Protein AF-A0A150GIC2-F1 (afdb_monomer)

pLDDT: mean 71.87, std 19.4, range [23.7, 96.12]

Nearest PDB structures (foldseek):
  6o60-assembly1_C  TM=5.265E-01  e=6.643E-12  Homo sapiens
  5e37-assembly2_C  TM=8.488E-01  e=6.722E-06  Chlamydomonas reinhardtii
  3idv-assembly1_A  TM=5.052E-01  e=2.049E-06  Homo sapiens
  3iv4-assembly1_A  TM=7.547E-01  e=1.412E-02  Staphylococcus aureus subsp. aureus N315
  5yry-assembly1_A  TM=7.426E-01  e=7.104E-02  Arabidopsis thaliana

Secondary structure (DSSP, 8-state):
-------GGG--HHHHHHHHHHS-HHHHHHHHHH-HHHHHHHHHH--EEEEES--HHHHHHHHHH-TT--EEEEEESSS-SGGGTT----GGGGG--EEEEEE-STTPPPEEGGG-HHHHHHGGG--EEEEES-EEEE-TTGGG-TT--EEEEES-EE-HHHHHSHHHHHHT-TT--EEEEE--------------------PPPPPPP-TTHHHH-TT-SEEEEEEETT-HHHHHIIIIIGGG-TT--EEEEEEE------S----PPPPTT----S--HHHHHHHHHHHH-TT-SEEEEES-S---HHHHHHTTT-TT--EEEEEPPPPPHHHHHHHHHHHHS-TTSTTTTTS-------TTSEE-HHHHHHHHHH-TT--EEE-TT-EE-HHHHHHHTT-SS--EEE-TT-----TTTHHHHHHHHGGG-TT--EEE-TT-TT--HHHHHHHHHH-TT--EEE-TTTTGGG-S-HHHHHHTGGGGGT-SEEE-TT-TT--HHHHHHHTTS--TT--EEE-TT-TT--HHHHHHHHHH-TT--EEE-TT-TT--HHHHHHHTT-TT--EEE-TT-HHHHHHHH-------------------TT--HHHHHHHHHHHHHTTGGGEEE--SHHHHHHHHHHHTTSEEEEEEEETTB-----S--------HHHHHHHHHHHHHHHHHHHHHHHHHHHH-TTEEEEEEEE-S-TTHHHHHHHTT--SSSEEEEEETTEEEEEEESGGGHHHHHHHHHHHHSS-BTTTB-GGGTEEEE-SHHHHHHHHHT---TTSEEEEEEE-TT-HHHHHHHHHHHHHHHHTTTTEEEEEEETTSSHHHHHHHHHTT--SSSEEEEEETTEEEEEEE---HHHHHHHHHHHHHTTTPPPPPPP--------------

Mean predicted aligned error: 21.13 Å

Solvent-accessible surface area (backbone atoms only — not comparable to full-atom values): 47856 Å² total; per-residue (Å²): 134,80,77,80,74,76,64,75,90,72,63,52,83,80,54,50,60,58,53,62,73,74,53,57,69,69,60,55,55,56,48,44,75,73,36,77,69,50,34,55,54,51,33,46,64,40,36,74,47,81,42,68,61,74,50,56,70,57,52,39,52,46,18,72,54,24,69,46,32,30,33,43,35,41,36,20,62,83,76,31,66,48,73,46,43,85,34,81,55,48,63,20,43,48,55,20,33,28,44,33,45,32,37,68,36,86,89,39,53,67,33,43,50,47,50,27,30,58,45,73,42,14,14,69,41,18,30,32,40,35,41,28,38,35,38,34,48,32,47,61,54,50,57,52,22,44,49,22,29,34,42,35,39,35,53,33,45,26,30,59,62,21,14,64,40,41,25,64,38,41,48,47,30,84,48,35,28,34,42,38,40,40,40,77,70,62,84,81,77,74,82,79,73,90,76,91,80,87,86,82,90,76,78,74,64,34,56,72,48,64,75,56,35,10,80,21,40,40,62,24,30,32,45,32,43,45,49,50,77,87,38,69,63,52,58,49,37,35,54,53,29,35,51,38,18,79,56,30,30,34,42,38,43,40,37,49,64,84,75,79,71,91,64,96,70,98,69,83,80,78,79,90,87,72,86,75,64,89,74,66,60,51,72,57,48,42,48,33,38,30,74,26,40,39,66,24,30,29,46,34,44,32,43,48,93,76,60,24,26,68,52,37,46,41,47,54,60,30,52,53,26,29,32,42,32,56,30,40,61,81,77,54,69,69,59,52,49,51,54,49,49,62,74,68,63,54,94,78,54,76,86,66,68,86,79,64,86,85,80,96,69,77,83,63,48,40,29,32,36,65,18,45,47,42,35,45,70,35,22,56,62,28,29,33,44,31,42,23,49,46,48,57,36,59,56,17,49,35,41,60,26,74,41,67,42,36,27,34,42,34,45,30,43,37,69,79,55,70,85,84,53,39,66,48,49,25,49,55,25,43,64,51,35,77,47,32,29,33,43,33,38,28,37,18,42,61,45,33,25,65,40,36,34,44,44,22,76,51,49,85,52,37,28,32,43,31,47,24,39,16,16,52,90,60,41,27,30,30,66,15,51,21,35,33,17,71,37,26,57,53,21,29,34,42,34,49,21,39,21,74,41,35,30,32,66,13,45,44,43,24,39,72,33,55,16,67,46,22,29,36,44,31,42,24,46,15,52,59,27,29,29,67,24,43,36,42,48,37,71,27,29,66,42,27,27,35,41,35,37,26,41,15,67,46,31,32,55,66,18,47,53,32,50,72,69,31,84,46,56,74,46,75,44,43,56,79,14,68,49,31,51,54,61,70,69,60,74,89,76,73,77,79,74,81,73,73,84,75,73,90,72,92,65,68,94,88,68,51,77,64,55,55,50,50,45,53,50,49,56,55,55,67,51,67,75,65,52,46,77,44,71,48,63,68,55,48,51,49,54,42,61,76,44,40,83,32,32,35,40,38,39,38,36,36,88,97,52,54,36,58,60,65,102,64,87,76,81,90,76,78,55,75,75,59,49,52,53,50,49,50,58,40,40,49,52,50,54,50,34,55,53,48,52,56,52,49,50,70,60,26,82,75,40,50,37,35,37,33,76,42,88,81,47,78,64,42,50,47,43,40,54,74,72,66,60,88,45,39,31,27,40,39,35,30,42,69,80,38,82,53,49,76,45,57,10,55,74,57,41,65,59,44,55,59,34,46,40,44,64,76,30,69,47,28,86,88,78,44,40,49,69,81,59,31,44,80,38,70,37,70,67,49,45,50,47,60,40,64,73,45,72,51,77,75,36,38,39,36,38,39,36,28,44,78,76,40,68,53,28,38,67,28,44,65,50,50,54,54,44,28,65,66,30,61,90,44,33,49,35,31,40,31,45,31,70,76,48,72,52,20,41,54,44,36,61,76,68,68,62,89,67,72,22,27,37,40,33,27,42,55,66,38,82,77,49,74,47,78,61,49,50,63,67,58,54,52,52,52,56,51,51,64,36,47,77,73,73,47,79,77,73,76,77,81,76,78,79,72,83,76,79,80,84,74,90,71,93,128

Structure (mmCIF, N/CA/C/O backbone):
data_AF-A0A150GIC2-F1
#
_entry.id   AF-A0A150GIC2-F1
#
loop_
_atom_site.group_PDB
_atom_site.id
_atom_site.type_symbol
_atom_site.label_atom_id
_atom_site.label_alt_id
_atom_site.label_comp_id
_atom_site.label_asym_id
_atom_site.label_entity_id
_atom_site.label_seq_id
_atom_site.pdbx_PDB_ins_code
_atom_site.Cartn_x
_atom_site.Cartn_y
_atom_site.Cartn_z
_atom_site.occupancy
_atom_site.B_iso_or_equiv
_atom_site.auth_seq_id
_atom_site.auth_comp_id
_atom_site.auth_asym_id
_atom_site.auth_atom_id
_atom_site.pdbx_PDB_model_num
ATOM 1 N N . MET A 1 1 ? -24.696 9.849 -23.516 1.00 27.06 1 MET A N 1
ATOM 2 C CA . MET A 1 1 ? -26.157 10.010 -23.355 1.00 27.06 1 MET A CA 1
ATOM 3 C C . MET A 1 1 ? -26.409 10.828 -22.098 1.00 27.06 1 MET A C 1
ATOM 5 O O . MET A 1 1 ? -25.566 10.796 -21.212 1.00 27.06 1 MET A O 1
ATOM 9 N N . ALA A 1 2 ? -27.460 11.648 -22.103 1.00 24.83 2 ALA A N 1
ATOM 10 C CA . ALA A 1 2 ? -27.766 12.654 -21.088 1.00 24.83 2 ALA A CA 1
ATOM 11 C C . ALA A 1 2 ? -27.874 12.072 -19.665 1.00 24.83 2 ALA A C 1
ATOM 13 O O . ALA A 1 2 ? -28.266 10.920 -19.502 1.00 24.83 2 ALA A O 1
ATOM 14 N N . HIS A 1 3 ? -27.532 12.887 -18.658 1.00 25.20 3 HIS A N 1
ATOM 15 C CA . HIS A 1 3 ? -27.918 12.666 -17.262 1.00 25.20 3 HIS A CA 1
ATOM 16 C C . HIS A 1 3 ? -29.397 12.252 -17.200 1.00 25.20 3 HIS A C 1
ATOM 18 O O . HIS A 1 3 ? -30.211 12.943 -17.820 1.00 25.20 3 HIS A O 1
ATOM 24 N N . PRO A 1 4 ? -29.792 11.237 -16.412 1.00 32.97 4 PRO A N 1
ATOM 25 C CA . PRO A 1 4 ? -31.113 11.306 -15.831 1.00 32.97 4 PRO A CA 1
ATOM 26 C C . PRO A 1 4 ? -31.054 12.501 -14.880 1.00 32.97 4 PRO A C 1
ATOM 28 O O . PRO A 1 4 ? -30.345 12.487 -13.871 1.00 32.97 4 PRO A O 1
ATOM 31 N N . SER A 1 5 ? -31.715 13.588 -15.266 1.00 34.28 5 SER A N 1
ATOM 32 C CA . SER A 1 5 ? -32.175 14.586 -14.318 1.00 34.28 5 SER A CA 1
ATOM 33 C C . SER A 1 5 ? -32.928 13.821 -13.240 1.00 34.28 5 SER A C 1
ATOM 35 O O . SER A 1 5 ? -34.012 13.303 -13.505 1.00 34.28 5 SER A O 1
ATOM 37 N N . VAL A 1 6 ? -32.320 13.668 -12.064 1.00 37.66 6 VAL A N 1
ATOM 38 C CA . VAL A 1 6 ? -33.067 13.224 -10.892 1.00 37.66 6 VAL A CA 1
ATOM 39 C C . VAL A 1 6 ? -34.164 14.259 -10.729 1.00 37.66 6 VAL A C 1
ATOM 41 O O . VAL A 1 6 ? -33.883 15.439 -10.514 1.00 37.66 6 VAL A O 1
ATOM 44 N N . ASP A 1 7 ? -35.397 13.834 -10.957 1.00 36.97 7 ASP A N 1
ATOM 45 C CA . ASP A 1 7 ? -36.554 14.686 -10.790 1.00 36.97 7 ASP A CA 1
ATOM 46 C C . ASP A 1 7 ? -36.812 14.807 -9.288 1.00 36.97 7 ASP A C 1
ATOM 48 O O . ASP A 1 7 ? -37.514 14.009 -8.665 1.00 36.97 7 ASP A O 1
ATOM 52 N N . TRP A 1 8 ? -36.122 15.771 -8.675 1.00 43.81 8 TRP A N 1
ATOM 53 C CA . TRP A 1 8 ? -36.155 16.030 -7.237 1.00 43.81 8 TRP A CA 1
ATOM 54 C C . TRP A 1 8 ? -37.563 16.360 -6.727 1.00 43.81 8 TRP A C 1
ATOM 56 O O . TRP A 1 8 ? -37.789 16.320 -5.522 1.00 43.81 8 TRP A O 1
ATOM 66 N N . ALA A 1 9 ? -38.513 16.656 -7.619 1.00 39.31 9 ALA A N 1
ATOM 67 C CA . ALA A 1 9 ? -39.910 16.885 -7.272 1.00 39.31 9 ALA A CA 1
ATOM 68 C C . ALA A 1 9 ? -40.653 15.608 -6.825 1.00 39.31 9 ALA A C 1
ATOM 70 O O . ALA A 1 9 ? -41.718 15.718 -6.225 1.00 39.31 9 ALA A O 1
ATOM 71 N N . HIS A 1 10 ? -40.099 14.414 -7.076 1.00 39.06 10 HIS A N 1
ATOM 72 C CA . HIS A 1 10 ? -40.765 13.127 -6.832 1.00 39.06 10 HIS A CA 1
ATOM 73 C C . HIS A 1 10 ? -40.210 12.312 -5.649 1.00 39.06 10 HIS A C 1
ATOM 75 O O . HIS A 1 10 ? -40.658 11.188 -5.414 1.00 39.06 10 HIS A O 1
ATOM 81 N N . ILE A 1 11 ? -39.257 12.848 -4.878 1.00 45.19 11 ILE A N 1
ATOM 82 C CA . ILE A 1 11 ? -38.781 12.175 -3.662 1.00 45.19 11 ILE A CA 1
ATOM 83 C C . ILE A 1 11 ? -39.825 12.372 -2.554 1.00 45.19 11 ILE A C 1
ATOM 85 O O . ILE A 1 11 ? -40.061 13.488 -2.096 1.00 45.19 11 ILE A O 1
ATOM 89 N N . VAL A 1 12 ? -40.455 11.274 -2.134 1.00 46.19 12 VAL A N 1
ATOM 90 C CA . VAL A 1 12 ? -41.383 11.212 -0.989 1.00 46.19 12 VAL A CA 1
ATOM 91 C C . VAL A 1 12 ? -40.666 11.599 0.311 1.00 46.19 12 VAL A C 1
ATOM 93 O O . VAL A 1 12 ? -39.478 11.317 0.449 1.00 46.19 12 VAL A O 1
ATOM 96 N N . ASP A 1 13 ? -41.384 12.177 1.283 1.00 44.81 13 ASP A N 1
ATOM 97 C CA . ASP A 1 13 ? -40.845 12.696 2.560 1.00 44.81 13 ASP A CA 1
ATOM 98 C C . ASP A 1 13 ? -39.822 11.762 3.252 1.00 44.81 13 ASP A C 1
ATOM 100 O O . ASP A 1 13 ? -38.810 12.233 3.764 1.00 44.81 13 ASP A O 1
ATOM 104 N N . ALA A 1 14 ? -40.010 10.437 3.193 1.00 42.97 14 ALA A N 1
ATOM 105 C CA . ALA A 1 14 ? -39.094 9.450 3.784 1.00 42.97 14 ALA A CA 1
ATOM 106 C C . ALA A 1 14 ? -37.744 9.280 3.042 1.00 42.97 14 ALA A C 1
ATOM 108 O O . ALA A 1 14 ? -36.760 8.835 3.630 1.00 42.97 14 ALA A O 1
ATOM 109 N N . GLY A 1 15 ? -37.668 9.618 1.751 1.00 42.38 15 GLY A N 1
ATOM 110 C CA . GLY A 1 15 ? -36.439 9.530 0.953 1.00 42.38 15 GLY A CA 1
ATOM 111 C C . GLY A 1 15 ? -35.456 10.672 1.225 1.00 42.38 15 GLY A C 1
ATOM 112 O O . GLY A 1 15 ? -34.250 10.520 1.013 1.00 42.38 15 GLY A O 1
ATOM 113 N N . TRP A 1 16 ? -35.945 11.801 1.743 1.00 50.19 16 TRP A N 1
ATOM 114 C CA . TRP A 1 16 ? -35.128 12.985 2.014 1.00 50.19 16 TRP A CA 1
ATOM 115 C C . TRP A 1 16 ? -34.164 12.805 3.186 1.00 50.19 16 TRP A C 1
ATOM 117 O O . TRP A 1 16 ? -33.036 13.303 3.126 1.00 50.19 16 TRP A O 1
ATOM 127 N N . ASP A 1 17 ? -34.548 12.026 4.198 1.00 44.66 17 ASP A N 1
ATOM 128 C CA . ASP A 1 17 ? -33.678 11.704 5.335 1.00 44.66 17 ASP A CA 1
ATOM 129 C C . ASP A 1 17 ? -32.398 10.978 4.884 1.00 44.66 17 ASP A C 1
ATOM 131 O O . ASP A 1 17 ? -31.305 11.248 5.387 1.00 44.66 17 ASP A O 1
ATOM 135 N N . ILE A 1 18 ? -32.504 10.116 3.867 1.00 46.28 18 ILE A N 1
ATOM 136 C CA . ILE A 1 18 ? -31.380 9.357 3.294 1.00 46.28 18 ILE A CA 1
ATOM 137 C C . ILE A 1 18 ? -30.443 10.279 2.497 1.00 46.28 18 ILE A C 1
ATOM 139 O O . ILE A 1 18 ? -29.214 10.182 2.599 1.00 46.28 18 ILE A O 1
ATOM 143 N N . VAL A 1 19 ? -31.011 11.206 1.720 1.00 45.56 19 VAL A N 1
ATOM 144 C CA . VAL A 1 19 ? -30.250 12.162 0.899 1.00 45.56 19 VAL A CA 1
ATOM 145 C C . VAL A 1 19 ? -29.474 13.139 1.786 1.00 45.56 19 VAL A C 1
ATOM 147 O O . VAL A 1 19 ? -28.280 13.359 1.577 1.00 45.56 19 VAL A O 1
ATOM 150 N N . LEU A 1 20 ? -30.103 13.684 2.829 1.00 48.56 20 LEU A N 1
ATOM 151 C CA . LEU A 1 20 ? -29.452 14.637 3.733 1.00 48.56 20 LEU A CA 1
ATOM 152 C C . LEU A 1 20 ? -28.436 13.972 4.670 1.00 48.56 20 LEU A C 1
ATOM 154 O O . LEU A 1 20 ? -27.421 14.589 4.997 1.00 48.56 20 LEU A O 1
ATOM 158 N N . ALA A 1 21 ? -28.639 12.707 5.050 1.00 44.75 21 ALA A N 1
ATOM 159 C CA . ALA A 1 21 ? -27.653 11.948 5.820 1.00 44.75 21 ALA A CA 1
ATOM 160 C C . ALA A 1 21 ? -26.352 11.670 5.040 1.00 44.75 21 ALA A C 1
ATOM 162 O O . ALA A 1 21 ? -25.297 11.494 5.656 1.00 44.75 21 ALA A O 1
ATOM 163 N N . SER A 1 22 ? -26.416 11.642 3.703 1.00 41.12 22 SER A N 1
ATOM 164 C CA . SER A 1 22 ? -25.309 11.262 2.811 1.00 41.12 22 SER A CA 1
ATOM 165 C C . SER A 1 22 ? -24.624 12.435 2.088 1.00 41.12 22 SER A C 1
ATOM 167 O O . SER A 1 22 ? -23.583 12.229 1.456 1.00 41.12 22 SER A O 1
ATOM 169 N N . SER A 1 23 ? -25.155 13.656 2.216 1.00 44.44 23 SER A N 1
ATOM 170 C CA . SER A 1 23 ? -24.687 14.866 1.515 1.00 44.44 23 SER A CA 1
ATOM 171 C C . SER A 1 23 ? -23.715 15.720 2.347 1.00 44.44 23 SER A C 1
ATOM 173 O O . SER A 1 23 ? -23.802 15.769 3.576 1.00 44.44 23 SER A O 1
ATOM 175 N N . ALA A 1 24 ? -22.778 16.422 1.695 1.00 44.09 24 ALA A N 1
ATOM 176 C CA . ALA A 1 24 ? -21.820 17.302 2.372 1.00 44.09 24 ALA A CA 1
ATOM 177 C C . ALA A 1 24 ? -22.427 18.687 2.680 1.00 44.09 24 ALA A C 1
ATOM 179 O O . ALA A 1 24 ? -23.299 19.184 1.974 1.00 44.09 24 ALA A O 1
ATOM 180 N N . TRP A 1 25 ? -21.937 19.348 3.737 1.00 51.78 25 TRP A N 1
ATOM 181 C CA . TRP A 1 25 ? -22.450 20.655 4.186 1.00 51.78 25 TRP A CA 1
ATOM 182 C C . TRP A 1 25 ? -22.478 21.762 3.108 1.00 51.78 25 TRP A C 1
ATOM 184 O O . TRP A 1 25 ? -23.451 22.517 3.087 1.00 51.78 25 TRP A O 1
ATOM 194 N N . PRO A 1 26 ? -21.482 21.880 2.201 1.00 49.19 26 PRO A N 1
ATOM 195 C CA . PRO A 1 26 ? -21.529 22.862 1.116 1.00 49.19 26 PRO A CA 1
ATOM 196 C C . PRO A 1 26 ? -22.706 22.636 0.162 1.00 49.19 26 PRO A C 1
ATOM 198 O O . PRO A 1 26 ? -23.335 23.604 -0.259 1.00 49.19 26 PRO A O 1
ATOM 201 N N . ASP A 1 27 ? -23.051 21.376 -0.108 1.00 53.81 27 ASP A N 1
ATOM 202 C CA . ASP A 1 27 ? -24.159 21.008 -0.992 1.00 53.81 27 ASP A CA 1
ATOM 203 C C . ASP A 1 27 ? -25.504 21.346 -0.340 1.00 53.81 27 ASP A C 1
ATOM 205 O O . ASP A 1 27 ? -26.373 21.943 -0.971 1.00 53.81 27 ASP A O 1
ATOM 209 N N . ILE A 1 28 ? -25.634 21.074 0.965 1.00 56.09 28 ILE A N 1
ATOM 210 C CA . ILE A 1 28 ? -26.818 21.426 1.766 1.00 56.09 28 ILE A CA 1
ATOM 211 C C . ILE A 1 28 ? -26.996 22.952 1.824 1.00 56.09 28 ILE A C 1
ATOM 213 O O . ILE A 1 28 ? -28.106 23.457 1.659 1.00 56.09 28 ILE A O 1
ATOM 217 N N . ALA A 1 29 ? -25.911 23.707 2.025 1.00 54.38 29 ALA A N 1
ATOM 218 C CA . ALA A 1 29 ? -25.950 25.166 2.088 1.00 54.38 29 ALA A CA 1
ATOM 219 C C . ALA A 1 29 ? -26.303 25.805 0.732 1.00 54.38 29 ALA A C 1
ATOM 221 O O . ALA A 1 29 ? -27.111 26.733 0.691 1.00 54.38 29 ALA A O 1
ATOM 222 N N . ASN A 1 30 ? -25.733 25.294 -0.363 1.00 56.47 30 ASN A N 1
ATOM 223 C CA . ASN A 1 30 ? -25.971 25.786 -1.722 1.00 56.47 30 ASN A CA 1
ATOM 224 C C . ASN A 1 30 ? -27.387 25.464 -2.216 1.00 56.47 30 ASN A C 1
ATOM 226 O O . ASN A 1 30 ? -28.017 26.238 -2.934 1.00 56.47 30 ASN A O 1
ATOM 230 N N . ALA A 1 31 ? -27.932 24.324 -1.808 1.00 56.03 31 ALA A N 1
ATOM 231 C CA . ALA A 1 31 ? -29.263 23.958 -2.239 1.00 56.03 31 ALA A CA 1
ATOM 232 C C . ALA A 1 31 ? -30.374 24.553 -1.331 1.00 56.03 31 ALA A C 1
ATOM 234 O O . ALA A 1 31 ? -31.482 24.827 -1.794 1.00 56.03 31 ALA A O 1
ATOM 235 N N . ARG A 1 32 ? -30.048 24.969 -0.092 1.00 57.38 32 ARG A N 1
ATOM 236 C CA . ARG A 1 32 ? -30.919 25.819 0.755 1.00 57.38 32 ARG A CA 1
ATOM 237 C C . ARG A 1 32 ? -31.151 27.229 0.183 1.00 57.38 32 ARG A C 1
ATOM 239 O O . ARG A 1 32 ? -32.177 27.840 0.482 1.00 57.38 32 ARG A O 1
ATOM 246 N N . THR A 1 33 ? -30.221 27.770 -0.608 1.00 60.41 33 THR A N 1
ATOM 247 C CA . THR A 1 33 ? -30.329 29.119 -1.204 1.00 60.41 33 THR A CA 1
ATOM 248 C C . THR A 1 33 ? -31.039 29.142 -2.557 1.00 60.41 33 THR A C 1
ATOM 250 O O . THR A 1 33 ? -31.490 30.205 -2.979 1.00 60.41 33 THR A O 1
ATOM 253 N N . THR A 1 34 ? -31.179 27.999 -3.229 1.00 55.66 34 THR A N 1
ATOM 254 C CA . THR A 1 34 ? -31.692 27.922 -4.607 1.00 55.66 34 THR A CA 1
ATOM 255 C C . THR A 1 34 ? -33.195 27.660 -4.704 1.00 55.66 34 THR A C 1
ATOM 257 O O . THR A 1 34 ? -33.788 28.007 -5.724 1.00 55.66 34 THR A O 1
ATOM 260 N N . CYS A 1 35 ? -33.855 27.119 -3.670 1.00 52.50 35 CYS A N 1
ATOM 261 C CA . CYS A 1 35 ? -35.296 26.841 -3.728 1.00 52.50 35 CYS A CA 1
ATOM 262 C C . CYS A 1 35 ? -36.021 26.953 -2.366 1.00 52.50 35 CYS A C 1
ATOM 264 O O . CYS A 1 35 ? -35.559 26.460 -1.337 1.00 52.50 35 CYS A O 1
ATOM 266 N N . LYS A 1 36 ? -37.197 27.609 -2.358 1.00 56.03 36 LYS A N 1
ATOM 267 C CA . LYS A 1 36 ? -37.990 27.891 -1.141 1.00 56.03 36 LYS A CA 1
ATOM 268 C C . LYS A 1 36 ? -38.656 26.649 -0.529 1.00 56.03 36 LYS A C 1
ATOM 270 O O . LYS A 1 36 ? -38.767 26.602 0.694 1.00 56.03 36 LYS A O 1
ATOM 275 N N . SER A 1 37 ? -39.089 25.673 -1.335 1.00 54.22 37 SER A N 1
ATOM 276 C CA . SER A 1 37 ? -39.609 24.392 -0.819 1.00 54.22 37 SER A CA 1
ATOM 277 C C . SER A 1 37 ? -38.488 23.595 -0.150 1.00 54.22 37 SER A C 1
ATOM 279 O O . SER A 1 37 ? -38.613 23.194 1.001 1.00 54.22 37 SER A O 1
ATOM 281 N N . TRP A 1 38 ? -37.330 23.543 -0.806 1.00 62.44 38 TRP A N 1
ATOM 282 C CA . TRP A 1 38 ? -36.102 22.908 -0.325 1.00 62.44 38 TRP A CA 1
ATOM 283 C C . TRP A 1 38 ? -35.621 23.463 1.016 1.00 62.44 38 TRP A C 1
ATOM 285 O O . TRP A 1 38 ? -35.257 22.708 1.912 1.00 62.44 38 TRP A O 1
ATOM 295 N N . LYS A 1 39 ? -35.687 24.787 1.202 1.00 60.81 39 LYS A N 1
ATOM 296 C CA . LYS A 1 39 ? -35.397 25.417 2.495 1.00 60.81 39 LYS A CA 1
ATOM 297 C C . LYS A 1 39 ? -36.273 24.847 3.617 1.00 60.81 39 LYS A C 1
ATOM 299 O O . LYS A 1 39 ? -35.757 24.594 4.698 1.00 60.81 39 LYS A O 1
ATOM 304 N N . ARG A 1 40 ? -37.570 24.628 3.371 1.00 62.19 40 ARG A N 1
ATOM 305 C CA . ARG A 1 40 ? -38.513 24.127 4.384 1.00 62.19 40 ARG A CA 1
ATOM 306 C C . ARG A 1 40 ? -38.223 22.678 4.777 1.00 62.19 40 ARG A C 1
ATOM 308 O O . ARG A 1 40 ? -38.335 22.353 5.955 1.00 62.19 40 ARG A O 1
ATOM 315 N N . ASP A 1 41 ? -37.836 21.838 3.824 1.00 61.66 41 ASP A N 1
ATOM 316 C CA . ASP A 1 41 ? -37.598 20.412 4.072 1.00 61.66 41 ASP A CA 1
ATOM 317 C C . ASP A 1 41 ? -36.193 20.148 4.638 1.00 61.66 41 ASP A C 1
ATOM 319 O O . ASP A 1 41 ? -36.047 19.379 5.587 1.00 61.66 41 ASP A O 1
ATOM 323 N N . VAL A 1 42 ? -35.174 20.898 4.197 1.00 64.12 42 VAL A N 1
ATOM 324 C CA . VAL A 1 42 ? -33.849 20.920 4.847 1.00 64.12 42 VAL A CA 1
ATOM 325 C C . VAL A 1 42 ? -33.954 21.422 6.286 1.00 64.12 42 VAL A C 1
ATOM 327 O O . VAL A 1 42 ? -33.383 20.812 7.190 1.00 64.12 42 VAL A O 1
ATOM 330 N N . ASP A 1 43 ? -34.706 22.502 6.525 1.00 67.31 43 ASP A N 1
ATOM 331 C CA . ASP A 1 43 ? -34.920 23.027 7.876 1.00 67.31 43 ASP A CA 1
ATOM 332 C C . ASP A 1 43 ? -35.700 22.016 8.755 1.00 67.31 43 ASP A C 1
ATOM 334 O O . ASP A 1 43 ? -35.481 21.954 9.966 1.00 67.31 43 ASP A O 1
ATOM 338 N N . ARG A 1 44 ? -36.531 21.143 8.160 1.00 64.25 44 ARG A N 1
ATOM 339 C CA . ARG A 1 44 ? -37.250 20.071 8.871 1.00 64.25 44 ARG A CA 1
ATOM 340 C C . ARG A 1 44 ? -36.353 18.884 9.233 1.00 64.25 44 ARG A C 1
ATOM 342 O O . ARG A 1 44 ? -36.499 18.363 10.334 1.00 64.25 44 ARG A O 1
ATOM 349 N N . CYS A 1 45 ? -35.428 18.479 8.362 1.00 63.03 45 CYS A N 1
ATOM 350 C CA . CYS A 1 45 ? -34.651 17.236 8.503 1.00 63.03 45 CYS A CA 1
ATOM 351 C C . CYS A 1 45 ? -33.213 17.428 9.026 1.00 63.03 45 CYS A C 1
ATOM 353 O O . CYS A 1 45 ? -32.495 16.449 9.238 1.00 63.03 45 CYS A O 1
ATOM 355 N N . LEU A 1 46 ? -32.749 18.664 9.252 1.00 69.12 46 LEU A N 1
ATOM 356 C CA . LEU A 1 46 ? -31.369 18.900 9.683 1.00 69.12 46 LEU A CA 1
ATOM 357 C C . LEU A 1 46 ? -31.095 18.383 11.107 1.00 69.12 46 LEU A C 1
ATOM 359 O O . LEU A 1 46 ? -31.565 18.947 12.093 1.00 69.12 46 LEU A O 1
ATOM 363 N N . GLN A 1 47 ? -30.240 17.362 11.213 1.00 71.25 47 GLN A N 1
ATOM 364 C CA . GLN A 1 47 ? -29.890 16.734 12.493 1.00 71.25 47 GLN A CA 1
ATOM 365 C C . GLN A 1 47 ? -28.600 17.265 13.131 1.00 71.25 47 GLN A C 1
ATOM 367 O O . GLN A 1 47 ? -28.467 17.236 14.354 1.00 71.25 47 GLN A O 1
ATOM 372 N N . ARG A 1 48 ? -27.623 17.731 12.341 1.00 75.19 48 ARG A N 1
ATOM 373 C CA . ARG A 1 48 ? -26.296 18.143 12.837 1.00 75.19 48 ARG A CA 1
ATOM 374 C C . ARG A 1 48 ? -25.949 19.552 12.375 1.00 75.19 48 ARG A C 1
ATOM 376 O O . ARG A 1 48 ? -26.035 19.838 11.185 1.00 75.19 48 ARG A O 1
ATOM 383 N N . LEU A 1 49 ? -25.498 20.404 13.295 1.00 77.44 49 LEU A N 1
ATOM 384 C CA . LEU A 1 49 ? -25.161 21.799 13.007 1.00 77.44 49 LEU A CA 1
ATOM 385 C C . LEU A 1 49 ? -23.834 22.212 13.651 1.00 77.44 49 LEU A C 1
ATOM 387 O O . LEU A 1 49 ? -23.585 21.939 14.826 1.00 77.44 49 LEU A O 1
ATOM 391 N N . HIS A 1 50 ? -22.992 22.913 12.887 1.00 77.94 50 HIS A N 1
ATOM 392 C CA . HIS A 1 50 ? -21.769 23.531 13.394 1.00 77.94 50 HIS A CA 1
ATOM 393 C C . HIS A 1 50 ? -21.872 25.057 13.346 1.00 77.94 50 HIS A C 1
ATOM 395 O O . HIS A 1 50 ? -22.052 25.634 12.277 1.00 77.94 50 HIS A O 1
ATOM 401 N N . LEU A 1 51 ? -21.745 25.708 14.501 1.00 75.75 51 LEU A N 1
ATOM 402 C CA . LEU A 1 51 ? -21.864 27.153 14.665 1.00 75.75 51 LEU A CA 1
ATOM 403 C C . LEU A 1 51 ? -20.514 27.759 15.033 1.00 75.75 51 LEU A C 1
ATOM 405 O O . LEU A 1 51 ? -19.821 27.256 15.919 1.00 75.75 51 LEU A O 1
ATOM 409 N N . ARG A 1 52 ? -20.164 28.867 14.382 1.00 75.38 52 ARG A N 1
ATOM 410 C CA . ARG A 1 52 ? -18.967 29.655 14.677 1.00 75.38 52 ARG A CA 1
ATOM 411 C C . ARG A 1 52 ? -19.392 31.026 15.190 1.00 75.38 52 ARG A C 1
ATOM 413 O O . ARG A 1 52 ? -20.143 31.696 14.493 1.00 75.38 52 ARG A O 1
ATOM 420 N N . ASP A 1 53 ? -18.928 31.396 16.383 1.00 69.81 53 ASP A N 1
ATOM 421 C CA . ASP A 1 53 ? -19.262 32.659 17.070 1.00 69.81 53 ASP A CA 1
ATOM 422 C C . ASP A 1 53 ? -20.767 33.017 17.023 1.00 69.81 53 ASP A C 1
ATOM 424 O O . ASP A 1 53 ? -21.139 34.067 16.494 1.00 69.81 53 ASP A O 1
ATOM 428 N N . PRO A 1 54 ? -21.670 32.139 17.506 1.00 70.81 54 PRO A N 1
ATOM 429 C CA . PRO A 1 54 ? -23.095 32.428 17.457 1.00 70.81 54 PRO A CA 1
ATOM 430 C C . PRO A 1 54 ? -23.467 33.568 18.412 1.00 70.81 54 PRO A C 1
ATOM 432 O O . PRO A 1 54 ? -23.028 33.595 19.560 1.00 70.81 54 PRO A O 1
ATOM 435 N N . THR A 1 55 ? -24.337 34.470 17.955 1.00 68.75 55 THR A N 1
ATOM 436 C CA . THR A 1 55 ? -24.976 35.452 18.841 1.00 68.75 55 THR A CA 1
ATOM 437 C C . THR A 1 55 ? -26.148 34.807 19.602 1.00 68.75 55 THR A C 1
ATOM 439 O O . THR A 1 55 ? -26.739 33.839 19.099 1.00 68.75 55 THR A O 1
ATOM 442 N N . PRO A 1 56 ? -26.519 35.333 20.784 1.00 66.38 56 PRO A N 1
ATOM 443 C CA . PRO A 1 56 ? -27.724 34.931 21.515 1.00 66.38 56 PRO A CA 1
ATOM 444 C C . PRO A 1 56 ? -28.986 34.859 20.649 1.00 66.38 56 PRO A C 1
ATOM 446 O O . PRO A 1 56 ? -29.673 33.835 20.619 1.00 66.38 56 PRO A O 1
ATOM 449 N N . ASP A 1 57 ? -29.235 35.906 19.861 1.00 66.12 57 ASP A N 1
ATOM 450 C CA . ASP A 1 57 ? -30.413 36.007 18.998 1.00 66.12 57 ASP A CA 1
ATOM 451 C C . ASP A 1 57 ? -30.398 34.962 17.882 1.00 66.12 57 ASP A C 1
ATOM 453 O O . ASP A 1 57 ? -31.433 34.379 17.543 1.00 66.12 57 ASP A O 1
ATOM 457 N N . SER A 1 58 ? -29.217 34.687 17.317 1.00 66.88 58 SER A N 1
ATOM 458 C CA . SER A 1 58 ? -29.053 33.631 16.321 1.00 66.88 58 SER A CA 1
ATOM 459 C C . SER A 1 58 ? -29.415 32.268 16.908 1.00 66.88 58 SER A C 1
ATOM 461 O O . SER A 1 58 ? -30.116 31.506 16.250 1.00 66.88 58 SER A O 1
ATOM 463 N N . LEU A 1 59 ? -29.001 31.959 18.141 1.00 69.06 59 LEU A N 1
ATOM 464 C CA . LEU A 1 59 ? -29.321 30.680 18.785 1.00 69.06 59 LEU A CA 1
ATOM 465 C C . LEU A 1 59 ? -30.813 30.532 19.093 1.00 69.06 59 LEU A C 1
ATOM 467 O O . LEU A 1 59 ? -31.377 29.477 18.805 1.00 69.06 59 LEU A O 1
ATOM 471 N N . GLY A 1 60 ? -31.475 31.584 19.581 1.00 66.00 60 GLY A N 1
ATOM 472 C CA . GLY A 1 60 ? -32.923 31.559 19.819 1.00 66.00 60 GLY A CA 1
ATOM 473 C C . GLY A 1 60 ? -33.732 31.249 18.550 1.00 66.00 60 GLY A C 1
ATOM 474 O O . GLY A 1 60 ? -34.666 30.444 18.574 1.00 66.00 60 GLY A O 1
ATOM 475 N N . ARG A 1 61 ? -33.326 31.808 17.400 1.00 67.88 61 ARG A N 1
ATOM 476 C CA . ARG A 1 61 ? -33.966 31.535 16.098 1.00 67.88 61 ARG A CA 1
ATOM 477 C C . ARG A 1 61 ? -33.737 30.103 15.609 1.00 67.88 61 ARG A C 1
ATOM 479 O O . ARG A 1 61 ? -34.616 29.527 14.974 1.00 67.88 61 ARG A O 1
ATOM 486 N N . LEU A 1 62 ? -32.585 29.501 15.906 1.00 69.69 62 LEU A N 1
ATOM 487 C CA . LEU A 1 62 ? -32.273 28.134 15.469 1.00 69.69 62 LEU A CA 1
ATOM 488 C C . LEU A 1 62 ? -33.206 27.096 16.099 1.00 69.69 62 LEU A C 1
ATOM 490 O O . LEU A 1 62 ? -33.619 26.162 15.416 1.00 69.69 62 LEU A O 1
ATOM 494 N N . GLY A 1 63 ? -33.580 27.291 17.366 1.00 64.69 63 GLY A N 1
ATOM 495 C CA . GLY A 1 63 ? -34.420 26.351 18.111 1.00 64.69 63 GLY A CA 1
ATOM 496 C C . GLY A 1 63 ? -35.853 26.256 17.589 1.00 64.69 63 GLY A C 1
ATOM 497 O O . GLY A 1 63 ? -36.475 25.201 17.696 1.00 64.69 63 GLY A O 1
ATOM 498 N N . SER A 1 64 ? -36.361 27.334 16.987 1.00 68.31 64 SER A N 1
ATOM 499 C CA . SER A 1 64 ? -37.668 27.366 16.317 1.00 68.31 64 SER A CA 1
ATOM 500 C C . SER A 1 64 ? -37.600 26.962 14.842 1.00 68.31 64 SER A C 1
ATOM 502 O O . SER A 1 64 ? -38.599 26.507 14.293 1.00 68.31 64 SER A O 1
ATOM 504 N N . THR A 1 65 ? -36.433 27.098 14.206 1.00 67.50 65 THR A N 1
ATOM 505 C CA . THR A 1 65 ? -36.256 26.807 12.774 1.00 67.50 65 THR A CA 1
ATOM 506 C C . THR A 1 65 ? -36.026 25.319 12.503 1.00 67.50 65 THR A C 1
ATOM 508 O O . THR A 1 65 ? -36.579 24.790 11.545 1.00 67.50 65 THR A O 1
ATOM 511 N N . PHE A 1 66 ? -35.225 24.636 13.328 1.00 73.25 66 PHE A N 1
ATOM 512 C CA . PHE A 1 66 ? -34.766 23.271 13.048 1.00 73.25 66 PHE A CA 1
ATOM 513 C C . PHE A 1 66 ? -35.406 22.237 13.972 1.00 73.25 66 PHE A C 1
ATOM 515 O O . PHE A 1 66 ? -34.899 21.989 15.058 1.00 73.25 66 PHE A O 1
ATOM 522 N N . LEU A 1 67 ? -36.498 21.600 13.542 1.00 69.75 67 LEU A N 1
ATOM 523 C CA . LEU A 1 67 ? -37.308 20.713 14.397 1.00 69.75 67 LEU A CA 1
ATOM 524 C C . LEU A 1 67 ? -36.635 19.369 14.755 1.00 69.75 67 LEU A C 1
ATOM 526 O O . LEU A 1 67 ? -36.934 18.815 15.814 1.00 69.75 67 LEU A O 1
ATOM 530 N N . CYS A 1 68 ? -35.729 18.860 13.912 1.00 72.81 68 CYS A N 1
ATOM 531 C CA . CYS A 1 68 ? -35.054 17.560 14.089 1.00 72.81 68 CYS A CA 1
ATOM 532 C C . CYS A 1 68 ? -33.593 17.662 14.567 1.00 72.81 68 CYS A C 1
ATOM 534 O O . CYS A 1 68 ? -32.831 16.697 14.465 1.00 72.81 68 CYS A O 1
ATOM 536 N N . LEU A 1 69 ? -33.179 18.822 15.082 1.00 75.94 69 LEU A N 1
ATOM 537 C CA . LEU A 1 69 ? -31.796 19.067 15.485 1.00 75.94 69 LEU A CA 1
ATOM 538 C C . LEU A 1 69 ? -31.390 18.174 16.668 1.00 75.94 69 LEU A C 1
ATOM 540 O O . LEU A 1 69 ? -31.914 18.314 17.769 1.00 75.94 69 LEU A O 1
ATOM 544 N N . SER A 1 70 ? -30.423 17.279 16.456 1.00 81.75 70 SER A N 1
ATOM 545 C CA . SER A 1 70 ? -29.970 16.322 17.471 1.00 81.75 70 SER A CA 1
ATOM 546 C C . SER A 1 70 ? -28.539 16.580 17.944 1.00 81.75 70 SER A C 1
ATOM 548 O O . SER A 1 70 ? -28.208 16.249 19.079 1.00 81.75 70 SER A O 1
ATOM 550 N N . THR A 1 71 ? -27.682 17.193 17.119 1.00 82.44 71 THR A N 1
ATOM 551 C CA . THR A 1 71 ? -26.281 17.485 17.457 1.00 82.44 71 THR A CA 1
ATOM 552 C C . THR A 1 71 ? -25.898 18.916 17.104 1.00 82.44 71 THR A C 1
ATOM 554 O O . THR A 1 71 ? -26.012 19.334 15.952 1.00 82.44 71 THR A O 1
ATOM 557 N N . VAL A 1 72 ? -25.344 19.649 18.069 1.00 84.56 72 VAL A N 1
ATOM 558 C CA . VAL A 1 72 ? -24.856 21.018 17.874 1.00 84.56 72 VAL A CA 1
ATOM 559 C C . VAL A 1 72 ? -23.408 21.113 18.323 1.00 84.56 72 VAL A C 1
ATOM 561 O O . VAL A 1 72 ? -23.059 20.717 19.431 1.00 84.56 72 VAL A O 1
ATOM 564 N N . LYS A 1 73 ? -22.548 21.670 17.470 1.00 83.06 73 LYS A N 1
ATOM 565 C CA . LYS A 1 73 ? -21.158 21.976 17.808 1.00 83.06 73 LYS A CA 1
ATOM 566 C C . LYS A 1 73 ? -20.912 23.471 17.685 1.00 83.06 73 LYS A C 1
ATOM 568 O O . LYS A 1 73 ? -20.955 23.996 16.580 1.00 83.06 73 LYS A O 1
ATOM 573 N N . ILE A 1 74 ? -20.578 24.133 18.781 1.00 83.12 74 ILE A N 1
ATOM 574 C CA . ILE A 1 74 ? -20.277 25.561 18.849 1.00 83.12 74 ILE A CA 1
ATOM 575 C C . ILE A 1 74 ? -18.762 25.755 18.929 1.00 83.12 74 ILE A C 1
ATOM 577 O O . ILE A 1 74 ? -18.066 25.077 19.683 1.00 83.12 74 ILE A O 1
ATOM 581 N N . THR A 1 75 ? -18.222 26.667 18.127 1.00 81.25 75 THR A N 1
ATOM 582 C CA . THR A 1 75 ? -16.827 27.104 18.206 1.00 81.25 75 THR A CA 1
ATOM 583 C C . THR A 1 75 ? -16.760 28.614 18.367 1.00 81.25 75 THR A C 1
ATOM 585 O O . THR A 1 75 ? -17.073 29.352 17.435 1.00 81.25 75 THR A O 1
ATOM 588 N N . ALA A 1 76 ? -16.330 29.056 19.546 1.00 77.44 76 ALA A N 1
ATOM 589 C CA . ALA A 1 76 ? -16.052 30.455 19.843 1.00 77.44 76 ALA A CA 1
ATOM 590 C C . ALA A 1 76 ? -14.611 30.789 19.431 1.00 77.44 76 ALA A C 1
ATOM 592 O O . ALA A 1 76 ? -13.664 30.131 19.868 1.00 77.44 76 ALA A O 1
ATOM 593 N N . VAL A 1 77 ? -14.440 31.779 18.562 1.00 73.06 77 VAL A N 1
ATOM 594 C CA . VAL A 1 77 ? -13.153 32.248 18.033 1.00 73.06 77 VAL A CA 1
ATOM 595 C C . VAL A 1 77 ? -12.840 33.672 18.472 1.00 73.06 77 VAL A C 1
ATOM 597 O O . VAL A 1 77 ? -11.663 33.978 18.622 1.00 73.06 77 VAL A O 1
ATOM 600 N N . LYS A 1 78 ? -13.849 34.527 18.682 1.00 64.69 78 LYS A N 1
ATOM 601 C CA . LYS A 1 78 ? -13.628 35.947 19.008 1.00 64.69 78 LYS A CA 1
ATOM 602 C C . LYS A 1 78 ? -13.909 36.305 20.466 1.00 64.69 78 LYS A C 1
ATOM 604 O O . LYS A 1 78 ? -13.087 36.963 21.084 1.00 64.69 78 LYS A O 1
ATOM 609 N N . GLU A 1 79 ? -15.045 35.878 21.017 1.00 61.41 79 GLU A N 1
ATOM 610 C CA . GLU A 1 79 ? -15.582 36.468 22.261 1.00 61.41 79 GLU A CA 1
ATOM 611 C C . GLU A 1 79 ? -15.758 35.466 23.421 1.00 61.41 79 GLU A C 1
ATOM 613 O O . GLU A 1 79 ? -16.368 35.787 24.437 1.00 61.41 79 GLU A O 1
ATOM 618 N N . GLY A 1 80 ? -15.195 34.256 23.300 1.00 63.81 80 GLY A N 1
ATOM 619 C CA . GLY A 1 80 ? -15.315 33.201 24.318 1.00 63.81 80 GLY A CA 1
ATOM 620 C C . GLY A 1 80 ? -16.726 32.598 24.421 1.00 63.81 80 GLY A C 1
ATOM 621 O O . GLY A 1 80 ? -17.643 32.986 23.704 1.00 63.81 80 GLY A O 1
ATOM 622 N N . ILE A 1 81 ? -16.899 31.589 25.283 1.00 67.25 81 ILE A N 1
ATOM 623 C CA . ILE A 1 81 ? -18.169 30.840 25.420 1.00 67.25 81 ILE A CA 1
ATOM 624 C C . ILE A 1 81 ? -19.137 31.517 26.419 1.00 67.25 81 ILE A C 1
ATOM 626 O O . ILE A 1 81 ? -20.343 31.296 26.335 1.00 67.25 81 ILE A O 1
ATOM 630 N N . ALA A 1 82 ? -18.649 32.399 27.300 1.00 60.06 82 ALA A N 1
ATOM 631 C CA . ALA A 1 82 ? -19.440 33.037 28.364 1.00 60.06 82 ALA A CA 1
ATOM 632 C C . ALA A 1 82 ? -20.599 33.929 27.872 1.00 60.06 82 ALA A C 1
ATOM 634 O O . ALA A 1 82 ? -21.601 34.083 28.561 1.00 60.06 82 ALA A O 1
ATOM 635 N N . ARG A 1 83 ? -20.559 34.458 26.636 1.00 62.97 83 ARG A N 1
ATOM 636 C CA . ARG A 1 83 ? -21.705 35.206 26.064 1.00 62.97 83 ARG A CA 1
ATOM 637 C C . ARG A 1 83 ? -22.986 34.367 25.914 1.00 62.97 83 ARG A C 1
ATOM 639 O O . ARG A 1 83 ? -24.049 34.923 25.653 1.00 62.97 83 ARG A O 1
ATOM 646 N N . LEU A 1 84 ? -22.898 33.046 26.076 1.00 62.31 84 LEU A N 1
ATOM 647 C CA . LEU A 1 84 ? -24.029 32.117 26.015 1.00 62.31 84 LEU A CA 1
ATOM 648 C C . LEU A 1 84 ? -24.748 31.921 27.363 1.00 62.31 84 LEU A C 1
ATOM 650 O O . LEU A 1 84 ? -25.705 31.150 27.428 1.00 62.31 84 LEU A O 1
ATOM 654 N N . GLU A 1 85 ? -24.313 32.599 28.427 1.00 60.69 85 GLU A N 1
ATOM 655 C CA . GLU A 1 85 ? -24.878 32.464 29.778 1.00 60.69 85 GLU A CA 1
ATOM 656 C C . GLU A 1 85 ? -26.297 33.043 29.920 1.00 60.69 85 GLU A C 1
ATOM 658 O O . GLU A 1 85 ? -27.050 32.605 30.781 1.00 60.69 85 GLU A O 1
ATOM 663 N N . ASN A 1 86 ? -26.713 33.969 29.048 1.00 59.59 86 ASN A N 1
ATOM 664 C CA . ASN A 1 86 ? -27.973 34.717 29.196 1.00 59.59 86 ASN A CA 1
ATOM 665 C C . ASN A 1 86 ? -28.982 34.483 28.056 1.00 59.59 86 ASN A C 1
ATOM 667 O O . ASN A 1 86 ? -29.678 35.408 27.645 1.00 59.59 86 ASN A O 1
ATOM 671 N N . VAL A 1 87 ? -29.060 33.264 27.509 1.00 60.91 87 VAL A N 1
ATOM 672 C CA . VAL A 1 87 ? -29.908 32.970 26.335 1.00 60.91 87 VAL A CA 1
ATOM 673 C C . VAL A 1 87 ? -30.965 31.914 26.653 1.00 60.91 87 VAL A C 1
ATOM 675 O O . VAL A 1 87 ? -30.639 30.739 26.795 1.00 60.91 87 VAL A O 1
ATOM 678 N N . GLU A 1 88 ? -32.244 32.298 26.714 1.00 58.59 88 GLU A N 1
ATOM 679 C CA . GLU A 1 88 ? -33.347 31.327 26.761 1.00 58.59 88 GLU A CA 1
ATOM 680 C C . GLU A 1 88 ? -33.478 30.603 25.415 1.00 58.59 88 GLU A C 1
ATOM 682 O O . GLU A 1 88 ? -33.902 31.181 24.412 1.00 58.59 88 GLU A O 1
ATOM 687 N N . LEU A 1 89 ? -33.147 29.312 25.388 1.00 66.56 89 LEU A N 1
ATOM 688 C CA . LEU A 1 89 ? -33.304 28.478 24.200 1.00 66.56 89 LEU A CA 1
ATOM 689 C C . LEU A 1 89 ? -34.602 27.672 24.289 1.00 66.56 89 LEU A C 1
ATOM 691 O O . LEU A 1 89 ? -34.774 26.831 25.166 1.00 66.56 89 LEU A O 1
ATOM 695 N N . LYS A 1 90 ? -35.530 27.927 23.361 1.00 63.53 90 LYS A N 1
ATOM 696 C CA . LYS A 1 90 ? -36.824 27.231 23.248 1.00 63.53 90 LYS A CA 1
ATOM 697 C C . LYS A 1 90 ? -36.836 26.310 22.021 1.00 63.53 90 LYS A C 1
ATOM 699 O O . LYS A 1 90 ? -36.037 26.475 21.099 1.00 63.53 90 LYS A O 1
ATOM 704 N N . GLY A 1 91 ? -37.748 25.338 21.996 1.00 70.25 91 GLY A N 1
ATOM 705 C CA . GLY A 1 91 ? -37.948 24.445 20.849 1.00 70.25 91 GLY A CA 1
ATOM 706 C C . GLY A 1 91 ? -36.962 23.273 20.797 1.00 70.25 91 GLY A C 1
ATOM 707 O O . GLY A 1 91 ? -36.823 22.529 21.767 1.00 70.25 91 GLY A O 1
ATOM 708 N N . ALA A 1 92 ? -36.293 23.083 19.658 1.00 67.12 92 ALA A N 1
ATOM 709 C CA . ALA A 1 92 ? -35.502 21.887 19.355 1.00 67.12 92 ALA A CA 1
ATOM 710 C C . ALA A 1 92 ? -34.296 21.645 20.277 1.00 67.12 92 ALA A C 1
ATOM 712 O O . ALA A 1 92 ? -33.872 20.503 20.443 1.00 67.12 92 ALA A O 1
ATOM 713 N N . PHE A 1 93 ? -33.783 22.683 20.947 1.00 72.69 93 PHE A N 1
ATOM 714 C CA . PHE A 1 93 ? -32.700 22.536 21.925 1.00 72.69 93 PHE A CA 1
ATOM 715 C C . PHE A 1 93 ? -33.081 21.658 23.125 1.00 72.69 93 PHE A C 1
ATOM 717 O O . PHE A 1 93 ? -32.209 20.990 23.669 1.00 72.69 93 PHE A O 1
ATOM 724 N N . GLY A 1 94 ? -34.369 21.559 23.478 1.00 70.88 94 GLY A N 1
ATOM 725 C CA . GLY A 1 94 ? -34.838 20.634 24.518 1.00 70.88 94 GLY A CA 1
ATOM 726 C C . GLY A 1 94 ? -34.773 19.150 24.125 1.00 70.88 94 GLY A C 1
ATOM 727 O O . GLY A 1 94 ? -34.961 18.287 24.976 1.00 70.88 94 GLY A O 1
ATOM 728 N N . ARG A 1 95 ? -34.516 18.832 22.846 1.00 76.75 95 ARG A N 1
ATOM 729 C CA . ARG A 1 95 ? -34.354 17.460 22.321 1.00 76.75 95 ARG A CA 1
ATOM 730 C C . ARG A 1 95 ? -32.919 17.163 21.883 1.00 76.75 95 ARG A C 1
ATOM 732 O O . ARG A 1 95 ? -32.669 16.148 21.233 1.00 76.75 95 ARG A O 1
ATOM 739 N N . LEU A 1 96 ? -31.981 18.052 22.201 1.00 83.12 96 LEU A N 1
ATOM 740 C CA . LEU A 1 96 ? -30.611 17.943 21.734 1.00 83.12 96 LEU A CA 1
ATOM 741 C C . LEU A 1 96 ? -29.920 16.733 22.378 1.00 83.12 96 LEU A C 1
ATOM 743 O O . LEU A 1 96 ? -29.703 16.694 23.585 1.00 83.12 96 LEU A O 1
ATOM 747 N N . GLY A 1 97 ? -29.538 15.760 21.555 1.00 84.12 97 GLY A N 1
ATOM 748 C CA . GLY A 1 97 ? -28.847 14.551 21.996 1.00 84.12 97 GLY A CA 1
ATOM 749 C C . GLY A 1 97 ? -27.343 14.745 22.205 1.00 84.12 97 GLY A C 1
ATOM 750 O O . GLY A 1 97 ? -26.762 14.042 23.032 1.00 84.12 97 GLY A O 1
ATOM 751 N N . ALA A 1 98 ? -26.696 15.676 21.496 1.00 88.19 98 ALA A N 1
ATOM 752 C CA . ALA A 1 98 ? -25.259 15.924 21.614 1.00 88.19 98 ALA A CA 1
ATOM 753 C C . ALA A 1 98 ? -24.877 17.410 21.497 1.00 88.19 98 ALA A C 1
ATOM 755 O O . ALA A 1 98 ? -25.306 18.109 20.575 1.00 88.19 98 ALA A O 1
ATOM 756 N N . LEU A 1 99 ? -23.997 17.872 22.389 1.00 88.88 99 LEU A N 1
ATOM 757 C CA . LEU A 1 99 ? -23.490 19.243 22.428 1.00 88.88 99 LEU A CA 1
ATOM 758 C C . LEU A 1 99 ? -21.960 19.243 22.483 1.00 88.88 99 LEU A C 1
ATOM 760 O O . LEU A 1 99 ? -21.355 18.656 23.374 1.00 88.88 99 LEU A O 1
ATOM 764 N N . GLY A 1 100 ? -21.326 19.928 21.537 1.00 87.69 100 GLY A N 1
ATOM 765 C CA . GLY A 1 100 ? -19.885 20.160 21.532 1.00 87.69 100 GLY A CA 1
ATOM 766 C C . GLY A 1 100 ? -19.569 21.640 21.685 1.00 87.69 100 GLY A C 1
ATOM 767 O O . GLY A 1 100 ? -19.990 22.435 20.851 1.00 87.69 100 GLY A O 1
ATOM 768 N N . LEU A 1 101 ? -18.790 22.017 22.690 1.00 87.12 101 LEU A N 1
ATOM 769 C CA . LEU A 1 101 ? -18.315 23.379 22.905 1.00 87.12 101 LEU A CA 1
ATOM 770 C C . LEU A 1 101 ? -16.802 23.422 22.705 1.00 87.12 101 LEU A C 1
ATOM 772 O O . LEU A 1 101 ? -16.060 22.624 23.274 1.00 87.12 101 LEU A O 1
ATOM 776 N N . ARG A 1 102 ? -16.331 24.351 21.874 1.00 85.00 102 ARG A N 1
ATOM 777 C CA . ARG A 1 102 ? -14.903 24.575 21.641 1.00 85.00 102 ARG A CA 1
ATOM 778 C C . ARG A 1 102 ? -14.575 26.054 21.761 1.00 85.00 102 ARG A C 1
ATOM 780 O O . ARG A 1 102 ? -15.164 26.858 21.041 1.00 85.00 102 ARG A O 1
ATOM 787 N N . SER A 1 103 ? -13.582 26.397 22.572 1.00 82.62 103 SER A N 1
ATOM 788 C CA . SER A 1 103 ? -12.967 27.726 22.527 1.00 82.62 103 SER A CA 1
ATOM 789 C C . SER A 1 103 ? -11.683 27.677 21.697 1.00 82.62 103 SER A C 1
ATOM 791 O O . SER A 1 103 ? -10.911 26.721 21.767 1.00 82.62 103 SER A O 1
ATOM 793 N N . LYS A 1 104 ? -11.470 28.687 20.854 1.00 78.12 104 LYS A N 1
ATOM 794 C CA . LYS A 1 104 ? -10.173 28.979 20.225 1.00 78.12 104 LYS A CA 1
ATOM 795 C C . LYS A 1 104 ? -9.483 30.188 20.858 1.00 78.12 104 LYS A C 1
ATOM 797 O O . LYS A 1 104 ? -8.378 30.510 20.438 1.00 78.12 104 LYS A O 1
ATOM 802 N N . VAL A 1 105 ? -10.119 30.843 21.831 1.00 69.94 105 VAL A N 1
ATOM 803 C CA . VAL A 1 105 ? -9.538 31.967 22.568 1.00 69.94 105 VAL A CA 1
ATOM 804 C C . VAL A 1 105 ? -8.756 31.394 23.756 1.00 69.94 105 VAL A C 1
ATOM 806 O O . VAL A 1 105 ? -9.386 30.860 24.673 1.00 69.94 105 VAL A O 1
ATOM 809 N N . PRO A 1 106 ? -7.410 31.446 23.749 1.00 59.19 106 PRO A N 1
ATOM 810 C CA . PRO A 1 106 ? -6.618 31.108 24.925 1.00 59.19 106 PRO A CA 1
ATOM 811 C C . PRO A 1 106 ? -6.819 32.202 25.978 1.00 59.19 106 PRO A C 1
ATOM 813 O O . PRO A 1 106 ? -6.755 33.382 25.650 1.00 59.19 106 PRO A O 1
ATOM 816 N N . GLY A 1 107 ? -7.060 31.848 27.239 1.00 59.12 107 GLY A N 1
ATOM 817 C CA . GLY A 1 107 ? -7.421 32.863 28.244 1.00 59.12 107 GLY A CA 1
ATOM 818 C C . GLY A 1 107 ? -8.898 33.254 28.226 1.00 59.12 107 GLY A C 1
ATOM 819 O O . GLY A 1 107 ? -9.213 34.325 28.729 1.00 59.12 107 GLY A O 1
ATOM 820 N N . GLY A 1 108 ? -9.766 32.458 27.596 1.00 60.50 108 GLY A N 1
ATOM 821 C CA . GLY A 1 108 ? -11.177 32.784 27.420 1.00 60.50 108 GLY A CA 1
ATOM 822 C C . GLY A 1 108 ? -11.924 33.002 28.739 1.00 60.50 108 GLY A C 1
ATOM 823 O O . GLY A 1 108 ? -11.459 32.649 29.821 1.00 60.50 108 GLY A O 1
ATOM 824 N N . ALA A 1 109 ? -13.106 33.610 28.638 1.00 62.97 109 ALA A N 1
ATOM 825 C CA . ALA A 1 109 ? -13.952 33.865 29.797 1.00 62.97 109 ALA A CA 1
ATOM 826 C C . ALA A 1 109 ? -14.254 32.560 30.569 1.00 62.97 109 ALA A C 1
ATOM 828 O O . ALA A 1 109 ? -14.503 31.528 29.928 1.00 62.97 109 ALA A O 1
ATOM 829 N N . PRO A 1 110 ? -14.221 32.605 31.915 1.00 69.12 110 PRO A N 1
ATOM 830 C CA . PRO A 1 110 ? -14.436 31.438 32.757 1.00 69.12 110 PRO A CA 1
ATOM 831 C C . PRO A 1 110 ? -15.816 30.835 32.494 1.00 69.12 110 PRO A C 1
ATOM 833 O O . PRO A 1 110 ? -16.808 31.545 32.396 1.00 69.12 110 PRO A O 1
ATOM 836 N N . LEU A 1 111 ? -15.864 29.515 32.377 1.00 72.44 111 LEU A N 1
ATOM 837 C CA . LEU A 1 111 ? -17.056 28.742 32.079 1.00 72.44 111 LEU A CA 1
ATOM 838 C C . LEU A 1 111 ? -17.543 28.043 33.347 1.00 72.44 111 LEU A C 1
ATOM 840 O O . LEU A 1 111 ? -16.938 27.066 33.798 1.00 72.44 111 LEU A O 1
ATOM 844 N N . ALA A 1 112 ? -18.655 28.507 33.911 1.00 75.19 112 ALA A N 1
ATOM 845 C CA . ALA A 1 112 ? -19.412 27.722 34.878 1.00 75.19 112 ALA A CA 1
ATOM 846 C C . ALA A 1 112 ? -20.472 26.910 34.125 1.00 75.19 112 ALA A C 1
ATOM 848 O O . ALA A 1 112 ? -21.373 27.470 33.500 1.00 75.19 112 ALA A O 1
ATOM 849 N N . VAL A 1 113 ? -20.370 25.580 34.174 1.00 71.94 113 VAL A N 1
ATOM 850 C CA . VAL A 1 113 ? -21.211 24.671 33.375 1.00 71.94 113 VAL A CA 1
ATOM 851 C C . VAL A 1 113 ? -22.707 24.934 33.604 1.00 71.94 113 VAL A C 1
ATOM 853 O O . VAL A 1 113 ? -23.478 24.980 32.652 1.00 71.94 113 VAL A O 1
ATOM 856 N N . GLY A 1 114 ? -23.125 25.209 34.838 1.00 60.16 114 GLY A N 1
ATOM 857 C CA . GLY A 1 114 ? -24.521 25.479 35.195 1.00 60.16 114 GLY A CA 1
ATOM 858 C C . GLY A 1 114 ? -25.030 26.880 34.878 1.00 60.16 114 GLY A C 1
ATOM 859 O O . GLY A 1 114 ? -26.241 27.100 34.947 1.00 60.16 114 GLY A O 1
ATOM 860 N N . GLN A 1 115 ? -24.144 27.814 34.523 1.00 69.31 115 GLN A N 1
ATOM 861 C CA . GLN A 1 115 ? -24.533 29.137 34.023 1.00 69.31 115 GLN A CA 1
ATOM 862 C C . GLN A 1 115 ? -24.828 29.111 32.518 1.00 69.31 115 GLN A C 1
ATOM 864 O O . GLN A 1 115 ? -25.462 30.022 31.998 1.00 69.31 115 GLN A O 1
ATOM 869 N N . LEU A 1 116 ? -24.466 28.033 31.814 1.00 71.06 116 LEU A N 1
ATOM 870 C CA . LEU A 1 116 ? -24.865 27.835 30.428 1.00 71.06 116 LEU A CA 1
ATOM 871 C C . LEU A 1 116 ? -26.358 27.503 30.339 1.00 71.06 116 LEU A C 1
ATOM 873 O O . LEU A 1 116 ? -26.781 26.364 30.547 1.00 71.06 116 LEU A O 1
ATOM 877 N N . GLN A 1 117 ? -27.167 28.480 29.933 1.00 70.12 117 GLN A N 1
ATOM 878 C CA . GLN A 1 117 ? -28.605 28.285 29.708 1.00 70.12 117 GLN A CA 1
ATOM 879 C C . GLN A 1 117 ? -28.908 27.198 28.669 1.00 70.12 117 GLN A C 1
ATOM 881 O O . GLN A 1 117 ? -29.918 26.500 28.772 1.00 70.12 117 GLN A O 1
ATOM 886 N N . ILE A 1 118 ? -27.999 26.975 27.713 1.00 72.88 118 ILE A N 1
ATOM 887 C CA . ILE A 1 118 ? -28.101 25.854 26.772 1.00 72.88 118 ILE A CA 1
ATOM 888 C C . ILE A 1 118 ? -28.054 24.493 27.470 1.00 72.88 118 ILE A C 1
ATOM 890 O O . ILE A 1 118 ? -28.776 23.592 27.065 1.00 72.88 118 ILE A O 1
ATOM 894 N N . LEU A 1 119 ? -27.268 24.336 28.538 1.00 75.62 119 LEU A N 1
ATOM 895 C CA . LEU A 1 119 ? -27.236 23.093 29.311 1.00 75.62 119 LEU A CA 1
ATOM 896 C C . LEU A 1 119 ? -28.444 22.973 30.235 1.00 75.62 119 LEU A C 1
ATOM 898 O O . LEU A 1 119 ? -28.959 21.875 30.396 1.00 75.62 119 LEU A O 1
ATOM 902 N N . ARG A 1 120 ? -28.976 24.082 30.760 1.00 76.88 120 ARG A N 1
ATOM 903 C CA . ARG A 1 120 ? -30.243 24.057 31.512 1.00 76.88 120 ARG A CA 1
ATOM 904 C C . ARG A 1 120 ? -31.424 23.583 30.663 1.00 76.88 120 ARG A C 1
ATOM 906 O O . ARG A 1 120 ? -32.277 22.852 31.151 1.00 76.88 120 ARG A O 1
ATOM 913 N N . THR A 1 121 ? -31.464 23.987 29.395 1.00 76.88 121 THR A N 1
ATOM 914 C CA . THR A 1 121 ? -32.552 23.651 28.462 1.00 76.88 121 THR A CA 1
ATOM 915 C C . THR A 1 121 ? -32.352 22.299 27.775 1.00 76.88 121 THR A C 1
ATOM 917 O O . THR A 1 121 ? -33.301 21.525 27.680 1.00 76.88 121 THR A O 1
ATOM 920 N N . ALA A 1 122 ? -31.133 21.982 27.328 1.00 79.25 122 ALA A N 1
ATOM 921 C CA . ALA A 1 122 ? -30.820 20.725 26.640 1.00 79.25 122 ALA A CA 1
ATOM 922 C C . ALA A 1 122 ? -30.459 19.563 27.578 1.00 79.25 122 ALA A C 1
ATOM 924 O O . ALA A 1 122 ? -30.574 18.402 27.187 1.00 79.25 122 ALA A O 1
ATOM 925 N N . GLY A 1 123 ? -30.014 19.854 28.802 1.00 79.62 123 GLY A N 1
ATOM 926 C CA . GLY A 1 123 ? -29.443 18.888 29.745 1.00 79.62 123 GLY A CA 1
ATOM 927 C C . GLY A 1 123 ? -30.276 17.621 29.947 1.00 79.62 123 GLY A C 1
ATOM 928 O O . GLY A 1 123 ? -29.726 16.530 29.790 1.00 79.62 123 GLY A O 1
ATOM 929 N N . PRO A 1 124 ? -31.602 17.707 30.180 1.00 83.38 124 PRO A N 1
ATOM 930 C CA . PRO A 1 124 ? -32.440 16.525 30.383 1.00 83.38 124 PRO A CA 1
ATOM 931 C C . PRO A 1 124 ? -32.468 15.536 29.206 1.00 83.38 124 PRO A C 1
ATOM 933 O O . PRO A 1 124 ? -32.750 14.357 29.413 1.00 83.38 124 PRO A O 1
ATOM 936 N N . ALA A 1 125 ? -32.197 15.991 27.977 1.00 85.56 125 ALA A N 1
ATOM 937 C CA . ALA A 1 125 ? -32.171 15.161 26.770 1.00 85.56 125 ALA A CA 1
ATOM 938 C C . ALA A 1 125 ? -30.748 14.795 26.309 1.00 85.56 125 ALA A C 1
ATOM 940 O O . ALA A 1 125 ? -30.588 13.931 25.442 1.00 85.56 125 ALA A O 1
ATOM 941 N N . LEU A 1 126 ? -29.724 15.425 26.889 1.00 88.81 126 LEU A N 1
ATOM 942 C CA . LEU A 1 126 ? -28.352 15.334 26.417 1.00 88.81 126 LEU A CA 1
ATOM 943 C C . LEU A 1 126 ? -27.741 13.963 26.727 1.00 88.81 126 LEU A C 1
ATOM 945 O O . LEU A 1 126 ? -27.663 13.540 27.877 1.00 88.81 126 LEU A O 1
ATOM 949 N N . THR A 1 127 ? -27.259 13.286 25.686 1.00 91.75 127 THR A N 1
ATOM 950 C CA . THR A 1 127 ? -26.552 11.996 25.787 1.00 91.75 127 THR A CA 1
ATOM 951 C C . THR A 1 127 ? -25.042 12.141 25.630 1.00 91.75 127 THR A C 1
ATOM 953 O O . THR A 1 127 ? -24.299 11.306 26.141 1.00 91.75 127 THR A O 1
ATOM 956 N N . ARG A 1 128 ? -24.564 13.196 24.952 1.00 92.12 128 ARG A N 1
ATOM 957 C CA . ARG A 1 128 ? -23.130 13.459 24.755 1.00 92.12 128 ARG A CA 1
ATOM 958 C C . ARG A 1 128 ? -22.773 14.928 24.955 1.00 92.12 128 ARG A C 1
ATOM 960 O O . ARG A 1 128 ? -23.399 15.801 24.355 1.00 92.12 128 ARG A O 1
ATOM 967 N N . LEU A 1 129 ? -21.722 15.186 25.727 1.00 92.56 129 LEU A N 1
ATOM 968 C CA . LEU A 1 129 ? -21.178 16.520 25.978 1.00 92.56 129 LEU A CA 1
ATOM 969 C C . LEU A 1 129 ? -19.674 16.506 25.702 1.00 92.56 129 LEU A C 1
ATOM 971 O O . LEU A 1 129 ? -18.955 15.697 26.271 1.00 92.56 129 LEU A O 1
ATOM 975 N N . SER A 1 130 ? -19.195 17.397 24.835 1.00 91.88 130 SER A N 1
ATOM 976 C CA . SER A 1 130 ? -17.772 17.503 24.491 1.00 91.88 130 SER A CA 1
ATOM 977 C C . SER A 1 130 ? -17.290 18.928 24.736 1.00 91.88 130 SER A C 1
ATOM 979 O O . SER A 1 130 ? -17.700 19.848 24.030 1.00 91.88 130 SER A O 1
ATOM 981 N N . LEU A 1 131 ? -16.427 19.125 25.728 1.00 89.81 131 LEU A N 1
ATOM 982 C CA . LEU A 1 131 ? -15.779 20.395 26.042 1.00 89.81 131 LEU A CA 1
ATOM 983 C C . LEU A 1 131 ? -14.344 20.357 25.519 1.00 89.81 131 LEU A C 1
ATOM 985 O O . LEU A 1 131 ? -13.571 19.465 25.867 1.00 89.81 131 LEU A O 1
ATOM 989 N N . ARG A 1 132 ? -13.974 21.315 24.666 1.00 87.38 132 ARG A N 1
ATOM 990 C CA . ARG A 1 132 ? -12.629 21.389 24.080 1.00 87.38 132 ARG A CA 1
ATOM 991 C C . ARG A 1 132 ? -11.995 22.754 24.286 1.00 87.38 132 ARG A C 1
ATOM 993 O O . ARG A 1 132 ? -12.564 23.759 23.857 1.00 87.38 132 ARG A O 1
ATOM 1000 N N . ALA A 1 133 ? -10.804 22.779 24.880 1.00 83.62 133 ALA A N 1
ATOM 1001 C CA . ALA A 1 133 ? -10.045 24.003 25.149 1.00 83.62 133 ALA A CA 1
ATOM 1002 C C . ALA A 1 133 ? -10.849 25.078 25.907 1.00 83.62 133 ALA A C 1
ATOM 1004 O O . ALA A 1 133 ? -10.683 26.266 25.664 1.00 83.62 133 ALA A O 1
ATOM 1005 N N . CYS A 1 134 ? -11.767 24.656 26.781 1.00 82.19 134 CYS A N 1
ATOM 1006 C CA . CYS A 1 134 ? -12.598 25.547 27.591 1.00 82.19 134 CYS A CA 1
ATOM 1007 C C . CYS A 1 134 ? -11.934 25.825 28.948 1.00 82.19 134 CYS A C 1
ATOM 1009 O O . CYS A 1 134 ? -11.206 24.976 29.459 1.00 82.19 134 CYS A O 1
ATOM 1011 N N . ASP A 1 135 ? -12.226 26.978 29.546 1.00 82.50 135 ASP A N 1
ATOM 1012 C CA . ASP A 1 135 ? -11.727 27.360 30.871 1.00 82.50 135 ASP A CA 1
ATOM 1013 C C . ASP A 1 135 ? -12.807 27.102 31.918 1.00 82.50 135 ASP A C 1
ATOM 1015 O O . ASP A 1 135 ? -13.635 27.963 32.175 1.00 82.50 135 ASP A O 1
ATOM 1019 N N . VAL A 1 136 ? -12.863 25.893 32.473 1.00 83.44 136 VAL A N 1
ATOM 1020 C CA . VAL A 1 136 ? -13.950 25.475 33.368 1.00 83.44 136 VAL A CA 1
ATOM 1021 C C . VAL A 1 136 ? -13.642 25.889 34.804 1.00 83.44 136 VAL A C 1
ATOM 1023 O O . VAL A 1 136 ? -12.629 25.481 35.374 1.00 83.44 136 VAL A O 1
ATOM 1026 N N . VAL A 1 137 ? -14.540 26.674 35.401 1.00 84.06 137 VAL A N 1
ATOM 1027 C CA . VAL A 1 137 ? -14.413 27.140 36.793 1.00 84.06 137 VAL A CA 1
ATOM 1028 C C . VAL A 1 137 ? -15.323 26.411 37.774 1.00 84.06 137 VAL A C 1
ATOM 1030 O O . VAL A 1 137 ? -14.999 26.359 38.955 1.00 84.06 137 VAL A O 1
ATOM 1033 N N . SER A 1 138 ? -16.425 25.814 37.306 1.00 84.94 138 SER A N 1
ATOM 1034 C CA . SER A 1 138 ? -17.339 25.032 38.144 1.00 84.94 138 SER A CA 1
ATOM 1035 C C . SER A 1 138 ? -18.137 24.019 37.322 1.00 84.94 138 SER A C 1
ATOM 1037 O O . SER A 1 138 ? -18.569 24.324 36.208 1.00 84.94 138 SER A O 1
ATOM 1039 N N . TRP A 1 139 ? -18.372 22.840 37.905 1.00 87.25 139 TRP A N 1
ATOM 1040 C CA . TRP A 1 139 ? -19.208 21.770 37.340 1.00 87.25 139 TRP A CA 1
ATOM 1041 C C . TRP A 1 139 ? -20.651 21.773 37.852 1.00 87.25 139 TRP A C 1
ATOM 1043 O O . TRP A 1 139 ? -21.452 20.968 37.381 1.00 87.25 139 TRP A O 1
ATOM 1053 N N . LYS A 1 140 ? -21.003 22.674 38.784 1.00 82.00 140 LYS A N 1
ATOM 1054 C CA . LYS A 1 140 ? -22.393 22.843 39.242 1.00 82.00 140 LYS A CA 1
ATOM 1055 C C . LYS A 1 140 ? -23.305 23.030 38.036 1.00 82.00 140 LYS A C 1
ATOM 1057 O O . LYS A 1 140 ? -22.962 23.808 37.152 1.00 82.00 140 LYS A O 1
ATOM 1062 N N . GLY A 1 141 ? -24.440 22.347 38.002 1.00 77.69 141 GLY A N 1
ATOM 1063 C CA . GLY A 1 141 ? -25.383 22.295 36.887 1.00 77.69 141 GLY A CA 1
ATOM 1064 C C . GLY A 1 141 ? -25.213 21.083 35.970 1.00 77.69 141 GLY A C 1
ATOM 1065 O O . GLY A 1 141 ? -26.134 20.790 35.204 1.00 77.69 141 GLY A O 1
ATOM 1066 N N . LEU A 1 142 ? -24.099 20.345 36.052 1.00 85.62 142 LEU A N 1
ATOM 1067 C CA . LEU A 1 142 ? -23.923 19.093 35.308 1.00 85.62 142 LEU A CA 1
ATOM 1068 C C . LEU A 1 142 ? -24.923 18.016 35.763 1.00 85.62 142 LEU A C 1
ATOM 1070 O O . LEU A 1 142 ? -25.353 17.207 34.945 1.00 85.62 142 LEU A O 1
ATOM 1074 N N . GLU A 1 143 ? -25.390 18.079 37.012 1.00 83.00 143 GLU A N 1
ATOM 1075 C CA . GLU A 1 143 ? -26.427 17.207 37.578 1.00 83.00 143 GLU A CA 1
ATOM 1076 C C . GLU A 1 143 ? -27.758 17.236 36.807 1.00 83.00 143 GLU A C 1
ATOM 1078 O O . GLU A 1 143 ? -28.530 16.278 36.838 1.00 83.00 143 GLU A O 1
ATOM 1083 N N . THR A 1 144 ? -28.020 18.302 36.043 1.00 83.44 144 THR A N 1
ATOM 1084 C CA . THR A 1 144 ? -29.199 18.380 35.164 1.00 83.44 144 THR A CA 1
ATOM 1085 C C . THR A 1 144 ? -29.125 17.388 33.993 1.00 83.44 144 THR A C 1
ATOM 1087 O O . THR A 1 144 ? -30.158 16.954 33.473 1.00 83.44 144 THR A O 1
ATOM 1090 N N . CYS A 1 145 ? -27.915 16.963 33.614 1.00 86.56 145 CYS A N 1
ATOM 1091 C CA . CYS A 1 145 ? -27.621 16.078 32.486 1.00 86.56 145 CYS A CA 1
ATOM 1092 C C . CYS A 1 145 ? -27.690 14.584 32.858 1.00 86.56 145 CYS A C 1
ATOM 1094 O O . CYS A 1 145 ? -26.853 13.788 32.448 1.00 86.56 145 CYS A O 1
ATOM 1096 N N . HIS A 1 146 ? -28.706 14.161 33.607 1.00 86.12 146 HIS A N 1
ATOM 1097 C CA . HIS A 1 146 ? -28.855 12.781 34.102 1.00 86.12 146 HIS A CA 1
ATOM 1098 C C . HIS A 1 146 ? -28.918 11.681 33.011 1.00 86.12 146 HIS A C 1
ATOM 1100 O O . HIS A 1 146 ? -28.768 10.497 33.323 1.00 86.12 146 HIS A O 1
ATOM 1106 N N . ARG A 1 147 ? -29.147 12.036 31.733 1.00 89.88 147 ARG A N 1
ATOM 1107 C CA . ARG A 1 147 ? -29.119 11.111 30.579 1.00 89.88 147 ARG A CA 1
ATOM 1108 C C . ARG A 1 147 ? -27.763 11.019 29.874 1.00 89.88 147 ARG A C 1
ATOM 1110 O O . ARG A 1 147 ? -27.662 10.293 28.884 1.00 89.88 147 ARG A O 1
ATOM 1117 N N . LEU A 1 148 ? -26.746 11.726 30.365 1.00 91.56 148 LEU A N 1
ATOM 1118 C CA . LEU A 1 148 ? -25.435 11.774 29.734 1.00 91.56 148 LEU A CA 1
ATOM 1119 C C . LEU A 1 148 ? -24.776 10.389 29.748 1.00 91.56 148 LEU A C 1
ATOM 1121 O O . LEU A 1 148 ? -24.621 9.777 30.800 1.00 91.56 148 LEU A O 1
ATOM 1125 N N . VAL A 1 149 ? -24.399 9.912 28.563 1.00 92.75 149 VAL A N 1
ATOM 1126 C CA . VAL A 1 149 ? -23.717 8.630 28.332 1.00 92.75 149 VAL A CA 1
ATOM 1127 C C . VAL A 1 149 ? -22.227 8.852 28.078 1.00 92.75 149 VAL A C 1
ATOM 1129 O O . VAL A 1 149 ? -21.413 8.051 28.530 1.00 92.75 149 VAL A O 1
ATOM 1132 N N . GLN A 1 150 ? -21.866 9.940 27.387 1.00 93.62 150 GLN A N 1
ATOM 1133 C CA . GLN A 1 150 ? -20.478 10.283 27.069 1.00 93.62 150 GLN A CA 1
ATOM 1134 C C . GLN A 1 150 ? -20.139 11.720 27.475 1.00 93.62 150 GLN A C 1
ATOM 1136 O O . GLN A 1 150 ? -20.849 12.660 27.100 1.00 93.62 150 GLN A O 1
ATOM 1141 N N . LEU A 1 151 ? -19.014 11.882 28.170 1.00 93.50 151 LEU A N 1
ATOM 1142 C CA . LEU A 1 151 ? -18.424 13.175 28.499 1.00 93.50 151 LEU A CA 1
ATOM 1143 C C . LEU A 1 151 ? -16.980 13.237 27.988 1.00 93.50 151 LEU A C 1
ATOM 1145 O O . LEU A 1 151 ? -16.139 12.453 28.421 1.00 93.50 151 LEU A O 1
ATOM 1149 N N . ASP A 1 152 ? -16.686 14.203 27.118 1.00 92.00 152 ASP A N 1
ATOM 1150 C CA . ASP A 1 152 ? -15.314 14.507 26.713 1.00 92.00 152 ASP A CA 1
ATOM 1151 C C . ASP A 1 152 ? -14.877 15.854 27.303 1.00 92.00 152 ASP A C 1
ATOM 1153 O O . ASP A 1 152 ? -15.545 16.873 27.112 1.00 92.00 152 ASP A O 1
ATOM 1157 N N . VAL A 1 153 ? -13.715 15.887 27.948 1.00 89.69 153 VAL A N 1
ATOM 1158 C CA . VAL A 1 153 ? -13.066 17.093 28.471 1.00 89.69 153 VAL A CA 1
ATOM 1159 C C . VAL A 1 153 ? -11.631 17.125 27.945 1.00 89.69 153 VAL A C 1
ATOM 1161 O O . VAL A 1 153 ? -10.729 16.487 28.480 1.00 89.69 153 VAL A O 1
ATOM 1164 N N . ILE A 1 154 ? -11.406 17.843 26.845 1.00 87.06 154 ILE A N 1
ATOM 1165 C CA . ILE A 1 154 ? -10.164 17.749 26.064 1.00 87.06 154 ILE A CA 1
ATOM 1166 C C . ILE A 1 154 ? -9.458 19.104 26.021 1.00 87.06 154 ILE A C 1
ATOM 1168 O O . ILE A 1 154 ? -10.000 20.086 25.513 1.00 87.06 154 ILE A O 1
ATOM 1172 N N . HIS A 1 155 ? -8.220 19.159 26.510 1.00 84.25 155 HIS A N 1
ATOM 1173 C CA . HIS A 1 155 ? -7.390 20.367 26.600 1.00 84.25 155 HIS A CA 1
ATOM 1174 C C . HIS A 1 155 ? -8.049 21.540 27.348 1.00 84.25 155 HIS A C 1
ATOM 1176 O O . HIS A 1 155 ? -7.685 22.691 27.125 1.00 84.25 155 HIS A O 1
ATOM 1182 N N . CYS A 1 156 ? -9.033 21.275 28.211 1.00 82.50 156 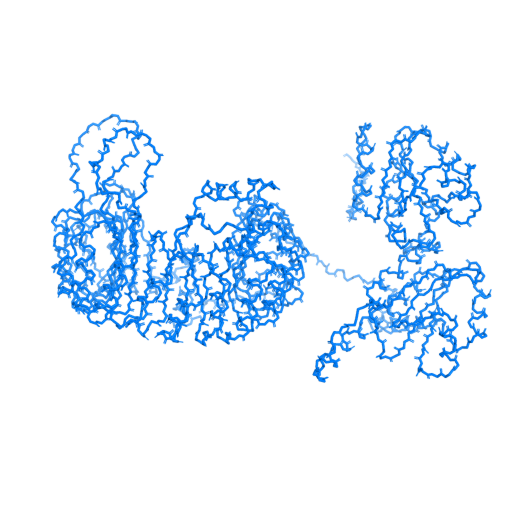CYS A N 1
ATOM 1183 C CA . CYS A 1 156 ? -9.657 22.302 29.043 1.00 82.50 156 CYS A CA 1
ATOM 1184 C C . CYS A 1 156 ? -8.733 22.698 30.202 1.00 82.50 156 CYS A C 1
ATOM 1186 O O . CYS A 1 156 ? -8.031 21.843 30.745 1.00 82.50 156 CYS A O 1
ATOM 1188 N N . ARG A 1 157 ? -8.759 23.972 30.609 1.00 80.81 157 ARG A N 1
ATOM 1189 C CA . ARG A 1 157 ? -8.109 24.434 31.844 1.00 80.81 157 ARG A CA 1
ATOM 1190 C C . ARG A 1 157 ? -9.136 24.441 32.963 1.00 80.81 157 ARG A C 1
ATOM 1192 O O . ARG A 1 157 ? -10.254 24.902 32.758 1.00 80.81 157 ARG A O 1
ATOM 1199 N N . LEU A 1 158 ? -8.757 23.916 34.121 1.00 81.62 158 LEU A N 1
ATOM 1200 C CA . LEU A 1 158 ? -9.638 23.778 35.275 1.00 81.62 158 LEU A CA 1
ATOM 1201 C C . LEU A 1 158 ? -9.141 24.681 36.406 1.00 81.62 158 LEU A C 1
ATOM 1203 O O . LEU A 1 158 ? -7.939 24.715 36.691 1.00 81.62 158 LEU A O 1
ATOM 1207 N N . SER A 1 159 ? -10.059 25.405 37.047 1.00 83.38 159 SER A N 1
ATOM 1208 C CA . SER A 1 159 ? -9.783 26.036 38.342 1.00 83.38 159 SER A CA 1
ATOM 1209 C C . SER A 1 159 ? -9.555 24.964 39.417 1.00 83.38 159 SER A C 1
ATOM 1211 O O . SER A 1 159 ? -9.952 23.810 39.245 1.00 83.38 159 SER A O 1
ATOM 1213 N N . SER A 1 160 ? -8.964 25.333 40.556 1.00 80.12 160 SER A N 1
ATOM 1214 C CA . SER A 1 160 ? -8.813 24.411 41.695 1.00 80.12 160 SER A CA 1
ATOM 1215 C C . SER A 1 160 ? -10.156 23.859 42.188 1.00 80.12 160 SER A C 1
ATOM 1217 O O . SER A 1 160 ? -10.254 22.675 42.500 1.00 80.12 160 SER A O 1
ATOM 1219 N N . GLU A 1 161 ? -11.206 24.686 42.198 1.00 83.19 161 GLU A N 1
ATOM 1220 C CA . GLU A 1 161 ? -12.563 24.264 42.571 1.00 83.19 161 GLU A CA 1
ATOM 1221 C C . GLU A 1 161 ? -13.147 23.278 41.550 1.00 83.19 161 GLU A C 1
ATOM 1223 O O . GLU A 1 161 ? -13.677 22.235 41.930 1.00 83.19 161 GLU A O 1
ATOM 1228 N N . ALA A 1 162 ? -13.000 23.556 40.250 1.00 82.56 162 ALA A N 1
ATOM 1229 C CA . ALA A 1 162 ? -13.447 22.647 39.199 1.00 82.56 162 ALA A CA 1
ATOM 1230 C C . ALA A 1 162 ? -12.678 21.319 39.222 1.00 82.56 162 ALA A C 1
ATOM 1232 O O . ALA A 1 162 ? -13.266 20.267 38.992 1.00 82.56 162 ALA A O 1
ATOM 1233 N N . ALA A 1 163 ? -11.375 21.344 39.500 1.00 79.88 163 ALA A N 1
ATOM 1234 C CA . ALA A 1 163 ? -10.559 20.138 39.565 1.00 79.88 163 ALA A CA 1
ATOM 1235 C C . ALA A 1 163 ? -10.959 19.219 40.734 1.00 79.88 163 ALA A C 1
ATOM 1237 O O . ALA A 1 163 ? -10.985 18.004 40.553 1.00 79.88 163 ALA A O 1
ATOM 1238 N N . LEU A 1 164 ? -11.293 19.784 41.901 1.00 80.81 164 LEU A N 1
ATOM 1239 C CA . LEU A 1 164 ? -11.751 19.031 43.078 1.00 80.81 164 LEU A CA 1
ATOM 1240 C C . LEU A 1 164 ? -13.212 18.576 42.956 1.00 80.81 164 LEU A C 1
ATOM 1242 O O . LEU A 1 164 ? -13.551 17.467 43.351 1.00 80.81 164 LEU A O 1
ATOM 1246 N N . GLY A 1 165 ? -14.081 19.417 42.392 1.00 82.44 165 GLY A N 1
ATOM 1247 C CA . GLY A 1 165 ? -15.508 19.127 42.232 1.00 82.44 165 GLY A CA 1
ATOM 1248 C C . GLY A 1 165 ? -15.853 18.229 41.041 1.00 82.44 165 GLY A C 1
ATOM 1249 O O . GLY A 1 165 ? -17.031 18.036 40.754 1.00 82.44 165 GLY A O 1
ATOM 1250 N N . PHE A 1 166 ? -14.865 17.722 40.300 1.00 85.75 166 PHE A N 1
ATOM 1251 C CA . PHE A 1 166 ? -15.125 16.939 39.094 1.00 85.75 166 PHE A CA 1
ATOM 1252 C C . PHE A 1 166 ? -15.733 15.572 39.410 1.00 85.75 166 PHE A C 1
ATOM 1254 O O . PHE A 1 166 ? -16.783 15.233 38.871 1.00 85.75 166 PHE A O 1
ATOM 1261 N N . THR A 1 167 ? -15.124 14.796 40.310 1.00 83.50 167 THR A N 1
ATOM 1262 C CA . THR A 1 167 ? -15.595 13.439 40.636 1.00 83.50 167 THR A CA 1
ATOM 1263 C C . THR A 1 167 ? -16.955 13.452 41.331 1.00 83.50 167 THR A C 1
ATOM 1265 O O . THR A 1 167 ? -17.808 12.618 41.021 1.00 83.50 167 THR A O 1
ATOM 1268 N N . SER A 1 168 ? -17.223 14.454 42.174 1.00 86.06 168 SER A N 1
ATOM 1269 C CA . SER A 1 168 ? -18.553 14.662 42.762 1.00 86.06 168 SER A CA 1
ATOM 1270 C C . SER A 1 168 ? -19.604 15.036 41.714 1.00 86.06 168 SER A C 1
ATOM 1272 O O . SER A 1 168 ? -20.736 14.561 41.789 1.00 86.06 168 SER A O 1
ATOM 1274 N N . ALA A 1 169 ? -19.241 15.819 40.694 1.00 86.38 169 ALA A N 1
ATOM 1275 C CA . ALA A 1 169 ? -20.138 16.099 39.579 1.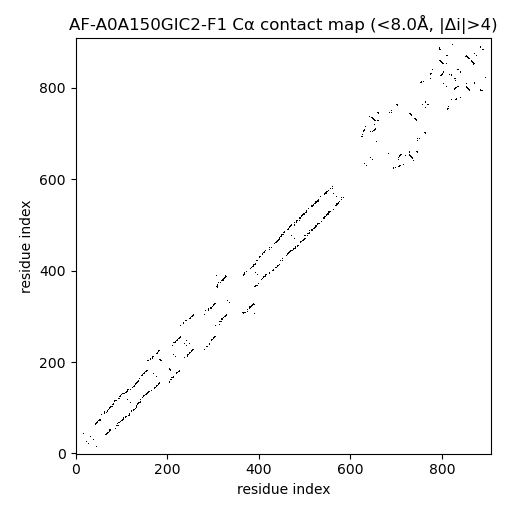00 86.38 169 ALA A CA 1
ATOM 1276 C C . ALA A 1 169 ? -20.437 14.835 38.754 1.00 86.38 169 ALA A C 1
ATOM 1278 O O . ALA A 1 169 ? -21.588 14.623 38.371 1.00 86.38 169 ALA A O 1
ATOM 1279 N N . LEU A 1 170 ? -19.451 13.957 38.532 1.00 87.75 170 LEU A N 1
ATOM 1280 C CA . LEU A 1 170 ? -19.665 12.675 37.846 1.00 87.75 170 LEU A CA 1
ATOM 1281 C C . LEU A 1 170 ? -20.611 11.742 38.617 1.00 87.75 170 LEU A C 1
ATOM 1283 O O . LEU A 1 170 ? -21.425 11.075 37.984 1.00 87.75 170 LEU A O 1
ATOM 1287 N N . ALA A 1 171 ? -20.586 11.769 39.955 1.00 86.50 171 ALA A N 1
ATOM 1288 C CA . ALA A 1 171 ? -21.493 10.985 40.806 1.00 86.50 171 ALA A CA 1
ATOM 1289 C C . ALA A 1 171 ? -22.983 11.256 40.544 1.00 86.50 171 ALA A C 1
ATOM 1291 O O . ALA A 1 171 ? -23.826 10.382 40.747 1.00 86.50 171 ALA A O 1
ATOM 1292 N N . SER A 1 172 ? -23.323 12.445 40.040 1.00 85.81 172 SER A N 1
ATOM 1293 C CA . SER A 1 172 ? -24.698 12.783 39.655 1.00 85.81 172 SER A CA 1
ATOM 1294 C C . SER A 1 172 ? -25.149 12.144 38.326 1.00 85.81 172 SER A C 1
ATOM 1296 O O . SER A 1 172 ? -26.345 12.084 38.030 1.00 85.81 172 SER A O 1
ATOM 1298 N N . LEU A 1 173 ? -24.218 11.620 37.520 1.00 87.94 173 LEU A N 1
ATOM 1299 C CA . LEU A 1 173 ? -24.457 11.120 36.164 1.00 87.94 173 LEU A CA 1
ATOM 1300 C C . LEU A 1 173 ? -24.654 9.597 36.134 1.00 87.94 173 LEU A C 1
ATOM 1302 O O . LEU A 1 173 ? -23.804 8.832 35.685 1.00 87.94 173 LEU A O 1
ATOM 1306 N N . SER A 1 174 ? -25.841 9.144 36.540 1.00 83.94 174 SER A N 1
ATOM 1307 C CA . SER A 1 174 ? -26.180 7.710 36.681 1.00 83.94 174 SER A CA 1
ATOM 1308 C C . SER A 1 174 ? -26.074 6.830 35.413 1.00 83.94 174 SER A C 1
ATOM 1310 O O . SER A 1 174 ? -26.144 5.598 35.510 1.00 83.94 174 SER A O 1
ATOM 1312 N N . ARG A 1 175 ? -25.956 7.433 34.222 1.00 90.19 175 ARG A N 1
ATOM 1313 C CA . ARG A 1 175 ? -25.887 6.745 32.916 1.00 90.19 175 ARG A CA 1
ATOM 1314 C C . ARG A 1 175 ? -24.543 6.892 32.202 1.00 90.19 175 ARG A C 1
ATOM 1316 O O . ARG A 1 175 ? -24.419 6.408 31.077 1.00 90.19 175 ARG A O 1
ATOM 1323 N N . LEU A 1 176 ? -23.563 7.540 32.829 1.00 92.25 176 LEU A N 1
ATOM 1324 C CA . LEU A 1 176 ? -22.268 7.778 32.209 1.00 92.25 176 LEU A CA 1
ATOM 1325 C C . LEU A 1 176 ? -21.548 6.445 31.959 1.00 92.25 176 LEU A C 1
ATOM 1327 O O . LEU A 1 176 ? -21.282 5.692 32.893 1.00 92.25 176 LEU A O 1
ATOM 1331 N N . ALA A 1 177 ? -21.245 6.172 30.691 1.00 92.94 177 ALA A N 1
ATOM 1332 C CA . ALA A 1 177 ? -20.585 4.949 30.237 1.00 92.94 177 ALA A CA 1
ATOM 1333 C C . ALA A 1 177 ? -19.214 5.227 29.599 1.00 92.94 177 ALA A C 1
ATOM 1335 O O . ALA A 1 177 ? -18.333 4.373 29.649 1.00 92.94 177 ALA A O 1
ATOM 1336 N N . ALA A 1 178 ? -19.003 6.417 29.029 1.00 93.69 178 ALA A N 1
ATOM 1337 C CA . ALA A 1 178 ? -17.748 6.791 28.385 1.00 93.69 178 ALA A CA 1
ATOM 1338 C C . ALA A 1 178 ? -17.221 8.141 28.890 1.00 93.69 178 ALA A C 1
ATOM 1340 O O . ALA A 1 178 ? -17.945 9.140 28.899 1.00 93.69 178 ALA A O 1
ATOM 1341 N N . LEU A 1 179 ? -15.942 8.171 29.264 1.00 92.75 179 LEU A N 1
ATOM 1342 C CA . LEU A 1 179 ? -15.258 9.360 29.766 1.00 92.75 179 LEU A CA 1
ATOM 1343 C C . LEU A 1 179 ? -13.905 9.546 29.057 1.00 92.75 179 LEU A C 1
ATOM 1345 O O . LEU A 1 179 ? -13.036 8.680 29.149 1.00 92.75 179 LEU A O 1
ATOM 1349 N N . ASP A 1 180 ? -13.723 10.674 28.362 1.00 91.00 180 ASP A N 1
ATOM 1350 C CA . ASP A 1 180 ? -12.463 11.059 27.695 1.00 91.00 180 ASP A CA 1
ATOM 1351 C C . ASP A 1 180 ? -11.919 12.344 28.322 1.00 91.00 180 ASP A C 1
ATOM 1353 O O . ASP A 1 180 ? -12.472 13.424 28.112 1.00 91.00 180 ASP A O 1
ATOM 1357 N N . VAL A 1 181 ? -10.845 12.245 29.106 1.00 87.81 181 VAL A N 1
ATOM 1358 C CA . VAL A 1 181 ? -10.260 13.386 29.815 1.00 87.81 181 VAL A CA 1
ATOM 1359 C C . VAL A 1 181 ? -8.796 13.573 29.435 1.00 87.81 181 VAL A C 1
ATOM 1361 O O . VAL A 1 181 ? -7.915 12.807 29.817 1.00 87.81 181 VAL A O 1
ATOM 1364 N N . ARG A 1 182 ? -8.529 14.650 28.691 1.00 84.62 182 ARG A N 1
ATOM 1365 C CA . ARG A 1 182 ? -7.207 14.998 28.143 1.00 84.62 182 ARG A CA 1
ATOM 1366 C C . ARG A 1 182 ? -6.789 16.406 28.541 1.00 84.62 182 ARG A C 1
ATOM 1368 O O . ARG A 1 182 ? -6.505 17.257 27.693 1.00 84.62 182 ARG A O 1
ATOM 1375 N N . CYS A 1 183 ? -6.823 16.686 29.835 1.00 73.38 183 CYS A N 1
ATOM 1376 C CA . CYS A 1 183 ? -6.453 17.979 30.399 1.00 73.38 183 CYS A CA 1
ATOM 1377 C C . CYS A 1 183 ? -5.036 17.900 30.971 1.00 73.38 183 CYS A C 1
ATOM 1379 O O . CYS A 1 183 ? -4.825 17.304 32.021 1.00 73.38 183 CYS A O 1
ATOM 1381 N N . CYS A 1 184 ? -4.056 18.483 30.280 1.00 54.56 184 CYS A N 1
ATOM 1382 C CA . CYS A 1 184 ? -2.673 18.486 30.751 1.00 54.56 184 CYS A CA 1
ATOM 1383 C C . CYS A 1 184 ? -2.527 19.413 31.967 1.00 54.56 184 CYS A C 1
ATOM 1385 O O . CYS A 1 184 ? -2.790 20.612 31.865 1.00 54.56 184 CYS A O 1
ATOM 1387 N N . GLY A 1 185 ? -2.032 18.886 33.085 1.00 50.44 185 GLY A N 1
ATOM 1388 C CA . GLY A 1 185 ? -1.477 19.688 34.174 1.00 50.44 185 GLY A CA 1
ATOM 1389 C C . GLY A 1 185 ? -0.052 20.120 33.834 1.00 50.44 185 GLY A C 1
ATOM 1390 O O . GLY A 1 185 ? 0.892 19.596 34.406 1.00 50.44 185 GLY A O 1
ATOM 1391 N N . ALA A 1 186 ? 0.129 21.028 32.875 1.00 39.31 186 ALA A N 1
ATOM 1392 C CA . ALA A 1 186 ? 1.447 21.574 32.560 1.00 39.31 186 ALA A CA 1
ATOM 1393 C C . ALA A 1 186 ? 1.406 23.098 32.627 1.00 39.31 186 ALA A C 1
ATOM 1395 O O . ALA A 1 186 ? 0.660 23.750 31.895 1.00 39.31 186 ALA A O 1
ATOM 1396 N N . ALA A 1 187 ? 2.239 23.648 33.514 1.00 34.94 187 ALA A N 1
ATOM 1397 C CA . ALA A 1 187 ? 2.613 25.050 33.544 1.00 34.94 187 ALA A CA 1
ATOM 1398 C C . ALA A 1 187 ? 2.841 25.548 32.111 1.00 34.94 187 ALA A C 1
ATOM 1400 O O . ALA A 1 187 ? 3.671 25.013 31.376 1.00 34.94 187 ALA A O 1
ATOM 1401 N N . ALA A 1 188 ? 2.075 26.558 31.707 1.00 30.06 188 ALA A N 1
ATOM 1402 C CA . ALA A 1 188 ? 2.219 27.205 30.418 1.00 30.06 188 ALA A CA 1
ATOM 1403 C C . ALA A 1 188 ? 3.645 27.772 30.284 1.00 30.06 188 ALA A C 1
ATOM 1405 O O . ALA A 1 188 ? 3.920 28.894 30.711 1.00 30.06 188 ALA A O 1
ATOM 1406 N N . ARG A 1 189 ? 4.568 27.011 29.679 1.00 28.81 189 ARG A N 1
ATOM 1407 C CA . ARG A 1 189 ? 5.826 27.559 29.165 1.00 28.81 189 ARG A CA 1
ATOM 1408 C C . ARG A 1 189 ? 5.456 28.542 28.058 1.00 28.81 189 ARG A C 1
ATOM 1410 O O . ARG A 1 189 ? 5.071 28.160 26.954 1.00 28.81 189 ARG A O 1
ATOM 1417 N N . ARG A 1 190 ? 5.516 29.828 28.404 1.00 32.97 190 ARG A N 1
ATOM 1418 C CA . ARG A 1 190 ? 5.358 30.960 27.492 1.00 32.97 190 ARG A CA 1
ATOM 1419 C C . ARG A 1 190 ? 6.340 30.801 26.325 1.00 32.97 190 ARG A C 1
ATOM 1421 O O . ARG A 1 190 ? 7.547 30.808 26.542 1.00 32.97 190 ARG A O 1
ATOM 1428 N N . ARG A 1 191 ? 5.845 30.792 25.082 1.00 28.81 191 ARG A N 1
ATOM 1429 C CA . ARG A 1 191 ? 6.565 31.489 24.007 1.00 28.81 191 ARG A CA 1
ATOM 1430 C C . ARG A 1 191 ? 6.394 32.974 24.305 1.00 28.81 191 ARG A C 1
ATOM 1432 O O . ARG A 1 191 ? 5.349 33.547 24.010 1.00 28.81 191 ARG A O 1
ATOM 1439 N N . ALA A 1 192 ? 7.374 33.559 24.986 1.00 30.22 192 ALA A N 1
ATOM 1440 C CA . ALA A 1 192 ? 7.469 34.999 25.144 1.00 30.22 192 ALA A CA 1
ATOM 1441 C C . ALA A 1 192 ? 7.748 35.613 23.763 1.00 30.22 192 ALA A C 1
ATOM 1443 O O . ALA A 1 192 ? 8.892 35.722 23.338 1.00 30.22 192 ALA A O 1
ATOM 1444 N N . GLY A 1 193 ? 6.685 35.968 23.043 1.00 29.08 193 GLY A N 1
ATOM 1445 C CA . GLY A 1 193 ? 6.746 37.069 22.095 1.00 29.08 193 GLY A CA 1
ATOM 1446 C C . GLY A 1 193 ? 6.796 38.354 22.912 1.00 29.08 193 GLY A C 1
ATOM 1447 O O . GLY A 1 193 ? 5.920 38.594 23.742 1.00 29.08 193 GLY A O 1
ATOM 1448 N N . SER A 1 194 ? 7.861 39.125 22.734 1.00 31.52 194 SER A N 1
ATOM 1449 C CA . SER A 1 194 ? 8.066 40.439 23.335 1.00 31.52 194 SER A CA 1
ATOM 1450 C C . SER A 1 194 ? 6.854 41.351 23.124 1.00 31.52 194 SER A C 1
ATOM 1452 O O . SER A 1 194 ? 6.429 41.565 21.990 1.00 31.52 194 SER A O 1
ATOM 1454 N N . GLY A 1 195 ? 6.339 41.926 24.206 1.00 27.61 195 GLY A N 1
ATOM 1455 C CA . GLY A 1 195 ? 5.301 42.950 24.164 1.00 27.61 195 GLY A CA 1
ATOM 1456 C C . GLY A 1 195 ? 4.848 43.295 25.575 1.00 27.61 195 GLY A C 1
ATOM 1457 O O . GLY A 1 195 ? 4.061 42.568 26.172 1.00 27.61 195 GLY A O 1
ATOM 1458 N N . ALA A 1 196 ? 5.408 44.366 26.130 1.00 31.98 196 ALA A N 1
ATOM 1459 C CA . ALA A 1 196 ? 5.025 44.917 27.421 1.00 31.98 196 ALA A CA 1
ATOM 1460 C C . ALA A 1 196 ? 3.569 45.420 27.404 1.00 31.98 196 ALA A C 1
ATOM 1462 O O . ALA A 1 196 ? 3.132 46.030 26.431 1.00 31.98 196 ALA A O 1
ATOM 1463 N N . GLY A 1 197 ? 2.842 45.200 28.501 1.00 27.56 197 GLY A N 1
ATOM 1464 C CA . GLY A 1 197 ? 1.499 45.740 28.734 1.00 27.56 197 GLY A CA 1
ATOM 1465 C C . GLY A 1 197 ? 0.790 44.976 29.851 1.00 27.56 197 GLY A C 1
ATOM 1466 O O . GLY A 1 197 ? 0.469 43.805 29.684 1.00 27.56 197 GLY A O 1
ATOM 1467 N N . GLY A 1 198 ? 0.637 45.608 31.017 1.00 28.45 198 GLY A N 1
ATOM 1468 C CA . GLY A 1 198 ? 0.198 44.978 32.264 1.00 28.45 198 GLY A CA 1
ATOM 1469 C C . GLY A 1 198 ? -1.292 44.623 32.372 1.00 28.45 198 GLY A C 1
ATOM 1470 O O . GLY A 1 198 ? -2.111 45.020 31.550 1.00 28.45 198 GLY A O 1
ATOM 1471 N N . GLY A 1 199 ? -1.619 43.929 33.471 1.00 28.80 199 GLY A N 1
ATOM 1472 C CA . GLY A 1 199 ? -2.969 43.861 34.041 1.00 28.80 199 GLY A CA 1
ATOM 1473 C C . GLY A 1 199 ? -3.589 42.462 34.167 1.00 28.80 199 GLY A C 1
ATOM 1474 O O . GLY A 1 199 ? -3.965 41.851 33.176 1.00 28.80 199 GLY A O 1
ATOM 1475 N N . ASN A 1 200 ? -3.801 42.060 35.426 1.00 29.11 200 ASN A N 1
ATOM 1476 C CA . ASN A 1 200 ? -4.668 41.003 35.969 1.00 29.11 200 ASN A CA 1
ATOM 1477 C C . ASN A 1 200 ? -4.179 39.543 36.031 1.00 29.11 200 ASN A C 1
ATOM 1479 O O . ASN A 1 200 ? -3.844 38.890 35.046 1.00 29.11 200 ASN A O 1
ATOM 1483 N N . GLY A 1 201 ? -4.189 39.043 37.274 1.00 36.72 201 GLY A N 1
ATOM 1484 C CA . GLY A 1 201 ? -3.741 37.727 37.706 1.00 36.72 201 GLY A CA 1
ATOM 1485 C C . GLY A 1 201 ? -4.469 36.585 37.011 1.00 36.72 201 GLY A C 1
ATOM 1486 O O . GLY A 1 201 ? -5.676 36.408 37.151 1.00 36.72 201 GLY A O 1
ATOM 1487 N N . GLN A 1 202 ? -3.703 35.771 36.294 1.00 39.88 202 GLN A N 1
ATOM 1488 C CA . GLN A 1 202 ? -4.147 34.474 35.804 1.00 39.88 202 GLN A CA 1
ATOM 1489 C C . GLN A 1 202 ? -3.909 33.439 36.905 1.00 39.88 202 GLN A C 1
ATOM 1491 O O . GLN A 1 202 ? -2.764 33.166 37.265 1.00 39.88 202 GLN A O 1
ATOM 1496 N N . GLN A 1 203 ? -4.997 32.887 37.455 1.00 42.19 203 GLN A N 1
ATOM 1497 C CA . GLN A 1 203 ? -4.936 31.765 38.391 1.00 42.19 203 GLN A CA 1
ATOM 1498 C C . GLN A 1 203 ? -4.214 30.568 37.738 1.00 42.19 203 GLN A C 1
ATOM 1500 O O . GLN A 1 203 ? -4.475 30.267 36.567 1.00 42.19 203 GLN A O 1
ATOM 1505 N N . PRO A 1 204 ? -3.316 29.876 38.462 1.00 44.97 204 PRO A N 1
ATOM 1506 C CA . PRO A 1 204 ? -2.677 28.665 37.963 1.00 44.97 204 PRO A CA 1
ATOM 1507 C C . PRO A 1 204 ? -3.732 27.575 37.724 1.00 44.97 204 PRO A C 1
ATOM 1509 O O . PRO A 1 204 ? -4.620 27.367 38.548 1.00 44.97 204 PRO A O 1
ATOM 1512 N N . SER A 1 205 ? -3.642 26.874 36.591 1.00 54.03 205 SER A N 1
ATOM 1513 C CA . SER A 1 205 ? -4.485 25.708 36.309 1.00 54.03 205 SER A CA 1
ATOM 1514 C C . SER A 1 205 ? -4.149 24.586 37.288 1.00 54.03 205 SER A C 1
ATOM 1516 O O . SER A 1 205 ? -2.996 24.147 37.334 1.00 54.03 205 SER A O 1
ATOM 1518 N N . ALA A 1 206 ? -5.136 24.112 38.044 1.00 59.28 206 ALA A N 1
ATOM 1519 C CA . ALA A 1 206 ? -4.944 22.980 38.938 1.00 59.28 206 ALA A CA 1
ATOM 1520 C C . ALA A 1 206 ? -4.935 21.664 38.138 1.00 59.28 206 ALA A C 1
ATOM 1522 O O . ALA A 1 206 ? -5.722 21.520 37.195 1.00 59.28 206 ALA A O 1
ATOM 1523 N N . PRO A 1 207 ? -4.070 20.692 38.483 1.00 63.91 207 PRO A N 1
ATOM 1524 C CA . PRO A 1 207 ? -4.170 19.351 37.924 1.00 63.91 207 PRO A CA 1
ATOM 1525 C C . PRO A 1 207 ? -5.506 18.730 38.343 1.00 63.91 207 PRO A C 1
ATOM 1527 O O . PRO A 1 207 ? -5.925 18.871 39.492 1.00 63.91 207 PRO A O 1
ATOM 1530 N N . LEU A 1 208 ? -6.168 18.046 37.414 1.00 68.38 208 LEU A N 1
ATOM 1531 C CA . LEU A 1 208 ? -7.430 17.367 37.682 1.00 68.38 208 LEU A CA 1
ATOM 1532 C C . LEU A 1 208 ? -7.259 16.339 38.813 1.00 68.38 208 LEU A C 1
ATOM 1534 O O . LEU A 1 208 ? -6.343 15.518 38.755 1.00 68.38 208 LEU A O 1
ATOM 1538 N N . SER A 1 209 ? -8.142 16.368 39.817 1.00 70.69 209 SER A N 1
ATOM 1539 C CA . SER A 1 209 ? -8.215 15.291 40.805 1.00 70.69 209 SER A CA 1
ATOM 1540 C C . SER A 1 209 ? -9.134 14.195 40.279 1.00 70.69 209 SER A C 1
ATOM 1542 O O . SER A 1 209 ? -10.275 14.460 39.904 1.00 70.69 209 SER A O 1
ATOM 1544 N N . LEU A 1 210 ? -8.623 12.969 40.232 1.00 74.19 210 LEU A N 1
ATOM 1545 C CA . LEU A 1 210 ? -9.386 11.780 39.850 1.00 74.19 210 LEU A CA 1
ATOM 1546 C C . LEU A 1 210 ? -9.682 10.877 41.060 1.00 74.19 210 LEU A C 1
ATOM 1548 O O . LEU A 1 210 ? -10.168 9.763 40.891 1.00 74.19 210 LEU A O 1
ATOM 1552 N N . GLU A 1 211 ? -9.403 11.352 42.277 1.00 76.75 211 GLU A N 1
ATOM 1553 C CA . GLU A 1 211 ? -9.744 10.631 43.505 1.00 76.75 211 GLU A CA 1
ATOM 1554 C C . GLU A 1 211 ? -11.268 10.508 43.660 1.00 76.75 211 GLU A C 1
ATOM 1556 O O . GLU A 1 211 ? -12.013 11.487 43.537 1.00 76.75 211 GLU A O 1
ATOM 1561 N N . GLY A 1 212 ? -11.733 9.289 43.928 1.00 76.31 212 GLY A N 1
ATOM 1562 C CA . GLY A 1 212 ? -13.147 8.942 44.019 1.00 76.31 212 GLY A CA 1
ATOM 1563 C C . GLY A 1 212 ? -13.846 8.748 42.670 1.00 76.31 212 GLY A C 1
ATOM 1564 O O . GLY A 1 212 ? -15.069 8.608 42.653 1.00 76.31 212 GLY A O 1
ATOM 1565 N N . LEU A 1 213 ? -13.122 8.731 41.543 1.00 82.50 213 LEU A N 1
ATOM 1566 C CA . LEU A 1 213 ? -13.689 8.455 40.218 1.00 82.50 213 LEU A CA 1
ATOM 1567 C C . LEU A 1 213 ? -14.401 7.097 40.162 1.00 82.50 213 LEU A C 1
ATOM 1569 O O . LEU A 1 213 ? -15.494 7.014 39.605 1.00 82.50 213 LEU A O 1
ATOM 1573 N N . GLY A 1 214 ? -13.818 6.052 40.750 1.00 80.06 214 GLY A N 1
ATOM 1574 C CA . GLY A 1 214 ? -14.402 4.714 40.759 1.00 80.06 214 GLY A CA 1
ATOM 1575 C C . GLY A 1 214 ? -15.741 4.674 41.493 1.00 80.06 214 GLY A C 1
ATOM 1576 O O . GLY A 1 214 ? -16.703 4.092 41.003 1.00 80.06 214 GLY A O 1
ATOM 1577 N N . ALA A 1 215 ? -15.838 5.374 42.626 1.00 82.50 215 ALA A N 1
ATOM 1578 C CA . ALA A 1 215 ? -17.090 5.511 43.370 1.00 82.50 215 ALA A CA 1
ATOM 1579 C C . ALA A 1 215 ? -18.098 6.444 42.670 1.00 82.50 215 ALA A C 1
ATOM 1581 O O . ALA A 1 215 ? -19.303 6.204 42.722 1.00 82.50 215 ALA A O 1
ATOM 1582 N N . GLY A 1 216 ? -17.615 7.503 42.013 1.00 81.12 216 GLY A N 1
ATOM 1583 C CA . GLY A 1 216 ? -18.448 8.485 41.319 1.00 81.12 216 GLY A CA 1
ATOM 1584 C C . GLY A 1 216 ? -18.984 8.006 39.968 1.00 81.12 216 GLY A C 1
ATOM 1585 O O . GLY A 1 216 ? -20.042 8.448 39.540 1.00 81.12 216 GLY A O 1
ATOM 1586 N N . ALA A 1 217 ? -18.302 7.091 39.282 1.00 84.12 217 ALA A N 1
ATOM 1587 C CA . ALA A 1 217 ? -18.706 6.626 37.957 1.00 84.12 217 ALA A CA 1
ATOM 1588 C C . ALA A 1 217 ? -18.536 5.099 37.776 1.00 84.12 217 ALA A C 1
ATOM 1590 O O . ALA A 1 217 ? -17.880 4.650 36.835 1.00 84.12 217 ALA A O 1
ATOM 1591 N N . PRO A 1 218 ? -19.184 4.262 38.611 1.00 84.75 218 PRO A N 1
ATOM 1592 C CA . PRO A 1 218 ? -18.972 2.807 38.629 1.00 84.75 218 PRO A CA 1
ATOM 1593 C C . PRO A 1 218 ? -19.489 2.074 37.376 1.00 84.75 218 PRO A C 1
ATOM 1595 O O . PRO A 1 218 ? -19.220 0.891 37.170 1.00 84.75 218 PRO A O 1
ATOM 1598 N N . ARG A 1 219 ? -20.273 2.757 36.532 1.00 88.19 219 ARG A N 1
ATOM 1599 C CA . ARG A 1 219 ? -20.861 2.217 35.294 1.00 88.19 219 ARG A CA 1
ATOM 1600 C C . ARG A 1 219 ? -20.030 2.501 34.042 1.00 88.19 219 ARG A C 1
ATOM 1602 O O . ARG A 1 219 ? -20.480 2.168 32.947 1.00 88.19 219 ARG A O 1
ATOM 1609 N N . LEU A 1 220 ? -18.849 3.105 34.187 1.00 91.06 220 LEU A N 1
ATOM 1610 C CA . LEU A 1 220 ? -17.969 3.373 33.055 1.00 91.06 220 LEU A CA 1
ATOM 1611 C C . LEU A 1 220 ? -17.547 2.071 32.369 1.00 91.06 220 LEU A C 1
ATOM 1613 O O . LEU A 1 220 ? -17.029 1.154 32.999 1.00 91.06 220 LEU A O 1
ATOM 1617 N N . THR A 1 221 ? -17.757 2.029 31.056 1.00 93.75 221 THR A N 1
ATOM 1618 C CA . THR A 1 221 ? -17.308 0.961 30.159 1.00 93.75 221 THR A CA 1
ATOM 1619 C C . THR A 1 221 ? -16.097 1.389 29.334 1.00 93.75 221 THR A C 1
ATOM 1621 O O . THR A 1 221 ? -15.345 0.532 28.883 1.00 93.75 221 THR A O 1
ATOM 1624 N N . SER A 1 222 ? -15.893 2.697 29.141 1.00 94.88 222 SER A N 1
ATOM 1625 C CA . SER A 1 222 ? -14.759 3.269 28.411 1.00 94.88 222 SER A CA 1
ATOM 1626 C C . SER A 1 222 ? -14.148 4.436 29.180 1.00 94.88 222 SER A C 1
ATOM 1628 O O . SER A 1 222 ? -14.834 5.419 29.471 1.00 94.88 222 SER A O 1
ATOM 1630 N N . LEU A 1 223 ? -12.841 4.374 29.419 1.00 92.12 223 LEU A N 1
ATOM 1631 C CA . LEU A 1 223 ? -12.076 5.427 30.077 1.00 92.12 223 LEU A CA 1
ATOM 1632 C C . LEU A 1 223 ? -10.840 5.784 29.257 1.00 92.12 223 LEU A C 1
ATOM 1634 O O . LEU A 1 223 ? -10.072 4.920 28.839 1.00 92.12 223 LEU A O 1
ATOM 1638 N N . ARG A 1 224 ? -10.626 7.079 29.047 1.00 91.06 224 ARG A N 1
ATOM 1639 C CA . ARG A 1 224 ? -9.470 7.591 28.323 1.00 91.06 224 ARG A CA 1
ATOM 1640 C C . ARG A 1 224 ? -8.867 8.767 29.067 1.00 91.06 224 ARG A C 1
ATOM 1642 O O . ARG A 1 224 ? -9.572 9.726 29.368 1.00 91.06 224 ARG A O 1
ATOM 1649 N N . LEU A 1 225 ? -7.574 8.681 29.356 1.00 87.00 225 LEU A N 1
ATOM 1650 C CA . LEU A 1 225 ? -6.864 9.616 30.221 1.00 87.00 225 LEU A CA 1
ATOM 1651 C C . LEU A 1 225 ? -5.523 10.027 29.614 1.00 87.00 225 LEU A C 1
ATOM 1653 O O . LEU A 1 225 ? -4.852 9.228 28.964 1.00 87.00 225 LEU A O 1
ATOM 1657 N N . VAL A 1 226 ? -5.115 11.267 29.880 1.00 80.19 226 VAL A N 1
ATOM 1658 C CA . VAL A 1 226 ? -3.737 11.739 29.684 1.00 80.19 226 VAL A CA 1
ATOM 1659 C C . VAL A 1 226 ? -3.140 12.022 31.057 1.00 80.19 226 VAL A C 1
ATOM 1661 O O . VAL A 1 226 ? -3.698 12.833 31.798 1.00 80.19 226 VAL A O 1
ATOM 1664 N N . ALA A 1 227 ? -2.015 11.392 31.394 1.00 66.88 227 ALA A N 1
ATOM 1665 C CA . ALA A 1 227 ? -1.351 11.590 32.681 1.00 66.88 227 ALA A CA 1
ATOM 1666 C C . ALA A 1 227 ? 0.184 11.492 32.559 1.00 66.88 227 ALA A C 1
ATOM 1668 O O . ALA A 1 227 ? 0.689 10.706 31.753 1.00 66.88 227 ALA A O 1
ATOM 1669 N N . PRO A 1 228 ? 0.947 12.281 33.338 1.00 63.00 228 PRO A N 1
ATOM 1670 C CA . PRO A 1 228 ? 2.389 12.100 33.446 1.00 63.00 228 PRO A CA 1
ATOM 1671 C C . PRO A 1 228 ? 2.730 10.858 34.284 1.00 63.00 228 PRO A C 1
ATOM 1673 O O . PRO A 1 228 ? 2.061 10.546 35.267 1.00 63.00 228 PRO A O 1
ATOM 1676 N N . LEU A 1 229 ? 3.807 10.170 33.904 1.00 52.94 229 LEU A N 1
ATOM 1677 C CA . LEU A 1 229 ? 4.284 8.912 34.511 1.00 52.94 229 LEU A CA 1
ATOM 1678 C C . LEU A 1 229 ? 4.723 9.034 35.957 1.00 52.94 229 LEU A C 1
ATOM 1680 O O . LEU A 1 229 ? 4.591 8.100 36.739 1.00 52.94 229 LEU A O 1
ATOM 1684 N N . SER A 1 230 ? 5.277 10.195 36.293 1.00 53.28 230 SER A N 1
ATOM 1685 C CA . SER A 1 230 ? 5.780 10.510 37.625 1.00 53.28 230 SER A CA 1
ATOM 1686 C C . SER A 1 230 ? 4.661 10.815 38.619 1.00 53.28 230 SER A C 1
ATOM 1688 O O . SER A 1 230 ? 4.935 11.066 39.793 1.00 53.28 230 SER A O 1
ATOM 1690 N N . ASP A 1 231 ? 3.399 10.810 38.180 1.00 57.78 231 ASP A N 1
ATOM 1691 C CA . ASP A 1 231 ? 2.286 11.113 39.056 1.00 57.78 231 ASP A CA 1
ATOM 1692 C C . ASP A 1 231 ? 1.944 9.901 39.930 1.00 57.78 231 ASP A C 1
ATOM 1694 O O . ASP A 1 231 ? 1.325 8.934 39.486 1.00 57.78 231 ASP A O 1
ATOM 1698 N N . VAL A 1 232 ? 2.288 9.980 41.218 1.00 57.75 232 VAL A N 1
ATOM 1699 C CA . VAL A 1 232 ? 1.840 9.037 42.261 1.00 57.75 232 VAL A CA 1
ATOM 1700 C C . VAL A 1 232 ? 0.314 8.849 42.216 1.00 57.75 232 VAL A C 1
ATOM 1702 O O . VAL A 1 232 ? -0.200 7.774 42.541 1.00 57.75 232 VAL A O 1
ATOM 1705 N N . ARG A 1 233 ? -0.424 9.864 41.744 1.00 61.44 233 ARG A N 1
ATOM 1706 C CA . ARG A 1 233 ? -1.876 9.802 41.553 1.00 61.44 233 ARG A CA 1
ATOM 1707 C C . ARG A 1 233 ? -2.290 8.867 40.423 1.00 61.44 233 ARG A C 1
ATOM 1709 O O . ARG A 1 233 ? -3.356 8.280 40.543 1.00 61.44 233 ARG A O 1
ATOM 1716 N N . LEU A 1 234 ? -1.482 8.676 39.373 1.00 69.44 234 LEU A N 1
ATOM 1717 C CA . LEU A 1 234 ? -1.788 7.723 38.300 1.00 69.44 234 LEU A CA 1
ATOM 1718 C C . LEU A 1 234 ? -1.732 6.290 38.828 1.00 69.44 234 LEU A C 1
ATOM 1720 O O . LEU A 1 234 ? -2.678 5.538 38.636 1.00 69.44 234 LEU A O 1
ATOM 1724 N N . ARG A 1 235 ? -0.677 5.919 39.561 1.00 69.69 235 ARG A N 1
ATOM 1725 C CA . ARG A 1 235 ? -0.578 4.575 40.149 1.00 69.69 235 ARG A CA 1
ATOM 1726 C C . ARG A 1 235 ? -1.720 4.300 41.128 1.00 69.69 235 ARG A C 1
ATOM 1728 O O . ARG A 1 235 ? -2.381 3.271 41.026 1.00 69.69 235 ARG A O 1
ATOM 1735 N N . ARG A 1 236 ? -2.003 5.250 42.025 1.00 69.00 236 ARG A N 1
ATOM 1736 C CA . ARG A 1 236 ? -3.132 5.144 42.960 1.00 69.00 236 ARG A CA 1
ATOM 1737 C C . ARG A 1 236 ? -4.475 5.075 42.228 1.00 69.00 236 ARG A C 1
ATOM 1739 O O . ARG A 1 236 ? -5.337 4.303 42.633 1.00 69.00 236 ARG A O 1
ATOM 1746 N N . LEU A 1 237 ? -4.643 5.823 41.139 1.00 73.81 237 LEU A N 1
ATOM 1747 C CA . LEU A 1 237 ? -5.823 5.738 40.281 1.00 73.81 237 LEU A CA 1
ATOM 1748 C C . LEU A 1 237 ? -5.978 4.347 39.662 1.00 73.81 237 LEU A C 1
ATOM 1750 O O . LEU A 1 237 ? -7.064 3.773 39.718 1.00 73.81 237 LEU A O 1
ATOM 1754 N N . LEU A 1 238 ? -4.903 3.792 39.103 1.00 80.94 238 LEU A N 1
ATOM 1755 C CA . LEU A 1 238 ? -4.929 2.470 38.483 1.00 80.94 238 LEU A CA 1
ATOM 1756 C C . LEU A 1 238 ? -5.220 1.367 39.510 1.00 80.94 238 LEU A C 1
ATOM 1758 O O . LEU A 1 238 ? -5.984 0.457 39.219 1.00 80.94 238 LEU A O 1
ATOM 1762 N N . GLU A 1 239 ? -4.668 1.453 40.721 1.00 79.81 239 GLU A N 1
ATOM 1763 C CA . GLU A 1 239 ? -4.854 0.424 41.753 1.00 79.81 239 GLU A CA 1
ATOM 1764 C C . GLU A 1 239 ? -6.200 0.534 42.496 1.00 79.81 239 GLU A C 1
ATOM 1766 O O . GLU A 1 239 ? -6.807 -0.489 42.822 1.00 79.81 239 GLU A O 1
ATOM 1771 N N . VAL A 1 240 ? -6.667 1.754 42.791 1.00 81.56 240 VAL A N 1
ATOM 1772 C CA . VAL A 1 240 ? -7.840 1.999 43.651 1.00 81.56 240 VAL A CA 1
ATOM 1773 C C . VAL A 1 240 ? -9.086 2.324 42.836 1.00 81.56 240 VAL A C 1
ATOM 1775 O O . VAL A 1 240 ? -10.125 1.694 43.024 1.00 81.56 240 VAL A O 1
ATOM 1778 N N . GLU A 1 241 ? -9.003 3.287 41.918 1.00 85.50 241 GLU A N 1
ATOM 1779 C CA . GLU A 1 241 ? -10.187 3.805 41.223 1.00 85.50 241 GLU A CA 1
ATOM 1780 C C . GLU A 1 241 ? -10.698 2.824 40.164 1.00 85.50 241 GLU A C 1
ATOM 1782 O O . GLU A 1 241 ? -11.908 2.635 40.048 1.00 85.50 241 GLU A O 1
ATOM 1787 N N . LEU A 1 242 ? -9.801 2.141 39.437 1.00 86.69 242 LEU A N 1
ATOM 1788 C CA . LEU A 1 242 ? -10.200 1.127 38.449 1.00 86.69 242 LEU A CA 1
ATOM 1789 C C . LEU A 1 242 ? -10.983 -0.034 39.077 1.00 86.69 242 LEU A C 1
ATOM 1791 O O . LEU A 1 242 ? -11.945 -0.502 38.475 1.00 86.69 242 LEU A O 1
ATOM 1795 N N . ARG A 1 243 ? -10.654 -0.442 40.313 1.00 86.19 243 ARG A N 1
ATOM 1796 C CA . ARG A 1 243 ? -11.422 -1.472 41.042 1.00 86.19 243 ARG A CA 1
ATOM 1797 C C . ARG A 1 243 ? -12.863 -1.045 41.325 1.00 86.19 243 ARG A C 1
ATOM 1799 O O . ARG A 1 243 ? -13.738 -1.897 41.447 1.00 86.19 243 ARG A O 1
ATOM 1806 N N . GLY A 1 244 ? -13.118 0.261 41.419 1.00 85.00 244 GLY A N 1
ATOM 1807 C CA . GLY A 1 244 ? -14.464 0.823 41.545 1.00 85.00 244 GLY A CA 1
ATOM 1808 C C . GLY A 1 244 ? -15.282 0.781 40.247 1.00 85.00 244 GLY A C 1
ATOM 1809 O O . GLY A 1 244 ? -16.482 1.037 40.286 1.00 85.00 244 GLY A O 1
ATOM 1810 N N . MET A 1 245 ? -14.668 0.432 39.109 1.00 88.75 245 MET A N 1
ATOM 1811 C CA . MET A 1 245 ? -15.292 0.381 37.781 1.00 88.75 245 MET A CA 1
ATOM 1812 C C . MET A 1 245 ? -15.305 -1.057 37.229 1.00 88.75 245 MET A C 1
ATOM 1814 O O . MET A 1 245 ? -14.588 -1.369 36.278 1.00 88.75 245 MET A O 1
ATOM 1818 N N . PRO A 1 246 ? -16.138 -1.960 37.781 1.00 85.00 246 PRO A N 1
ATOM 1819 C CA . PRO A 1 246 ? -16.112 -3.385 37.435 1.00 85.00 246 PRO A CA 1
ATOM 1820 C C . PRO A 1 246 ? -16.527 -3.691 35.986 1.00 85.00 246 PRO A C 1
ATOM 1822 O O . PRO A 1 246 ? -16.233 -4.769 35.481 1.00 85.00 246 PRO A O 1
ATOM 1825 N N . ASN A 1 247 ? -17.210 -2.759 35.313 1.00 89.25 247 ASN A N 1
ATOM 1826 C CA . ASN A 1 247 ? -17.693 -2.923 33.937 1.00 89.25 247 ASN A CA 1
ATOM 1827 C C . ASN A 1 247 ? -16.767 -2.288 32.888 1.00 89.25 247 ASN A C 1
ATOM 1829 O O . ASN A 1 247 ? -17.183 -2.110 31.742 1.00 89.25 247 ASN A O 1
ATOM 1833 N N . LEU A 1 248 ? -15.545 -1.898 33.261 1.00 92.75 248 LEU A N 1
ATOM 1834 C CA . LEU A 1 248 ? -14.625 -1.237 32.344 1.00 92.75 248 LEU A CA 1
ATOM 1835 C C . LEU A 1 248 ? -14.121 -2.220 31.274 1.00 92.75 248 LEU A C 1
ATOM 1837 O O . LEU A 1 248 ? -13.447 -3.199 31.582 1.00 92.75 248 LEU A O 1
ATOM 1841 N N . LEU A 1 249 ? -14.435 -1.936 30.007 1.00 94.00 249 LEU A N 1
ATOM 1842 C CA . LEU A 1 249 ? -14.081 -2.770 28.852 1.00 94.00 249 LEU A CA 1
ATOM 1843 C C . LEU A 1 249 ? -13.004 -2.135 27.968 1.00 94.00 249 LEU A C 1
ATOM 1845 O O . LEU A 1 249 ? -12.285 -2.864 27.281 1.00 94.00 249 LEU A O 1
ATOM 1849 N N . GLU A 1 250 ? -12.897 -0.805 27.965 1.00 95.38 250 GLU A N 1
ATOM 1850 C CA . GLU A 1 250 ? -11.932 -0.050 27.166 1.00 95.38 250 GLU A CA 1
ATOM 1851 C C . GLU A 1 250 ? -11.140 0.931 28.036 1.00 95.38 250 GLU A C 1
ATOM 1853 O O . GLU A 1 250 ? -11.720 1.769 28.732 1.00 95.38 250 GLU A O 1
ATOM 1858 N N . LEU A 1 251 ? -9.810 0.859 27.954 1.00 93.38 251 LEU A N 1
ATOM 1859 C CA . LEU A 1 251 ? -8.900 1.780 28.627 1.00 93.38 251 LEU A CA 1
ATOM 1860 C C . LEU A 1 251 ? -7.867 2.333 27.638 1.00 93.38 251 LEU A C 1
ATOM 1862 O O . LEU A 1 251 ? -7.129 1.577 27.004 1.00 93.38 251 LEU A O 1
ATOM 1866 N N . GLU A 1 252 ? -7.795 3.660 27.523 1.00 92.06 252 GLU A N 1
ATOM 1867 C CA . GLU A 1 252 ? -6.742 4.362 26.782 1.00 92.06 252 GLU A CA 1
ATOM 1868 C C . GLU A 1 252 ? -5.959 5.298 27.706 1.00 92.06 252 GLU A C 1
ATOM 1870 O O . GLU A 1 252 ? -6.514 6.234 28.279 1.00 92.06 252 GLU A O 1
ATOM 1875 N N . LEU A 1 253 ? -4.654 5.065 27.813 1.00 87.94 253 LEU A N 1
ATOM 1876 C CA . LEU A 1 253 ? -3.723 5.870 28.592 1.00 87.94 253 LEU A CA 1
ATOM 1877 C C . LEU A 1 253 ? -2.724 6.539 27.647 1.00 87.94 253 LEU A C 1
ATOM 1879 O O . LEU A 1 253 ? -1.995 5.877 26.911 1.00 87.94 253 LEU A O 1
ATOM 1883 N N . GLU A 1 254 ? -2.695 7.864 27.660 1.00 82.88 254 GLU A N 1
ATOM 1884 C CA . GLU A 1 254 ? -1.680 8.656 26.977 1.00 82.88 254 GLU A CA 1
ATOM 1885 C C . GLU A 1 254 ? -0.696 9.195 28.013 1.00 82.88 254 GLU A C 1
ATOM 1887 O O . GLU A 1 254 ? -1.018 10.014 28.878 1.00 82.88 254 GLU A O 1
ATOM 1892 N N . VAL A 1 255 ? 0.511 8.671 27.920 1.00 75.81 255 VAL A N 1
ATOM 1893 C CA . VAL A 1 255 ? 1.596 8.847 28.858 1.00 75.81 255 VAL A CA 1
ATOM 1894 C C . VAL A 1 255 ? 2.452 10.028 28.407 1.00 75.81 255 VAL A C 1
ATOM 1896 O O . VAL A 1 255 ? 2.962 10.055 27.288 1.00 75.81 255 VAL A O 1
ATOM 1899 N N . GLN A 1 256 ? 2.607 11.039 29.264 1.00 68.00 256 GLN A N 1
ATOM 1900 C CA . GLN A 1 256 ? 3.499 12.165 28.976 1.00 68.00 256 GLN A CA 1
ATOM 1901 C C . GLN A 1 256 ? 4.906 11.874 29.499 1.00 68.00 256 GLN A C 1
ATOM 1903 O O . GLN A 1 256 ? 5.165 12.002 30.696 1.00 68.00 256 GLN A O 1
ATOM 1908 N N . GLY A 1 257 ? 5.815 11.511 28.592 1.00 51.34 257 GLY A N 1
ATOM 1909 C CA . GLY A 1 257 ? 7.242 11.417 28.886 1.00 51.34 257 GLY A CA 1
ATOM 1910 C C . GLY A 1 257 ? 7.837 12.787 29.227 1.00 51.34 257 GLY A C 1
ATOM 1911 O O . GLY A 1 257 ? 7.614 13.774 28.516 1.00 51.34 257 GLY A O 1
ATOM 1912 N N . CYS A 1 258 ? 8.621 12.860 30.305 1.00 36.16 258 CYS A N 1
ATOM 1913 C CA . CYS A 1 258 ? 9.512 13.988 30.560 1.00 36.16 258 CYS A CA 1
ATOM 1914 C C . CYS A 1 258 ? 10.514 14.076 29.403 1.00 36.16 258 CYS A C 1
ATOM 1916 O O . CYS A 1 258 ? 11.523 13.376 29.401 1.00 36.16 258 CYS A O 1
ATOM 1918 N N . ARG A 1 259 ? 10.264 14.935 28.407 1.00 33.62 259 ARG A N 1
ATOM 1919 C CA . ARG A 1 259 ? 11.320 15.324 27.467 1.00 33.62 259 ARG A CA 1
ATOM 1920 C C . ARG A 1 259 ? 12.417 15.995 28.286 1.00 33.62 259 ARG A C 1
ATOM 1922 O O . ARG A 1 259 ? 12.236 17.127 28.736 1.00 33.62 259 ARG A O 1
ATOM 1929 N N . VAL A 1 260 ? 13.529 15.292 28.491 1.00 29.84 260 VAL A N 1
ATOM 1930 C CA . VAL A 1 260 ? 14.779 15.890 28.956 1.00 29.84 260 VAL A CA 1
ATOM 1931 C C . VAL A 1 260 ? 15.119 16.965 27.933 1.00 29.84 260 VAL A C 1
ATOM 1933 O O . VAL A 1 260 ? 15.456 16.680 26.788 1.00 29.84 260 VAL A O 1
ATOM 1936 N N . SER A 1 261 ? 14.908 18.221 28.307 1.00 28.16 261 SER A N 1
ATOM 1937 C CA . SER A 1 261 ? 15.215 19.358 27.459 1.00 28.16 261 SER A CA 1
ATOM 1938 C C . SER A 1 261 ? 16.725 19.422 27.261 1.00 28.16 261 SER A C 1
ATOM 1940 O O . SER A 1 261 ? 17.443 19.902 28.136 1.00 28.16 261 SER A O 1
ATOM 1942 N N . SER A 1 262 ? 17.204 18.988 26.098 1.00 29.27 262 SER A N 1
ATOM 1943 C CA . SER A 1 262 ? 18.482 19.424 25.544 1.00 29.27 262 SER A CA 1
ATOM 1944 C C . SER A 1 262 ? 18.354 20.904 25.165 1.00 29.27 262 SER A C 1
ATOM 1946 O O . SER A 1 262 ? 18.055 21.268 24.030 1.00 29.27 262 SER A O 1
ATOM 1948 N N . GLY A 1 263 ? 18.475 21.778 26.158 1.00 26.31 263 GLY A N 1
ATOM 1949 C CA . GLY A 1 263 ? 18.399 23.225 25.997 1.00 26.31 263 GLY A CA 1
ATOM 1950 C C . GLY A 1 263 ? 18.888 23.884 27.274 1.00 26.31 263 GLY A C 1
ATOM 1951 O O . GLY A 1 263 ? 18.165 23.921 28.265 1.00 26.31 263 GLY A O 1
ATOM 1952 N N . GLY A 1 264 ? 20.150 24.313 27.257 1.00 29.78 264 GLY A N 1
ATOM 1953 C CA . GLY A 1 264 ? 20.912 24.707 28.433 1.00 29.78 264 GLY A CA 1
ATOM 1954 C C . GLY A 1 264 ? 20.273 25.813 29.264 1.00 29.78 264 GLY A C 1
ATOM 1955 O O . GLY A 1 264 ? 20.187 26.948 28.824 1.00 29.78 264 GLY A O 1
ATOM 1956 N N . HIS A 1 265 ? 19.949 25.488 30.511 1.00 28.39 265 HIS A N 1
ATOM 1957 C CA . HIS A 1 265 ? 20.170 26.370 31.650 1.00 28.39 265 HIS A CA 1
ATOM 1958 C C . HIS A 1 265 ? 20.560 25.498 32.846 1.00 28.39 265 HIS A C 1
ATOM 1960 O O . HIS A 1 265 ? 19.947 24.465 33.100 1.00 28.39 265 HIS A O 1
ATOM 1966 N N . ARG A 1 266 ? 21.649 25.888 33.519 1.00 30.08 266 ARG A N 1
ATOM 1967 C CA . ARG A 1 266 ? 22.188 25.238 34.718 1.00 30.08 266 ARG A CA 1
ATOM 1968 C C . ARG A 1 266 ? 21.139 25.278 35.833 1.00 30.08 266 ARG A C 1
ATOM 1970 O O . ARG A 1 266 ? 20.988 26.309 36.477 1.00 30.08 266 ARG A O 1
ATOM 1977 N N . GLU A 1 267 ? 20.478 24.158 36.087 1.00 26.78 267 GLU A N 1
ATOM 1978 C CA . GLU A 1 267 ? 19.891 23.857 37.392 1.00 26.78 267 GLU A CA 1
ATOM 1979 C C . GLU A 1 267 ? 20.680 22.697 38.011 1.00 26.78 267 GLU A C 1
ATOM 1981 O O . GLU A 1 267 ? 21.132 21.787 37.315 1.00 26.78 267 GLU A O 1
ATOM 1986 N N . HIS A 1 268 ? 20.954 22.822 39.309 1.00 27.03 268 HIS A N 1
ATOM 1987 C CA . HIS A 1 268 ? 21.869 21.982 40.077 1.00 27.03 268 HIS A CA 1
ATOM 1988 C C . HIS A 1 268 ? 21.554 20.476 39.961 1.00 27.03 268 HIS A C 1
ATOM 1990 O O . HIS A 1 268 ? 20.381 20.100 39.968 1.00 27.03 268 HIS A O 1
ATOM 1996 N N . PRO A 1 269 ? 22.578 19.600 39.911 1.00 27.16 269 PRO A N 1
ATOM 1997 C CA . PRO A 1 269 ? 22.361 18.160 39.925 1.00 27.16 269 PRO A CA 1
ATOM 1998 C C . PRO A 1 269 ? 21.765 17.722 41.278 1.00 27.16 269 PRO A C 1
ATOM 2000 O O . PRO A 1 269 ? 22.182 18.241 42.320 1.00 27.16 269 PRO A O 1
ATOM 2003 N N . PRO A 1 270 ? 20.810 16.772 41.293 1.00 28.61 270 PRO A N 1
ATOM 2004 C CA . PRO A 1 270 ? 20.333 16.167 42.531 1.00 28.61 270 PRO A CA 1
ATOM 2005 C C . PRO A 1 270 ? 21.474 15.393 43.224 1.00 28.61 270 PRO A C 1
ATOM 2007 O O . PRO A 1 270 ? 22.425 14.971 42.559 1.00 28.61 270 PRO A O 1
ATOM 2010 N N . PRO A 1 271 ? 21.416 15.214 44.557 1.00 27.36 271 PRO A N 1
ATOM 2011 C CA . PRO A 1 271 ? 22.480 14.569 45.320 1.00 27.36 271 PRO A CA 1
ATOM 2012 C C . PRO A 1 271 ? 22.736 13.133 44.838 1.00 27.36 271 PRO A C 1
ATOM 2014 O O . PRO A 1 271 ? 21.810 12.360 44.586 1.00 27.36 271 PRO A O 1
ATOM 2017 N N . ALA A 1 272 ? 24.021 12.798 44.704 1.00 31.11 272 ALA A N 1
ATOM 2018 C CA . ALA A 1 272 ? 24.514 11.514 44.224 1.00 31.11 272 ALA A CA 1
ATOM 2019 C C . ALA A 1 272 ? 24.021 10.358 45.114 1.00 31.11 272 ALA A C 1
ATOM 2021 O O . ALA A 1 272 ? 24.289 10.334 46.313 1.00 31.11 272 ALA A O 1
ATOM 2022 N N . GLY A 1 273 ? 23.298 9.406 44.518 1.00 30.30 273 GLY A N 1
ATOM 2023 C CA . GLY A 1 273 ? 22.805 8.209 45.210 1.00 30.30 273 GLY A CA 1
ATOM 2024 C C . GLY A 1 273 ? 21.559 7.552 44.607 1.00 30.30 273 GLY A C 1
ATOM 2025 O O . GLY A 1 273 ? 21.239 6.429 44.978 1.00 30.30 273 GLY A O 1
ATOM 2026 N N . GLN A 1 274 ? 20.862 8.198 43.666 1.00 30.56 274 GLN A N 1
ATOM 2027 C CA . GLN A 1 274 ? 19.729 7.597 42.947 1.00 30.56 274 GLN A CA 1
ATOM 2028 C C . GLN A 1 274 ? 19.801 7.920 41.452 1.00 30.56 274 GLN A C 1
ATOM 2030 O O . GLN A 1 274 ? 19.078 8.770 40.941 1.00 30.56 274 GLN A O 1
ATOM 2035 N N . THR A 1 275 ? 20.670 7.229 40.718 1.00 25.33 275 THR A N 1
ATOM 2036 C CA . THR A 1 275 ? 20.492 7.071 39.270 1.00 25.33 275 THR A CA 1
ATOM 2037 C C . THR A 1 275 ? 19.360 6.068 39.052 1.00 25.33 275 THR A C 1
ATOM 2039 O O . THR A 1 275 ? 19.607 4.878 38.869 1.00 25.33 275 THR A O 1
ATOM 2042 N N . GLN A 1 276 ? 18.103 6.517 39.139 1.00 33.00 276 GLN A N 1
ATOM 2043 C CA . GLN A 1 276 ? 17.004 5.748 38.557 1.00 33.00 276 GLN A CA 1
ATOM 2044 C C . GLN A 1 276 ? 17.248 5.742 37.044 1.00 33.00 276 GLN A C 1
ATOM 2046 O O . GLN A 1 276 ? 17.219 6.797 36.409 1.00 33.00 276 GLN A O 1
ATOM 2051 N N . GLY A 1 277 ? 17.562 4.570 36.481 1.00 32.97 277 GLY A N 1
ATOM 2052 C CA . GLY A 1 277 ? 17.513 4.358 35.031 1.00 32.97 277 GLY A CA 1
ATOM 2053 C C . GLY A 1 277 ? 16.127 4.726 34.480 1.00 32.97 277 GLY A C 1
ATOM 2054 O O . GLY A 1 277 ? 15.211 4.961 35.277 1.00 32.97 277 GLY A O 1
ATOM 2055 N N . PRO A 1 278 ? 15.942 4.806 33.148 1.00 43.34 278 PRO A N 1
ATOM 2056 C CA . PRO A 1 278 ? 14.632 5.112 32.577 1.00 43.34 278 PRO A CA 1
ATOM 2057 C C . PRO A 1 278 ? 13.610 4.151 33.188 1.00 43.34 278 PRO A C 1
ATOM 2059 O O . PRO A 1 278 ? 13.751 2.933 33.074 1.00 43.34 278 PRO A O 1
ATOM 2062 N N . ALA A 1 279 ? 12.656 4.692 33.949 1.00 52.19 279 ALA A N 1
ATOM 2063 C CA . ALA A 1 279 ? 11.691 3.875 34.663 1.00 52.19 279 ALA A CA 1
ATOM 2064 C C . ALA A 1 279 ? 10.974 2.980 33.645 1.00 52.19 279 ALA A C 1
ATOM 2066 O O . ALA A 1 279 ? 10.538 3.458 32.602 1.00 52.19 279 ALA A O 1
ATOM 2067 N N . ARG A 1 280 ? 10.853 1.680 33.926 1.00 66.25 280 ARG A N 1
ATOM 2068 C CA . ARG A 1 280 ? 10.020 0.779 33.125 1.00 66.25 280 ARG A CA 1
ATOM 2069 C C . ARG A 1 280 ? 8.560 1.051 33.448 1.00 66.25 280 ARG A C 1
ATOM 2071 O O . ARG A 1 280 ? 7.958 0.469 34.342 1.00 66.25 280 ARG A O 1
ATOM 2078 N N . GLU A 1 281 ? 8.018 2.027 32.743 1.00 74.06 281 GLU A N 1
ATOM 2079 C CA . GLU A 1 281 ? 6.679 2.564 32.954 1.00 74.06 281 GLU A CA 1
ATOM 2080 C C . GLU A 1 281 ? 5.610 1.469 32.846 1.00 74.06 281 GLU A C 1
ATOM 2082 O O . GLU A 1 281 ? 4.749 1.340 33.721 1.00 74.06 281 GLU A O 1
ATOM 2087 N N . LEU A 1 282 ? 5.715 0.626 31.815 1.00 79.19 282 LEU A N 1
ATOM 2088 C CA . LEU A 1 282 ? 4.788 -0.474 31.561 1.00 79.19 282 LEU A CA 1
ATOM 2089 C C . LEU A 1 282 ? 4.842 -1.567 32.638 1.00 79.19 282 LEU A C 1
ATOM 2091 O O . LEU A 1 282 ? 3.777 -2.040 33.036 1.00 79.19 282 LEU A O 1
ATOM 2095 N N . GLU A 1 283 ? 6.018 -1.878 33.198 1.00 75.50 283 GLU A N 1
ATOM 2096 C CA . GLU A 1 283 ? 6.157 -2.839 34.309 1.00 75.50 283 GLU A CA 1
ATOM 2097 C C . GLU A 1 283 ? 5.350 -2.422 35.547 1.00 75.50 283 GLU A C 1
ATOM 2099 O O . GLU A 1 283 ? 4.930 -3.271 36.330 1.00 75.50 283 GLU A O 1
ATOM 2104 N N . THR A 1 284 ? 5.097 -1.123 35.731 1.00 76.38 284 THR A N 1
ATOM 2105 C CA . THR A 1 284 ? 4.251 -0.633 36.831 1.00 76.38 284 THR A CA 1
ATOM 2106 C C . THR A 1 284 ? 2.775 -0.529 36.448 1.00 76.38 284 THR A C 1
ATOM 2108 O O . THR A 1 284 ? 1.901 -0.834 37.260 1.00 76.38 284 THR A O 1
ATOM 2111 N N . ILE A 1 285 ? 2.482 -0.113 35.214 1.00 83.75 285 ILE A N 1
ATOM 2112 C CA . ILE A 1 285 ? 1.121 0.186 34.756 1.00 83.75 285 ILE A CA 1
ATOM 2113 C C . ILE A 1 285 ? 0.353 -1.097 34.432 1.00 83.75 285 ILE A C 1
ATOM 2115 O O . ILE A 1 285 ? -0.788 -1.247 34.872 1.00 83.75 285 ILE A O 1
ATOM 2119 N N . ILE A 1 286 ? 0.958 -2.021 33.678 1.00 87.94 286 ILE A N 1
ATOM 2120 C CA . ILE A 1 286 ? 0.271 -3.217 33.179 1.00 87.94 286 ILE A CA 1
ATOM 2121 C C . ILE A 1 286 ? -0.214 -4.105 34.334 1.00 87.94 286 ILE A C 1
ATOM 2123 O O . ILE A 1 286 ? -1.406 -4.413 34.343 1.00 87.94 286 ILE A O 1
ATOM 2127 N N . PRO A 1 287 ? 0.604 -4.458 35.348 1.00 86.69 287 PRO A N 1
ATOM 2128 C CA . PRO A 1 287 ? 0.125 -5.277 36.461 1.00 86.69 287 PRO A CA 1
ATOM 2129 C C . PRO A 1 287 ? -0.983 -4.601 37.277 1.00 86.69 287 PRO A C 1
ATOM 2131 O O . PRO A 1 287 ? -1.933 -5.268 37.685 1.00 86.69 287 PRO A O 1
ATOM 2134 N N . ALA A 1 288 ? -0.901 -3.281 37.488 1.00 84.62 288 ALA A N 1
ATOM 2135 C CA . ALA A 1 288 ? -1.932 -2.530 38.203 1.00 84.62 288 ALA A CA 1
ATOM 2136 C C . ALA A 1 288 ? -3.271 -2.552 37.447 1.00 84.62 288 ALA A C 1
ATOM 2138 O O . ALA A 1 288 ? -4.311 -2.845 38.038 1.00 84.62 288 ALA A O 1
ATOM 2139 N N . VAL A 1 289 ? -3.239 -2.318 36.130 1.00 88.81 289 VAL A N 1
ATOM 2140 C CA . VAL A 1 289 ? -4.416 -2.407 35.253 1.00 88.81 289 VAL A CA 1
ATOM 2141 C C . VAL A 1 289 ? -4.969 -3.829 35.225 1.00 88.81 289 VAL A C 1
ATOM 2143 O O . VAL A 1 289 ? -6.169 -4.021 35.405 1.00 88.81 289 VAL A O 1
ATOM 2146 N N . ALA A 1 290 ? -4.104 -4.825 35.039 1.00 87.50 290 ALA A N 1
ATOM 2147 C CA . ALA A 1 290 ? -4.492 -6.224 34.934 1.00 87.50 290 ALA A CA 1
ATOM 2148 C C . ALA A 1 290 ? -5.145 -6.745 36.225 1.00 87.50 290 ALA A C 1
ATOM 2150 O O . ALA A 1 290 ? -6.118 -7.493 36.167 1.00 87.50 290 ALA A O 1
ATOM 2151 N N . ALA A 1 291 ? -4.663 -6.299 37.389 1.00 85.25 291 ALA A N 1
ATOM 2152 C CA . ALA A 1 291 ? -5.254 -6.632 38.681 1.00 85.25 291 ALA A CA 1
ATOM 2153 C C . ALA A 1 291 ? -6.576 -5.893 38.952 1.00 85.25 291 ALA A C 1
ATOM 2155 O O . ALA A 1 291 ? -7.441 -6.424 39.647 1.00 85.25 291 ALA A O 1
ATOM 2156 N N . ALA A 1 292 ? -6.728 -4.659 38.464 1.00 85.88 292 ALA A N 1
ATOM 2157 C CA . ALA A 1 292 ? -7.891 -3.830 38.770 1.00 85.88 292 ALA A CA 1
ATOM 2158 C C . ALA A 1 292 ? -9.053 -3.984 37.775 1.00 85.88 292 ALA A C 1
ATOM 2160 O O . ALA A 1 292 ? -10.205 -3.836 38.177 1.00 85.88 292 ALA A O 1
ATOM 2161 N N . ALA A 1 293 ? -8.770 -4.291 36.507 1.00 87.69 293 ALA A N 1
ATOM 2162 C CA . ALA A 1 293 ? -9.756 -4.386 35.430 1.00 87.69 293 ALA A CA 1
ATOM 2163 C C . ALA A 1 293 ? -9.506 -5.620 34.527 1.00 87.69 293 ALA A C 1
ATOM 2165 O O . ALA A 1 293 ? -9.145 -5.479 33.357 1.00 87.69 293 ALA A O 1
ATOM 2166 N N . PRO A 1 294 ? -9.718 -6.850 35.034 1.00 88.06 294 PRO A N 1
ATOM 2167 C CA . PRO A 1 294 ? -9.426 -8.087 34.297 1.00 88.06 294 PRO A CA 1
ATOM 2168 C C . PRO A 1 294 ? -10.349 -8.339 33.089 1.00 88.06 294 PRO A C 1
ATOM 2170 O O . PRO A 1 294 ? -10.002 -9.094 32.185 1.00 88.06 294 PRO A O 1
ATOM 2173 N N . LEU A 1 295 ? -11.524 -7.697 33.046 1.00 90.94 295 LEU A N 1
ATOM 2174 C CA . LEU A 1 295 ? -12.514 -7.843 31.968 1.00 90.94 295 LEU A CA 1
ATOM 2175 C C . LEU A 1 295 ? -12.244 -6.937 30.751 1.00 90.94 295 LEU A C 1
ATOM 2177 O O . LEU A 1 295 ? -13.079 -6.857 29.847 1.00 90.94 295 LEU A O 1
ATOM 2181 N N . LEU A 1 296 ? -11.097 -6.249 30.710 1.00 93.31 296 LEU A N 1
ATOM 2182 C CA . LEU A 1 296 ? -10.746 -5.360 29.605 1.00 93.31 296 LEU A CA 1
ATOM 2183 C C . LEU A 1 296 ? -10.692 -6.111 28.269 1.00 93.31 296 LEU A C 1
ATOM 2185 O O . LEU A 1 296 ? -10.004 -7.116 28.101 1.00 93.31 296 LEU A O 1
ATOM 2189 N N . THR A 1 297 ? -11.385 -5.548 27.282 1.00 94.94 297 THR A N 1
ATOM 2190 C CA . THR A 1 297 ? -11.388 -6.023 25.891 1.00 94.94 297 THR A CA 1
ATOM 2191 C C . THR A 1 297 ? -10.496 -5.170 24.992 1.00 94.94 297 THR A C 1
ATOM 2193 O O . THR A 1 297 ? -10.071 -5.627 23.931 1.00 94.94 297 THR A O 1
ATOM 2196 N N . SER A 1 298 ? -10.201 -3.933 25.397 1.00 96.12 298 SER A N 1
ATOM 2197 C CA . SER A 1 298 ? -9.363 -2.996 24.654 1.00 96.12 298 SER A CA 1
ATOM 2198 C C . SER A 1 298 ? -8.423 -2.260 25.598 1.00 96.12 298 SER A C 1
ATOM 2200 O O . SER A 1 298 ? -8.882 -1.524 26.471 1.00 96.12 298 SER A O 1
ATOM 2202 N N . LEU A 1 299 ? -7.119 -2.404 25.373 1.00 94.69 299 LEU A N 1
ATOM 2203 C CA . LEU A 1 299 ? -6.083 -1.672 26.095 1.00 94.69 299 LEU A CA 1
ATOM 2204 C C . LEU A 1 299 ? -5.192 -0.921 25.110 1.00 94.69 299 LEU A C 1
ATOM 2206 O O . LEU A 1 299 ? -4.614 -1.506 24.193 1.00 94.69 299 LEU A O 1
ATOM 2210 N N . ARG A 1 300 ? -5.061 0.386 25.325 1.00 92.94 300 ARG A N 1
ATOM 2211 C CA . ARG A 1 300 ? -4.163 1.248 24.563 1.00 92.94 300 ARG A CA 1
ATOM 2212 C C . ARG A 1 300 ? -3.305 2.067 25.512 1.00 92.94 300 ARG A C 1
ATOM 2214 O O . ARG A 1 300 ? -3.841 2.828 26.310 1.00 92.94 300 ARG A O 1
ATOM 2221 N N . ILE A 1 301 ? -1.991 1.962 25.378 1.00 89.75 301 ILE A N 1
ATOM 2222 C CA . ILE A 1 301 ? -1.024 2.773 26.115 1.00 89.75 301 ILE A CA 1
ATOM 2223 C C . ILE A 1 301 ? -0.096 3.427 25.092 1.00 89.75 301 ILE A C 1
ATOM 2225 O O . ILE A 1 301 ? 0.483 2.751 24.244 1.00 89.75 301 ILE A O 1
ATOM 2229 N N . LYS A 1 302 ? 0.006 4.754 25.135 1.00 84.94 302 LYS A N 1
ATOM 2230 C CA . LYS A 1 302 ? 0.824 5.559 24.215 1.00 84.94 302 LYS A CA 1
ATOM 2231 C C . LYS A 1 302 ? 1.815 6.403 24.981 1.00 84.94 302 LYS A C 1
ATOM 2233 O O . LYS A 1 302 ? 1.468 6.851 26.061 1.00 84.94 302 LYS A O 1
ATOM 2238 N N . GLY A 1 303 ? 2.955 6.719 24.368 1.00 73.75 303 GLY A N 1
ATOM 2239 C CA . GLY A 1 303 ? 3.936 7.652 24.934 1.00 73.75 303 GLY A CA 1
ATOM 2240 C C . GLY A 1 303 ? 4.848 7.027 25.987 1.00 73.75 303 GLY A C 1
ATOM 2241 O O . GLY A 1 303 ? 5.493 7.764 26.729 1.00 73.75 303 GLY A O 1
ATOM 2242 N N . HIS A 1 304 ? 4.887 5.691 26.034 1.00 79.19 304 HIS A N 1
ATOM 2243 C CA . HIS A 1 304 ? 5.858 4.952 26.829 1.00 79.19 304 HIS A CA 1
ATOM 2244 C C . HIS A 1 304 ? 7.211 4.885 26.123 1.00 79.19 304 HIS A C 1
ATOM 2246 O O . HIS A 1 304 ? 7.292 5.097 24.915 1.00 79.19 304 HIS A O 1
ATOM 2252 N N . SER A 1 305 ? 8.280 4.670 26.883 1.00 74.50 305 SER A N 1
ATOM 2253 C CA . SER A 1 305 ? 9.656 4.758 26.376 1.00 74.50 305 SER A CA 1
ATOM 2254 C C . SER A 1 305 ? 10.279 3.419 25.970 1.00 74.50 305 SER A C 1
ATOM 2256 O O . SER A 1 305 ? 11.231 3.418 25.191 1.00 74.50 305 SER A O 1
ATOM 2258 N N . MET A 1 306 ? 9.762 2.293 26.473 1.00 75.94 306 MET A N 1
ATOM 2259 C CA . MET A 1 306 ? 10.307 0.950 26.241 1.00 75.94 306 MET A CA 1
ATOM 2260 C C . MET A 1 306 ? 9.194 -0.101 26.190 1.00 75.94 306 MET A C 1
ATOM 2262 O O . MET A 1 306 ? 8.171 0.050 26.856 1.00 75.94 306 MET A O 1
ATOM 2266 N N . LEU A 1 307 ? 9.423 -1.174 25.428 1.00 83.88 307 LEU A N 1
ATOM 2267 C CA . LEU A 1 307 ? 8.531 -2.327 25.323 1.00 83.88 307 LEU A CA 1
ATOM 2268 C C . LEU A 1 307 ? 9.356 -3.610 25.150 1.00 83.88 307 LEU A C 1
ATOM 2270 O O . LEU A 1 307 ? 10.160 -3.693 24.227 1.00 83.88 307 LEU A O 1
ATOM 2274 N N . GLY A 1 308 ? 9.113 -4.620 25.984 1.00 84.50 308 GLY A N 1
ATOM 2275 C CA . GLY A 1 308 ? 9.766 -5.927 25.880 1.00 84.50 308 GLY A CA 1
ATOM 2276 C C . GLY A 1 308 ? 8.876 -7.106 26.275 1.00 84.50 308 GLY A C 1
ATOM 2277 O O . GLY A 1 308 ? 7.701 -6.955 26.607 1.00 84.50 308 GLY A O 1
ATOM 2278 N N . ASP A 1 309 ? 9.450 -8.313 26.265 1.00 85.56 309 ASP A N 1
ATOM 2279 C CA . ASP A 1 309 ? 8.710 -9.557 26.535 1.00 85.56 309 ASP A CA 1
ATOM 2280 C C . ASP A 1 309 ? 8.018 -9.573 27.901 1.00 85.56 309 ASP A C 1
ATOM 2282 O O . ASP A 1 309 ? 6.889 -10.045 28.010 1.00 85.56 309 ASP A O 1
ATOM 2286 N N . ARG A 1 310 ? 8.656 -8.998 28.929 1.00 84.50 310 ARG A N 1
ATOM 2287 C CA . ARG A 1 310 ? 8.084 -8.906 30.282 1.00 84.50 310 ARG A CA 1
ATOM 2288 C C . ARG A 1 310 ? 6.789 -8.101 30.320 1.00 84.50 310 ARG A C 1
ATOM 2290 O O . ARG A 1 310 ? 5.891 -8.437 31.086 1.00 84.50 310 ARG A O 1
ATOM 2297 N N . ASP A 1 311 ? 6.677 -7.070 29.485 1.00 87.00 311 ASP A N 1
ATOM 2298 C CA . ASP A 1 311 ? 5.467 -6.253 29.399 1.00 87.00 311 ASP A CA 1
ATOM 2299 C C . ASP A 1 311 ? 4.324 -7.051 28.759 1.00 87.00 311 ASP A C 1
ATOM 2301 O O . ASP A 1 311 ? 3.182 -6.972 29.209 1.00 87.00 311 ASP A O 1
ATOM 2305 N N . LEU A 1 312 ? 4.634 -7.879 27.752 1.00 88.44 312 LEU A N 1
ATOM 2306 C CA . LEU A 1 312 ? 3.660 -8.787 27.142 1.00 88.44 312 LEU A CA 1
ATOM 2307 C C . LEU A 1 312 ? 3.253 -9.923 28.088 1.00 88.44 312 LEU A C 1
ATOM 2309 O O . LEU A 1 312 ? 2.080 -10.287 28.141 1.00 88.44 312 LEU A O 1
ATOM 2313 N N . GLU A 1 313 ? 4.193 -10.462 28.864 1.00 87.44 313 GLU A N 1
ATOM 2314 C CA . GLU A 1 313 ? 3.919 -11.471 29.892 1.00 87.44 313 GLU A CA 1
ATOM 2315 C C . GLU A 1 313 ? 3.050 -10.911 31.027 1.00 87.44 313 GLU A C 1
ATOM 2317 O O . GLU A 1 313 ? 2.149 -11.597 31.510 1.00 87.44 313 GLU A O 1
ATOM 2322 N N . ALA A 1 314 ? 3.246 -9.646 31.411 1.00 87.12 314 ALA A N 1
ATOM 2323 C CA . ALA A 1 314 ? 2.443 -8.977 32.433 1.00 87.12 314 ALA A CA 1
ATOM 2324 C C . ALA A 1 314 ? 0.960 -8.813 32.040 1.00 87.12 314 ALA A C 1
ATOM 2326 O O . ALA A 1 314 ? 0.111 -8.636 32.916 1.00 87.12 314 ALA A O 1
ATOM 2327 N N . LEU A 1 315 ? 0.620 -8.925 30.748 1.00 88.94 315 LEU A N 1
ATOM 2328 C CA . LEU A 1 315 ? -0.767 -8.935 30.265 1.00 88.94 315 LEU A CA 1
ATOM 2329 C C . LEU A 1 315 ? -1.500 -10.254 30.561 1.00 88.94 315 LEU A C 1
ATOM 2331 O O . LEU A 1 315 ? -2.696 -10.337 30.290 1.00 88.94 315 LEU A O 1
ATOM 2335 N N . ALA A 1 316 ? -0.830 -11.263 31.135 1.00 85.50 316 ALA A N 1
ATOM 2336 C CA . ALA A 1 316 ? -1.398 -12.581 31.432 1.00 85.50 316 ALA A CA 1
ATOM 2337 C C . ALA A 1 316 ? -2.795 -12.593 32.095 1.00 85.50 316 ALA A C 1
ATOM 2339 O O . ALA A 1 316 ? -3.601 -13.454 31.739 1.00 85.50 316 ALA A O 1
ATOM 2340 N N . PRO A 1 317 ? -3.146 -11.672 33.015 1.00 87.75 317 PRO A N 1
ATOM 2341 C CA . PRO A 1 317 ? -4.481 -11.659 33.618 1.00 87.75 317 PRO A CA 1
ATOM 2342 C C . PRO A 1 317 ? -5.597 -11.147 32.687 1.00 87.75 317 PRO A C 1
ATOM 2344 O O . PRO A 1 317 ? -6.772 -11.349 32.981 1.00 87.75 317 PRO A O 1
ATOM 2347 N N . LEU A 1 318 ? -5.265 -10.491 31.569 1.00 88.81 318 LEU A N 1
ATOM 2348 C CA . LEU A 1 318 ? -6.216 -9.871 30.636 1.00 88.81 318 LEU A CA 1
ATOM 2349 C C . LEU A 1 318 ? -6.662 -10.848 29.535 1.00 88.81 318 LEU A C 1
ATOM 2351 O O . LEU A 1 318 ? -6.494 -10.601 28.341 1.00 88.81 318 LEU A O 1
ATOM 2355 N N . CYS A 1 319 ? -7.267 -11.969 29.921 1.00 88.69 319 CYS A N 1
ATOM 2356 C CA . CYS A 1 319 ? -7.646 -13.035 28.986 1.00 88.69 319 CYS A CA 1
ATOM 2357 C C . CYS A 1 319 ? -8.824 -12.693 28.056 1.00 88.69 319 CYS A C 1
ATOM 2359 O O . CYS A 1 319 ? -9.120 -13.468 27.153 1.00 88.69 319 CYS A O 1
ATOM 2361 N N . HIS A 1 320 ? -9.495 -11.549 28.235 1.00 91.50 320 HIS A N 1
ATOM 2362 C CA . HIS A 1 320 ? -10.601 -11.083 27.383 1.00 91.50 320 HIS A CA 1
ATOM 2363 C C . HIS A 1 320 ? -10.177 -10.076 26.307 1.00 91.50 320 HIS A C 1
ATOM 2365 O O . HIS A 1 320 ? -11.021 -9.574 25.555 1.00 91.50 320 HIS A O 1
ATOM 2371 N N . LEU A 1 321 ? -8.877 -9.785 26.211 1.00 93.81 321 LEU A N 1
ATOM 2372 C CA . LEU A 1 321 ? -8.368 -8.762 25.314 1.00 93.81 321 LEU A CA 1
ATOM 2373 C C . LEU A 1 321 ? -8.655 -9.110 23.844 1.00 93.81 321 LEU A C 1
ATOM 2375 O O . LEU A 1 321 ? -8.351 -10.207 23.379 1.00 93.81 321 LEU A O 1
ATOM 2379 N N . ARG A 1 322 ? -9.229 -8.155 23.110 1.00 94.56 322 ARG A N 1
ATOM 2380 C CA . ARG A 1 322 ? -9.449 -8.204 21.655 1.00 94.56 322 ARG A CA 1
ATOM 2381 C C . ARG A 1 322 ? -8.646 -7.145 20.913 1.00 94.56 322 ARG A C 1
ATOM 2383 O O . ARG A 1 322 ? -8.334 -7.341 19.745 1.00 94.56 322 ARG A O 1
ATOM 2390 N N . ARG A 1 323 ? -8.312 -6.032 21.568 1.00 95.56 323 ARG A N 1
ATOM 2391 C CA . ARG A 1 323 ? -7.536 -4.932 20.984 1.00 95.56 323 ARG A CA 1
ATOM 2392 C C . ARG A 1 323 ? -6.391 -4.542 21.910 1.00 95.56 323 ARG A C 1
ATOM 2394 O O . ARG A 1 323 ? -6.636 -4.168 23.057 1.00 95.56 323 ARG A O 1
ATOM 2401 N N . LEU A 1 324 ? -5.163 -4.611 21.403 1.00 95.12 324 LEU A N 1
ATOM 2402 C CA . LEU A 1 324 ? -3.952 -4.183 22.100 1.00 95.12 324 LEU A CA 1
ATOM 2403 C C . LEU A 1 324 ? -3.197 -3.149 21.271 1.00 95.12 324 LEU A C 1
ATOM 2405 O O . LEU A 1 324 ? -2.876 -3.393 20.108 1.00 95.12 324 LEU A O 1
ATOM 2409 N N . GLN A 1 325 ? -2.862 -2.020 21.887 1.00 93.62 325 GLN A N 1
ATOM 2410 C CA . GLN A 1 325 ? -1.999 -1.015 21.278 1.00 93.62 325 GLN A CA 1
ATOM 2411 C C . GLN A 1 325 ? -0.983 -0.493 22.290 1.00 93.62 325 GLN A C 1
ATOM 2413 O O . GLN A 1 325 ? -1.348 0.262 23.190 1.00 93.62 325 GLN A O 1
ATOM 2418 N N . LEU A 1 326 ? 0.279 -0.883 22.123 1.00 90.50 326 LEU A N 1
ATOM 2419 C CA . LEU A 1 326 ? 1.413 -0.432 22.930 1.00 90.50 326 LEU A CA 1
ATOM 2420 C C . LEU A 1 326 ? 2.443 0.196 21.989 1.00 90.50 326 LEU A C 1
ATOM 2422 O O . LEU A 1 326 ? 3.466 -0.399 21.671 1.00 90.50 326 LEU A O 1
ATOM 2426 N N . ASP A 1 327 ? 2.157 1.410 21.528 1.00 84.88 327 ASP A N 1
ATOM 2427 C CA . ASP A 1 327 ? 3.000 2.089 20.541 1.00 84.88 327 ASP A CA 1
ATOM 2428 C C . ASP A 1 327 ? 4.065 2.946 21.226 1.00 84.88 327 ASP A C 1
ATOM 2430 O O . ASP A 1 327 ? 3.733 3.827 22.033 1.00 84.88 327 ASP A O 1
ATOM 2434 N N . LEU A 1 328 ? 5.326 2.716 20.862 1.00 81.88 328 LEU A N 1
ATOM 2435 C CA . LEU A 1 328 ? 6.437 3.594 21.215 1.00 81.88 328 LEU A CA 1
ATOM 2436 C C . LEU A 1 328 ? 6.358 4.894 20.388 1.00 81.88 328 LEU A C 1
ATOM 2438 O O . LEU A 1 328 ? 5.789 4.899 19.294 1.00 81.88 328 LEU A O 1
ATOM 2442 N N . PRO A 1 329 ? 6.880 6.029 20.883 1.00 73.06 329 PRO A N 1
ATOM 2443 C CA . PRO A 1 329 ? 7.003 7.242 20.087 1.00 73.06 329 PRO A CA 1
ATOM 2444 C C . PRO A 1 329 ? 8.014 7.039 18.943 1.00 73.06 329 PRO A C 1
ATOM 2446 O O . PRO A 1 329 ? 8.976 6.286 19.106 1.00 73.06 329 PRO A O 1
ATOM 2449 N N . PRO A 1 330 ? 7.845 7.733 17.804 1.00 66.19 330 PRO A N 1
ATOM 2450 C CA . PRO A 1 330 ? 8.835 7.702 16.735 1.00 66.19 330 PRO A CA 1
ATOM 2451 C C . PRO A 1 330 ? 10.181 8.226 17.254 1.00 66.19 330 PRO A C 1
ATOM 2453 O O . PRO A 1 330 ? 10.229 9.237 17.959 1.00 66.19 330 PRO A O 1
ATOM 2456 N N . LEU A 1 331 ? 11.269 7.536 16.907 1.00 62.31 331 LEU A N 1
ATOM 2457 C CA . LEU A 1 331 ? 12.634 7.972 17.207 1.00 62.31 331 LEU A CA 1
ATOM 2458 C C . LEU A 1 331 ? 12.928 9.293 16.477 1.00 62.31 331 LEU A C 1
ATOM 2460 O O . LEU A 1 331 ? 12.614 9.426 15.295 1.00 62.31 331 LEU A O 1
ATOM 2464 N N . ASP A 1 332 ? 13.532 10.267 17.169 1.00 54.16 332 ASP A N 1
ATOM 2465 C CA . ASP A 1 332 ? 13.940 11.528 16.538 1.00 54.16 332 ASP A CA 1
ATOM 2466 C C . ASP A 1 332 ? 14.926 11.254 15.376 1.00 54.16 332 ASP A C 1
ATOM 2468 O O . ASP A 1 332 ? 15.806 10.394 15.518 1.00 54.16 332 ASP A O 1
ATOM 2472 N N . PRO A 1 333 ? 14.849 11.996 14.252 1.00 43.53 333 PRO A N 1
ATOM 2473 C CA . PRO A 1 333 ? 15.715 11.794 13.084 1.00 43.53 333 PRO A CA 1
ATOM 2474 C C . PRO A 1 333 ? 17.210 11.849 13.419 1.00 43.53 333 PRO A C 1
ATOM 2476 O O . PRO A 1 333 ? 17.996 11.088 12.861 1.00 43.53 333 PRO A O 1
ATOM 2479 N N . ASP A 1 334 ? 17.600 12.697 14.377 1.00 39.00 334 ASP A N 1
ATOM 2480 C CA . ASP A 1 334 ? 18.986 12.828 14.842 1.00 39.00 334 ASP A CA 1
ATOM 2481 C C . ASP A 1 334 ? 19.448 11.601 15.646 1.00 39.00 334 ASP A C 1
ATOM 2483 O O . ASP A 1 334 ? 20.596 11.172 15.531 1.00 39.00 334 ASP A O 1
ATOM 2487 N N . ALA A 1 335 ? 18.547 10.975 16.414 1.00 41.09 335 ALA A N 1
ATOM 2488 C CA . ALA A 1 335 ? 18.822 9.726 17.125 1.00 41.09 335 ALA A CA 1
ATOM 2489 C C . ALA A 1 335 ? 18.903 8.536 16.153 1.00 41.09 335 ALA A C 1
ATOM 2491 O O . ALA A 1 335 ? 19.740 7.646 16.322 1.00 41.09 335 ALA A O 1
ATOM 2492 N N . GLN A 1 336 ? 18.084 8.550 15.099 1.00 40.22 336 GLN A N 1
ATOM 2493 C CA . GLN A 1 336 ? 18.131 7.579 14.007 1.00 40.22 336 GLN A CA 1
ATOM 2494 C C . GLN A 1 336 ? 19.424 7.731 13.183 1.00 40.22 336 GLN A C 1
ATOM 2496 O O . GLN A 1 336 ? 20.082 6.736 12.880 1.00 40.22 336 GLN A O 1
ATOM 2501 N N . ALA A 1 337 ? 19.865 8.967 12.923 1.00 34.69 337 ALA A N 1
ATOM 2502 C CA . ALA A 1 337 ? 21.145 9.275 12.288 1.00 34.69 337 ALA A CA 1
ATOM 2503 C C . ALA A 1 337 ? 22.347 8.877 13.160 1.00 34.69 337 ALA A C 1
ATOM 2505 O O . ALA A 1 337 ? 23.319 8.343 12.633 1.00 34.69 337 ALA A O 1
ATOM 2506 N N . HIS A 1 338 ? 22.291 9.057 14.485 1.00 35.78 338 HIS A N 1
ATOM 2507 C CA . HIS A 1 338 ? 23.339 8.578 15.395 1.00 35.78 338 HIS A CA 1
ATOM 2508 C C . HIS A 1 338 ? 23.414 7.045 15.470 1.00 35.78 338 HIS A C 1
ATOM 2510 O O . HIS A 1 338 ? 24.518 6.500 15.484 1.00 35.78 338 HIS A O 1
ATOM 2516 N N . ARG A 1 339 ? 22.273 6.338 15.439 1.00 38.38 339 ARG A N 1
ATOM 2517 C CA . ARG A 1 339 ? 22.238 4.866 15.327 1.00 38.38 339 ARG A CA 1
ATOM 2518 C C . ARG A 1 339 ? 22.820 4.380 13.994 1.00 38.38 339 ARG A C 1
ATOM 2520 O O . ARG A 1 339 ? 23.607 3.438 13.985 1.00 38.38 339 ARG A O 1
ATOM 2527 N N . LEU A 1 340 ? 22.513 5.062 12.888 1.00 34.53 340 LEU A N 1
ATOM 2528 C CA . LEU A 1 340 ? 23.102 4.773 11.576 1.00 34.53 340 LEU A CA 1
ATOM 2529 C C . LEU A 1 340 ? 24.608 5.090 11.546 1.00 34.53 340 LEU A C 1
ATOM 2531 O O . LEU A 1 340 ? 25.386 4.284 11.052 1.00 34.53 340 LEU A O 1
ATOM 2535 N N . LEU A 1 341 ? 25.055 6.201 12.134 1.00 31.09 341 LEU A N 1
ATOM 2536 C CA . LEU A 1 341 ? 26.477 6.556 12.237 1.00 31.09 341 LEU A CA 1
ATOM 2537 C C . LEU A 1 341 ? 27.279 5.545 13.072 1.00 31.09 341 LEU A C 1
ATOM 2539 O O . LEU A 1 341 ? 28.417 5.248 12.718 1.00 31.09 341 LEU A O 1
ATOM 2543 N N . GLN A 1 342 ? 26.692 4.966 14.126 1.00 35.00 342 GLN A N 1
ATOM 2544 C CA . GLN A 1 342 ? 27.304 3.845 14.853 1.00 35.00 342 GLN A CA 1
ATOM 2545 C C . GLN A 1 342 ? 27.348 2.555 14.017 1.00 35.00 342 GLN A C 1
ATOM 2547 O O . GLN A 1 342 ? 28.310 1.803 14.128 1.00 35.00 342 GLN A O 1
ATOM 2552 N N . ALA A 1 343 ? 26.359 2.315 13.148 1.00 34.28 343 ALA A N 1
ATOM 2553 C CA . ALA A 1 343 ? 26.333 1.162 12.244 1.00 34.28 343 ALA A CA 1
ATOM 2554 C C . ALA A 1 343 ? 27.287 1.296 11.034 1.00 34.28 343 ALA A C 1
ATOM 2556 O O . ALA A 1 343 ? 27.745 0.288 10.500 1.00 34.28 343 ALA A O 1
ATOM 2557 N N . PHE A 1 344 ? 27.614 2.522 10.607 1.00 32.22 344 PHE A N 1
ATOM 2558 C CA . PHE A 1 344 ? 28.546 2.807 9.502 1.00 32.22 344 PHE A CA 1
ATOM 2559 C C . PHE A 1 344 ? 29.985 3.109 9.964 1.00 32.22 344 PHE A C 1
ATOM 2561 O O . PHE A 1 344 ? 30.895 3.232 9.139 1.00 32.22 344 PHE A O 1
ATOM 2568 N N . GLY A 1 345 ? 30.223 3.191 11.275 1.00 26.67 345 GLY A N 1
ATOM 2569 C CA . GLY A 1 345 ? 31.537 3.402 11.872 1.00 26.67 345 GLY A CA 1
ATOM 2570 C C . GLY A 1 345 ? 32.414 2.147 11.882 1.00 26.67 345 GLY A C 1
ATOM 2571 O O . GLY A 1 345 ? 32.593 1.531 12.924 1.00 26.67 345 GLY A O 1
ATOM 2572 N N . GLY A 1 346 ? 33.030 1.824 10.740 1.00 30.86 346 GLY A N 1
ATOM 2573 C CA . GLY A 1 346 ? 34.308 1.102 10.697 1.00 30.86 346 GLY A CA 1
ATOM 2574 C C . GLY A 1 346 ? 34.270 -0.359 10.241 1.00 30.86 346 GLY A C 1
ATOM 2575 O O . GLY A 1 346 ? 34.237 -1.286 11.046 1.00 30.86 346 GLY A O 1
ATOM 2576 N N . ALA A 1 347 ? 34.497 -0.563 8.941 1.00 30.47 347 ALA A N 1
ATOM 2577 C CA . ALA A 1 347 ? 34.815 -1.849 8.305 1.00 30.47 347 ALA A CA 1
ATOM 2578 C C . ALA A 1 347 ? 36.147 -2.499 8.771 1.00 30.47 347 ALA A C 1
ATOM 2580 O O . ALA A 1 347 ? 36.588 -3.486 8.193 1.00 30.47 347 ALA A O 1
ATOM 2581 N N . ALA A 1 348 ? 36.784 -1.979 9.827 1.00 30.28 348 ALA A N 1
ATOM 2582 C CA . ALA A 1 348 ? 37.997 -2.534 10.431 1.00 30.28 348 ALA A CA 1
ATOM 2583 C C . ALA A 1 348 ? 37.738 -3.301 11.748 1.00 30.28 348 ALA A C 1
ATOM 2585 O O . ALA A 1 348 ? 38.635 -3.984 12.231 1.00 30.28 348 ALA A O 1
ATOM 2586 N N . ALA A 1 349 ? 36.523 -3.245 12.315 1.00 30.03 349 ALA A N 1
ATOM 2587 C CA . ALA A 1 349 ? 36.165 -3.969 13.546 1.00 30.03 349 ALA A CA 1
ATOM 2588 C C . ALA A 1 349 ? 35.450 -5.317 13.299 1.00 30.03 349 ALA A C 1
ATOM 2590 O O . ALA A 1 349 ? 35.276 -6.110 14.224 1.00 30.03 349 ALA A O 1
ATOM 2591 N N . ALA A 1 350 ? 35.077 -5.620 12.050 1.00 28.31 350 ALA A N 1
ATOM 2592 C CA . ALA A 1 350 ? 34.324 -6.828 11.694 1.00 28.31 350 ALA A CA 1
ATOM 2593 C C . ALA A 1 350 ? 35.143 -8.136 11.769 1.00 28.31 350 ALA A C 1
ATOM 2595 O O . ALA A 1 350 ? 34.562 -9.216 11.781 1.00 28.31 350 ALA A O 1
ATOM 2596 N N . ALA A 1 351 ? 36.476 -8.060 11.873 1.00 27.33 351 ALA A N 1
ATOM 2597 C CA . ALA A 1 351 ? 37.343 -9.234 12.024 1.00 27.33 351 ALA A CA 1
ATOM 2598 C C . ALA A 1 351 ? 37.664 -9.592 13.493 1.00 27.33 351 ALA A C 1
ATOM 2600 O O . ALA A 1 351 ? 38.230 -10.651 13.744 1.00 27.33 351 ALA A O 1
ATOM 2601 N N . ALA A 1 352 ? 37.286 -8.750 14.465 1.00 27.41 352 ALA A N 1
ATOM 2602 C CA . ALA A 1 352 ? 37.526 -8.992 15.897 1.00 27.41 352 ALA A CA 1
ATOM 2603 C C . ALA A 1 352 ? 36.253 -9.368 16.687 1.00 27.41 352 ALA A C 1
ATOM 2605 O O . ALA A 1 352 ? 36.339 -9.784 17.839 1.00 27.41 352 ALA A O 1
ATOM 2606 N N . ALA A 1 353 ? 35.070 -9.278 16.071 1.00 28.98 353 ALA A N 1
ATOM 2607 C CA . ALA A 1 353 ? 33.777 -9.535 16.715 1.00 28.98 353 ALA A CA 1
ATOM 2608 C C . ALA A 1 353 ? 33.305 -11.005 16.635 1.00 28.98 353 ALA A C 1
ATOM 2610 O O . ALA A 1 353 ? 32.118 -11.278 16.786 1.00 28.98 353 ALA A O 1
ATOM 2611 N N . ALA A 1 354 ? 34.214 -11.959 16.402 1.00 32.31 354 ALA A N 1
ATOM 2612 C CA . ALA A 1 354 ? 33.901 -13.392 16.440 1.00 32.31 354 ALA A CA 1
ATOM 2613 C C . ALA A 1 354 ? 34.173 -14.048 17.810 1.00 32.31 354 ALA A C 1
ATOM 2615 O O . ALA A 1 354 ? 33.867 -15.224 17.985 1.00 32.31 354 ALA A O 1
ATOM 2616 N N . THR A 1 355 ? 34.727 -13.321 18.792 1.00 30.33 355 THR A N 1
ATOM 2617 C CA . THR A 1 355 ? 35.098 -13.903 20.101 1.00 30.33 355 THR A CA 1
ATOM 2618 C C . THR A 1 355 ? 34.888 -12.986 21.313 1.00 30.33 355 THR A C 1
ATOM 2620 O O . THR A 1 355 ? 35.491 -13.225 22.355 1.00 30.33 355 THR A O 1
ATOM 2623 N N . ALA A 1 356 ? 34.042 -11.957 21.233 1.00 25.75 356 ALA A N 1
ATOM 2624 C CA . ALA A 1 356 ? 33.739 -11.102 22.385 1.00 25.75 356 ALA A CA 1
ATOM 2625 C C . ALA A 1 356 ? 32.228 -11.018 22.628 1.00 25.75 356 ALA A C 1
ATOM 2627 O O . ALA A 1 356 ? 31.514 -10.226 22.018 1.00 25.75 356 ALA A O 1
ATOM 2628 N N . ASP A 1 357 ? 31.773 -11.886 23.527 1.00 38.09 357 ASP A N 1
ATOM 2629 C CA . ASP A 1 357 ? 30.589 -11.683 24.353 1.00 38.09 357 ASP A CA 1
ATOM 2630 C C . ASP A 1 357 ? 30.773 -10.395 25.185 1.00 38.09 357 ASP A C 1
ATOM 2632 O O . ASP A 1 357 ? 31.862 -10.147 25.706 1.00 38.09 357 ASP A O 1
ATOM 2636 N N . GLY A 1 358 ? 29.724 -9.577 25.295 1.00 34.84 358 GLY A N 1
ATOM 2637 C CA . GLY A 1 358 ? 29.688 -8.405 26.177 1.00 34.84 358 GLY A CA 1
ATOM 2638 C C . GLY A 1 358 ? 30.026 -7.043 25.550 1.00 34.84 358 GLY A C 1
ATOM 2639 O O . GLY A 1 358 ? 31.159 -6.573 25.603 1.00 34.84 358 GLY A O 1
ATOM 2640 N N . SER A 1 359 ? 28.993 -6.322 25.104 1.00 28.41 359 SER A N 1
ATOM 2641 C CA . SER A 1 359 ? 28.932 -4.862 25.272 1.00 28.41 359 SER A CA 1
ATOM 2642 C C . SER A 1 359 ? 27.473 -4.411 25.450 1.00 28.41 359 SER A C 1
ATOM 2644 O O . SER A 1 359 ? 26.747 -4.219 24.475 1.00 28.41 359 SER A O 1
ATOM 2646 N N . ASP A 1 360 ? 27.048 -4.330 26.713 1.00 30.00 360 ASP A N 1
ATOM 2647 C CA . ASP A 1 360 ? 25.959 -3.526 27.294 1.00 30.00 360 ASP A CA 1
ATOM 2648 C C . ASP A 1 360 ? 24.801 -3.076 26.379 1.00 30.00 360 ASP A C 1
ATOM 2650 O O . ASP A 1 360 ? 24.576 -1.887 26.146 1.00 30.00 360 ASP A O 1
ATOM 2654 N N . ARG A 1 361 ? 23.979 -4.027 25.926 1.00 34.22 361 ARG A N 1
ATOM 2655 C CA . ARG A 1 361 ? 22.572 -3.769 25.577 1.00 34.22 361 ARG A CA 1
ATOM 2656 C C . ARG A 1 361 ? 21.720 -4.784 26.319 1.00 34.22 361 ARG A C 1
ATOM 2658 O O . ARG A 1 361 ? 21.921 -5.987 26.160 1.00 34.22 361 ARG A O 1
ATOM 2665 N N . HIS A 1 362 ? 20.814 -4.320 27.177 1.00 37.84 362 HIS A N 1
ATOM 2666 C CA . HIS A 1 362 ? 19.984 -5.237 27.946 1.00 37.84 362 HIS A CA 1
ATOM 2667 C C . HIS A 1 362 ? 19.055 -6.022 26.993 1.00 37.84 362 HIS A C 1
ATOM 2669 O O . HIS A 1 362 ? 18.321 -5.411 26.221 1.00 37.84 362 HIS A O 1
ATOM 2675 N N . PRO A 1 363 ? 19.029 -7.368 27.051 1.00 38.03 363 PRO A N 1
ATOM 2676 C CA . PRO A 1 363 ? 18.197 -8.232 26.197 1.00 38.03 363 PRO A CA 1
ATOM 2677 C C . PRO A 1 363 ? 16.682 -8.106 26.458 1.00 38.03 363 PRO A C 1
ATOM 2679 O O . PRO A 1 363 ? 15.888 -8.903 25.971 1.00 38.03 363 PRO A O 1
ATOM 2682 N N . SER A 1 364 ? 16.272 -7.136 27.268 1.00 50.44 364 SER A N 1
ATOM 2683 C CA . SER A 1 364 ? 14.930 -6.987 27.814 1.00 50.44 364 SER A CA 1
ATOM 2684 C C . SER A 1 364 ? 14.023 -6.049 27.014 1.00 50.44 364 SER A C 1
ATOM 2686 O O . SER A 1 364 ? 12.879 -5.864 27.428 1.00 50.44 364 SER A O 1
ATOM 2688 N N . ASP A 1 365 ? 14.532 -5.466 25.924 1.00 64.94 365 ASP A N 1
ATOM 2689 C CA . ASP A 1 365 ? 13.863 -4.421 25.130 1.00 64.94 365 ASP A CA 1
ATOM 2690 C C . ASP A 1 365 ? 13.548 -4.887 23.688 1.00 64.94 365 ASP A C 1
ATOM 2692 O O . ASP A 1 365 ? 13.030 -4.126 22.876 1.00 64.94 365 ASP A O 1
ATOM 2696 N N . VAL A 1 366 ? 13.840 -6.156 23.369 1.00 76.81 366 VAL A N 1
ATOM 2697 C CA . VAL A 1 366 ? 13.510 -6.800 22.088 1.00 76.81 366 VAL A CA 1
ATOM 2698 C C . VAL A 1 366 ? 12.373 -7.793 22.302 1.00 76.81 366 VAL A C 1
ATOM 2700 O O . VAL A 1 366 ? 12.437 -8.641 23.191 1.00 76.81 366 VAL A O 1
ATOM 2703 N N . LEU A 1 367 ? 11.355 -7.738 21.444 1.00 82.06 367 LEU A N 1
ATOM 2704 C CA . LEU A 1 367 ? 10.248 -8.689 21.445 1.00 82.06 367 LEU A CA 1
ATOM 2705 C C . LEU A 1 367 ? 10.683 -10.033 20.853 1.00 82.06 367 LEU A C 1
ATOM 2707 O O . LEU A 1 367 ? 11.000 -10.160 19.659 1.00 82.06 367 LEU A O 1
ATOM 2711 N N . THR A 1 368 ? 10.686 -11.068 21.686 1.00 85.19 368 THR A N 1
ATOM 2712 C CA . THR A 1 368 ? 11.041 -12.428 21.294 1.00 85.19 368 THR A CA 1
ATOM 2713 C C . THR A 1 368 ? 9.827 -13.319 21.081 1.00 85.19 368 THR A C 1
ATOM 2715 O O . THR A 1 368 ? 8.678 -12.952 21.325 1.00 85.19 368 THR A O 1
ATOM 2718 N N . CYS A 1 369 ? 10.069 -14.531 20.576 1.00 84.25 369 CYS A N 1
ATOM 2719 C CA . CYS A 1 369 ? 9.010 -15.529 20.484 1.00 84.25 369 CYS A CA 1
ATOM 2720 C C . CYS A 1 369 ? 8.394 -15.858 21.851 1.00 84.25 369 CYS A C 1
ATOM 2722 O O . CYS A 1 369 ? 7.231 -16.245 21.883 1.00 84.25 369 CYS A O 1
ATOM 2724 N N . ALA A 1 370 ? 9.124 -15.686 22.961 1.00 85.00 370 ALA A N 1
ATOM 2725 C CA . ALA A 1 370 ? 8.613 -15.962 24.297 1.00 85.00 370 ALA A CA 1
ATOM 2726 C C . ALA A 1 370 ? 7.484 -14.992 24.673 1.00 85.00 370 ALA A C 1
ATOM 2728 O O . ALA A 1 370 ? 6.372 -15.454 24.944 1.00 85.00 370 ALA A O 1
ATOM 2729 N N . GLY A 1 371 ? 7.722 -13.678 24.585 1.00 85.81 371 GLY A N 1
ATOM 2730 C CA . GLY A 1 371 ? 6.710 -12.662 24.892 1.00 85.81 371 GLY A CA 1
ATOM 2731 C C . GLY A 1 371 ? 5.507 -12.714 23.950 1.00 85.81 371 GLY A C 1
ATOM 2732 O O . GLY A 1 371 ? 4.359 -12.679 24.395 1.00 85.81 371 GLY A O 1
ATOM 2733 N N . VAL A 1 372 ? 5.739 -12.899 22.646 1.00 87.88 372 VAL A N 1
ATOM 2734 C CA . VAL A 1 372 ? 4.649 -13.005 21.657 1.00 87.88 372 VAL A CA 1
ATOM 2735 C C . VAL A 1 372 ? 3.808 -14.264 21.884 1.00 87.88 372 VAL A C 1
ATOM 2737 O O . VAL A 1 372 ? 2.580 -14.194 21.883 1.00 87.88 372 VAL A O 1
ATOM 2740 N N . CYS A 1 373 ? 4.433 -15.419 22.136 1.00 88.56 373 CYS A N 1
ATOM 2741 C CA . CYS A 1 373 ? 3.699 -16.640 22.472 1.00 88.56 373 CYS A CA 1
ATOM 2742 C C . CYS A 1 373 ? 2.973 -16.521 23.816 1.00 88.56 373 CYS A C 1
ATOM 2744 O O . CYS A 1 373 ? 1.879 -17.063 23.957 1.00 88.56 373 CYS A O 1
ATOM 2746 N N . ALA A 1 374 ? 3.545 -15.828 24.806 1.00 87.06 374 ALA A N 1
ATOM 2747 C CA . ALA A 1 374 ? 2.866 -15.558 26.069 1.00 87.06 374 ALA A CA 1
ATOM 2748 C C . ALA A 1 374 ? 1.579 -14.756 25.838 1.00 87.06 374 ALA A C 1
ATOM 2750 O O . ALA A 1 374 ? 0.516 -15.191 26.281 1.00 87.06 374 ALA A O 1
ATOM 2751 N N . LEU A 1 375 ? 1.650 -13.681 25.047 1.00 89.69 375 LEU A N 1
ATOM 2752 C CA . LEU A 1 375 ? 0.484 -12.890 24.657 1.00 89.69 375 LEU A CA 1
ATOM 2753 C C . LEU A 1 375 ? -0.567 -13.737 23.926 1.00 89.69 375 LEU A C 1
ATOM 2755 O O . LEU A 1 375 ? -1.737 -13.721 24.299 1.00 89.69 375 LEU A O 1
ATOM 2759 N N . LEU A 1 376 ? -0.164 -14.502 22.906 1.00 88.12 376 LEU A N 1
ATOM 2760 C CA . LEU A 1 376 ? -1.096 -15.298 22.099 1.00 88.12 376 LEU A CA 1
ATOM 2761 C C . LEU A 1 376 ? -1.724 -16.469 22.871 1.00 88.12 376 LEU A C 1
ATOM 2763 O O . LEU A 1 376 ? -2.849 -16.858 22.565 1.00 88.12 376 LEU A O 1
ATOM 2767 N N . ARG A 1 377 ? -1.039 -17.018 23.884 1.00 87.50 377 ARG A N 1
ATOM 2768 C CA . ARG A 1 377 ? -1.623 -18.021 24.794 1.00 87.50 377 ARG A CA 1
ATOM 2769 C C . ARG A 1 377 ? -2.695 -17.422 25.701 1.00 87.50 377 ARG A C 1
ATOM 2771 O O . ARG A 1 377 ? -3.673 -18.097 26.001 1.00 87.50 377 ARG A O 1
ATOM 2778 N N . VAL A 1 378 ? -2.490 -16.188 26.151 1.00 84.81 378 VAL A N 1
ATOM 2779 C CA . VAL A 1 378 ? -3.381 -15.494 27.090 1.00 84.81 378 VAL A CA 1
ATOM 2780 C C . VAL A 1 378 ? -4.598 -14.910 26.380 1.00 84.81 378 VAL A C 1
ATOM 2782 O O . VAL A 1 378 ? -5.717 -15.030 26.872 1.00 84.81 378 VAL A O 1
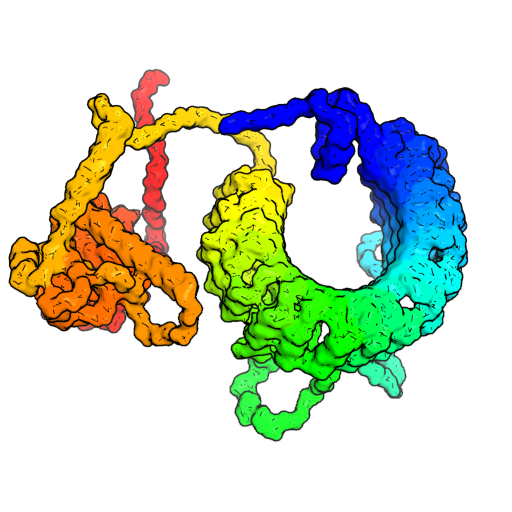ATOM 2785 N N . ALA A 1 379 ? -4.379 -14.281 25.227 1.00 87.00 379 ALA A N 1
ATOM 2786 C CA . ALA A 1 379 ? -5.403 -13.607 24.442 1.00 87.00 379 ALA A CA 1
ATOM 2787 C C . ALA A 1 379 ? -5.490 -14.208 23.025 1.00 87.00 379 ALA A C 1
ATOM 2789 O O . ALA A 1 379 ? -5.177 -13.535 22.040 1.00 87.00 379 ALA A O 1
ATOM 2790 N N . PRO A 1 380 ? -5.928 -15.473 22.883 1.00 87.31 380 PRO A N 1
ATOM 2791 C CA . PRO A 1 380 ? -6.036 -16.126 21.579 1.00 87.31 380 PRO A CA 1
ATOM 2792 C C . PRO A 1 380 ? -7.118 -15.507 20.685 1.00 87.31 380 PRO A C 1
ATOM 2794 O O . PRO A 1 380 ? -7.091 -15.731 19.482 1.00 87.31 380 PRO A O 1
ATOM 2797 N N . GLN A 1 381 ? -8.056 -14.740 21.257 1.00 90.06 381 GLN A N 1
ATOM 2798 C CA . GLN A 1 381 ? -9.107 -13.995 20.550 1.00 90.06 381 GLN A CA 1
ATOM 2799 C C . GLN A 1 381 ? -8.695 -12.582 20.101 1.00 90.06 381 GLN A C 1
ATOM 2801 O O . GLN A 1 381 ? -9.563 -11.780 19.753 1.00 90.06 381 GLN A O 1
ATOM 2806 N N . LEU A 1 382 ? -7.406 -12.237 20.154 1.00 92.75 382 LEU A N 1
ATOM 2807 C CA . LEU A 1 382 ? -6.929 -10.908 19.782 1.00 92.75 382 LEU A CA 1
ATOM 2808 C C . LEU A 1 382 ? -7.253 -10.597 18.310 1.00 92.75 382 LEU A C 1
ATOM 2810 O O . LEU A 1 382 ? -6.852 -11.326 17.403 1.00 92.75 382 LEU A O 1
ATOM 2814 N N . GLU A 1 383 ? -7.988 -9.516 18.068 1.00 94.12 383 GLU A N 1
ATOM 2815 C CA . GLU A 1 383 ? -8.419 -9.069 16.740 1.00 94.12 383 GLU A CA 1
ATOM 2816 C C . GLU A 1 383 ? -7.542 -7.924 16.216 1.00 94.12 383 GLU A C 1
ATOM 2818 O O . GLU A 1 383 ? -7.286 -7.861 15.014 1.00 94.12 383 GLU A O 1
ATOM 2823 N N . GLU A 1 384 ? -7.061 -7.036 17.091 1.00 94.31 384 GLU A N 1
ATOM 2824 C CA . GLU A 1 384 ? -6.193 -5.911 16.726 1.00 94.31 384 GLU A CA 1
ATOM 2825 C C . GLU A 1 384 ? -4.924 -5.897 17.585 1.00 94.31 384 GLU A C 1
ATOM 2827 O O . GLU A 1 384 ? -5.001 -5.883 18.817 1.00 94.31 384 GLU A O 1
ATOM 2832 N N . LEU A 1 385 ? -3.763 -5.848 16.929 1.00 93.94 385 LEU A N 1
ATOM 2833 C CA . LEU A 1 385 ? -2.459 -5.683 17.568 1.00 93.94 385 LEU A CA 1
ATOM 2834 C C . LEU A 1 385 ? -1.685 -4.541 16.903 1.00 93.94 385 LEU A C 1
ATOM 2836 O O . LEU A 1 385 ? -1.470 -4.549 15.691 1.00 93.94 385 LEU A O 1
ATOM 2840 N N . SER A 1 386 ? -1.249 -3.574 17.705 1.00 92.56 386 SER A N 1
ATOM 2841 C CA . SER A 1 386 ? -0.400 -2.458 17.281 1.00 92.56 386 SER A CA 1
ATOM 2842 C C . SER A 1 386 ? 0.772 -2.318 18.239 1.00 92.56 386 SER A C 1
ATOM 2844 O O . SER A 1 386 ? 0.566 -2.073 19.428 1.00 92.56 386 SER A O 1
ATOM 2846 N N . LEU A 1 387 ? 1.980 -2.508 17.716 1.00 89.12 387 LEU A N 1
ATOM 2847 C CA . LEU A 1 387 ? 3.240 -2.390 18.453 1.00 89.12 387 LEU A CA 1
ATOM 2848 C C . LEU A 1 387 ? 4.214 -1.571 17.595 1.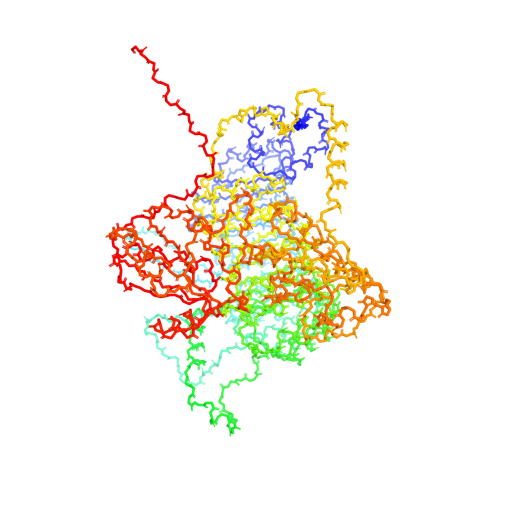00 89.12 387 LEU A C 1
ATOM 2850 O O . LEU A 1 387 ? 5.179 -2.098 17.036 1.00 89.12 387 LEU A O 1
ATOM 2854 N N . ALA A 1 388 ? 3.886 -0.291 17.403 1.00 83.12 388 ALA A N 1
ATOM 2855 C CA . ALA A 1 388 ? 4.680 0.617 16.582 1.00 83.12 388 ALA A CA 1
ATOM 2856 C C . ALA A 1 388 ? 6.042 0.930 17.222 1.00 83.12 388 ALA A C 1
ATOM 2858 O O . ALA A 1 388 ? 6.143 1.085 18.439 1.00 83.12 388 ALA A O 1
ATOM 2859 N N . HIS A 1 389 ? 7.065 1.048 16.374 1.00 78.75 389 HIS A N 1
ATOM 2860 C CA . HIS A 1 389 ? 8.468 1.336 16.687 1.00 78.75 389 HIS A CA 1
ATOM 2861 C C . HIS A 1 389 ? 9.121 0.369 17.687 1.00 78.75 389 HIS A C 1
ATOM 2863 O O . HIS A 1 389 ? 10.177 0.669 18.237 1.00 78.75 389 HIS A O 1
ATOM 2869 N N . ALA A 1 390 ? 8.506 -0.794 17.918 1.00 81.38 390 ALA A N 1
ATOM 2870 C CA . ALA A 1 390 ? 9.067 -1.850 18.747 1.00 81.38 390 ALA A CA 1
ATOM 2871 C C . ALA A 1 390 ? 10.206 -2.576 18.025 1.00 81.38 390 ALA A C 1
ATOM 2873 O O . ALA A 1 390 ? 10.176 -2.758 16.804 1.00 81.38 390 ALA A O 1
ATOM 2874 N N . GLU A 1 391 ? 11.192 -3.034 18.791 1.00 78.06 391 GLU A N 1
ATOM 2875 C CA . GLU A 1 391 ? 12.265 -3.881 18.281 1.00 78.06 391 GLU A CA 1
ATOM 2876 C C . GLU A 1 391 ? 11.822 -5.345 18.331 1.00 78.06 391 GLU A C 1
ATOM 2878 O O . GLU A 1 391 ? 11.329 -5.836 19.347 1.00 78.06 391 GLU A O 1
ATOM 2883 N N . TRP A 1 392 ? 11.978 -6.056 17.216 1.00 81.44 392 TRP A N 1
ATOM 2884 C CA . TRP A 1 392 ? 11.501 -7.426 17.072 1.00 81.44 392 TRP A CA 1
ATOM 2885 C C . TRP A 1 392 ? 12.639 -8.378 16.750 1.00 81.44 392 TRP A C 1
ATOM 2887 O O . TRP A 1 392 ? 13.411 -8.164 15.818 1.00 81.44 392 TRP A O 1
ATOM 2897 N N . SER A 1 393 ? 12.669 -9.512 17.441 1.00 80.06 393 SER A N 1
ATOM 2898 C CA . SER A 1 393 ? 13.477 -10.641 16.995 1.00 80.06 393 SER A CA 1
ATOM 2899 C C . SER A 1 393 ? 12.809 -11.363 15.810 1.00 80.06 393 SER A C 1
ATOM 2901 O O . SER A 1 393 ? 11.574 -11.396 15.694 1.00 80.06 393 SER A O 1
ATOM 2903 N N . PRO A 1 394 ? 13.591 -12.076 14.982 1.00 76.31 394 PRO A N 1
ATOM 2904 C CA . PRO A 1 394 ? 13.040 -12.907 13.916 1.00 76.31 394 PRO A CA 1
ATOM 2905 C C . PRO A 1 394 ? 12.085 -14.007 14.378 1.00 76.31 394 PRO A C 1
ATOM 2907 O O . PRO A 1 394 ? 11.135 -14.365 13.680 1.00 76.31 394 PRO A O 1
ATOM 2910 N N . ALA A 1 395 ? 12.333 -14.575 15.556 1.00 76.94 395 ALA A N 1
ATOM 2911 C CA . ALA A 1 395 ? 11.458 -15.581 16.139 1.00 76.94 395 ALA A CA 1
ATOM 2912 C C . ALA A 1 395 ? 10.140 -14.962 16.641 1.00 76.94 395 ALA A C 1
ATOM 2914 O O . ALA A 1 395 ? 9.092 -15.580 16.473 1.00 76.94 395 ALA A O 1
ATOM 2915 N N . GLY A 1 396 ? 10.182 -13.742 17.189 1.00 80.81 396 GLY A N 1
ATOM 2916 C CA . GLY A 1 396 ? 9.007 -12.992 17.644 1.00 80.81 396 GLY A CA 1
ATOM 2917 C C . GLY A 1 396 ? 8.043 -12.669 16.507 1.00 80.81 396 GLY A C 1
ATOM 2918 O O . GLY A 1 396 ? 6.857 -12.972 16.605 1.00 80.81 396 GLY A O 1
ATOM 2919 N N . LEU A 1 397 ? 8.557 -12.164 15.380 1.00 81.25 397 LEU A N 1
ATOM 2920 C CA . LEU A 1 397 ? 7.721 -11.915 14.201 1.00 81.25 397 LEU A CA 1
ATOM 2921 C C . LEU A 1 397 ? 7.102 -13.208 13.669 1.00 81.25 397 LEU A C 1
ATOM 2923 O O . LEU A 1 397 ? 5.900 -13.255 13.437 1.00 81.25 397 LEU A O 1
ATOM 2927 N N . ARG A 1 398 ? 7.878 -14.294 13.536 1.00 79.44 398 ARG A N 1
ATOM 2928 C CA . ARG A 1 398 ? 7.333 -15.596 13.106 1.00 79.44 398 ARG A CA 1
ATOM 2929 C C . ARG A 1 398 ? 6.235 -16.113 14.039 1.00 79.44 398 ARG A C 1
ATOM 2931 O O . ARG A 1 398 ? 5.262 -16.682 13.549 1.00 79.44 398 ARG A O 1
ATOM 2938 N N . ALA A 1 399 ? 6.356 -15.882 15.347 1.00 83.19 399 ALA A N 1
ATOM 2939 C CA . ALA A 1 399 ? 5.356 -16.296 16.328 1.00 83.19 399 ALA A CA 1
ATOM 2940 C C . ALA A 1 399 ? 3.990 -15.608 16.131 1.00 83.19 399 ALA A C 1
ATOM 2942 O O . ALA A 1 399 ? 2.969 -16.225 16.425 1.00 83.19 399 ALA A O 1
ATOM 2943 N N . LEU A 1 400 ? 3.932 -14.399 15.550 1.00 84.31 400 LEU A N 1
ATOM 2944 C CA . LEU A 1 400 ? 2.657 -13.744 15.205 1.00 84.31 400 LEU A CA 1
ATOM 2945 C C . LEU A 1 400 ? 1.816 -14.557 14.213 1.00 84.31 400 LEU A C 1
ATOM 2947 O O . LEU A 1 400 ? 0.588 -14.492 14.252 1.00 84.31 400 LEU A O 1
ATOM 2951 N N . GLY A 1 401 ? 2.462 -15.359 13.359 1.00 79.25 401 GLY A N 1
ATOM 2952 C CA . GLY A 1 401 ? 1.781 -16.265 12.434 1.00 79.25 401 GLY A CA 1
ATOM 2953 C C . GLY A 1 401 ? 0.990 -17.381 13.126 1.00 79.25 401 GLY A C 1
ATOM 2954 O O . GLY A 1 401 ? 0.194 -18.042 12.472 1.00 79.25 401 GLY A O 1
ATOM 2955 N N . ALA A 1 402 ? 1.171 -17.604 14.432 1.00 81.50 402 ALA A N 1
ATOM 2956 C CA . ALA A 1 402 ? 0.378 -18.569 15.196 1.00 81.50 402 ALA A CA 1
ATOM 2957 C C . ALA A 1 402 ? -1.001 -18.031 15.625 1.00 81.50 402 ALA A C 1
ATOM 2959 O O . ALA A 1 402 ? -1.824 -18.797 16.125 1.00 81.50 402 ALA A O 1
ATOM 2960 N N . SER A 1 403 ? -1.268 -16.729 15.462 1.00 82.81 403 SER A N 1
ATOM 2961 C CA . SER A 1 403 ? -2.587 -16.174 15.776 1.00 82.81 403 SER A CA 1
ATOM 2962 C C . SER A 1 403 ? -3.648 -16.705 14.806 1.00 82.81 403 SER A C 1
ATOM 2964 O O . SER A 1 403 ? -3.377 -16.923 13.631 1.00 82.81 403 SER A O 1
ATOM 2966 N N . THR A 1 404 ? -4.874 -16.915 15.287 1.00 82.38 404 THR A N 1
ATOM 2967 C CA . THR A 1 404 ? -5.990 -17.415 14.461 1.00 82.38 404 THR A CA 1
ATOM 2968 C C . THR A 1 404 ? -7.112 -16.394 14.291 1.00 82.38 404 THR A C 1
ATOM 2970 O O . THR A 1 404 ? -7.884 -16.488 13.339 1.00 82.38 404 THR A O 1
ATOM 2973 N N . SER A 1 405 ? -7.191 -15.388 15.165 1.00 88.00 405 SER A N 1
ATOM 2974 C CA . SER A 1 405 ? -8.257 -14.380 15.188 1.00 88.00 405 SER A CA 1
ATOM 2975 C C . SER A 1 405 ? -7.844 -13.007 14.661 1.00 88.00 405 SER A C 1
ATOM 2977 O O . SER A 1 405 ? -8.719 -12.160 14.473 1.00 88.00 405 SER A O 1
ATOM 2979 N N . LEU A 1 406 ? -6.547 -12.763 14.441 1.00 90.56 406 LEU A N 1
ATOM 2980 C CA . LEU A 1 406 ? -6.041 -11.428 14.132 1.00 90.56 406 LEU A CA 1
ATOM 2981 C C . LEU A 1 406 ? -6.638 -10.878 12.828 1.00 90.56 406 LEU A C 1
ATOM 2983 O O . LEU A 1 406 ? -6.541 -11.499 11.768 1.00 90.56 406 LEU A O 1
ATOM 2987 N N . ARG A 1 407 ? -7.225 -9.683 12.912 1.00 92.25 407 ARG A N 1
ATOM 2988 C CA . ARG A 1 407 ? -7.837 -8.954 11.794 1.00 92.25 407 ARG A CA 1
ATOM 2989 C C . ARG A 1 407 ? -7.054 -7.713 11.407 1.00 92.25 407 ARG A C 1
ATOM 2991 O O . ARG A 1 407 ? -7.030 -7.380 10.224 1.00 92.25 407 ARG A O 1
ATOM 2998 N N . GLN A 1 408 ? -6.437 -7.039 12.372 1.00 92.88 408 GLN A N 1
ATOM 2999 C CA . GLN A 1 408 ? -5.624 -5.851 12.141 1.00 92.88 408 GLN A CA 1
ATOM 3000 C C . GLN A 1 408 ? -4.262 -6.012 12.811 1.00 92.88 408 GLN A C 1
ATOM 3002 O O . GLN A 1 408 ? -4.180 -6.293 14.009 1.00 92.88 408 GLN A O 1
ATOM 3007 N N . LEU A 1 409 ? -3.203 -5.794 12.039 1.00 91.69 409 LEU A N 1
ATOM 3008 C CA . LEU A 1 409 ? -1.828 -5.813 12.516 1.00 91.69 409 LEU A CA 1
ATOM 3009 C C . LEU A 1 409 ? -1.111 -4.538 12.087 1.00 91.69 409 LEU A C 1
ATOM 3011 O O . LEU A 1 409 ? -1.029 -4.256 10.891 1.00 91.69 409 LEU A O 1
ATOM 3015 N N . ARG A 1 410 ? -0.566 -3.793 13.050 1.00 90.00 410 ARG A N 1
ATOM 3016 C CA . ARG A 1 410 ? 0.260 -2.609 12.783 1.00 90.00 410 ARG A CA 1
ATOM 3017 C C . ARG A 1 410 ? 1.655 -2.790 13.372 1.00 90.00 410 ARG A C 1
ATOM 3019 O O . ARG A 1 410 ? 1.817 -2.864 14.590 1.00 90.00 410 ARG A O 1
ATOM 3026 N N . LEU A 1 411 ? 2.644 -2.863 12.486 1.00 85.50 411 LEU A N 1
ATOM 3027 C CA . LEU A 1 411 ? 4.072 -3.007 12.779 1.00 85.50 411 LEU A CA 1
ATOM 3028 C C . LEU A 1 411 ? 4.831 -1.825 12.162 1.00 85.50 411 LEU A C 1
ATOM 3030 O O . LEU A 1 411 ? 5.711 -1.994 11.326 1.00 85.50 411 LEU A O 1
ATOM 3034 N N . HIS A 1 412 ? 4.437 -0.609 12.530 1.00 78.75 412 HIS A N 1
ATOM 3035 C CA . HIS A 1 412 ? 5.032 0.617 12.007 1.00 78.75 412 HIS A CA 1
ATOM 3036 C C . HIS A 1 412 ? 6.477 0.804 12.501 1.00 78.75 412 HIS A C 1
ATOM 3038 O O . HIS A 1 412 ? 6.746 0.580 13.678 1.00 78.75 412 HIS A O 1
ATOM 3044 N N . GLY A 1 413 ? 7.396 1.248 11.639 1.00 68.31 413 GLY A N 1
ATOM 3045 C CA . GLY A 1 413 ? 8.726 1.730 12.025 1.00 68.31 413 GLY A CA 1
ATOM 3046 C C . GLY A 1 413 ? 9.703 0.667 12.532 1.00 68.31 413 GLY A C 1
ATOM 3047 O O . GLY A 1 413 ? 10.575 0.980 13.340 1.00 68.31 413 GLY A O 1
ATOM 3048 N N . VAL A 1 414 ? 9.564 -0.585 12.089 1.00 70.19 414 VAL A N 1
ATOM 3049 C CA . VAL A 1 414 ? 10.492 -1.670 12.447 1.00 70.19 414 VAL A CA 1
ATOM 3050 C C . VAL A 1 414 ? 11.776 -1.535 11.613 1.00 70.19 414 VAL A C 1
ATOM 3052 O O . VAL A 1 414 ? 11.799 -1.909 10.439 1.00 70.19 414 VAL A O 1
ATOM 3055 N N . SER A 1 415 ? 12.829 -0.960 12.205 1.00 58.16 415 SER A N 1
ATOM 3056 C CA . SER A 1 415 ? 14.035 -0.519 11.483 1.00 58.16 415 SER A CA 1
ATOM 3057 C C . SER A 1 415 ? 15.230 -1.481 11.507 1.00 58.16 415 SER A C 1
ATOM 3059 O O . SER A 1 415 ? 16.109 -1.341 10.662 1.00 58.16 415 SER A O 1
ATOM 3061 N N . ASP A 1 416 ? 15.276 -2.437 12.442 1.00 54.34 416 ASP A N 1
ATOM 3062 C CA . ASP A 1 416 ? 16.485 -3.228 12.750 1.00 54.34 416 ASP A CA 1
ATOM 3063 C C . ASP A 1 416 ? 16.254 -4.747 12.626 1.00 54.34 416 ASP A C 1
ATOM 3065 O O . ASP A 1 416 ? 16.512 -5.536 13.534 1.00 54.34 416 ASP A O 1
ATOM 3069 N N . LEU A 1 417 ? 15.724 -5.184 11.478 1.00 56.03 417 LEU A N 1
ATOM 3070 C CA . LEU A 1 417 ? 15.630 -6.613 11.169 1.00 56.03 417 LEU A CA 1
ATOM 3071 C C . LEU A 1 417 ? 16.828 -7.052 10.315 1.00 56.03 417 LEU A C 1
ATOM 3073 O O . LEU A 1 417 ? 17.215 -6.338 9.390 1.00 56.03 417 LEU A O 1
ATOM 3077 N N . PRO A 1 418 ? 17.410 -8.243 10.565 1.00 50.81 418 PRO A N 1
ATOM 3078 C CA . PRO A 1 418 ? 18.515 -8.737 9.756 1.00 50.81 418 PRO A CA 1
ATOM 3079 C C . PRO A 1 418 ? 18.082 -8.843 8.290 1.00 50.81 418 PRO A C 1
ATOM 3081 O O . PRO A 1 418 ? 17.071 -9.487 7.985 1.00 50.81 418 PRO A O 1
ATOM 3084 N N . LYS A 1 419 ? 18.866 -8.197 7.414 1.00 50.19 419 LYS A N 1
ATOM 3085 C CA . LYS A 1 419 ? 18.542 -7.835 6.022 1.00 50.19 419 LYS A CA 1
ATOM 3086 C C . LYS A 1 419 ? 18.146 -8.986 5.097 1.00 50.19 419 LYS A C 1
ATOM 3088 O O . LYS A 1 419 ? 17.650 -8.715 4.011 1.00 50.19 419 LYS A O 1
ATOM 3093 N N . GLU A 1 420 ? 18.340 -10.244 5.484 1.00 49.94 420 GLU A N 1
ATOM 3094 C CA . GLU A 1 420 ? 18.295 -11.320 4.495 1.00 49.94 420 GLU A CA 1
ATOM 3095 C C . GLU A 1 420 ? 17.014 -12.175 4.511 1.00 49.94 420 GLU A C 1
ATOM 3097 O O . GLU A 1 420 ? 16.552 -12.528 3.433 1.00 49.94 420 GLU A O 1
ATOM 3102 N N . TYR A 1 421 ? 16.347 -12.464 5.645 1.00 53.28 421 TYR A N 1
ATOM 3103 C CA . TYR A 1 421 ? 15.252 -13.471 5.615 1.00 53.28 421 TYR A CA 1
ATOM 3104 C C . TYR A 1 421 ? 14.089 -13.287 6.601 1.00 53.28 421 TYR A C 1
ATOM 3106 O O . TYR A 1 421 ? 13.078 -13.984 6.503 1.00 53.28 421 TYR A O 1
ATOM 3114 N N . THR A 1 422 ? 14.180 -12.361 7.553 1.00 58.53 422 THR A N 1
ATOM 3115 C CA . THR A 1 422 ? 13.270 -12.347 8.710 1.00 58.53 422 THR A CA 1
ATOM 3116 C C . THR A 1 422 ? 11.862 -11.868 8.383 1.00 58.53 422 THR A C 1
ATOM 3118 O O . THR A 1 422 ? 10.887 -12.557 8.693 1.00 58.53 422 THR A O 1
ATOM 3121 N N . LEU A 1 423 ? 11.748 -10.699 7.745 1.00 66.00 423 LEU A N 1
ATOM 3122 C CA . LEU A 1 423 ? 10.446 -10.183 7.343 1.00 66.00 423 LEU A CA 1
ATOM 3123 C C . LEU A 1 423 ? 9.832 -11.118 6.295 1.00 66.00 423 LEU A C 1
ATOM 3125 O O . LEU A 1 423 ? 8.670 -11.464 6.414 1.00 66.00 423 LEU A O 1
ATOM 3129 N N . CYS A 1 424 ? 10.625 -11.660 5.366 1.00 64.94 424 CYS A N 1
ATOM 3130 C CA . CYS A 1 424 ? 10.174 -12.686 4.420 1.00 64.94 424 CYS A CA 1
ATOM 3131 C C . CYS A 1 424 ? 9.610 -13.939 5.116 1.00 64.94 424 CYS A C 1
ATOM 3133 O O . CYS A 1 424 ? 8.565 -14.442 4.709 1.00 64.94 424 CYS A O 1
ATOM 3135 N N . ALA A 1 425 ? 10.248 -14.426 6.185 1.00 65.19 425 ALA A N 1
ATOM 3136 C CA . ALA A 1 425 ? 9.770 -15.579 6.949 1.00 65.19 425 ALA A CA 1
ATOM 3137 C C . ALA A 1 425 ? 8.504 -15.269 7.767 1.00 65.19 425 ALA A C 1
ATOM 3139 O O . ALA A 1 425 ? 7.618 -16.115 7.882 1.00 65.19 425 ALA A O 1
ATOM 3140 N N . PHE A 1 426 ? 8.374 -14.054 8.298 1.00 72.44 426 PHE A N 1
ATOM 3141 C CA . PHE A 1 426 ? 7.119 -13.581 8.885 1.00 72.44 426 PHE A CA 1
ATOM 3142 C C . PHE A 1 426 ? 6.003 -13.468 7.841 1.00 72.44 426 PHE A C 1
ATOM 3144 O O . PHE A 1 426 ? 4.905 -13.974 8.057 1.00 72.44 426 PHE A O 1
ATOM 3151 N N . LEU A 1 427 ? 6.295 -12.878 6.681 1.00 72.50 427 LEU A N 1
ATOM 3152 C CA . LEU A 1 427 ? 5.366 -12.764 5.559 1.00 72.50 427 LEU A CA 1
ATOM 3153 C C . LEU A 1 427 ? 4.978 -14.146 5.006 1.00 72.50 427 LEU A C 1
ATOM 3155 O O . LEU A 1 427 ? 3.859 -14.329 4.536 1.00 72.50 427 LEU A O 1
ATOM 3159 N N . HIS A 1 428 ? 5.849 -15.150 5.141 1.00 68.50 428 HIS A N 1
ATOM 3160 C CA . HIS A 1 428 ? 5.498 -16.554 4.932 1.00 68.50 428 HIS A CA 1
ATOM 3161 C C . HIS A 1 428 ? 4.523 -17.068 6.006 1.00 68.50 428 HIS A C 1
ATOM 3163 O O . HIS A 1 428 ? 3.541 -17.734 5.680 1.00 68.50 428 HIS A O 1
ATOM 3169 N N . GLY A 1 429 ? 4.751 -16.715 7.275 1.00 65.81 429 GLY A N 1
ATOM 3170 C CA . GLY A 1 429 ? 3.851 -16.985 8.400 1.00 65.81 429 GLY A CA 1
ATOM 3171 C C . GLY A 1 429 ? 2.470 -16.327 8.282 1.00 65.81 429 GLY A C 1
ATOM 3172 O O . GLY A 1 429 ? 1.503 -16.884 8.794 1.00 65.81 429 GLY A O 1
ATOM 3173 N N . LEU A 1 430 ? 2.326 -15.225 7.530 1.00 68.69 430 LEU A N 1
ATOM 3174 C CA . LEU A 1 430 ? 1.014 -14.635 7.214 1.00 68.69 430 LEU A CA 1
ATOM 3175 C C . LEU A 1 430 ? 0.083 -15.606 6.462 1.00 68.69 430 LEU A C 1
ATOM 3177 O O . LEU A 1 430 ? -1.130 -15.404 6.485 1.00 68.69 430 LEU A O 1
ATOM 3181 N N . ARG A 1 431 ? 0.606 -16.690 5.853 1.00 66.75 431 ARG A N 1
ATOM 3182 C CA . ARG A 1 431 ? -0.202 -17.812 5.321 1.00 66.75 431 ARG A CA 1
ATOM 3183 C C . ARG A 1 431 ? -1.194 -18.346 6.358 1.00 66.75 431 ARG A C 1
ATOM 3185 O O . ARG A 1 431 ? -2.271 -18.811 5.993 1.00 66.75 431 ARG A O 1
ATOM 3192 N N . SER A 1 432 ? -0.801 -18.312 7.623 1.00 67.62 432 SER A N 1
ATOM 3193 C CA . SER A 1 432 ? -1.530 -18.893 8.743 1.00 67.62 432 SER A CA 1
ATOM 3194 C C . SER A 1 432 ? -2.560 -17.941 9.355 1.00 67.62 432 SER A C 1
ATOM 3196 O O . SER A 1 432 ? -3.273 -18.355 10.262 1.00 67.62 432 SER A O 1
ATOM 3198 N N . LEU A 1 433 ? -2.678 -16.700 8.855 1.00 77.00 433 LEU A N 1
ATOM 3199 C CA . LEU A 1 433 ? -3.646 -15.704 9.326 1.00 77.00 433 LEU A CA 1
ATOM 3200 C C . LEU A 1 433 ? -4.840 -15.598 8.357 1.00 77.00 433 LEU A C 1
ATOM 3202 O O . LEU A 1 433 ? -4.850 -14.733 7.479 1.00 77.00 433 LEU A O 1
ATOM 3206 N N . PRO A 1 434 ? -5.880 -16.442 8.497 1.00 74.06 434 PRO A N 1
ATOM 3207 C CA . PRO A 1 434 ? -6.994 -16.513 7.544 1.00 74.06 434 PRO A CA 1
ATOM 3208 C C . PRO A 1 434 ? -7.925 -15.292 7.577 1.00 74.06 434 PRO A C 1
ATOM 3210 O O . PRO A 1 434 ? -8.753 -15.116 6.682 1.00 74.06 434 PRO A O 1
ATOM 3213 N N . HIS A 1 435 ? -7.841 -14.480 8.632 1.00 84.56 435 HIS A N 1
ATOM 3214 C CA . HIS A 1 435 ? -8.770 -13.386 8.903 1.00 84.56 435 HIS A CA 1
ATOM 3215 C C . HIS A 1 435 ? -8.115 -12.005 8.873 1.00 84.56 435 HIS A C 1
ATOM 3217 O O . HIS A 1 435 ? -8.788 -11.027 9.194 1.00 84.56 435 HIS A O 1
ATOM 3223 N N . LEU A 1 436 ? -6.848 -11.899 8.459 1.00 88.94 436 LEU A N 1
ATOM 3224 C CA . LEU A 1 436 ? -6.150 -10.617 8.412 1.00 88.94 436 LEU A CA 1
ATOM 3225 C C . LEU A 1 436 ? -6.748 -9.727 7.315 1.00 88.94 436 LEU A C 1
ATOM 3227 O O . LEU A 1 436 ? -6.698 -10.063 6.131 1.00 88.94 436 LEU A O 1
ATOM 3231 N N . VAL A 1 437 ? -7.327 -8.598 7.721 1.00 91.69 437 VAL A N 1
ATOM 3232 C CA . VAL A 1 437 ? -7.990 -7.615 6.853 1.00 91.69 437 VAL A CA 1
ATOM 3233 C C . VAL A 1 437 ? -7.130 -6.365 6.684 1.00 91.69 437 VAL A C 1
ATOM 3235 O O . VAL A 1 437 ? -7.104 -5.801 5.590 1.00 91.69 437 VAL A O 1
ATOM 3238 N N . GLU A 1 438 ? -6.420 -5.946 7.731 1.00 93.12 438 GLU A N 1
ATOM 3239 C CA . GLU A 1 438 ? -5.571 -4.755 7.739 1.00 93.12 438 GLU A CA 1
ATOM 3240 C C . GLU A 1 438 ? -4.147 -5.101 8.155 1.00 93.12 438 GLU A C 1
ATOM 3242 O O . GLU A 1 438 ? -3.924 -5.712 9.202 1.00 93.12 438 GLU A O 1
ATOM 3247 N N . LEU A 1 439 ? -3.193 -4.683 7.329 1.00 91.69 439 LEU A N 1
ATOM 3248 C CA . LEU A 1 439 ? -1.771 -4.811 7.593 1.00 91.69 439 LEU A CA 1
ATOM 3249 C C . LEU A 1 439 ? -1.088 -3.470 7.331 1.00 91.69 439 LEU A C 1
ATOM 3251 O O . LEU A 1 439 ? -1.114 -2.956 6.212 1.00 91.69 439 LEU A O 1
ATOM 3255 N N . ASP A 1 440 ? -0.464 -2.929 8.368 1.00 90.50 440 ASP A N 1
ATOM 3256 C CA . ASP A 1 440 ? 0.338 -1.713 8.297 1.00 90.50 440 ASP A CA 1
ATOM 3257 C C . ASP A 1 440 ? 1.805 -2.046 8.589 1.00 90.50 440 ASP A C 1
ATOM 3259 O O . ASP A 1 440 ? 2.150 -2.451 9.701 1.00 90.50 440 ASP A O 1
ATOM 3263 N N . LEU A 1 441 ? 2.644 -1.898 7.563 1.00 87.69 441 LEU A N 1
ATOM 3264 C CA . LEU A 1 441 ? 4.098 -2.074 7.596 1.00 87.69 441 LEU A CA 1
ATOM 3265 C C . LEU A 1 441 ? 4.817 -0.747 7.314 1.00 87.69 441 LEU A C 1
ATOM 3267 O O . LEU A 1 441 ? 5.930 -0.746 6.799 1.00 87.69 441 LEU A O 1
ATOM 3271 N N . SER A 1 442 ? 4.172 0.395 7.567 1.00 85.94 442 SER A N 1
ATOM 3272 C CA . SER A 1 442 ? 4.746 1.701 7.230 1.00 85.94 442 SER A CA 1
ATOM 3273 C C . SER A 1 442 ? 6.095 1.916 7.928 1.00 85.94 442 SER A C 1
ATOM 3275 O O . SER A 1 442 ? 6.234 1.591 9.102 1.00 85.94 442 SER A O 1
ATOM 3277 N N . ASP A 1 443 ? 7.066 2.505 7.236 1.00 79.25 443 ASP A N 1
ATOM 3278 C CA . ASP A 1 443 ? 8.440 2.768 7.682 1.00 79.25 443 ASP A CA 1
ATOM 3279 C C . ASP A 1 443 ? 9.239 1.505 8.077 1.00 79.25 443 ASP A C 1
ATOM 3281 O O . ASP A 1 443 ? 10.225 1.575 8.813 1.00 79.25 443 ASP A O 1
ATOM 3285 N N . CYS A 1 444 ? 8.856 0.330 7.560 1.00 79.94 444 CYS A N 1
ATOM 3286 C CA . CYS A 1 444 ? 9.678 -0.879 7.618 1.00 79.94 444 CYS A CA 1
ATOM 3287 C C . CYS A 1 444 ? 10.795 -0.830 6.562 1.00 79.94 444 CYS A C 1
ATOM 3289 O O . CYS A 1 444 ? 10.632 -1.302 5.437 1.00 79.94 444 CYS A O 1
ATOM 3291 N N . THR A 1 445 ? 11.968 -0.316 6.936 1.00 73.94 445 THR A N 1
ATOM 3292 C CA . THR A 1 445 ? 13.135 -0.154 6.038 1.00 73.94 445 THR A CA 1
ATOM 3293 C C . THR A 1 445 ? 13.733 -1.468 5.527 1.00 73.94 445 THR A C 1
ATOM 3295 O O . THR A 1 445 ? 14.508 -1.465 4.577 1.00 73.94 445 THR A O 1
ATOM 3298 N N . SER A 1 446 ? 13.394 -2.601 6.147 1.00 73.44 446 SER A N 1
ATOM 3299 C CA . SER A 1 446 ? 13.865 -3.937 5.747 1.00 73.44 446 SER A CA 1
ATOM 3300 C C . SER A 1 446 ? 12.921 -4.658 4.771 1.00 73.44 446 SER A C 1
ATOM 3302 O O . SER A 1 446 ? 13.151 -5.822 4.441 1.00 73.44 446 SER A O 1
ATOM 3304 N N . LEU A 1 447 ? 11.828 -4.016 4.340 1.00 79.38 447 LEU A N 1
ATOM 3305 C CA . LEU A 1 447 ? 10.898 -4.599 3.374 1.00 79.38 447 LEU A CA 1
ATOM 3306 C C . LEU A 1 447 ? 11.501 -4.577 1.964 1.00 79.38 447 LEU A C 1
ATOM 3308 O O . LEU A 1 447 ? 12.013 -3.559 1.515 1.00 79.38 447 LEU A O 1
ATOM 3312 N N . SER A 1 448 ? 11.426 -5.710 1.263 1.00 80.56 448 SER A N 1
ATOM 3313 C CA . SER A 1 448 ? 11.946 -5.874 -0.098 1.00 80.56 448 SER A CA 1
ATOM 3314 C C . SER A 1 448 ? 10.855 -6.275 -1.091 1.00 80.56 448 SER A C 1
ATOM 3316 O O . SER A 1 448 ? 9.773 -6.730 -0.702 1.00 80.56 448 SER A O 1
ATOM 3318 N N . ASP A 1 449 ? 11.166 -6.182 -2.385 1.00 84.50 449 ASP A N 1
ATOM 3319 C CA . ASP A 1 449 ? 10.299 -6.650 -3.474 1.00 84.50 449 ASP A CA 1
ATOM 3320 C C . ASP A 1 449 ? 9.821 -8.097 -3.294 1.00 84.50 449 ASP A C 1
ATOM 3322 O O . ASP A 1 449 ? 8.663 -8.417 -3.572 1.00 84.50 449 ASP A O 1
ATOM 3326 N N . TRP A 1 450 ? 10.689 -8.968 -2.775 1.00 80.38 450 TRP A N 1
ATOM 3327 C CA . TRP A 1 450 ? 10.337 -10.348 -2.445 1.00 80.38 450 TRP A CA 1
ATOM 3328 C C . TRP A 1 450 ? 9.259 -10.419 -1.361 1.00 80.38 450 TRP A C 1
ATOM 3330 O O . TRP A 1 450 ? 8.290 -11.164 -1.507 1.00 80.38 450 TRP A O 1
ATOM 3340 N N . GLY A 1 451 ? 9.379 -9.611 -0.304 1.00 79.12 451 GLY A N 1
ATOM 3341 C CA . GLY A 1 451 ? 8.360 -9.518 0.741 1.00 79.12 451 GLY A CA 1
ATOM 3342 C C . GLY A 1 451 ? 6.995 -9.100 0.184 1.00 79.12 451 GLY A C 1
ATOM 3343 O O . GLY A 1 451 ? 5.980 -9.739 0.475 1.00 79.12 451 GLY A O 1
ATOM 3344 N N . LEU A 1 452 ? 6.968 -8.092 -0.693 1.00 84.88 452 LEU A N 1
ATOM 3345 C CA . LEU A 1 452 ? 5.741 -7.670 -1.377 1.00 84.88 452 LEU A CA 1
ATOM 3346 C C . LEU A 1 452 ? 5.176 -8.757 -2.301 1.00 84.88 452 LEU A C 1
ATOM 3348 O O . LEU A 1 452 ? 3.961 -8.953 -2.345 1.00 84.88 452 LEU A O 1
ATOM 3352 N N . ALA A 1 453 ? 6.028 -9.520 -2.986 1.00 84.50 453 ALA A N 1
ATOM 3353 C CA . ALA A 1 453 ? 5.587 -10.635 -3.820 1.00 84.50 453 ALA A CA 1
ATOM 3354 C C . ALA A 1 453 ? 4.953 -11.776 -3.007 1.00 84.50 453 ALA A C 1
ATOM 3356 O O . ALA A 1 453 ? 3.949 -12.357 -3.434 1.00 84.50 453 ALA A O 1
ATOM 3357 N N . LEU A 1 454 ? 5.488 -12.081 -1.819 1.00 79.81 454 LEU A N 1
ATOM 3358 C CA . LEU A 1 454 ? 4.879 -13.038 -0.889 1.00 79.81 454 LEU A CA 1
ATOM 3359 C C . LEU A 1 454 ? 3.497 -12.564 -0.418 1.00 79.81 454 LEU A C 1
ATOM 3361 O O . LEU A 1 454 ? 2.542 -13.347 -0.465 1.00 79.81 454 LEU A O 1
ATOM 3365 N N . LEU A 1 455 ? 3.375 -11.287 -0.037 1.00 82.38 455 LEU A N 1
ATOM 3366 C CA . LEU A 1 455 ? 2.092 -10.668 0.315 1.00 82.38 455 LEU A CA 1
ATOM 3367 C C . LEU A 1 455 ? 1.089 -10.783 -0.834 1.00 82.38 455 LEU A C 1
ATOM 3369 O O . LEU A 1 455 ? -0.017 -11.294 -0.640 1.00 82.38 455 LEU A O 1
ATOM 3373 N N . GLY A 1 456 ? 1.512 -10.385 -2.035 1.00 81.81 456 GLY A N 1
ATOM 3374 C CA . GLY A 1 456 ? 0.723 -10.418 -3.261 1.00 81.81 456 GLY A CA 1
ATOM 3375 C C . GLY A 1 456 ? 0.101 -11.783 -3.557 1.00 81.81 456 GLY A C 1
ATOM 3376 O O . GLY A 1 456 ? -1.053 -11.870 -3.968 1.00 81.81 456 GLY A O 1
ATOM 3377 N N . ARG A 1 457 ? 0.847 -12.866 -3.308 1.00 76.75 457 ARG A N 1
ATOM 3378 C CA . ARG A 1 457 ? 0.417 -14.241 -3.610 1.00 76.75 457 ARG A CA 1
ATOM 3379 C C . ARG A 1 457 ? -0.443 -14.888 -2.525 1.00 76.75 457 ARG A C 1
ATOM 3381 O O . ARG A 1 457 ? -1.198 -15.806 -2.838 1.00 76.75 457 ARG A O 1
ATOM 3388 N N . ARG A 1 458 ? -0.275 -14.513 -1.251 1.00 72.44 458 ARG A N 1
ATOM 3389 C CA . ARG A 1 458 ? -0.762 -15.328 -0.117 1.00 72.44 458 ARG A CA 1
ATOM 3390 C C . ARG A 1 458 ? -1.743 -14.614 0.818 1.00 72.44 458 ARG A C 1
ATOM 3392 O O . ARG A 1 458 ? -2.489 -15.306 1.506 1.00 72.44 458 ARG A O 1
ATOM 3399 N N . ALA A 1 459 ? -1.819 -13.282 0.815 1.00 76.06 459 ALA A N 1
ATOM 3400 C CA . ALA A 1 459 ? -2.705 -12.518 1.703 1.00 76.06 459 ALA A CA 1
ATOM 3401 C C . ALA A 1 459 ? -4.148 -12.410 1.155 1.00 76.06 459 ALA A C 1
ATOM 3403 O O . ALA A 1 459 ? -4.622 -11.340 0.782 1.00 76.06 459 ALA A O 1
ATOM 3404 N N . ALA A 1 460 ? -4.869 -13.533 1.085 1.00 74.31 460 ALA A N 1
ATOM 3405 C CA . ALA A 1 460 ? -6.156 -13.604 0.384 1.00 74.31 460 ALA A CA 1
ATOM 3406 C C . ALA A 1 460 ? -7.288 -12.760 1.013 1.00 74.31 460 ALA A C 1
ATOM 3408 O O . ALA A 1 460 ? -8.219 -12.369 0.304 1.00 74.31 460 ALA A O 1
ATOM 3409 N N . SER A 1 461 ? -7.251 -12.489 2.319 1.00 82.69 461 SER A N 1
ATOM 3410 C CA . SER A 1 461 ? -8.294 -11.748 3.052 1.00 82.69 461 SER A CA 1
ATOM 3411 C C . SER A 1 461 ? -8.032 -10.243 3.179 1.00 82.69 461 SER A C 1
ATOM 3413 O O . SER A 1 461 ? -8.884 -9.523 3.703 1.00 82.69 461 SER A O 1
ATOM 3415 N N . LEU A 1 462 ? -6.882 -9.758 2.699 1.00 89.38 462 LEU A N 1
ATOM 3416 C CA . LEU A 1 462 ? -6.428 -8.396 2.955 1.00 89.38 462 LEU A CA 1
ATOM 3417 C C . LEU A 1 462 ? -7.269 -7.361 2.189 1.00 89.38 462 LEU A C 1
ATOM 3419 O O . LEU A 1 462 ? -7.438 -7.445 0.972 1.00 89.38 462 LEU A O 1
ATOM 3423 N N . ALA A 1 463 ? -7.778 -6.363 2.910 1.00 91.69 463 ALA A N 1
ATOM 3424 C CA . ALA A 1 463 ? -8.534 -5.241 2.356 1.00 91.69 463 ALA A CA 1
ATOM 3425 C C . ALA A 1 463 ? -7.822 -3.894 2.549 1.00 91.69 463 ALA A C 1
ATOM 3427 O O . ALA A 1 463 ? -8.108 -2.945 1.810 1.00 91.69 463 ALA A O 1
ATOM 3428 N N . HIS A 1 464 ? -6.925 -3.787 3.528 1.00 93.75 464 HIS A N 1
ATOM 3429 C CA . HIS A 1 464 ? -6.190 -2.571 3.858 1.00 93.75 464 HIS A CA 1
ATOM 3430 C C . HIS A 1 464 ? -4.700 -2.900 3.959 1.00 93.75 464 HIS A C 1
ATOM 3432 O O . HIS A 1 464 ? -4.309 -3.755 4.752 1.00 93.75 464 HIS A O 1
ATOM 3438 N N . LEU A 1 465 ? -3.886 -2.241 3.138 1.00 93.56 465 LEU A N 1
ATOM 3439 C CA . LEU A 1 465 ? -2.435 -2.405 3.129 1.00 93.56 465 LEU A CA 1
ATOM 3440 C C . LEU A 1 465 ? -1.765 -1.033 3.153 1.00 93.56 465 LEU A C 1
ATOM 3442 O O . LEU A 1 465 ? -2.057 -0.195 2.299 1.00 93.56 465 LEU A O 1
ATOM 3446 N N . SER A 1 466 ? -0.843 -0.833 4.090 1.00 91.62 466 SER A N 1
ATOM 3447 C CA . SER A 1 466 ? 0.077 0.303 4.075 1.00 91.62 466 SER A CA 1
ATOM 3448 C C . SER A 1 466 ? 1.517 -0.189 4.059 1.00 91.62 466 SER A C 1
ATOM 3450 O O . SER A 1 466 ? 1.915 -0.984 4.909 1.00 91.62 466 SER A O 1
ATOM 3452 N N . VAL A 1 467 ? 2.287 0.291 3.084 1.00 89.44 467 VAL A N 1
ATOM 3453 C CA . VAL A 1 467 ? 3.743 0.088 2.965 1.00 89.44 467 VAL A CA 1
ATOM 3454 C C . VAL A 1 467 ? 4.451 1.431 2.775 1.00 89.44 467 VAL A C 1
ATOM 3456 O O . VAL A 1 467 ? 5.499 1.530 2.136 1.00 89.44 467 VAL A O 1
ATOM 3459 N N . ARG A 1 468 ? 3.845 2.493 3.315 1.00 87.00 468 ARG A N 1
ATOM 3460 C CA . ARG A 1 468 ? 4.374 3.854 3.265 1.00 87.00 468 ARG A CA 1
ATOM 3461 C C . ARG A 1 468 ? 5.812 3.894 3.786 1.00 87.00 468 ARG A C 1
ATOM 3463 O O . ARG A 1 468 ? 6.101 3.245 4.780 1.00 87.00 468 ARG A O 1
ATOM 3470 N N . GLY A 1 469 ? 6.707 4.634 3.137 1.00 78.62 469 GLY A N 1
ATOM 3471 C CA . GLY A 1 469 ? 8.078 4.858 3.627 1.00 78.62 469 GLY A CA 1
ATOM 3472 C C . GLY A 1 469 ? 8.983 3.619 3.653 1.00 78.62 469 GLY A C 1
ATOM 3473 O O . GLY A 1 469 ? 10.114 3.682 4.125 1.00 78.62 469 GLY A O 1
ATOM 3474 N N . CYS A 1 470 ? 8.538 2.495 3.080 1.00 78.56 470 CYS A N 1
ATOM 3475 C CA . CYS A 1 470 ? 9.356 1.287 2.918 1.00 78.56 470 CYS A CA 1
ATOM 3476 C C . CYS A 1 470 ? 10.387 1.397 1.774 1.00 78.56 470 CYS A C 1
ATOM 3478 O O . CYS A 1 470 ? 11.073 0.427 1.470 1.00 78.56 470 CYS A O 1
ATOM 3480 N N . GLY A 1 471 ? 10.487 2.555 1.109 1.00 62.19 471 GLY A N 1
ATOM 3481 C CA . GLY A 1 471 ? 11.399 2.790 -0.017 1.00 62.19 471 GLY A CA 1
ATOM 3482 C C . GLY A 1 471 ? 12.855 3.063 0.380 1.00 62.19 471 GLY A C 1
ATOM 3483 O O . GLY A 1 471 ? 13.723 3.103 -0.495 1.00 62.19 471 GLY A O 1
ATOM 3484 N N . GLY A 1 472 ? 13.139 3.236 1.676 1.00 60.34 472 GLY A N 1
ATOM 3485 C CA . GLY A 1 472 ? 14.486 3.507 2.181 1.00 60.34 472 GLY A CA 1
ATOM 3486 C C . GLY A 1 472 ? 15.492 2.437 1.741 1.00 60.34 472 GLY A C 1
ATOM 3487 O O . GLY A 1 472 ? 15.316 1.255 2.018 1.00 60.34 472 GLY A O 1
ATOM 3488 N N . GLY A 1 473 ? 16.551 2.844 1.036 1.00 59.97 473 GLY A N 1
ATOM 3489 C CA . GLY A 1 473 ? 17.588 1.933 0.532 1.00 59.97 473 GLY A CA 1
ATOM 3490 C C . GLY A 1 473 ? 17.281 1.249 -0.809 1.00 59.97 473 GLY A C 1
ATOM 3491 O O . GLY A 1 473 ? 18.075 0.421 -1.244 1.00 59.97 473 GLY A O 1
ATOM 3492 N N . GLY A 1 474 ? 16.172 1.587 -1.481 1.00 63.72 474 GLY A N 1
ATOM 3493 C CA . GLY A 1 474 ? 15.859 1.092 -2.831 1.00 63.72 474 GLY A CA 1
ATOM 3494 C C . GLY A 1 474 ? 15.437 -0.381 -2.905 1.00 63.72 474 GLY A C 1
ATOM 3495 O O . GLY A 1 474 ? 15.433 -0.956 -3.990 1.00 63.72 474 GLY A O 1
ATOM 3496 N N . LEU A 1 475 ? 15.085 -0.994 -1.771 1.00 71.25 475 LEU A N 1
ATOM 3497 C CA . LEU A 1 475 ? 14.692 -2.408 -1.684 1.00 71.25 475 LEU A CA 1
ATOM 3498 C C . LEU A 1 475 ? 13.279 -2.687 -2.218 1.00 71.25 475 LEU A C 1
ATOM 3500 O O . LEU A 1 475 ? 12.978 -3.827 -2.583 1.00 71.25 475 LEU A O 1
ATOM 3504 N N . VAL A 1 476 ? 12.429 -1.655 -2.262 1.00 80.62 476 VAL A N 1
ATOM 3505 C CA . VAL A 1 476 ? 11.098 -1.686 -2.876 1.00 80.62 476 VAL A CA 1
ATOM 3506 C C . VAL A 1 476 ? 11.122 -0.896 -4.184 1.00 80.62 476 VAL A C 1
ATOM 3508 O O . VAL A 1 476 ? 11.351 0.315 -4.194 1.00 80.62 476 VAL A O 1
ATOM 3511 N N . SER A 1 477 ? 10.856 -1.588 -5.287 1.00 86.88 477 SER A N 1
ATOM 3512 C CA . SER A 1 477 ? 10.848 -1.075 -6.655 1.00 86.88 477 SER A CA 1
ATOM 3513 C C . SER A 1 477 ? 9.507 -1.333 -7.358 1.00 86.88 477 SER A C 1
ATOM 3515 O O . SER A 1 477 ? 8.580 -1.948 -6.818 1.00 86.88 477 SER A O 1
ATOM 3517 N N . ASP A 1 478 ? 9.413 -0.915 -8.622 1.00 89.44 478 ASP A N 1
ATOM 3518 C CA . ASP A 1 478 ? 8.297 -1.242 -9.517 1.00 89.44 478 ASP A CA 1
ATOM 3519 C C . ASP A 1 478 ? 7.984 -2.746 -9.604 1.00 89.44 478 ASP A C 1
ATOM 3521 O O . ASP A 1 478 ? 6.853 -3.126 -9.922 1.00 89.44 478 ASP A O 1
ATOM 3525 N N . VAL A 1 479 ? 8.977 -3.616 -9.377 1.00 87.06 479 VAL A N 1
ATOM 3526 C CA . VAL A 1 479 ? 8.795 -5.074 -9.391 1.00 87.06 479 VAL A CA 1
ATOM 3527 C C . VAL A 1 479 ? 7.975 -5.522 -8.184 1.00 87.06 479 VAL A C 1
ATOM 3529 O O . VAL A 1 479 ? 6.970 -6.212 -8.365 1.00 87.06 479 VAL A O 1
ATOM 3532 N N . GLY A 1 480 ? 8.347 -5.102 -6.973 1.00 85.69 480 GLY A N 1
ATOM 3533 C CA . GLY A 1 480 ? 7.634 -5.466 -5.750 1.00 85.69 480 GLY A CA 1
ATOM 3534 C C . GLY A 1 480 ? 6.233 -4.883 -5.695 1.00 85.69 480 GLY A C 1
ATOM 3535 O O . GLY A 1 480 ? 5.283 -5.602 -5.386 1.00 85.69 480 GLY A O 1
ATOM 3536 N N . VAL A 1 481 ? 6.071 -3.611 -6.072 1.00 90.75 481 VAL A N 1
ATOM 3537 C CA . VAL A 1 481 ? 4.739 -2.990 -6.145 1.00 90.75 481 VAL A CA 1
ATOM 3538 C C . VAL A 1 481 ? 3.874 -3.698 -7.187 1.00 90.75 481 VAL A C 1
ATOM 3540 O O . VAL A 1 481 ? 2.733 -4.047 -6.898 1.00 90.75 481 VAL A O 1
ATOM 3543 N N . GLY A 1 482 ? 4.421 -4.014 -8.364 1.00 90.06 482 GLY A N 1
ATOM 3544 C CA . GLY A 1 482 ? 3.713 -4.803 -9.375 1.00 90.06 482 GLY A CA 1
ATOM 3545 C C . GLY A 1 482 ? 3.273 -6.184 -8.871 1.00 90.06 482 GLY A C 1
ATOM 3546 O O . GLY A 1 482 ? 2.202 -6.662 -9.242 1.00 90.06 482 GLY A O 1
ATOM 3547 N N . ALA A 1 483 ? 4.040 -6.806 -7.972 1.00 88.75 483 ALA A N 1
ATOM 3548 C CA . ALA A 1 483 ? 3.709 -8.110 -7.405 1.00 88.75 483 ALA A CA 1
ATOM 3549 C C . ALA A 1 483 ? 2.475 -8.094 -6.477 1.00 88.75 483 ALA A C 1
ATOM 3551 O O . ALA A 1 483 ? 1.907 -9.153 -6.212 1.00 88.75 483 ALA A O 1
ATOM 3552 N N . LEU A 1 484 ? 2.005 -6.916 -6.042 1.00 89.81 484 LEU A N 1
ATOM 3553 C CA . LEU A 1 484 ? 0.757 -6.750 -5.285 1.00 89.81 484 LEU A CA 1
ATOM 3554 C C . LEU A 1 484 ? -0.505 -6.791 -6.168 1.00 89.81 484 LEU A C 1
ATOM 3556 O O . LEU A 1 484 ? -1.614 -6.830 -5.632 1.00 89.81 484 LEU A O 1
ATOM 3560 N N . ALA A 1 485 ? -0.371 -6.827 -7.501 1.00 90.06 485 ALA A N 1
ATOM 3561 C CA . ALA A 1 485 ? -1.497 -6.854 -8.441 1.00 90.06 485 ALA A CA 1
ATOM 3562 C C . ALA A 1 485 ? -2.606 -7.880 -8.098 1.00 90.06 485 ALA A C 1
ATOM 3564 O O . ALA A 1 485 ? -3.783 -7.522 -8.200 1.00 90.06 485 ALA A O 1
ATOM 3565 N N . PRO A 1 486 ? -2.316 -9.114 -7.625 1.00 87.69 486 PRO A N 1
ATOM 3566 C CA . PRO A 1 486 ? -3.372 -10.070 -7.283 1.00 87.69 486 PRO A CA 1
ATOM 3567 C C . PRO A 1 486 ? -4.284 -9.606 -6.132 1.00 87.69 486 PRO A C 1
ATOM 3569 O O . PRO A 1 486 ? -5.462 -9.971 -6.097 1.00 87.69 486 PRO A O 1
ATOM 3572 N N . LEU A 1 487 ? -3.780 -8.767 -5.219 1.00 86.31 487 LEU A N 1
ATOM 3573 C CA . LEU A 1 487 ? -4.548 -8.227 -4.090 1.00 86.31 487 LEU A CA 1
ATOM 3574 C C . LEU A 1 487 ? -5.516 -7.118 -4.518 1.00 86.31 487 LEU A C 1
ATOM 3576 O O . LEU A 1 487 ? -6.535 -6.896 -3.860 1.00 86.31 487 LEU A O 1
ATOM 3580 N N . MET A 1 488 ? -5.251 -6.451 -5.646 1.00 88.69 488 MET A N 1
ATOM 3581 C CA . MET A 1 488 ? -6.026 -5.295 -6.116 1.00 88.69 488 MET A CA 1
ATOM 3582 C C . MET A 1 488 ? -7.505 -5.607 -6.358 1.00 88.69 488 MET A C 1
ATOM 3584 O O . MET A 1 488 ? -8.353 -4.727 -6.228 1.00 88.69 488 MET A O 1
ATOM 3588 N N . ARG A 1 489 ? -7.854 -6.876 -6.612 1.00 85.69 489 ARG A N 1
ATOM 3589 C CA . ARG A 1 489 ? -9.255 -7.306 -6.752 1.00 85.69 489 ARG A CA 1
ATOM 3590 C C . ARG A 1 489 ? -10.080 -7.145 -5.469 1.00 85.69 489 ARG A C 1
ATOM 3592 O O . ARG A 1 489 ? -11.307 -7.122 -5.547 1.00 85.69 489 ARG A O 1
ATOM 3599 N N . ARG A 1 490 ? -9.430 -7.086 -4.303 1.00 86.00 490 ARG A N 1
ATOM 3600 C CA . ARG A 1 490 ? -10.068 -7.103 -2.973 1.00 86.00 490 ARG A CA 1
ATOM 3601 C C . ARG A 1 490 ? -9.705 -5.898 -2.111 1.00 86.00 490 ARG A C 1
ATOM 3603 O O . ARG A 1 490 ? -10.514 -5.507 -1.267 1.00 86.00 490 ARG A O 1
ATOM 3610 N N . LEU A 1 491 ? -8.528 -5.311 -2.329 1.00 91.69 491 LEU A N 1
ATOM 3611 C CA . LEU A 1 491 ? -8.074 -4.136 -1.593 1.00 91.69 491 LEU A CA 1
ATOM 3612 C C . LEU A 1 491 ? -9.072 -2.981 -1.720 1.00 91.69 491 LEU A C 1
ATOM 3614 O O . LEU A 1 491 ? -9.523 -2.625 -2.805 1.00 91.69 491 LEU A O 1
ATOM 3618 N N . LYS A 1 492 ? -9.392 -2.387 -0.572 1.00 93.50 492 LYS A N 1
ATOM 3619 C CA . LYS A 1 492 ? -10.201 -1.174 -0.422 1.00 93.50 492 LYS A CA 1
ATOM 3620 C C . LYS A 1 492 ? -9.332 0.043 -0.129 1.00 93.50 492 LYS A C 1
ATOM 3622 O O . LYS A 1 492 ? -9.666 1.140 -0.576 1.00 93.50 492 LYS A O 1
ATOM 3627 N N . HIS A 1 493 ? -8.243 -0.141 0.614 1.00 93.94 493 HIS A N 1
ATOM 3628 C CA . HIS A 1 493 ? -7.316 0.924 0.988 1.00 93.94 493 HIS A CA 1
ATOM 3629 C C . HIS A 1 493 ? -5.884 0.471 0.719 1.00 93.94 493 HIS A C 1
ATOM 3631 O O . HIS A 1 493 ? -5.495 -0.613 1.154 1.00 93.94 493 HIS A O 1
ATOM 3637 N N . LEU A 1 494 ? -5.133 1.295 -0.007 1.00 95.38 494 LEU A N 1
ATOM 3638 C CA . LEU A 1 494 ? -3.731 1.057 -0.317 1.00 95.38 494 LEU A CA 1
ATOM 3639 C C . LEU A 1 494 ? -2.935 2.353 -0.127 1.00 95.38 494 LEU A C 1
ATOM 3641 O O . LEU A 1 494 ? -3.270 3.373 -0.732 1.00 95.38 494 LEU A O 1
ATOM 3645 N N . ASP A 1 495 ? -1.894 2.309 0.698 1.00 92.25 495 ASP A N 1
ATOM 3646 C CA . ASP A 1 495 ? -0.946 3.411 0.874 1.00 92.25 495 ASP A CA 1
ATOM 3647 C C . ASP A 1 495 ? 0.458 2.982 0.420 1.00 92.25 495 ASP A C 1
ATOM 3649 O O . ASP A 1 495 ? 1.061 2.061 0.976 1.00 92.25 495 ASP A O 1
ATOM 3653 N N . LEU A 1 496 ? 0.939 3.651 -0.629 1.00 92.44 496 LEU A N 1
ATOM 3654 C CA . LEU A 1 496 ? 2.240 3.486 -1.278 1.00 92.44 496 LEU A CA 1
ATOM 3655 C C . LEU A 1 496 ? 3.076 4.776 -1.182 1.00 92.44 496 LEU A C 1
ATOM 3657 O O . LEU A 1 496 ? 3.966 4.994 -1.998 1.00 92.44 496 LEU A O 1
ATOM 3661 N N . SER A 1 497 ? 2.756 5.672 -0.246 1.00 86.75 497 SER A N 1
ATOM 3662 C CA . SER A 1 497 ? 3.430 6.970 -0.132 1.00 86.75 497 SER A CA 1
ATOM 3663 C C . SER A 1 497 ? 4.911 6.811 0.244 1.00 86.75 497 SER A C 1
ATOM 3665 O O . SER A 1 497 ? 5.271 5.864 0.941 1.00 86.75 497 SER A O 1
ATOM 3667 N N . PHE A 1 498 ? 5.768 7.765 -0.130 1.00 82.81 498 PHE A N 1
ATOM 3668 C CA . PHE A 1 498 ? 7.212 7.741 0.184 1.00 82.81 498 PHE A CA 1
ATOM 3669 C C . PHE A 1 498 ? 7.935 6.478 -0.330 1.00 82.81 498 PHE A C 1
ATOM 3671 O O . PHE A 1 498 ? 8.784 5.898 0.349 1.00 82.81 498 PHE A O 1
ATOM 3678 N N . LEU A 1 499 ? 7.567 6.019 -1.529 1.00 84.25 499 LEU A N 1
ATOM 3679 C CA . LEU A 1 499 ? 8.299 4.982 -2.256 1.00 84.25 499 LEU A CA 1
ATOM 3680 C C . LEU A 1 499 ? 9.119 5.619 -3.386 1.00 84.25 499 LEU A C 1
ATOM 3682 O O . LEU A 1 499 ? 8.618 5.809 -4.494 1.00 84.25 499 LEU A O 1
ATOM 3686 N N . ASP A 1 500 ? 10.393 5.912 -3.119 1.00 80.94 500 ASP A N 1
ATOM 3687 C CA . ASP A 1 500 ? 11.311 6.575 -4.067 1.00 80.94 500 ASP A CA 1
ATOM 3688 C C . ASP A 1 500 ? 11.588 5.740 -5.334 1.00 80.94 500 ASP A C 1
ATOM 3690 O O . ASP A 1 500 ? 11.920 6.259 -6.406 1.00 80.94 500 ASP A O 1
ATOM 3694 N N . GLY A 1 501 ? 11.464 4.415 -5.215 1.00 81.31 501 GLY A N 1
ATOM 3695 C CA . GLY A 1 501 ? 11.634 3.454 -6.305 1.00 81.31 501 GLY A CA 1
ATOM 3696 C C . GLY A 1 501 ? 10.411 3.292 -7.214 1.00 81.31 501 GLY A C 1
ATOM 3697 O O . GLY A 1 501 ? 10.518 2.600 -8.225 1.00 81.31 501 GLY A O 1
ATOM 3698 N N . LEU A 1 502 ? 9.268 3.900 -6.874 1.00 90.19 502 LEU A N 1
ATOM 3699 C CA . LEU A 1 502 ? 8.006 3.720 -7.594 1.00 90.19 502 LEU A CA 1
ATOM 3700 C C . LEU A 1 502 ? 7.878 4.690 -8.774 1.00 90.19 502 LEU A C 1
ATOM 3702 O O . LEU A 1 502 ? 7.944 5.907 -8.609 1.00 90.19 502 LEU A O 1
ATOM 3706 N N . THR A 1 503 ? 7.630 4.147 -9.963 1.00 91.19 503 THR A N 1
ATOM 3707 C CA . THR A 1 503 ? 7.405 4.890 -11.208 1.00 91.19 503 THR A CA 1
ATOM 3708 C C . THR A 1 503 ? 6.069 4.515 -11.856 1.00 91.19 503 THR A C 1
ATOM 3710 O O . THR A 1 503 ? 5.354 3.610 -11.412 1.00 91.19 503 THR A O 1
ATOM 3713 N N . ASP A 1 504 ? 5.740 5.167 -12.975 1.00 91.00 504 ASP A N 1
ATOM 3714 C CA . ASP A 1 504 ? 4.571 4.819 -13.792 1.00 91.00 504 ASP A CA 1
ATOM 3715 C C . ASP A 1 504 ? 4.544 3.343 -14.218 1.00 91.00 504 ASP A C 1
ATOM 3717 O O . ASP A 1 504 ? 3.466 2.778 -14.401 1.00 91.00 504 ASP A O 1
ATOM 3721 N N . ARG A 1 505 ? 5.709 2.688 -14.355 1.00 90.50 505 ARG A N 1
ATOM 3722 C CA . ARG A 1 505 ? 5.787 1.261 -14.704 1.00 90.50 505 ARG A CA 1
ATOM 3723 C C . ARG A 1 505 ? 5.278 0.375 -13.572 1.00 90.50 505 ARG A C 1
ATOM 3725 O O . ARG A 1 505 ? 4.545 -0.575 -13.847 1.00 90.50 505 ARG A O 1
ATOM 3732 N N . GLY A 1 506 ? 5.639 0.675 -12.325 1.00 89.19 506 GLY A N 1
ATOM 3733 C CA . GLY A 1 506 ? 5.146 -0.042 -11.150 1.00 89.19 506 GLY A CA 1
ATOM 3734 C C . GLY A 1 506 ? 3.640 0.117 -10.994 1.00 89.19 506 GLY A C 1
ATOM 3735 O O . GLY A 1 506 ? 2.934 -0.875 -10.822 1.00 89.19 506 GLY A O 1
ATOM 3736 N N . ILE A 1 507 ? 3.130 1.340 -11.177 1.00 93.06 507 ILE A N 1
ATOM 3737 C CA . ILE A 1 507 ? 1.686 1.613 -11.187 1.00 93.06 507 ILE A CA 1
ATOM 3738 C C . ILE A 1 507 ? 0.987 0.855 -12.320 1.00 93.06 507 ILE A C 1
ATOM 3740 O O . ILE A 1 507 ? -0.019 0.192 -12.081 1.00 93.06 507 ILE A O 1
ATOM 3744 N N . ALA A 1 508 ? 1.520 0.885 -13.543 1.00 90.25 508 ALA A N 1
ATOM 3745 C CA . ALA A 1 508 ? 0.936 0.164 -14.671 1.00 90.25 508 ALA A CA 1
ATOM 3746 C C . ALA A 1 508 ? 0.889 -1.352 -14.426 1.00 90.25 508 ALA A C 1
ATOM 3748 O O . ALA A 1 508 ? -0.122 -1.982 -14.728 1.00 90.25 508 ALA A O 1
ATOM 3749 N N . ARG A 1 509 ? 1.946 -1.935 -13.841 1.00 89.62 509 ARG A N 1
ATOM 3750 C CA . ARG A 1 509 ? 1.990 -3.355 -13.452 1.00 89.62 509 ARG A CA 1
ATOM 3751 C C . ARG A 1 509 ? 0.977 -3.685 -12.363 1.00 89.62 509 ARG A C 1
ATOM 3753 O O . ARG A 1 509 ? 0.234 -4.650 -12.507 1.00 89.62 509 ARG A O 1
ATOM 3760 N N . LEU A 1 510 ? 0.900 -2.860 -11.321 1.00 90.62 510 LEU A N 1
ATOM 3761 C CA . LEU A 1 510 ? -0.087 -3.004 -10.252 1.00 90.62 510 LEU A CA 1
ATOM 3762 C C . LEU A 1 510 ? -1.521 -2.978 -10.811 1.00 90.62 510 LEU A C 1
ATOM 3764 O O . LEU A 1 510 ? -2.364 -3.775 -10.403 1.00 90.62 510 LEU A O 1
ATOM 3768 N N . MET A 1 511 ? -1.771 -2.103 -11.789 1.00 91.06 511 MET A N 1
ATOM 3769 C CA . MET A 1 511 ? -3.070 -1.899 -12.438 1.00 91.06 511 MET A CA 1
ATOM 3770 C C . MET A 1 511 ? -3.371 -2.879 -13.587 1.00 91.06 511 MET A C 1
ATOM 3772 O O . MET A 1 511 ? -4.441 -2.786 -14.186 1.00 91.06 511 MET A O 1
ATOM 3776 N N . GLN A 1 512 ? -2.493 -3.851 -13.885 1.00 83.06 512 GLN A N 1
ATOM 3777 C CA . GLN A 1 512 ? -2.811 -4.943 -14.826 1.00 83.06 512 GLN A CA 1
ATOM 3778 C C . GLN A 1 512 ? -4.004 -5.775 -14.344 1.00 83.06 512 GLN A C 1
ATOM 3780 O O . GLN A 1 512 ? -4.762 -6.317 -15.148 1.00 83.06 512 GLN A O 1
ATOM 3785 N N . SER A 1 513 ? -4.180 -5.874 -13.025 1.00 82.06 513 SER A N 1
ATOM 3786 C CA . SER A 1 513 ? -5.389 -6.426 -12.426 1.00 82.06 513 SER A CA 1
ATOM 3787 C C . SER A 1 513 ? -6.377 -5.298 -12.124 1.00 82.06 513 SER A C 1
ATOM 3789 O O . SER A 1 513 ? -6.005 -4.344 -11.441 1.00 82.06 513 SER A O 1
ATOM 3791 N N . PRO A 1 514 ? -7.643 -5.395 -12.572 1.00 82.88 514 PRO A N 1
ATOM 3792 C CA . PRO A 1 514 ? -8.640 -4.383 -12.253 1.00 82.88 514 PRO A CA 1
ATOM 3793 C C . PRO A 1 514 ? -8.851 -4.308 -10.739 1.00 82.88 514 PRO A C 1
ATOM 3795 O O . PRO A 1 514 ? -8.874 -5.338 -10.054 1.00 82.88 514 PRO A O 1
ATOM 3798 N N . ALA A 1 515 ? -9.056 -3.090 -10.236 1.00 87.50 515 ALA A N 1
ATOM 3799 C CA . ALA A 1 515 ? -9.227 -2.791 -8.820 1.00 87.50 515 ALA A CA 1
ATOM 3800 C C . ALA A 1 515 ? -10.672 -2.341 -8.516 1.00 87.50 515 ALA A C 1
ATOM 3802 O O . ALA A 1 515 ? -10.919 -1.174 -8.197 1.00 87.50 515 ALA A O 1
ATOM 3803 N N . PRO A 1 516 ? -11.671 -3.240 -8.629 1.00 85.88 516 PRO A N 1
ATOM 3804 C CA . PRO A 1 516 ? -13.086 -2.882 -8.540 1.00 85.88 516 PRO A CA 1
ATOM 3805 C C . PRO A 1 516 ? -13.518 -2.438 -7.138 1.00 85.88 516 PRO A C 1
ATOM 3807 O O . PRO A 1 516 ? -14.537 -1.768 -7.006 1.00 85.88 516 PRO A O 1
ATOM 3810 N N . ALA A 1 517 ? -12.776 -2.824 -6.097 1.00 88.06 517 ALA A N 1
ATOM 3811 C CA . ALA A 1 517 ? -13.118 -2.555 -4.703 1.00 88.06 517 ALA A CA 1
ATOM 3812 C C . ALA A 1 517 ? -12.311 -1.404 -4.079 1.00 88.06 517 ALA A C 1
ATOM 3814 O O . ALA A 1 517 ? -12.622 -1.005 -2.954 1.00 88.06 517 ALA A O 1
ATOM 3815 N N . LEU A 1 518 ? -11.304 -0.869 -4.781 1.00 92.25 518 LEU A N 1
ATOM 3816 C CA . LEU A 1 518 ? -10.388 0.126 -4.228 1.00 92.25 518 LEU A CA 1
ATOM 3817 C C . LEU A 1 518 ? -11.098 1.469 -4.046 1.00 92.25 518 LEU A C 1
ATOM 3819 O O . LEU A 1 518 ? -11.604 2.048 -5.001 1.00 92.25 518 LEU A O 1
ATOM 3823 N N . GLN A 1 519 ? -11.123 1.963 -2.809 1.00 91.44 519 GLN A N 1
ATOM 3824 C CA . GLN A 1 519 ? -11.792 3.205 -2.412 1.00 91.44 519 GLN A CA 1
ATOM 3825 C C . GLN A 1 519 ? -10.803 4.310 -2.052 1.00 91.44 519 GLN A C 1
ATOM 3827 O O . GLN A 1 519 ? -11.100 5.477 -2.302 1.00 91.44 519 GLN A O 1
ATOM 3832 N N . THR A 1 520 ? -9.649 3.959 -1.483 1.00 91.12 520 THR A N 1
ATOM 3833 C CA . THR A 1 520 ? -8.611 4.917 -1.085 1.00 91.12 520 THR A CA 1
ATOM 3834 C C . THR A 1 520 ? -7.264 4.464 -1.617 1.00 91.12 520 THR A C 1
ATOM 3836 O O . THR A 1 520 ? -6.867 3.326 -1.369 1.00 91.12 520 THR A O 1
ATOM 3839 N N . LEU A 1 521 ? -6.569 5.363 -2.306 1.00 94.25 521 LEU A N 1
ATOM 3840 C CA . LEU A 1 521 ? -5.198 5.172 -2.759 1.00 94.25 521 LEU A CA 1
ATOM 3841 C C . LEU A 1 521 ? -4.364 6.391 -2.361 1.00 94.25 521 LEU A C 1
ATOM 3843 O O . LEU A 1 521 ? -4.777 7.525 -2.604 1.00 94.25 521 LEU A O 1
ATOM 3847 N N . SER A 1 522 ? -3.196 6.164 -1.774 1.00 90.50 522 SER A N 1
ATOM 3848 C CA . SER A 1 522 ? -2.206 7.214 -1.539 1.00 90.50 522 SER A CA 1
ATOM 3849 C C . SER A 1 522 ? -0.901 6.852 -2.231 1.00 90.50 522 SER A C 1
ATOM 3851 O O . SER A 1 522 ? -0.383 5.757 -2.029 1.00 90.50 522 SER A O 1
ATOM 3853 N N . ILE A 1 523 ? -0.397 7.766 -3.056 1.00 90.88 523 ILE A N 1
ATOM 3854 C CA . ILE A 1 523 ? 0.927 7.696 -3.695 1.00 90.88 523 ILE A CA 1
ATOM 3855 C C . ILE A 1 523 ? 1.694 9.005 -3.455 1.00 90.88 523 ILE A C 1
ATOM 3857 O O . ILE A 1 523 ? 2.491 9.432 -4.283 1.00 90.88 523 ILE A O 1
ATOM 3861 N N . SER A 1 524 ? 1.414 9.686 -2.338 1.00 85.88 524 SER A N 1
ATOM 3862 C CA . SER A 1 524 ? 2.056 10.957 -2.001 1.00 85.88 524 SER A CA 1
ATOM 3863 C C . SER A 1 524 ? 3.573 10.790 -1.855 1.00 85.88 524 SER A C 1
ATOM 3865 O O . SER A 1 524 ? 4.047 9.774 -1.349 1.00 85.88 524 SER A O 1
ATOM 3867 N N . TYR A 1 525 ? 4.337 11.805 -2.255 1.00 81.88 525 TYR A N 1
ATOM 3868 C CA . TYR A 1 525 ? 5.804 11.809 -2.255 1.00 81.88 525 TYR A CA 1
ATOM 3869 C C . TYR A 1 525 ? 6.440 10.714 -3.132 1.00 81.88 525 TYR A C 1
ATOM 3871 O O . TYR A 1 525 ? 7.603 10.371 -2.953 1.00 81.88 525 TYR A O 1
ATOM 3879 N N . CYS A 1 526 ? 5.709 10.179 -4.114 1.00 84.69 526 CYS A N 1
ATOM 3880 C CA . CYS A 1 526 ? 6.278 9.363 -5.186 1.00 84.69 526 CYS A CA 1
ATOM 3881 C C . CYS A 1 526 ? 6.642 10.260 -6.379 1.00 84.69 526 CYS A C 1
ATOM 3883 O O . CYS A 1 526 ? 5.905 10.354 -7.360 1.00 84.69 526 CYS A O 1
ATOM 3885 N N . GLU A 1 527 ? 7.784 10.946 -6.297 1.00 81.75 527 GLU A N 1
ATOM 3886 C CA . GLU A 1 527 ? 8.178 12.003 -7.247 1.00 81.75 527 GLU A CA 1
ATOM 3887 C C . GLU A 1 527 ? 8.343 11.527 -8.702 1.00 81.75 527 GLU A C 1
ATOM 3889 O O . GLU A 1 527 ? 8.231 12.323 -9.635 1.00 81.75 527 GLU A O 1
ATOM 3894 N N . ARG A 1 528 ? 8.588 10.227 -8.905 1.00 85.38 528 ARG A N 1
ATOM 3895 C CA . ARG A 1 528 ? 8.789 9.603 -10.225 1.00 85.38 528 ARG A CA 1
ATOM 3896 C C . ARG A 1 528 ? 7.495 9.125 -10.891 1.00 85.38 528 ARG A C 1
ATOM 3898 O O . ARG A 1 528 ? 7.550 8.573 -11.991 1.00 85.38 528 ARG A O 1
ATOM 3905 N N . VAL A 1 529 ? 6.343 9.318 -10.247 1.00 89.56 529 VAL A N 1
ATOM 3906 C CA . VAL A 1 529 ? 5.026 9.048 -10.838 1.00 89.56 529 VAL A CA 1
ATOM 3907 C C . VAL A 1 529 ? 4.534 10.291 -11.581 1.00 89.56 529 VAL A C 1
ATOM 3909 O O . VAL A 1 529 ? 4.587 11.410 -11.065 1.00 89.56 529 VAL A O 1
ATOM 3912 N N . THR A 1 530 ? 4.047 10.097 -12.805 1.00 90.50 530 THR A N 1
ATOM 3913 C CA . THR A 1 530 ? 3.614 11.167 -13.709 1.00 90.50 530 THR A CA 1
ATOM 3914 C C . THR A 1 530 ? 2.144 11.025 -14.117 1.00 90.50 530 THR A C 1
ATOM 3916 O O . THR A 1 530 ? 1.396 10.180 -13.614 1.00 90.50 530 THR A O 1
ATOM 3919 N N . ASP A 1 531 ? 1.705 11.864 -15.061 1.00 89.12 531 ASP A N 1
ATOM 3920 C CA . ASP A 1 531 ? 0.383 11.783 -15.688 1.00 89.12 531 ASP A CA 1
ATOM 3921 C C . ASP A 1 531 ? 0.032 10.372 -16.197 1.00 89.12 531 ASP A C 1
ATOM 3923 O O . ASP A 1 531 ? -1.138 9.986 -16.147 1.00 89.12 531 ASP A O 1
ATOM 3927 N N . ALA A 1 532 ? 1.019 9.593 -16.657 1.00 89.25 532 ALA A N 1
ATOM 3928 C CA . ALA A 1 532 ? 0.799 8.241 -17.168 1.00 89.25 532 ALA A CA 1
ATOM 3929 C C . ALA A 1 532 ? 0.351 7.262 -16.066 1.00 89.25 532 ALA A C 1
ATOM 3931 O O . ALA A 1 532 ? -0.611 6.514 -16.261 1.00 89.25 532 ALA A O 1
ATOM 3932 N N . GLY A 1 533 ? 0.982 7.296 -14.888 1.00 89.94 533 GLY A N 1
ATOM 3933 C CA . GLY A 1 533 ? 0.575 6.484 -13.742 1.00 89.94 533 GLY A CA 1
ATOM 3934 C C . GLY A 1 533 ? -0.824 6.853 -13.250 1.00 89.94 533 GLY A C 1
ATOM 3935 O O . GLY A 1 533 ? -1.659 5.978 -13.015 1.00 89.94 533 GLY A O 1
ATOM 3936 N N . VAL A 1 534 ? -1.138 8.151 -13.186 1.00 91.06 534 VAL A N 1
ATOM 3937 C CA . VAL A 1 534 ? -2.475 8.627 -12.788 1.00 91.06 534 VAL A CA 1
ATOM 3938 C C . VAL A 1 534 ? -3.555 8.216 -13.796 1.00 91.06 534 VAL A C 1
ATOM 3940 O O . VAL A 1 534 ? -4.659 7.841 -13.396 1.00 91.06 534 VAL A O 1
ATOM 3943 N N . GLN A 1 535 ? -3.247 8.218 -15.095 1.00 91.19 535 GLN A N 1
ATOM 3944 C CA . GLN A 1 535 ? -4.145 7.696 -16.130 1.00 91.19 535 GLN A CA 1
ATOM 3945 C C . GLN A 1 535 ? -4.421 6.200 -15.957 1.00 91.19 535 GLN A C 1
ATOM 3947 O O . GLN A 1 535 ? -5.578 5.784 -16.051 1.00 91.19 535 GLN A O 1
ATOM 3952 N N . ALA A 1 536 ? -3.392 5.402 -15.655 1.00 90.94 536 ALA A N 1
ATOM 3953 C CA . ALA A 1 536 ? -3.555 3.975 -15.382 1.00 90.94 536 ALA A CA 1
ATOM 3954 C C . ALA A 1 536 ? -4.453 3.728 -14.155 1.00 90.94 536 ALA A C 1
ATOM 3956 O O . ALA A 1 536 ? -5.368 2.905 -14.216 1.00 90.94 536 ALA A O 1
ATOM 3957 N N . ILE A 1 537 ? -4.265 4.498 -13.075 1.00 90.69 537 ILE A N 1
ATOM 3958 C CA . ILE A 1 537 ? -5.112 4.437 -11.871 1.00 90.69 537 ILE A CA 1
ATOM 3959 C C . ILE A 1 537 ? -6.569 4.767 -12.213 1.00 90.69 537 ILE A C 1
ATOM 3961 O O . ILE A 1 537 ? -7.476 4.015 -11.850 1.00 90.69 537 ILE A O 1
ATOM 3965 N N . ALA A 1 538 ? -6.803 5.869 -12.933 1.00 87.38 538 ALA A N 1
ATOM 3966 C CA . ALA A 1 538 ? -8.147 6.310 -13.301 1.00 87.38 538 ALA A CA 1
ATOM 3967 C C . ALA A 1 538 ? -8.886 5.286 -14.182 1.00 87.38 538 ALA A C 1
ATOM 3969 O O . ALA A 1 538 ? -10.105 5.153 -14.073 1.00 87.38 538 ALA A O 1
ATOM 3970 N N . ALA A 1 539 ? -8.161 4.548 -15.029 1.00 87.19 539 ALA A N 1
ATOM 3971 C CA . ALA A 1 539 ? -8.731 3.507 -15.879 1.00 87.19 539 ALA A CA 1
ATOM 3972 C C . ALA A 1 539 ? -9.065 2.213 -15.111 1.00 87.19 539 ALA A C 1
ATOM 3974 O O . ALA A 1 539 ? -10.083 1.582 -15.393 1.00 87.19 539 ALA A O 1
ATOM 3975 N N . ALA A 1 540 ? -8.230 1.816 -14.146 1.00 86.44 540 ALA A N 1
ATOM 3976 C CA . ALA A 1 540 ? -8.334 0.521 -13.470 1.00 86.44 540 ALA A CA 1
ATOM 3977 C C . ALA A 1 540 ? -9.153 0.533 -12.162 1.00 86.44 540 ALA A C 1
ATOM 3979 O O . ALA A 1 540 ? -9.562 -0.536 -11.698 1.00 86.44 540 ALA A O 1
ATOM 3980 N N . CYS A 1 541 ? -9.412 1.709 -11.571 1.00 89.56 541 CYS A N 1
ATOM 3981 C CA . CYS A 1 541 ? -10.056 1.857 -10.256 1.00 89.56 541 CYS A CA 1
ATOM 3982 C C . CYS A 1 541 ? -11.442 2.542 -10.341 1.00 89.56 541 CYS A C 1
ATOM 3984 O O . CYS A 1 541 ? -11.571 3.724 -10.008 1.00 89.56 541 CYS A O 1
ATOM 3986 N N . PRO A 1 542 ? -12.517 1.836 -10.741 1.00 85.25 542 PRO A N 1
ATOM 3987 C CA . PRO A 1 542 ? -13.835 2.448 -10.947 1.00 85.25 542 PRO A CA 1
ATOM 3988 C C . PRO A 1 542 ? -14.530 2.912 -9.654 1.00 85.25 542 PRO A C 1
ATOM 3990 O O . PRO A 1 542 ? -15.378 3.799 -9.713 1.00 85.25 542 PRO A O 1
ATOM 3993 N N . ALA A 1 543 ? -14.187 2.329 -8.499 1.00 86.69 543 ALA A N 1
ATOM 3994 C CA . ALA A 1 543 ? -14.801 2.626 -7.199 1.00 86.69 543 ALA A CA 1
ATOM 3995 C C . ALA A 1 543 ? -13.984 3.602 -6.327 1.00 86.69 543 ALA A C 1
ATOM 3997 O O . ALA A 1 543 ? -14.300 3.783 -5.145 1.00 86.69 543 ALA A O 1
ATOM 3998 N N . LEU A 1 544 ? -12.938 4.222 -6.887 1.00 88.94 544 LEU A N 1
ATOM 3999 C CA . LEU A 1 544 ? -12.015 5.074 -6.143 1.00 88.94 544 LEU A CA 1
ATOM 4000 C C . LEU A 1 544 ? -12.717 6.344 -5.653 1.00 88.94 544 LEU A C 1
ATOM 4002 O O . LEU A 1 544 ? -13.248 7.109 -6.450 1.00 88.94 544 LEU A O 1
ATOM 4006 N N . ARG A 1 545 ? -12.690 6.585 -4.337 1.00 86.12 545 ARG A N 1
ATOM 4007 C CA . ARG A 1 545 ? -13.326 7.735 -3.668 1.00 86.12 545 ARG A CA 1
ATOM 4008 C C . ARG A 1 545 ? -12.319 8.763 -3.171 1.00 86.12 545 ARG A C 1
ATOM 4010 O O . ARG A 1 545 ? -12.643 9.952 -3.121 1.00 86.12 545 ARG A O 1
ATOM 4017 N N . HIS A 1 546 ? -11.131 8.320 -2.779 1.00 86.31 546 HIS A N 1
ATOM 4018 C CA . HIS A 1 546 ? -10.092 9.143 -2.174 1.00 86.31 546 HIS A CA 1
ATOM 4019 C C . HIS A 1 546 ? -8.743 8.856 -2.834 1.00 86.31 546 HIS A C 1
ATOM 4021 O O . HIS A 1 546 ? -8.308 7.707 -2.865 1.00 86.31 546 HIS A O 1
ATOM 4027 N N . LEU A 1 547 ? -8.092 9.897 -3.351 1.00 89.56 547 LEU A N 1
ATOM 4028 C CA . LEU A 1 547 ? -6.761 9.808 -3.948 1.00 89.56 547 LEU A CA 1
ATOM 4029 C C . LEU A 1 547 ? -5.846 10.888 -3.358 1.00 89.56 547 LEU A C 1
ATOM 4031 O O . LEU A 1 547 ? -6.199 12.066 -3.407 1.00 89.56 547 LEU A O 1
ATOM 4035 N N . SER A 1 548 ? -4.692 10.495 -2.819 1.00 86.25 548 SER A N 1
ATOM 4036 C CA . SER A 1 548 ? -3.633 11.419 -2.382 1.00 86.25 548 SER A CA 1
ATOM 4037 C C . SER A 1 548 ? -2.475 11.391 -3.374 1.00 86.25 548 SER A C 1
ATOM 4039 O O . SER A 1 548 ? -1.917 10.326 -3.639 1.00 86.25 548 SER A O 1
ATOM 4041 N N . LEU A 1 549 ? -2.151 12.561 -3.923 1.00 86.38 549 LEU A N 1
ATOM 4042 C CA . LEU A 1 549 ? -1.059 12.823 -4.866 1.00 86.38 549 LEU A CA 1
ATOM 4043 C C . LEU A 1 549 ? -0.125 13.916 -4.329 1.00 86.38 549 LEU A C 1
ATOM 4045 O O . LEU A 1 549 ? 0.476 14.651 -5.108 1.00 86.38 549 LEU A O 1
ATOM 4049 N N . ASP A 1 550 ? -0.059 14.103 -3.011 1.00 80.12 550 ASP A N 1
ATOM 4050 C CA . ASP A 1 550 ? 0.693 15.219 -2.436 1.00 80.12 550 ASP A CA 1
ATOM 4051 C C . ASP A 1 550 ? 2.171 15.092 -2.814 1.00 80.12 550 ASP A C 1
ATOM 4053 O O . ASP A 1 550 ? 2.730 13.998 -2.795 1.00 80.12 550 ASP A O 1
ATOM 4057 N N . HIS A 1 551 ? 2.794 16.198 -3.204 1.00 79.00 551 HIS A N 1
ATOM 4058 C CA . HIS A 1 551 ? 4.186 16.274 -3.647 1.00 79.00 551 HIS A CA 1
ATOM 4059 C C . HIS A 1 551 ? 4.549 15.352 -4.831 1.00 79.00 551 HIS A C 1
ATOM 4061 O O . HIS A 1 551 ? 5.720 15.087 -5.083 1.00 79.00 551 HIS A O 1
ATOM 4067 N N . CYS A 1 552 ? 3.569 14.915 -5.628 1.00 82.06 552 CYS A N 1
ATOM 4068 C CA . CYS A 1 552 ? 3.804 14.263 -6.920 1.00 82.06 552 CYS A CA 1
ATOM 4069 C C . CYS A 1 552 ? 4.023 15.317 -8.018 1.00 82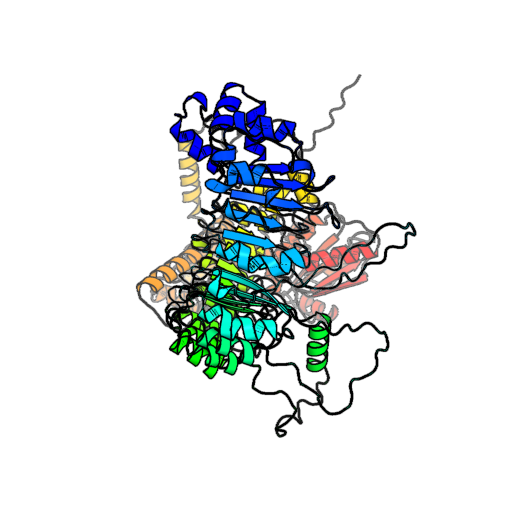.06 552 CYS A C 1
ATOM 4071 O O . CYS A 1 552 ? 3.114 15.644 -8.787 1.00 82.06 552 CYS A O 1
ATOM 4073 N N . VAL A 1 553 ? 5.224 15.896 -8.077 1.00 78.88 553 VAL A N 1
ATOM 4074 C CA . VAL A 1 553 ? 5.551 17.008 -8.994 1.00 78.88 553 VAL A CA 1
ATOM 4075 C C . VAL A 1 553 ? 5.440 16.646 -10.482 1.00 78.88 553 VAL A C 1
ATOM 4077 O O . VAL A 1 553 ? 5.205 17.528 -11.307 1.00 78.88 553 VAL A O 1
ATOM 4080 N N . GLY A 1 554 ? 5.561 15.359 -10.824 1.00 79.38 554 GLY A N 1
ATOM 4081 C CA . GLY A 1 554 ? 5.438 14.845 -12.190 1.00 79.38 554 GLY A CA 1
ATOM 4082 C C . GLY A 1 554 ? 4.006 14.794 -12.735 1.00 79.38 554 GLY A C 1
ATOM 4083 O O . GLY A 1 554 ? 3.818 14.523 -13.923 1.00 79.38 554 GLY A O 1
ATOM 4084 N N . VAL A 1 555 ? 2.989 15.046 -11.902 1.00 82.12 555 VAL A N 1
ATOM 4085 C CA . VAL A 1 555 ? 1.581 15.013 -12.316 1.00 82.12 555 VAL A CA 1
ATOM 4086 C C . VAL A 1 555 ? 1.100 16.420 -12.684 1.00 82.12 555 VAL A C 1
ATOM 4088 O O . VAL A 1 555 ? 1.133 17.363 -11.890 1.00 82.12 555 VAL A O 1
ATOM 4091 N N . GLY A 1 556 ? 0.627 16.559 -13.918 1.00 81.38 556 GLY A N 1
ATOM 4092 C CA . GLY A 1 556 ? 0.173 17.793 -14.537 1.00 81.38 556 GLY A CA 1
ATOM 4093 C C . GLY A 1 556 ? -1.307 17.777 -14.933 1.00 81.38 556 GLY A C 1
ATOM 4094 O O . GLY A 1 556 ? -2.163 17.107 -14.349 1.00 81.38 556 GLY A O 1
ATOM 4095 N N . ALA A 1 557 ? -1.640 18.585 -15.943 1.00 78.00 557 ALA A N 1
ATOM 4096 C CA . ALA A 1 557 ? -3.022 18.785 -16.380 1.00 78.00 557 ALA A CA 1
ATOM 4097 C C . ALA A 1 557 ? -3.638 17.541 -17.050 1.00 78.00 557 ALA A C 1
ATOM 4099 O O . ALA A 1 557 ? -4.864 17.378 -17.022 1.00 78.00 557 ALA A O 1
ATOM 4100 N N . ALA A 1 558 ? -2.825 16.662 -17.652 1.00 80.25 558 ALA A N 1
ATOM 4101 C CA . ALA A 1 558 ? -3.331 15.458 -18.306 1.00 80.25 558 ALA A CA 1
ATOM 4102 C C . ALA A 1 558 ? -3.766 14.402 -17.278 1.00 80.25 558 ALA A C 1
ATOM 4104 O O . ALA A 1 558 ? -4.835 13.811 -17.440 1.00 80.25 558 ALA A O 1
ATOM 4105 N N . GLY A 1 559 ? -3.018 14.231 -16.185 1.00 81.00 559 GLY A N 1
ATOM 4106 C CA . GLY A 1 559 ? -3.406 13.402 -15.044 1.00 81.00 559 GLY A CA 1
ATOM 4107 C C . GLY A 1 559 ? -4.653 13.954 -14.359 1.00 81.00 559 GLY A C 1
ATOM 4108 O O . GLY A 1 559 ? -5.624 13.226 -14.163 1.00 81.00 559 GLY A O 1
ATOM 4109 N N . ALA A 1 560 ? -4.711 15.270 -14.119 1.00 80.12 560 ALA A N 1
ATOM 4110 C CA . ALA A 1 560 ? -5.913 15.918 -13.582 1.00 80.12 560 ALA A CA 1
ATOM 4111 C C . ALA A 1 560 ? -7.154 15.718 -14.478 1.00 80.12 560 ALA A C 1
ATOM 4113 O O . ALA A 1 560 ? -8.267 15.534 -13.980 1.00 80.12 560 ALA A O 1
ATOM 4114 N N . SER A 1 561 ? -6.978 15.718 -15.803 1.00 80.75 561 SER A N 1
ATOM 4115 C CA . SER A 1 561 ? -8.063 15.454 -16.757 1.00 80.75 561 SER A CA 1
ATOM 4116 C C . SER A 1 561 ? -8.524 13.996 -16.726 1.00 80.75 561 SER A C 1
ATOM 4118 O O . SER A 1 561 ? -9.725 13.745 -16.805 1.00 80.75 561 SER A O 1
ATOM 4120 N N . ALA A 1 562 ? -7.606 13.043 -16.555 1.00 83.38 562 ALA A N 1
ATOM 4121 C CA . ALA A 1 562 ? -7.941 11.629 -16.393 1.00 83.38 562 ALA A CA 1
ATOM 4122 C C . ALA A 1 562 ? -8.780 11.387 -15.129 1.00 83.38 562 ALA A C 1
ATOM 4124 O O . ALA A 1 562 ? -9.772 10.659 -15.169 1.00 83.38 562 ALA A O 1
ATOM 4125 N N . LEU A 1 563 ? -8.459 12.086 -14.035 1.00 79.94 563 LEU A N 1
ATOM 4126 C CA . LEU A 1 563 ? -9.218 12.017 -12.785 1.00 79.94 563 LEU A CA 1
ATOM 4127 C C . LEU A 1 563 ? -10.652 12.545 -12.915 1.00 79.94 563 LEU A C 1
ATOM 4129 O O . LEU A 1 563 ? -11.540 12.039 -12.236 1.00 79.94 563 LEU A O 1
ATOM 4133 N N . ARG A 1 564 ? -10.927 13.488 -13.831 1.00 74.19 564 ARG A N 1
ATOM 4134 C CA . ARG A 1 564 ? -12.310 13.912 -14.139 1.00 74.19 564 ARG A CA 1
ATOM 4135 C C . ARG A 1 564 ? -13.153 12.786 -14.752 1.00 74.19 564 ARG A C 1
ATOM 4137 O O . ARG A 1 564 ? -14.378 12.865 -14.716 1.00 74.19 564 ARG A O 1
ATOM 4144 N N . GLY A 1 565 ? -12.518 11.762 -15.326 1.00 69.56 565 GLY A N 1
ATOM 4145 C CA . GLY A 1 565 ? -13.183 10.564 -15.841 1.00 69.56 565 GLY A CA 1
ATOM 4146 C C . GLY A 1 565 ? -13.598 9.561 -14.756 1.00 69.56 565 GLY A C 1
ATOM 4147 O O . GLY A 1 565 ? -14.473 8.731 -15.012 1.00 69.56 565 GLY A O 1
ATOM 4148 N N . ALA A 1 566 ? -13.025 9.646 -13.550 1.00 75.88 566 ALA A N 1
ATOM 4149 C CA . ALA A 1 566 ? -13.333 8.758 -12.431 1.00 75.88 566 ALA A CA 1
ATOM 4150 C C . ALA A 1 566 ? -14.636 9.193 -11.736 1.00 75.88 566 ALA A C 1
ATOM 4152 O O . ALA A 1 566 ? -14.697 10.221 -11.065 1.00 75.88 566 ALA A O 1
ATOM 4153 N N . ARG A 1 567 ? -15.704 8.407 -11.909 1.00 73.94 567 ARG A N 1
ATOM 4154 C CA . ARG A 1 567 ? -17.075 8.804 -11.530 1.00 73.94 567 ARG A CA 1
ATOM 4155 C C . ARG A 1 567 ? -17.352 8.806 -10.025 1.00 73.94 567 ARG A C 1
ATOM 4157 O O . ARG A 1 567 ? -18.221 9.545 -9.580 1.00 73.94 567 ARG A O 1
ATOM 4164 N N . GLU A 1 568 ? -16.627 7.996 -9.259 1.00 77.69 568 GLU A N 1
ATOM 4165 C CA . GLU A 1 568 ? -16.833 7.826 -7.811 1.00 77.69 568 GLU A CA 1
ATOM 4166 C C . GLU A 1 568 ? -15.880 8.677 -6.952 1.00 77.69 568 GLU A C 1
ATOM 4168 O O . GLU A 1 568 ? -15.969 8.651 -5.721 1.00 77.69 568 GLU A O 1
ATOM 4173 N N . LEU A 1 569 ? -14.982 9.452 -7.575 1.00 78.69 569 LEU A N 1
ATOM 4174 C CA . LEU A 1 569 ? -13.929 10.189 -6.880 1.00 78.69 569 LEU A CA 1
ATOM 4175 C C . LEU A 1 569 ? -14.511 11.392 -6.124 1.00 78.69 569 LEU A C 1
ATOM 4177 O O . LEU A 1 569 ? -15.051 12.322 -6.717 1.00 78.69 569 LEU A O 1
ATOM 4181 N N . ARG A 1 570 ? -14.400 11.378 -4.790 1.00 77.44 570 ARG A N 1
ATOM 4182 C CA . ARG A 1 570 ? -14.983 12.390 -3.887 1.00 77.44 570 ARG A CA 1
ATOM 4183 C C . ARG A 1 570 ? -13.959 13.359 -3.315 1.00 77.44 570 ARG A C 1
ATOM 4185 O O . ARG A 1 570 ? -14.313 14.487 -2.988 1.00 77.44 570 ARG A O 1
ATOM 4192 N N . ARG A 1 571 ? -12.717 12.914 -3.105 1.00 74.19 571 ARG A N 1
ATOM 4193 C CA . ARG A 1 571 ? -11.628 13.766 -2.603 1.00 74.19 571 ARG A CA 1
ATOM 4194 C C . ARG A 1 571 ? -10.330 13.456 -3.329 1.00 74.19 571 ARG A C 1
ATOM 4196 O O . ARG A 1 571 ? -9.958 12.290 -3.437 1.00 74.19 571 ARG A O 1
ATOM 4203 N N . VAL A 1 572 ? -9.643 14.515 -3.738 1.00 79.12 572 VAL A N 1
ATOM 4204 C CA . VAL A 1 572 ? -8.267 14.469 -4.227 1.00 79.12 572 VAL A CA 1
ATOM 4205 C C . VAL A 1 572 ? -7.441 15.404 -3.355 1.00 79.12 572 VAL A C 1
ATOM 4207 O O . VAL A 1 572 ? -7.810 16.570 -3.213 1.00 79.12 572 VAL A O 1
ATOM 4210 N N . SER A 1 573 ? -6.371 14.886 -2.757 1.00 76.88 573 SER A N 1
ATOM 4211 C CA . SER A 1 573 ? -5.327 15.696 -2.127 1.00 76.88 573 SER A CA 1
ATOM 4212 C C . SER A 1 573 ? -4.167 15.834 -3.107 1.00 76.88 573 SER A C 1
ATOM 4214 O O . SER A 1 573 ? -3.787 14.857 -3.751 1.00 76.88 573 SER A O 1
ATOM 4216 N N . ALA A 1 574 ? -3.677 17.055 -3.284 1.00 77.44 574 ALA A N 1
ATOM 4217 C CA . ALA A 1 574 ? -2.608 17.396 -4.222 1.00 77.44 574 ALA A CA 1
ATOM 4218 C C . ALA A 1 574 ? -1.778 18.568 -3.667 1.00 77.44 574 ALA A C 1
ATOM 4220 O O . ALA A 1 574 ? -1.447 19.518 -4.381 1.00 77.44 574 ALA A O 1
ATOM 4221 N N . GLU A 1 575 ? -1.521 18.553 -2.358 1.00 72.00 575 GLU A N 1
ATOM 4222 C CA . GLU A 1 575 ? -0.665 19.535 -1.695 1.00 72.00 575 GLU A CA 1
ATOM 4223 C C . GLU A 1 575 ? 0.746 19.473 -2.297 1.00 72.00 575 GLU A C 1
ATOM 4225 O O . GLU A 1 575 ? 1.251 18.397 -2.588 1.00 72.00 575 GLU A O 1
ATOM 4230 N N . GLY A 1 576 ? 1.367 20.618 -2.587 1.00 64.38 576 GLY A N 1
ATOM 4231 C CA . GLY A 1 576 ? 2.665 20.645 -3.275 1.00 64.38 576 GLY A CA 1
ATOM 4232 C C . GLY A 1 576 ? 2.625 20.354 -4.788 1.00 64.38 576 GLY A C 1
ATOM 4233 O O . GLY A 1 576 ? 3.677 20.375 -5.420 1.00 64.38 576 GLY A O 1
ATOM 4234 N N . CYS A 1 577 ? 1.444 20.161 -5.398 1.00 72.81 577 CYS A N 1
ATOM 4235 C CA . CYS A 1 577 ? 1.272 19.956 -6.847 1.00 72.81 577 CYS A CA 1
ATOM 4236 C C . CYS A 1 577 ? 0.544 21.145 -7.514 1.00 72.81 577 CYS A C 1
ATOM 4238 O O . CYS A 1 577 ? -0.664 21.072 -7.783 1.00 72.81 577 CYS A O 1
ATOM 4240 N N . PRO A 1 578 ? 1.244 22.256 -7.823 1.00 63.84 578 PRO A N 1
ATOM 4241 C CA . PRO A 1 578 ? 0.614 23.483 -8.324 1.00 63.84 578 PRO A CA 1
ATOM 4242 C C . PRO A 1 578 ? -0.140 23.283 -9.651 1.00 63.84 578 PRO A C 1
ATOM 4244 O O . PRO A 1 578 ? -1.205 23.869 -9.852 1.00 63.84 578 PRO A O 1
ATOM 4247 N N . SER A 1 579 ? 0.356 22.404 -10.527 1.00 67.25 579 SER A N 1
ATOM 4248 C CA . SER A 1 579 ? -0.240 22.099 -11.836 1.00 67.25 579 SER A CA 1
ATOM 4249 C C . SER A 1 579 ? -1.600 21.393 -11.739 1.00 67.25 579 SER A C 1
ATOM 4251 O O . SER A 1 579 ? -2.513 21.701 -12.508 1.00 67.25 579 SER A O 1
ATOM 4253 N N . ILE A 1 580 ? -1.765 20.478 -10.777 1.00 68.94 580 ILE A N 1
ATOM 4254 C CA . ILE A 1 580 ? -3.032 19.769 -10.528 1.00 68.94 580 ILE A CA 1
ATOM 4255 C C . ILE A 1 580 ? -4.047 20.712 -9.890 1.00 68.94 580 ILE A C 1
ATOM 4257 O O . ILE A 1 580 ? -5.193 20.781 -10.336 1.00 68.94 580 ILE A O 1
ATOM 4261 N N . LEU A 1 581 ? -3.628 21.466 -8.869 1.00 63.75 581 LEU A N 1
ATOM 4262 C CA . LEU A 1 581 ? -4.504 22.409 -8.174 1.00 63.75 581 LEU A CA 1
ATOM 4263 C C . LEU A 1 581 ? -5.041 23.477 -9.134 1.00 63.75 581 LEU A C 1
ATOM 4265 O O . LEU A 1 581 ? -6.236 23.770 -9.106 1.00 63.75 581 LEU A O 1
ATOM 4269 N N . ALA A 1 582 ? -4.210 23.992 -10.045 1.00 60.44 582 ALA A N 1
ATOM 4270 C CA . ALA A 1 582 ? -4.641 24.919 -11.092 1.00 60.44 582 ALA A CA 1
ATOM 4271 C C . ALA A 1 582 ? -5.637 24.278 -12.082 1.00 60.44 582 ALA A C 1
ATOM 4273 O O . ALA A 1 582 ? -6.654 24.881 -12.425 1.00 60.44 582 ALA A O 1
ATOM 4274 N N . ALA A 1 583 ? -5.396 23.032 -12.505 1.00 60.59 583 ALA A N 1
ATOM 4275 C CA . ALA A 1 583 ? -6.269 22.313 -13.438 1.00 60.59 583 ALA A CA 1
ATOM 4276 C C . ALA A 1 583 ? -7.623 21.894 -12.825 1.00 60.59 583 ALA A C 1
ATOM 4278 O O . ALA A 1 583 ? -8.615 21.747 -13.548 1.00 60.59 583 ALA A O 1
ATOM 4279 N N . LEU A 1 584 ? -7.684 21.699 -11.503 1.00 61.97 584 LEU A N 1
ATOM 4280 C CA . LEU A 1 584 ? -8.905 21.339 -10.774 1.00 61.97 584 LEU A CA 1
ATOM 4281 C C . LEU A 1 584 ? -9.716 22.563 -10.304 1.00 61.97 584 LEU A C 1
ATOM 4283 O O . LEU A 1 584 ? -10.938 22.458 -10.218 1.00 61.97 584 LEU A O 1
ATOM 4287 N N . SER A 1 585 ? -9.076 23.716 -10.058 1.00 52.97 585 SER A N 1
ATOM 4288 C CA . SER A 1 585 ? -9.717 24.951 -9.552 1.00 52.97 585 SER A CA 1
ATOM 4289 C C . SER A 1 585 ? -10.297 25.889 -10.628 1.00 52.97 585 SER A C 1
ATOM 4291 O O . SER A 1 585 ? -10.995 26.845 -10.291 1.00 52.97 585 SER A O 1
ATOM 4293 N N . GLY A 1 586 ? -10.062 25.625 -11.918 1.00 41.22 586 GLY A N 1
ATOM 4294 C CA . GLY A 1 586 ? -10.566 26.452 -13.023 1.00 41.22 586 GLY A CA 1
ATOM 4295 C C . GLY A 1 586 ? -12.090 26.381 -13.247 1.00 41.22 586 GLY A C 1
ATOM 4296 O O . GLY A 1 586 ? -12.657 25.301 -13.428 1.00 41.22 586 GLY A O 1
ATOM 4297 N N . THR A 1 587 ? -12.729 27.557 -13.293 1.00 31.62 587 THR A N 1
ATOM 4298 C CA . THR A 1 587 ? -14.102 27.858 -13.761 1.00 31.62 587 THR A CA 1
ATOM 4299 C C . THR A 1 587 ? -14.365 27.368 -15.202 1.00 31.62 587 THR A C 1
ATOM 4301 O O . THR A 1 587 ? -13.415 27.077 -15.931 1.00 31.62 587 THR A O 1
ATOM 4304 N N . PRO A 1 588 ? -15.638 27.212 -15.644 1.00 34.03 588 PRO A N 1
ATOM 4305 C CA . PRO A 1 588 ? -15.979 26.366 -16.786 1.00 34.03 588 PRO A CA 1
ATOM 4306 C C . PRO A 1 588 ? -15.428 26.935 -18.093 1.00 34.03 588 PRO A C 1
ATOM 4308 O O . PRO A 1 588 ? -15.958 27.895 -18.655 1.00 34.03 588 PRO A O 1
ATOM 4311 N N . ALA A 1 589 ? -14.381 26.297 -18.609 1.00 30.30 589 ALA A N 1
ATOM 4312 C CA . ALA A 1 589 ? -13.942 26.513 -19.972 1.00 30.30 589 ALA A CA 1
ATOM 4313 C C . ALA A 1 589 ? -15.036 26.026 -20.934 1.00 30.30 589 ALA A C 1
ATOM 4315 O O . ALA A 1 589 ? -15.628 24.961 -20.753 1.00 30.30 589 ALA A O 1
ATOM 4316 N N . ALA A 1 590 ? -15.310 26.878 -21.919 1.00 28.28 590 ALA A N 1
ATOM 4317 C CA . ALA A 1 590 ? -16.304 26.773 -22.974 1.00 28.28 590 ALA A CA 1
ATOM 4318 C C . ALA A 1 590 ? -16.715 25.342 -23.366 1.00 28.28 590 ALA A C 1
ATOM 4320 O O . ALA A 1 590 ? -15.876 24.468 -23.581 1.00 28.28 590 ALA A O 1
ATOM 4321 N N . ARG A 1 591 ? -18.037 25.168 -23.540 1.00 28.39 591 ARG A N 1
ATOM 4322 C CA . ARG A 1 591 ? -18.693 23.991 -24.134 1.00 28.39 591 ARG A CA 1
ATOM 4323 C C . ARG A 1 591 ? -17.784 23.305 -25.164 1.00 28.39 591 ARG A C 1
ATOM 4325 O O . ARG A 1 591 ? -17.322 23.993 -26.083 1.00 28.39 591 ARG A O 1
ATOM 4332 N N . PRO A 1 592 ? -17.603 21.972 -25.108 1.00 29.27 592 PRO A N 1
ATOM 4333 C CA . PRO A 1 592 ? -16.958 21.278 -26.206 1.00 29.27 592 PRO A CA 1
ATOM 4334 C C . PRO A 1 592 ? -17.796 21.553 -27.454 1.00 29.27 592 PRO A C 1
ATOM 4336 O O . PRO A 1 592 ? -18.999 21.267 -27.493 1.00 29.27 592 PRO A O 1
ATOM 4339 N N . LYS A 1 593 ? -17.184 22.159 -28.478 1.00 30.89 593 LYS A N 1
ATOM 4340 C CA . LYS A 1 593 ? -17.775 22.145 -29.815 1.00 30.89 593 LYS A CA 1
ATOM 4341 C C . LYS A 1 593 ? -18.041 20.679 -30.120 1.00 30.89 593 LYS A C 1
ATOM 4343 O O . LYS A 1 593 ? -17.131 19.865 -29.994 1.00 30.89 593 LYS A O 1
ATOM 4348 N N . ARG A 1 594 ? -19.291 20.349 -30.461 1.00 31.92 594 ARG A N 1
ATOM 4349 C CA . ARG A 1 594 ? -19.672 19.033 -30.977 1.00 31.92 594 ARG A CA 1
ATOM 4350 C C . ARG A 1 594 ? -18.665 18.647 -32.059 1.00 31.92 594 ARG A C 1
ATOM 4352 O O . ARG A 1 594 ? -18.759 19.124 -33.187 1.00 31.92 594 ARG A O 1
ATOM 4359 N N . CYS A 1 595 ? -17.715 17.788 -31.717 1.00 23.70 595 CYS A N 1
ATOM 4360 C CA . CYS A 1 595 ? -17.001 17.023 -32.712 1.00 23.70 595 CYS A CA 1
ATOM 4361 C C . CYS A 1 595 ? -18.041 16.060 -33.271 1.00 23.70 595 CYS A C 1
ATOM 4363 O O . CYS A 1 595 ? -18.473 15.128 -32.592 1.00 23.70 595 CYS A O 1
ATOM 4365 N N . ARG A 1 596 ? -18.511 16.342 -34.490 1.00 26.30 596 ARG A N 1
ATOM 4366 C CA . ARG A 1 596 ? -19.102 15.303 -35.330 1.00 26.30 596 ARG A CA 1
ATOM 4367 C C . ARG A 1 596 ? -18.124 14.134 -35.299 1.00 26.30 596 ARG A C 1
ATOM 4369 O O . ARG A 1 596 ? -16.942 14.326 -35.574 1.00 26.30 596 ARG A O 1
ATOM 4376 N N . ALA A 1 597 ? -18.622 12.962 -34.932 1.00 27.42 597 ALA A N 1
ATOM 4377 C CA . ALA A 1 597 ? -17.913 11.720 -35.143 1.00 27.42 597 ALA A CA 1
ATOM 4378 C C . ALA A 1 597 ? -17.679 11.577 -36.652 1.00 27.42 597 ALA A C 1
ATOM 4380 O O . ALA A 1 597 ? -18.557 11.143 -37.389 1.00 27.42 597 ALA A O 1
ATOM 4381 N N . THR A 1 598 ? -16.518 12.006 -37.135 1.00 28.66 598 THR A N 1
ATOM 4382 C CA . THR A 1 598 ? -15.965 11.473 -38.374 1.00 28.66 598 THR A CA 1
ATOM 4383 C C . THR A 1 598 ? -15.333 10.150 -38.001 1.00 28.66 598 THR A C 1
ATOM 4385 O O . THR A 1 598 ? -14.201 10.100 -37.524 1.00 28.66 598 THR A O 1
ATOM 4388 N N . ALA A 1 599 ? -16.119 9.088 -38.170 1.00 32.47 599 ALA A N 1
ATOM 4389 C CA . ALA A 1 599 ? -15.581 7.759 -38.369 1.00 32.47 599 ALA A CA 1
ATOM 4390 C C . ALA A 1 599 ? -14.502 7.854 -39.457 1.00 32.47 599 ALA A C 1
ATOM 4392 O O . ALA A 1 599 ? -14.735 8.430 -40.522 1.00 32.47 599 ALA A O 1
ATOM 4393 N N . LEU A 1 600 ? -13.311 7.338 -39.164 1.00 33.59 600 LEU A N 1
ATOM 4394 C CA . LEU A 1 600 ? -12.270 7.107 -40.157 1.00 33.59 600 LEU A CA 1
ATOM 4395 C C . LEU A 1 600 ? -12.774 6.014 -41.108 1.00 33.59 600 LEU A C 1
ATOM 4397 O O . LEU A 1 600 ? -12.538 4.827 -40.902 1.00 33.59 600 LEU A O 1
ATOM 4401 N N . ALA A 1 601 ? -13.539 6.428 -42.115 1.00 34.47 601 ALA A N 1
ATOM 4402 C CA . ALA A 1 601 ? -13.946 5.600 -43.233 1.00 34.47 601 ALA A CA 1
ATOM 4403 C C . ALA A 1 601 ? -12.854 5.680 -44.307 1.00 34.47 601 ALA A C 1
ATOM 4405 O O . ALA A 1 601 ? -12.807 6.620 -45.094 1.00 34.47 601 ALA A O 1
ATOM 4406 N N . GLY A 1 602 ? -11.968 4.686 -44.328 1.00 38.16 602 GLY A N 1
ATOM 4407 C CA . GLY A 1 602 ? -11.156 4.349 -45.500 1.00 38.16 602 GLY A CA 1
ATOM 4408 C C . GLY A 1 602 ? -11.943 3.445 -46.455 1.00 38.16 602 GLY A C 1
ATOM 4409 O O . GLY A 1 602 ? -11.528 2.319 -46.717 1.00 38.16 602 GLY A O 1
ATOM 4410 N N . GLY A 1 603 ? -13.125 3.887 -46.889 1.00 33.84 603 GLY A N 1
ATOM 4411 C CA . GLY A 1 603 ? -13.969 3.163 -47.842 1.00 33.84 603 GLY A CA 1
ATOM 4412 C C . GLY A 1 603 ? -13.924 3.837 -49.207 1.00 33.84 603 GLY A C 1
ATOM 4413 O O . GLY A 1 603 ? -13.982 5.066 -49.284 1.00 33.84 603 GLY A O 1
ATOM 4414 N N . ARG A 1 604 ? -13.820 3.046 -50.279 1.00 46.81 604 ARG A N 1
ATOM 4415 C CA . ARG A 1 604 ? -14.026 3.562 -51.637 1.00 46.81 604 ARG A CA 1
ATOM 4416 C C . ARG A 1 604 ? -15.488 4.032 -51.764 1.00 46.81 604 ARG A C 1
ATOM 4418 O O . ARG A 1 604 ? -16.344 3.556 -51.013 1.00 46.81 604 ARG A O 1
ATOM 4425 N N . PRO A 1 605 ? -15.803 4.981 -52.660 1.00 38.06 605 PRO A N 1
ATOM 4426 C CA . PRO A 1 605 ? -17.167 5.482 -52.778 1.00 38.06 605 PRO A CA 1
ATOM 4427 C C . PRO A 1 605 ? -18.086 4.332 -53.231 1.00 38.06 605 PRO A C 1
ATOM 4429 O O . PRO A 1 605 ? -17.809 3.738 -54.267 1.00 38.06 605 PRO A O 1
ATOM 4432 N N . ASN A 1 606 ? -19.150 4.052 -52.463 1.00 48.50 606 ASN A N 1
ATOM 4433 C CA . ASN A 1 606 ? -20.225 3.053 -52.680 1.00 48.50 606 ASN A CA 1
ATOM 4434 C C . ASN A 1 606 ? -20.114 1.638 -52.059 1.00 48.50 606 ASN A C 1
ATOM 4436 O O . ASN A 1 606 ? -20.938 0.795 -52.393 1.00 48.50 606 ASN A O 1
ATOM 4440 N N . GLU A 1 607 ? -19.218 1.359 -51.110 1.00 45.75 607 GLU A N 1
ATOM 4441 C CA . GLU A 1 607 ? -19.267 0.080 -50.359 1.00 45.75 607 GLU A CA 1
ATOM 4442 C C . GLU A 1 607 ? -20.140 0.153 -49.100 1.00 45.75 607 GLU A C 1
ATOM 4444 O O . GLU A 1 607 ? -20.001 1.074 -48.285 1.00 45.75 607 GLU A O 1
ATOM 4449 N N . THR A 1 608 ? -20.982 -0.862 -48.887 1.00 67.06 608 THR A N 1
ATOM 4450 C CA . THR A 1 608 ? -21.755 -1.004 -47.648 1.00 67.06 608 THR A CA 1
ATOM 4451 C C . THR A 1 608 ? -20.868 -1.476 -46.478 1.00 67.06 608 THR A C 1
ATOM 4453 O O . THR A 1 608 ? -19.768 -1.993 -46.681 1.00 67.06 608 THR A O 1
ATOM 4456 N N . PRO A 1 609 ? -21.305 -1.322 -45.213 1.00 54.69 609 PRO A N 1
ATOM 4457 C CA . PRO A 1 609 ? -20.556 -1.812 -44.050 1.00 54.69 609 PRO A CA 1
ATOM 4458 C C . PRO A 1 609 ? -20.323 -3.332 -44.047 1.00 54.69 609 PRO A C 1
ATOM 4460 O O . PRO A 1 609 ? -19.343 -3.792 -43.463 1.00 54.69 609 PRO A O 1
ATOM 4463 N N . GLN A 1 610 ? -21.209 -4.101 -44.691 1.00 57.38 610 GLN A N 1
ATOM 4464 C CA . GLN A 1 610 ? -21.054 -5.546 -44.873 1.00 57.38 610 GLN A CA 1
ATOM 4465 C C . GLN A 1 610 ? -19.982 -5.851 -45.925 1.00 57.38 610 GLN A C 1
ATOM 4467 O O . GLN A 1 610 ? -19.088 -6.640 -45.632 1.00 57.38 610 GLN A O 1
ATOM 4472 N N . ASP A 1 611 ? -19.960 -5.122 -47.046 1.00 62.03 611 ASP A N 1
ATOM 4473 C CA . ASP A 1 611 ? -18.895 -5.229 -48.058 1.00 62.03 611 ASP A CA 1
ATOM 4474 C C . ASP A 1 611 ? -17.524 -4.848 -47.484 1.00 62.03 611 ASP A C 1
ATOM 4476 O O . ASP A 1 611 ? -16.514 -5.472 -47.790 1.00 62.03 611 ASP A O 1
ATOM 4480 N N . GLN A 1 612 ? -17.462 -3.857 -46.587 1.00 54.50 612 GLN A N 1
ATOM 4481 C CA . GLN A 1 612 ? -16.218 -3.491 -45.898 1.00 54.50 612 GLN A CA 1
ATOM 4482 C C . GLN A 1 612 ? -15.740 -4.579 -44.929 1.00 54.50 612 GLN A C 1
ATOM 4484 O O . GLN A 1 612 ? -14.535 -4.728 -44.726 1.00 54.50 612 GLN A O 1
ATOM 4489 N N . LEU A 1 613 ? -16.658 -5.322 -44.304 1.00 58.31 613 LEU A N 1
ATOM 4490 C CA . LEU A 1 613 ? -16.327 -6.429 -43.409 1.00 58.31 613 LEU A CA 1
ATOM 4491 C C . LEU A 1 613 ? -15.915 -7.676 -44.200 1.00 58.31 613 LEU A C 1
ATOM 4493 O O . LEU A 1 613 ? -14.950 -8.336 -43.823 1.00 58.31 613 LEU A O 1
ATOM 4497 N N . GLU A 1 614 ? -16.598 -7.970 -45.305 1.00 62.94 614 GLU A N 1
ATOM 4498 C CA . GLU A 1 614 ? -16.239 -9.045 -46.232 1.00 62.94 614 GLU A CA 1
ATOM 4499 C C . GLU A 1 614 ? -14.936 -8.753 -46.960 1.00 62.94 614 GLU A C 1
ATOM 4501 O O . GLU A 1 614 ? -14.105 -9.645 -47.066 1.00 62.94 614 GLU A O 1
ATOM 4506 N N . ARG A 1 615 ? -14.676 -7.501 -47.349 1.00 66.81 615 ARG A N 1
ATOM 4507 C CA . ARG A 1 615 ? -13.369 -7.098 -47.867 1.00 66.81 615 ARG A CA 1
ATOM 4508 C C . ARG A 1 615 ? -12.292 -7.244 -46.807 1.00 66.81 615 ARG A C 1
ATOM 4510 O O . ARG A 1 615 ? -11.264 -7.815 -47.114 1.00 66.81 615 ARG A O 1
ATOM 4517 N N . ARG A 1 616 ? -12.519 -6.832 -45.553 1.00 52.81 616 ARG A N 1
ATOM 4518 C CA . ARG A 1 616 ? -11.553 -7.088 -44.464 1.00 52.81 616 ARG A CA 1
ATOM 4519 C C . ARG A 1 616 ? -11.343 -8.579 -44.215 1.00 52.81 616 ARG A C 1
ATOM 4521 O O . ARG A 1 616 ? -10.242 -8.968 -43.857 1.00 52.81 616 ARG A O 1
ATOM 4528 N N . ARG A 1 617 ? -12.373 -9.414 -44.379 1.00 52.59 617 ARG A N 1
ATOM 4529 C CA . ARG A 1 617 ? -12.258 -10.878 -44.286 1.00 52.59 617 ARG A CA 1
ATOM 4530 C C . ARG A 1 617 ? -11.512 -11.471 -45.479 1.00 52.59 617 ARG A C 1
ATOM 4532 O O . ARG A 1 617 ? -10.691 -12.346 -45.262 1.00 52.59 617 ARG A O 1
ATOM 4539 N N . ARG A 1 618 ? -11.736 -10.968 -46.695 1.00 57.19 618 ARG A N 1
ATOM 4540 C CA . ARG A 1 618 ? -11.059 -11.393 -47.927 1.00 57.19 618 ARG A CA 1
ATOM 4541 C C . ARG A 1 618 ? -9.613 -10.906 -47.982 1.00 57.19 618 ARG A C 1
ATOM 4543 O O . ARG A 1 618 ? -8.743 -11.702 -48.274 1.00 57.19 618 ARG A O 1
ATOM 4550 N N . GLU A 1 619 ? -9.347 -9.663 -47.590 1.00 48.94 619 GLU A N 1
ATOM 4551 C CA . GLU A 1 619 ? -8.005 -9.121 -47.348 1.00 48.94 619 GLU A CA 1
ATOM 4552 C C . GLU A 1 619 ? -7.309 -9.901 -46.224 1.00 48.94 619 GLU A C 1
ATOM 4554 O O . GLU A 1 619 ? -6.127 -10.178 -46.338 1.00 48.94 619 GLU A O 1
ATOM 4559 N N . SER A 1 620 ? -8.012 -10.303 -45.155 1.00 45.41 620 SER A N 1
ATOM 4560 C CA . SER A 1 620 ? -7.447 -11.185 -44.118 1.00 45.41 620 SER A CA 1
ATOM 4561 C C . SER A 1 620 ? -7.238 -12.634 -44.581 1.00 45.41 620 SER A C 1
ATOM 4563 O O . SER A 1 620 ? -6.351 -13.281 -44.041 1.00 45.41 620 SER A O 1
ATOM 4565 N N . ALA A 1 621 ? -7.992 -13.132 -45.566 1.00 49.88 621 ALA A N 1
ATOM 4566 C CA . ALA A 1 621 ? -7.820 -14.467 -46.150 1.00 49.88 621 ALA A CA 1
ATOM 4567 C C . ALA A 1 621 ? -6.710 -14.492 -47.221 1.00 49.88 621 ALA A C 1
ATOM 4569 O O . ALA A 1 621 ? -5.892 -15.401 -47.244 1.00 49.88 621 ALA A O 1
ATOM 4570 N N . GLU A 1 622 ? -6.591 -13.441 -48.039 1.00 50.53 622 GLU A N 1
ATOM 4571 C CA . GLU A 1 622 ? -5.449 -13.188 -48.940 1.00 50.53 622 GLU A CA 1
ATOM 4572 C C . GLU A 1 622 ? -4.147 -12.894 -48.165 1.00 50.53 622 GLU A C 1
ATOM 4574 O O . GLU A 1 622 ? -3.062 -12.826 -48.741 1.00 50.53 622 GLU A O 1
ATOM 4579 N N . VAL A 1 623 ? -4.226 -12.707 -46.843 1.00 49.06 623 VAL A N 1
ATOM 4580 C CA . VAL A 1 623 ? -3.049 -12.569 -45.979 1.00 49.06 623 VAL A CA 1
ATOM 4581 C C . VAL A 1 623 ? -2.423 -13.912 -45.625 1.00 49.06 623 VAL A C 1
ATOM 4583 O O . VAL A 1 623 ? -1.206 -13.951 -45.445 1.00 49.06 623 VAL A O 1
ATOM 4586 N N . GLU A 1 624 ? -3.203 -14.986 -45.506 1.00 48.72 624 GLU A N 1
ATOM 4587 C CA . GLU A 1 624 ? -2.669 -16.297 -45.109 1.00 48.72 624 GLU A CA 1
ATOM 4588 C C . GLU A 1 624 ? -1.719 -16.892 -46.164 1.00 48.72 624 GLU A C 1
ATOM 4590 O O . GLU A 1 624 ? -0.933 -17.772 -45.845 1.00 48.72 624 GLU A O 1
ATOM 4595 N N . THR A 1 625 ? -1.691 -16.354 -47.388 1.00 52.81 625 THR A N 1
ATOM 4596 C CA . THR A 1 625 ? -0.910 -16.884 -48.518 1.00 52.81 625 THR A CA 1
ATOM 4597 C C . THR A 1 625 ? 0.511 -16.315 -48.676 1.00 52.81 625 THR A C 1
ATOM 4599 O O . THR A 1 625 ? 1.145 -16.589 -49.691 1.00 52.81 625 THR A O 1
ATOM 4602 N N . ARG A 1 626 ? 1.025 -15.491 -47.743 1.00 66.38 626 ARG A N 1
ATOM 4603 C CA . ARG A 1 626 ? 2.370 -14.859 -47.853 1.00 66.38 626 ARG A CA 1
ATOM 4604 C C . ARG A 1 626 ? 3.464 -15.440 -46.954 1.00 66.38 626 ARG A C 1
ATOM 4606 O O . ARG A 1 626 ? 4.615 -15.032 -47.080 1.00 66.38 626 ARG A O 1
ATOM 4613 N N . VAL A 1 627 ? 3.119 -16.358 -46.058 1.00 74.00 627 VAL A N 1
ATOM 4614 C CA . VAL A 1 627 ? 4.102 -17.141 -45.301 1.00 74.00 627 VAL A CA 1
ATOM 4615 C C . VAL A 1 627 ? 4.183 -18.508 -45.968 1.00 74.00 627 VAL A C 1
ATOM 4617 O O . VAL A 1 627 ? 3.166 -19.186 -46.090 1.00 74.00 627 VAL A O 1
ATOM 4620 N N . HIS A 1 628 ? 5.366 -18.886 -46.444 1.00 79.31 628 HIS A N 1
ATOM 4621 C CA . HIS A 1 628 ? 5.578 -20.175 -47.095 1.00 79.31 628 HIS A CA 1
ATOM 4622 C C . HIS A 1 628 ? 5.697 -21.264 -46.032 1.00 79.31 628 HIS A C 1
ATOM 4624 O O . HIS A 1 628 ? 6.619 -21.236 -45.218 1.00 79.31 628 HIS A O 1
ATOM 4630 N N . LEU A 1 629 ? 4.751 -22.200 -46.023 1.00 80.12 629 LEU A N 1
ATOM 4631 C CA . LEU A 1 629 ? 4.849 -23.406 -45.209 1.00 80.12 629 LEU A CA 1
ATOM 4632 C C . LEU A 1 629 ? 5.832 -24.362 -45.882 1.00 80.12 629 LEU A C 1
ATOM 4634 O O . LEU A 1 629 ? 5.729 -24.587 -47.088 1.00 80.12 629 LEU A O 1
ATOM 4638 N N . VAL A 1 630 ? 6.792 -24.865 -45.115 1.00 83.94 630 VAL A N 1
ATOM 4639 C CA . VAL A 1 630 ? 7.836 -25.769 -45.601 1.00 83.94 630 VAL A CA 1
ATOM 4640 C C . VAL A 1 630 ? 7.834 -27.022 -44.747 1.00 83.94 630 VAL A C 1
ATOM 4642 O O . VAL A 1 630 ? 7.975 -26.946 -43.524 1.00 83.94 630 VAL A O 1
ATOM 4645 N N . ASP A 1 631 ? 7.706 -28.162 -45.415 1.00 77.62 631 ASP A N 1
ATOM 4646 C CA . ASP A 1 631 ? 7.556 -29.460 -44.768 1.00 77.62 631 ASP A CA 1
ATOM 4647 C C . ASP A 1 631 ? 8.767 -30.373 -44.988 1.00 77.62 631 ASP A C 1
ATOM 4649 O O . ASP A 1 631 ? 8.999 -31.292 -44.202 1.00 77.62 631 ASP A O 1
ATOM 4653 N N . THR A 1 632 ? 9.564 -30.114 -46.027 1.00 80.00 632 THR A N 1
ATOM 4654 C CA . THR A 1 632 ? 10.720 -30.943 -46.401 1.00 80.00 632 THR A CA 1
ATOM 4655 C C . THR A 1 632 ? 12.010 -30.134 -46.512 1.00 80.00 632 THR A C 1
ATOM 4657 O O . THR A 1 632 ? 12.013 -28.908 -46.637 1.00 80.00 632 THR A O 1
ATOM 4660 N N . GLU A 1 633 ? 13.145 -30.830 -46.441 1.00 80.06 633 GLU A N 1
ATOM 4661 C CA . GLU A 1 633 ? 14.465 -30.209 -46.571 1.00 80.06 633 GLU A CA 1
ATOM 4662 C C . GLU A 1 633 ? 14.699 -29.678 -47.987 1.00 80.06 633 GLU A C 1
ATOM 4664 O O . GLU A 1 633 ? 15.261 -28.597 -48.151 1.00 80.06 633 GLU A O 1
ATOM 4669 N N . GLU A 1 634 ? 14.222 -30.392 -49.005 1.00 81.38 634 GLU A N 1
ATOM 4670 C CA . GLU A 1 634 ? 14.317 -29.981 -50.402 1.00 81.38 634 GLU A CA 1
ATOM 4671 C C . GLU A 1 634 ? 13.554 -28.674 -50.657 1.00 81.38 634 GLU A C 1
ATOM 4673 O O . GLU A 1 634 ? 14.084 -27.764 -51.292 1.00 81.38 634 GLU A O 1
ATOM 4678 N N . GLU A 1 635 ? 12.347 -28.538 -50.100 1.00 83.50 635 GLU A N 1
ATOM 4679 C CA . GLU A 1 635 ? 11.567 -27.296 -50.163 1.00 83.50 635 GLU A CA 1
ATOM 4680 C C . GLU A 1 635 ? 12.266 -26.146 -49.432 1.00 83.50 635 GLU A C 1
ATOM 4682 O O . GLU A 1 635 ? 12.291 -25.021 -49.931 1.00 83.50 635 GLU A O 1
ATOM 4687 N N . PHE A 1 636 ? 12.877 -26.411 -48.272 1.00 84.44 636 PHE A N 1
ATOM 4688 C CA . PHE A 1 636 ? 13.617 -25.392 -47.528 1.00 84.44 636 PHE A CA 1
ATOM 4689 C C . PHE A 1 636 ? 14.820 -24.864 -48.318 1.00 84.44 636 PHE A C 1
ATOM 4691 O O . PHE A 1 636 ? 15.031 -23.652 -48.399 1.00 84.44 636 PHE A O 1
ATOM 4698 N N . VAL A 1 637 ? 15.594 -25.768 -48.926 1.00 83.81 637 VAL A N 1
ATOM 4699 C CA . VAL A 1 637 ? 16.738 -25.409 -49.773 1.00 83.81 637 VAL A CA 1
ATOM 4700 C C . VAL A 1 637 ? 16.270 -24.625 -50.997 1.00 83.81 637 VAL A C 1
ATOM 4702 O O . VAL A 1 637 ? 16.843 -23.575 -51.284 1.00 83.81 637 VAL A O 1
ATOM 4705 N N . GLN A 1 638 ? 15.181 -25.049 -51.645 1.00 83.19 638 GLN A N 1
ATOM 4706 C CA . GLN A 1 638 ? 14.605 -24.330 -52.783 1.00 83.19 638 GLN A CA 1
ATOM 4707 C C . GLN A 1 638 ? 14.186 -22.903 -52.404 1.00 83.19 638 GLN A C 1
ATOM 4709 O O . GLN A 1 638 ? 14.482 -21.962 -53.133 1.00 83.19 638 GLN A O 1
ATOM 4714 N N . VAL A 1 639 ? 13.565 -22.706 -51.235 1.00 83.88 639 VAL A N 1
ATOM 4715 C CA . VAL A 1 639 ? 13.181 -21.366 -50.759 1.00 83.88 639 VAL A CA 1
ATOM 4716 C C . VAL A 1 639 ? 14.402 -20.477 -50.503 1.00 83.88 639 VAL A C 1
ATOM 4718 O O . VAL A 1 639 ? 14.356 -19.276 -50.784 1.00 83.88 639 VAL A O 1
ATOM 4721 N N . LEU A 1 640 ? 15.504 -21.035 -49.992 1.00 82.81 640 LEU A N 1
ATOM 4722 C CA . LEU A 1 640 ? 16.754 -20.291 -49.813 1.00 82.81 640 LEU A CA 1
ATOM 4723 C C . LEU A 1 640 ? 17.412 -19.927 -51.155 1.00 82.81 640 LEU A C 1
ATOM 4725 O O . LEU A 1 640 ? 17.962 -18.830 -51.274 1.00 82.81 640 LEU A O 1
ATOM 4729 N N . GLU A 1 641 ? 17.343 -20.808 -52.154 1.00 81.81 641 GLU A N 1
ATOM 4730 C CA . GLU A 1 641 ? 17.852 -20.556 -53.507 1.00 81.81 641 GLU A CA 1
ATOM 4731 C C . GLU A 1 641 ? 17.008 -19.507 -54.251 1.00 81.81 641 GLU A C 1
ATOM 4733 O O . GLU A 1 641 ? 17.561 -18.550 -54.800 1.00 81.81 641 GLU A O 1
ATOM 4738 N N . ASP A 1 642 ? 15.678 -19.615 -54.185 1.00 78.56 642 ASP A N 1
ATOM 4739 C CA . ASP A 1 642 ? 14.726 -18.688 -54.812 1.00 78.56 642 ASP A CA 1
ATOM 4740 C C . ASP A 1 642 ? 14.774 -17.283 -54.184 1.00 78.56 642 ASP A C 1
ATOM 4742 O O . ASP A 1 642 ? 14.528 -16.272 -54.853 1.00 78.56 642 ASP A O 1
ATOM 4746 N N . ALA A 1 643 ? 15.100 -17.193 -52.889 1.00 77.75 643 ALA A N 1
ATOM 4747 C CA . ALA A 1 643 ? 15.254 -15.921 -52.191 1.00 77.75 643 ALA A CA 1
ATOM 4748 C C . ALA A 1 643 ? 16.517 -15.150 -52.620 1.00 77.75 643 ALA A C 1
ATOM 4750 O O . ALA A 1 643 ? 16.517 -13.914 -52.579 1.00 77.75 643 ALA A O 1
ATOM 4751 N N . GLY A 1 644 ? 17.582 -15.840 -53.044 1.00 78.94 644 GLY A N 1
ATOM 4752 C CA . GLY A 1 644 ? 18.857 -15.224 -53.419 1.00 78.94 644 GLY A CA 1
ATOM 4753 C C . GLY A 1 644 ? 19.445 -14.351 -52.298 1.00 78.94 644 GLY A C 1
ATOM 4754 O O . GLY A 1 644 ? 19.745 -14.836 -51.207 1.00 78.94 644 GLY A O 1
ATOM 4755 N N . ASP A 1 645 ? 19.595 -13.044 -52.558 1.00 76.38 645 ASP A N 1
ATOM 4756 C CA . ASP A 1 645 ? 20.105 -12.069 -51.573 1.00 76.38 645 ASP A CA 1
ATOM 4757 C C . ASP A 1 645 ? 19.017 -11.491 -50.643 1.00 76.38 645 ASP A C 1
ATOM 4759 O O . ASP A 1 645 ? 19.300 -10.655 -49.779 1.00 76.38 645 ASP A O 1
ATOM 4763 N N . LYS A 1 646 ? 17.755 -11.913 -50.788 1.00 80.00 646 LYS A N 1
ATOM 4764 C CA . LYS A 1 646 ? 16.680 -11.476 -49.890 1.00 80.00 646 LYS A CA 1
ATOM 4765 C C . LYS A 1 646 ? 16.849 -12.090 -48.502 1.00 80.00 646 LYS A C 1
ATOM 4767 O O . LYS A 1 646 ? 17.377 -13.188 -48.334 1.00 80.00 646 LYS A O 1
ATOM 4772 N N . LEU A 1 647 ? 16.375 -11.364 -47.491 1.00 84.06 647 LEU A N 1
ATOM 4773 C CA . LEU A 1 647 ? 16.295 -11.884 -46.130 1.00 84.06 647 LEU A CA 1
ATOM 4774 C C . LEU A 1 647 ? 15.187 -12.939 -46.068 1.00 84.06 647 LEU A C 1
ATOM 4776 O O . LEU A 1 647 ? 14.057 -12.672 -46.478 1.00 84.06 647 LEU A O 1
ATOM 4780 N N . VAL A 1 648 ? 15.507 -14.101 -45.512 1.00 86.62 648 VAL A N 1
ATOM 4781 C CA . VAL A 1 648 ? 14.553 -15.171 -45.225 1.00 86.62 648 VAL A CA 1
ATOM 4782 C C . VAL A 1 648 ? 14.383 -15.271 -43.713 1.00 86.62 648 VAL A C 1
ATOM 4784 O O . VAL A 1 648 ? 15.357 -15.455 -42.984 1.00 86.62 648 VAL A O 1
ATOM 4787 N N . VAL A 1 649 ? 13.156 -15.114 -43.225 1.00 87.44 649 VAL A N 1
ATOM 4788 C CA . VAL A 1 649 ? 12.809 -15.237 -41.805 1.00 87.44 649 VAL A CA 1
ATOM 4789 C C . VAL A 1 649 ? 12.068 -16.547 -41.613 1.00 87.44 649 VAL A C 1
ATOM 4791 O O . VAL A 1 649 ? 10.991 -16.728 -42.172 1.00 87.44 649 VAL A O 1
ATOM 4794 N N . VAL A 1 650 ? 12.648 -17.446 -40.828 1.00 88.81 650 VAL A N 1
ATOM 4795 C CA . VAL A 1 650 ? 12.141 -18.799 -40.604 1.00 88.81 650 VAL A CA 1
ATOM 4796 C C . VAL A 1 650 ? 11.588 -18.887 -39.187 1.00 88.81 650 VAL A C 1
ATOM 4798 O O . VAL A 1 650 ? 12.323 -18.712 -38.217 1.00 88.81 650 VAL A O 1
ATOM 4801 N N . GLU A 1 651 ? 10.290 -19.137 -39.061 1.00 90.19 651 GLU A N 1
ATOM 4802 C CA . GLU A 1 651 ? 9.626 -19.470 -37.802 1.00 90.19 651 GLU A CA 1
ATOM 4803 C C . GLU A 1 651 ? 9.507 -20.990 -37.686 1.00 90.19 651 GLU A C 1
ATOM 4805 O O . GLU A 1 651 ? 8.890 -21.630 -38.533 1.00 90.19 651 GLU A O 1
ATOM 4810 N N . VAL A 1 652 ? 10.062 -21.566 -36.622 1.00 88.25 652 VAL A N 1
ATOM 4811 C CA . VAL A 1 652 ? 9.897 -22.984 -36.286 1.00 88.25 652 VAL A CA 1
ATOM 4812 C C . VAL A 1 652 ? 9.012 -23.088 -35.051 1.00 88.25 652 VAL A C 1
ATOM 4814 O O . VAL A 1 652 ? 9.369 -22.580 -33.983 1.00 88.25 652 VAL A O 1
ATOM 4817 N N . GLN A 1 653 ? 7.853 -23.733 -35.189 1.00 87.88 653 GLN A N 1
ATOM 4818 C CA . GLN A 1 653 ? 6.843 -23.836 -34.132 1.00 87.88 653 GLN A CA 1
ATOM 4819 C C . GLN A 1 653 ? 6.164 -25.209 -34.103 1.00 87.88 653 GLN A C 1
ATOM 4821 O O . GLN A 1 653 ? 6.257 -25.982 -35.050 1.00 87.88 653 GLN A O 1
ATOM 4826 N N . GLN A 1 654 ? 5.464 -25.501 -33.006 1.00 84.94 654 GLN A N 1
ATOM 4827 C CA . GLN A 1 654 ? 4.663 -26.712 -32.841 1.00 84.94 654 GLN A CA 1
ATOM 4828 C C . GLN A 1 654 ? 3.333 -26.371 -32.180 1.00 84.94 654 GLN A C 1
ATOM 4830 O O . GLN A 1 654 ? 3.281 -25.629 -31.193 1.00 84.94 654 GLN A O 1
ATOM 4835 N N . GLU A 1 655 ? 2.250 -26.949 -32.694 1.00 78.81 655 GLU A N 1
ATOM 4836 C CA . GLU A 1 655 ? 0.928 -26.735 -32.124 1.00 78.81 655 GLU A CA 1
ATOM 4837 C C . GLU A 1 655 ? 0.865 -27.263 -30.680 1.00 78.81 655 GLU A C 1
ATOM 4839 O O . GLU A 1 655 ? 1.237 -28.394 -30.365 1.00 78.81 655 GLU A O 1
ATOM 4844 N N . GLY A 1 656 ? 0.422 -26.406 -29.759 1.00 72.25 656 GLY A N 1
ATOM 4845 C CA . GLY A 1 656 ? 0.292 -26.760 -28.348 1.00 72.25 656 GLY A CA 1
ATOM 4846 C C . GLY A 1 656 ? 1.598 -26.776 -27.543 1.00 72.25 656 GLY A C 1
ATOM 4847 O O . GLY A 1 656 ? 1.520 -27.087 -26.348 1.00 72.25 656 GLY A O 1
ATOM 4848 N N . VAL A 1 657 ? 2.747 -26.414 -28.132 1.00 79.50 657 VAL A N 1
ATOM 4849 C CA . VAL A 1 657 ? 4.044 -26.254 -27.448 1.00 79.50 657 VAL A CA 1
ATOM 4850 C C . VAL A 1 657 ? 4.495 -24.797 -27.535 1.00 79.50 657 VAL A C 1
ATOM 4852 O O . VAL A 1 657 ? 4.611 -24.222 -28.609 1.00 79.50 657 VAL A O 1
ATOM 4855 N N . CYS A 1 658 ? 4.750 -24.179 -26.383 1.00 80.94 658 CYS A N 1
ATOM 4856 C CA . CYS A 1 658 ? 5.235 -22.805 -26.309 1.00 80.94 658 CYS A CA 1
ATOM 4857 C C . CYS A 1 658 ? 6.204 -22.692 -25.132 1.00 80.94 658 CYS A C 1
ATOM 4859 O O . CYS A 1 658 ? 5.791 -22.795 -23.979 1.00 80.94 658 CYS A O 1
ATOM 4861 N N . GLN A 1 659 ? 7.493 -22.537 -25.407 1.00 81.56 659 GLN A N 1
ATOM 4862 C CA . GLN A 1 659 ? 8.562 -22.477 -24.413 1.00 81.56 659 GLN A CA 1
ATOM 4863 C C . GLN A 1 659 ? 9.107 -21.053 -24.307 1.00 81.56 659 GLN A C 1
ATOM 4865 O O . GLN A 1 659 ? 9.065 -20.258 -25.248 1.00 81.56 659 GLN A O 1
ATOM 4870 N N . THR A 1 660 ? 9.610 -20.706 -23.127 1.00 72.69 660 THR A N 1
ATOM 4871 C CA . THR A 1 660 ? 10.112 -19.360 -22.821 1.00 72.69 660 THR A CA 1
ATOM 4872 C C . THR A 1 660 ? 11.556 -19.145 -23.267 1.00 72.69 660 THR A C 1
ATOM 4874 O O . THR A 1 660 ? 11.918 -17.996 -23.508 1.00 72.69 660 THR A O 1
ATOM 4877 N N . GLY A 1 661 ? 12.338 -20.222 -23.433 1.00 65.75 661 GLY A N 1
ATOM 4878 C CA . GLY A 1 661 ? 13.734 -20.183 -23.890 1.00 65.75 661 GLY A CA 1
ATOM 4879 C C . GLY A 1 661 ? 14.753 -19.759 -22.829 1.00 65.75 661 GLY A C 1
ATOM 4880 O O . GLY A 1 661 ? 15.819 -19.270 -23.185 1.00 65.75 661 GLY A O 1
ATOM 4881 N N . ILE A 1 662 ? 14.424 -19.911 -21.542 1.00 60.12 662 ILE A N 1
ATOM 4882 C CA . ILE A 1 662 ? 15.320 -19.637 -20.410 1.00 60.12 662 ILE A CA 1
ATOM 4883 C C . ILE A 1 662 ? 15.756 -20.985 -19.813 1.00 60.12 662 ILE A C 1
ATOM 4885 O O . ILE A 1 662 ? 14.890 -21.791 -19.478 1.00 60.12 662 ILE A O 1
ATOM 4889 N N . ASP A 1 663 ? 17.066 -21.215 -19.677 1.00 43.47 663 ASP A N 1
ATOM 4890 C CA . ASP A 1 663 ? 17.680 -22.435 -19.116 1.00 43.47 663 ASP A CA 1
ATOM 4891 C C . ASP A 1 663 ? 17.558 -22.514 -17.579 1.00 43.47 663 ASP A C 1
ATOM 4893 O O . ASP A 1 663 ? 18.545 -22.711 -16.876 1.00 43.47 663 ASP A O 1
ATOM 4897 N N . ASP A 1 664 ? 16.352 -22.350 -17.034 1.00 37.88 664 ASP A N 1
ATOM 4898 C CA . ASP A 1 664 ? 16.074 -22.638 -15.624 1.00 37.88 664 ASP A CA 1
ATOM 4899 C C . ASP A 1 664 ? 14.913 -23.638 -15.530 1.00 37.88 664 ASP A C 1
ATOM 4901 O O . ASP A 1 664 ? 13.830 -23.370 -16.062 1.00 37.88 664 ASP A O 1
ATOM 4905 N N . PRO A 1 665 ? 15.090 -24.792 -14.856 1.00 39.28 665 PRO A N 1
ATOM 4906 C CA . PRO A 1 665 ? 13.992 -25.709 -14.613 1.00 39.28 665 PRO A CA 1
ATOM 4907 C C . PRO A 1 665 ? 13.044 -25.056 -13.602 1.00 39.28 665 PRO A C 1
ATOM 4909 O O . PRO A 1 665 ? 13.345 -24.965 -12.409 1.00 39.28 665 PRO A O 1
ATOM 4912 N N . GLU A 1 666 ? 11.888 -24.578 -14.067 1.00 37.00 666 GLU A N 1
ATOM 4913 C CA . GLU A 1 666 ? 10.802 -24.216 -13.159 1.00 37.00 666 GLU A CA 1
ATOM 4914 C C . GLU A 1 666 ? 10.478 -25.432 -12.270 1.00 37.00 666 GLU A C 1
ATOM 4916 O O . GLU A 1 666 ? 10.343 -26.548 -12.778 1.00 37.00 666 GLU A O 1
ATOM 4921 N N . PRO A 1 667 ? 10.364 -25.264 -10.940 1.00 38.16 667 PRO A N 1
ATOM 4922 C CA . PRO A 1 667 ? 10.077 -26.377 -10.051 1.00 38.16 667 PRO A CA 1
ATOM 4923 C C . PRO A 1 667 ? 8.691 -26.953 -10.361 1.00 38.16 667 PRO A C 1
ATOM 4925 O O . PRO A 1 667 ? 7.666 -26.297 -10.157 1.00 38.16 667 PRO A O 1
ATOM 4928 N N . GLU A 1 668 ? 8.678 -28.202 -10.826 1.00 37.12 668 GLU A N 1
ATOM 4929 C CA . GLU A 1 668 ? 7.488 -29.010 -11.076 1.00 37.12 668 GLU A CA 1
ATOM 4930 C C . GLU A 1 668 ? 6.654 -29.168 -9.794 1.00 37.12 668 GLU A C 1
ATOM 4932 O O . GLU A 1 668 ? 6.877 -30.052 -8.968 1.00 37.12 668 GLU A O 1
ATOM 4937 N N . ILE A 1 669 ? 5.650 -28.310 -9.615 1.00 35.66 669 ILE A N 1
ATOM 4938 C CA . ILE A 1 669 ? 4.554 -28.534 -8.667 1.00 35.66 669 ILE A CA 1
ATOM 4939 C C . ILE A 1 669 ? 3.249 -28.246 -9.409 1.00 35.66 669 ILE A C 1
ATOM 4941 O O . ILE A 1 669 ? 2.738 -27.127 -9.405 1.00 35.66 669 ILE A O 1
ATOM 4945 N N . HIS A 1 670 ? 2.712 -29.262 -10.085 1.00 38.69 670 HIS A N 1
ATOM 4946 C CA . HIS A 1 670 ? 1.467 -29.158 -10.846 1.00 38.69 670 HIS A CA 1
ATOM 4947 C C . HIS A 1 670 ? 0.262 -29.679 -10.054 1.00 38.69 670 HIS A C 1
ATOM 4949 O O . HIS A 1 670 ? 0.137 -30.874 -9.786 1.00 38.69 670 HIS A O 1
ATOM 4955 N N . TRP A 1 671 ? -0.703 -28.793 -9.790 1.00 39.62 671 TRP A N 1
ATOM 4956 C CA . TRP A 1 671 ? -2.114 -29.179 -9.735 1.00 39.62 671 TRP A CA 1
ATOM 4957 C C . TRP A 1 671 ? -2.681 -29.052 -11.154 1.00 39.62 671 TRP A C 1
ATOM 4959 O O . TRP A 1 671 ? -2.515 -28.018 -11.801 1.00 39.62 671 TRP A O 1
ATOM 4969 N N . LYS A 1 672 ? -3.346 -30.102 -11.649 1.00 41.22 672 LYS A N 1
ATOM 4970 C CA . LYS A 1 672 ? -3.751 -30.243 -13.064 1.00 41.22 672 LYS A CA 1
ATOM 4971 C C . LYS A 1 672 ? -4.560 -29.058 -13.626 1.00 41.22 672 LYS A C 1
ATOM 4973 O O . LYS A 1 672 ? -4.423 -28.747 -14.800 1.00 41.22 672 LYS A O 1
ATOM 4978 N N . LEU A 1 673 ? -5.335 -28.361 -12.789 1.00 43.72 673 LEU A N 1
ATOM 4979 C CA . LEU A 1 673 ? -6.214 -27.261 -13.211 1.00 43.72 673 LEU A CA 1
ATOM 4980 C C . LEU A 1 673 ? -5.488 -25.914 -13.429 1.00 43.72 673 LEU A C 1
ATOM 4982 O O . LEU A 1 673 ? -5.925 -25.106 -14.247 1.00 43.72 673 LEU A O 1
ATOM 4986 N N . ASP A 1 674 ? -4.387 -25.666 -12.709 1.00 49.91 674 ASP A N 1
ATOM 4987 C CA . ASP A 1 674 ? -3.566 -24.456 -12.884 1.00 49.91 674 ASP A CA 1
ATOM 4988 C C . ASP A 1 674 ? -2.523 -24.648 -13.995 1.00 49.91 674 ASP A C 1
ATOM 4990 O O . ASP A 1 674 ? -2.205 -23.698 -14.708 1.00 49.91 674 ASP A O 1
ATOM 4994 N N . ALA A 1 675 ? -2.066 -25.888 -14.207 1.00 55.56 675 ALA A N 1
ATOM 4995 C CA . ALA A 1 675 ? -1.183 -26.251 -15.313 1.00 55.56 675 ALA A CA 1
ATOM 4996 C C . ALA A 1 675 ? -1.851 -26.043 -16.686 1.00 55.56 675 ALA A C 1
ATOM 4998 O O . ALA A 1 675 ? -1.211 -25.542 -17.607 1.00 55.56 675 ALA A O 1
ATOM 4999 N N . GLU A 1 676 ? -3.145 -26.355 -16.821 1.00 57.81 676 GLU A N 1
ATOM 5000 C CA . GLU A 1 676 ? -3.906 -26.116 -18.058 1.00 57.81 676 GLU A CA 1
ATOM 5001 C C . GLU A 1 676 ? -4.055 -24.620 -18.365 1.00 57.81 676 GLU A C 1
ATOM 5003 O O . GLU A 1 676 ? -3.789 -24.199 -19.487 1.00 57.81 676 GLU A O 1
ATOM 5008 N N . LYS A 1 677 ? -4.384 -23.790 -17.364 1.00 61.31 677 LYS A N 1
ATOM 5009 C CA . LYS A 1 677 ? -4.483 -22.329 -17.541 1.00 61.31 677 LYS A CA 1
ATOM 5010 C C . LYS A 1 677 ? -3.133 -21.666 -17.799 1.00 61.31 677 LYS A C 1
ATOM 5012 O O . LYS A 1 677 ? -3.063 -20.730 -18.591 1.00 61.31 677 LYS A O 1
ATOM 5017 N N . ALA A 1 678 ? -2.071 -22.124 -17.136 1.00 61.50 678 ALA A N 1
ATOM 5018 C CA . ALA A 1 678 ? -0.715 -21.652 -17.398 1.00 61.50 678 ALA A CA 1
ATOM 5019 C C . ALA A 1 678 ? -0.283 -22.018 -18.826 1.00 61.50 678 ALA A C 1
ATOM 5021 O O . ALA A 1 678 ? 0.215 -21.160 -19.553 1.00 61.50 678 ALA A O 1
ATOM 5022 N N . ARG A 1 679 ? -0.570 -23.252 -19.264 1.00 66.81 679 ARG A N 1
ATOM 5023 C CA . ARG A 1 679 ? -0.338 -23.709 -20.639 1.00 66.81 679 ARG A CA 1
ATOM 5024 C C . ARG A 1 679 ? -1.139 -22.895 -21.657 1.00 66.81 679 ARG A C 1
ATOM 5026 O O . ARG A 1 679 ? -0.576 -22.503 -22.672 1.00 66.81 679 ARG A O 1
ATOM 5033 N N . GLU A 1 680 ? -2.404 -22.583 -21.381 1.00 72.25 680 GLU A N 1
ATOM 5034 C CA . GLU A 1 680 ? -3.262 -21.761 -22.248 1.00 72.25 680 GLU A CA 1
ATOM 5035 C C . GLU A 1 680 ? -2.747 -20.314 -22.363 1.00 72.25 680 GLU A C 1
ATOM 5037 O O . GLU A 1 680 ? -2.633 -19.774 -23.463 1.00 72.25 680 GLU A O 1
ATOM 5042 N N . GLN A 1 681 ? -2.341 -19.697 -21.248 1.00 72.31 681 GLN A N 1
ATOM 5043 C CA . GLN A 1 681 ? -1.732 -18.359 -21.246 1.00 72.31 681 GLN A CA 1
ATOM 5044 C C . GLN A 1 681 ? -0.377 -18.327 -21.952 1.00 72.31 681 GLN A C 1
ATOM 5046 O O . GLN A 1 681 ? -0.041 -17.337 -22.603 1.00 72.31 681 GLN A O 1
ATOM 5051 N N . GLN A 1 682 ? 0.413 -19.391 -21.820 1.00 74.25 682 GLN A N 1
ATOM 5052 C CA . GLN A 1 682 ? 1.689 -19.509 -22.506 1.00 74.25 682 GLN A CA 1
ATOM 5053 C C . GLN A 1 682 ? 1.478 -19.680 -24.013 1.00 74.25 682 GLN A C 1
ATOM 5055 O O . GLN A 1 682 ? 2.061 -18.930 -24.790 1.00 74.25 682 GLN A O 1
ATOM 5060 N N . LEU A 1 683 ? 0.560 -20.556 -24.429 1.00 77.81 683 LEU A N 1
ATOM 5061 C CA . LEU A 1 683 ? 0.188 -20.757 -25.831 1.00 77.81 683 LEU A CA 1
ATOM 5062 C C . LEU A 1 683 ? -0.389 -19.484 -26.479 1.00 77.81 683 LEU A C 1
ATOM 5064 O O . LEU A 1 683 ? -0.113 -19.199 -27.647 1.00 77.81 683 LEU A O 1
ATOM 5068 N N . ALA A 1 684 ? -1.113 -18.662 -25.712 1.00 77.56 684 ALA A N 1
ATOM 5069 C CA . ALA A 1 684 ? -1.603 -17.365 -26.175 1.00 77.56 684 ALA A CA 1
ATOM 5070 C C . ALA A 1 684 ? -0.467 -16.403 -26.581 1.00 77.56 684 ALA A C 1
ATOM 5072 O O . ALA A 1 684 ? -0.644 -15.622 -27.516 1.00 77.56 684 ALA A O 1
ATOM 5073 N N . LYS A 1 685 ? 0.715 -16.481 -25.948 1.00 79.00 685 LYS A N 1
ATOM 5074 C CA . LYS A 1 685 ? 1.892 -15.683 -26.347 1.00 79.00 685 LYS A CA 1
ATOM 5075 C C . LYS A 1 685 ? 2.437 -16.125 -27.706 1.00 79.00 685 LYS A C 1
ATOM 5077 O O . LYS A 1 685 ? 2.709 -15.283 -28.552 1.00 79.00 685 LYS A O 1
ATOM 5082 N N . CYS A 1 686 ? 2.536 -17.432 -27.947 1.00 78.19 686 CYS A N 1
ATOM 5083 C CA . CYS A 1 686 ? 2.936 -17.952 -29.258 1.00 78.19 686 CYS A CA 1
ATOM 5084 C C . CYS A 1 686 ? 1.916 -17.579 -30.351 1.00 78.19 686 CYS A C 1
ATOM 5086 O O . CYS A 1 686 ? 2.291 -17.179 -31.450 1.00 78.19 686 CYS A O 1
ATOM 5088 N N . THR A 1 687 ? 0.623 -17.575 -30.013 1.00 78.38 687 THR A N 1
ATOM 5089 C CA . THR A 1 687 ? -0.440 -17.107 -30.920 1.00 78.38 687 THR A CA 1
ATOM 5090 C C . THR A 1 687 ? -0.281 -15.618 -31.267 1.00 78.38 687 THR A C 1
ATOM 5092 O O . THR A 1 687 ? -0.465 -15.215 -32.416 1.00 78.38 687 THR A O 1
ATOM 5095 N N . ALA A 1 688 ? 0.101 -14.783 -30.296 1.00 76.88 688 ALA A N 1
ATOM 5096 C CA . ALA A 1 688 ? 0.361 -13.363 -30.528 1.00 76.88 688 ALA A CA 1
ATOM 5097 C C . ALA A 1 688 ? 1.571 -13.130 -31.454 1.00 76.88 688 ALA A C 1
ATOM 5099 O O . ALA A 1 688 ? 1.483 -12.301 -32.363 1.00 76.88 688 ALA A O 1
ATOM 5100 N N . VAL A 1 689 ? 2.650 -13.907 -31.298 1.00 78.62 689 VAL A N 1
ATOM 5101 C CA . VAL A 1 689 ? 3.826 -13.867 -32.189 1.00 78.62 689 VAL A CA 1
ATOM 5102 C C . VAL A 1 689 ? 3.458 -14.221 -33.632 1.00 78.62 689 VAL A C 1
ATOM 5104 O O . VAL A 1 689 ? 3.833 -13.475 -34.540 1.00 78.62 689 VAL A O 1
ATOM 5107 N N . LYS A 1 690 ? 2.641 -15.262 -33.852 1.00 76.12 690 LYS A N 1
ATOM 5108 C CA . LYS A 1 690 ? 2.146 -15.641 -35.190 1.00 76.12 690 LYS A CA 1
ATOM 5109 C C . LYS A 1 690 ? 1.463 -14.459 -35.895 1.00 76.12 690 LYS A C 1
ATOM 5111 O O . LYS A 1 690 ? 1.721 -14.179 -37.066 1.00 76.12 690 LYS A O 1
ATOM 5116 N N . HIS A 1 691 ? 0.668 -13.671 -35.164 1.00 76.25 691 HIS A N 1
ATOM 5117 C CA . HIS A 1 691 ? 0.052 -12.450 -35.700 1.00 76.25 691 HIS A CA 1
ATOM 5118 C C . HIS A 1 691 ? 1.048 -11.315 -35.985 1.00 76.25 691 HIS A C 1
ATOM 5120 O O . HIS A 1 691 ? 0.818 -10.520 -36.904 1.00 76.25 691 HIS A O 1
ATOM 5126 N N . VAL A 1 692 ? 2.131 -11.201 -35.211 1.00 77.12 692 VAL A N 1
ATOM 5127 C CA . VAL A 1 692 ? 3.199 -10.221 -35.462 1.00 77.12 692 VAL A CA 1
ATOM 5128 C C . VAL A 1 692 ? 3.948 -10.574 -36.744 1.00 77.12 692 VAL A C 1
ATOM 5130 O O . VAL A 1 692 ? 4.115 -9.701 -37.590 1.00 77.12 692 VAL A O 1
ATOM 5133 N N . ILE A 1 693 ? 4.321 -11.839 -36.939 1.00 78.88 693 ILE A N 1
ATOM 5134 C CA . ILE A 1 693 ? 5.024 -12.312 -38.142 1.00 78.88 693 ILE A CA 1
ATOM 5135 C C . ILE A 1 693 ? 4.175 -12.081 -39.390 1.00 78.88 693 ILE A C 1
ATOM 5137 O O . ILE A 1 693 ? 4.642 -11.464 -40.346 1.00 78.88 693 ILE A O 1
ATOM 5141 N N . GLN A 1 694 ? 2.894 -12.456 -39.348 1.00 76.31 694 GLN A N 1
ATOM 5142 C CA . GLN A 1 694 ? 1.959 -12.194 -40.444 1.00 76.31 694 GLN A CA 1
ATOM 5143 C C . GLN A 1 694 ? 1.825 -10.698 -40.753 1.00 76.31 694 GLN A C 1
ATOM 5145 O O . GLN A 1 694 ? 1.718 -10.312 -41.916 1.00 76.31 694 GLN A O 1
ATOM 5150 N N . ARG A 1 695 ? 1.825 -9.830 -39.733 1.00 73.12 695 ARG A N 1
ATOM 5151 C CA . ARG A 1 695 ? 1.787 -8.377 -39.944 1.00 73.12 695 ARG A CA 1
ATOM 5152 C C . ARG A 1 695 ? 3.075 -7.878 -40.599 1.00 73.12 695 ARG A C 1
ATOM 5154 O O . ARG A 1 695 ? 2.988 -7.129 -41.566 1.00 73.12 695 ARG A O 1
ATOM 5161 N N . THR A 1 696 ? 4.236 -8.322 -40.130 1.00 75.06 696 THR A N 1
ATOM 5162 C CA . THR A 1 696 ? 5.537 -7.929 -40.689 1.00 75.06 696 THR A CA 1
ATOM 5163 C C . THR A 1 696 ? 5.693 -8.411 -42.135 1.00 75.06 696 THR A C 1
ATOM 5165 O O . THR A 1 696 ? 6.087 -7.629 -42.994 1.00 75.06 696 THR A O 1
ATOM 5168 N N . ALA A 1 697 ? 5.255 -9.634 -42.451 1.00 75.94 697 ALA A N 1
ATOM 5169 C CA . ALA A 1 697 ? 5.212 -10.163 -43.818 1.00 75.94 697 ALA A CA 1
ATOM 5170 C C . ALA A 1 697 ? 4.329 -9.332 -44.767 1.00 75.94 697 ALA A C 1
ATOM 5172 O O . ALA A 1 697 ? 4.595 -9.240 -45.967 1.00 75.94 697 ALA A O 1
ATOM 5173 N N . ARG A 1 698 ? 3.280 -8.675 -44.247 1.00 71.88 698 ARG A N 1
ATOM 5174 C CA . ARG A 1 698 ? 2.459 -7.744 -45.041 1.00 71.88 698 ARG A CA 1
ATOM 5175 C C . ARG A 1 698 ? 3.194 -6.445 -45.355 1.00 71.88 698 ARG A C 1
ATOM 5177 O O . ARG A 1 698 ? 2.992 -5.903 -46.441 1.00 71.88 698 ARG A O 1
ATOM 5184 N N . GLU A 1 699 ? 3.960 -5.936 -44.394 1.00 68.00 699 GLU A N 1
ATOM 5185 C CA . GLU A 1 699 ? 4.619 -4.627 -44.441 1.00 68.00 699 GLU A CA 1
ATOM 5186 C C . GLU A 1 699 ? 5.978 -4.665 -45.164 1.00 68.00 699 GLU A C 1
ATOM 5188 O O . GLU A 1 699 ? 6.426 -3.629 -45.654 1.00 68.00 699 GLU A O 1
ATOM 5193 N N . CYS A 1 700 ? 6.595 -5.848 -45.282 1.00 71.06 700 CYS A N 1
ATOM 5194 C CA . CYS A 1 700 ? 7.937 -6.050 -45.835 1.00 71.06 700 CYS A CA 1
ATOM 5195 C C . CYS A 1 700 ? 7.934 -7.070 -47.000 1.00 71.06 700 CYS A C 1
ATOM 5197 O O . CYS A 1 700 ? 8.325 -8.216 -46.794 1.00 71.06 700 CYS A O 1
ATOM 5199 N N . PRO A 1 701 ? 7.523 -6.686 -48.228 1.00 68.38 701 PRO A N 1
ATOM 5200 C CA . PRO A 1 701 ? 7.466 -7.599 -49.382 1.00 68.38 701 PRO A CA 1
ATOM 5201 C C . PRO A 1 701 ? 8.844 -8.062 -49.888 1.00 68.38 701 PRO A C 1
ATOM 5203 O O . PRO A 1 701 ? 8.930 -9.040 -50.627 1.00 68.38 701 PRO A O 1
ATOM 5206 N N . ASP A 1 702 ? 9.915 -7.376 -49.484 1.00 71.62 702 ASP A N 1
ATOM 5207 C CA . ASP A 1 702 ? 11.299 -7.702 -49.849 1.00 71.62 702 ASP A CA 1
ATOM 5208 C C . ASP A 1 702 ? 11.931 -8.765 -48.927 1.00 71.62 702 ASP A C 1
ATOM 5210 O O . ASP A 1 702 ? 13.110 -9.093 -49.068 1.00 71.62 702 ASP A O 1
ATOM 5214 N N . VAL A 1 703 ? 11.153 -9.301 -47.980 1.00 80.81 703 VAL A N 1
ATOM 5215 C CA . VAL A 1 703 ? 11.563 -10.329 -47.019 1.00 80.81 703 VAL A CA 1
ATOM 5216 C C . VAL A 1 703 ? 10.682 -11.562 -47.202 1.00 80.81 703 VAL A C 1
ATOM 5218 O O . VAL A 1 703 ? 9.455 -11.464 -47.178 1.00 80.81 703 VAL A O 1
ATOM 5221 N N . SER A 1 704 ? 11.305 -12.727 -47.366 1.00 83.12 704 SER A N 1
ATOM 5222 C CA . SER A 1 704 ? 10.600 -14.005 -47.486 1.00 83.12 704 SER A CA 1
ATOM 5223 C C . SER A 1 704 ? 10.341 -14.572 -46.092 1.00 83.12 704 SER A C 1
ATOM 5225 O O . SER A 1 704 ? 11.282 -14.798 -45.335 1.00 83.12 704 SER A O 1
ATOM 5227 N N . PHE A 1 705 ? 9.080 -14.813 -45.735 1.00 85.94 705 PHE A N 1
ATOM 5228 C CA . PHE A 1 705 ? 8.721 -15.436 -44.458 1.00 85.94 705 PHE A CA 1
ATOM 5229 C C . PHE A 1 705 ? 8.385 -16.910 -44.669 1.00 85.94 705 PHE A C 1
ATOM 5231 O O . PHE A 1 705 ? 7.566 -17.246 -45.524 1.00 85.94 705 PHE A O 1
ATOM 5238 N N . VAL A 1 706 ? 9.009 -17.769 -43.872 1.00 87.88 706 VAL A N 1
ATOM 5239 C CA . VAL A 1 706 ? 8.876 -19.225 -43.914 1.00 87.88 706 VAL A CA 1
ATOM 5240 C C . VAL A 1 706 ? 8.399 -19.706 -42.553 1.00 87.88 706 VAL A C 1
ATOM 5242 O O . VAL A 1 706 ? 8.924 -19.266 -41.532 1.00 87.88 706 VAL A O 1
ATOM 5245 N N . ALA A 1 707 ? 7.421 -20.604 -42.532 1.00 86.62 707 ALA A N 1
ATOM 5246 C CA . ALA A 1 707 ? 6.964 -21.264 -41.319 1.00 86.62 707 ALA A CA 1
ATOM 5247 C C . ALA A 1 707 ? 7.158 -22.776 -41.446 1.00 86.62 707 ALA A C 1
ATOM 5249 O O . ALA A 1 707 ? 6.744 -23.385 -42.429 1.00 86.62 707 ALA A O 1
ATOM 5250 N N . ILE A 1 708 ? 7.778 -23.368 -40.432 1.00 86.88 708 ILE A N 1
ATOM 5251 C CA . ILE A 1 708 ? 7.938 -24.810 -40.273 1.00 86.88 708 ILE A CA 1
ATOM 5252 C C . ILE A 1 708 ? 7.108 -25.194 -39.049 1.00 86.88 708 ILE A C 1
ATOM 5254 O O . ILE A 1 708 ? 7.453 -24.845 -37.915 1.00 86.88 708 ILE A O 1
ATOM 5258 N N . GLU A 1 709 ? 5.987 -25.872 -39.282 1.00 82.94 709 GLU A N 1
ATOM 5259 C CA . GLU A 1 709 ? 5.129 -26.403 -38.223 1.00 82.94 709 GLU A CA 1
ATOM 5260 C C . GLU A 1 709 ? 5.484 -27.882 -38.012 1.00 82.94 709 GLU A C 1
ATOM 5262 O O . GLU A 1 709 ? 5.206 -28.721 -38.866 1.00 82.94 709 GLU A O 1
ATOM 5267 N N . THR A 1 710 ? 6.140 -28.215 -36.893 1.00 78.12 710 THR A N 1
ATOM 5268 C CA . THR A 1 710 ? 6.385 -29.622 -36.536 1.00 78.12 710 THR A CA 1
ATOM 5269 C C . THR A 1 710 ? 5.203 -30.199 -35.761 1.00 78.12 710 THR A C 1
ATOM 5271 O O . THR A 1 710 ? 4.645 -29.572 -34.860 1.00 78.12 710 THR A O 1
ATOM 5274 N N . ASP A 1 711 ? 4.833 -31.420 -36.120 1.00 74.31 711 ASP A N 1
ATOM 5275 C CA . ASP A 1 711 ? 3.825 -32.272 -35.495 1.00 74.31 711 ASP A CA 1
ATOM 5276 C C . ASP A 1 711 ? 4.451 -33.443 -34.709 1.00 74.31 711 ASP A C 1
ATOM 5278 O O . ASP A 1 711 ? 3.730 -34.230 -34.094 1.00 74.31 711 ASP A O 1
ATOM 5282 N N . GLY A 1 712 ? 5.786 -33.559 -34.704 1.00 64.19 712 GLY A N 1
ATOM 5283 C CA . GLY A 1 712 ? 6.510 -34.717 -34.169 1.00 64.19 712 GLY A CA 1
ATOM 5284 C C . GLY A 1 712 ? 6.727 -35.859 -35.178 1.00 64.19 712 GLY A C 1
ATOM 5285 O O . GLY A 1 712 ? 6.992 -36.995 -34.775 1.00 64.19 712 GLY A O 1
ATOM 5286 N N . SER A 1 713 ? 6.555 -35.609 -36.483 1.00 65.06 713 SER A N 1
ATOM 5287 C CA . SER A 1 713 ? 6.868 -36.566 -37.558 1.00 65.06 713 SER A CA 1
ATOM 5288 C C . SER A 1 713 ? 8.377 -36.683 -37.828 1.00 65.06 713 SER A C 1
ATOM 5290 O O . SER A 1 713 ? 9.146 -35.741 -37.645 1.00 65.06 713 SER A O 1
ATOM 5292 N N . THR A 1 714 ? 8.835 -37.848 -38.312 1.00 61.91 714 THR A N 1
ATOM 5293 C CA . THR A 1 714 ? 10.274 -38.156 -38.449 1.00 61.91 714 THR A CA 1
ATOM 5294 C C . THR A 1 714 ? 11.025 -37.283 -39.456 1.00 61.91 714 THR A C 1
ATOM 5296 O O . THR A 1 714 ? 12.219 -37.060 -39.260 1.00 61.91 714 THR A O 1
ATOM 5299 N N . GLU A 1 715 ? 10.357 -36.805 -40.509 1.00 65.12 715 GLU A N 1
ATOM 5300 C CA . GLU A 1 715 ? 10.963 -35.998 -41.582 1.00 65.12 715 GLU A CA 1
ATOM 5301 C C . GLU A 1 715 ? 11.071 -34.514 -41.191 1.00 65.12 715 GLU A C 1
ATOM 5303 O O . GLU A 1 715 ? 12.172 -33.959 -41.219 1.00 65.12 715 GLU A O 1
ATOM 5308 N N . ARG A 1 716 ? 9.985 -33.894 -40.700 1.00 72.06 716 ARG A N 1
ATOM 5309 C CA . ARG A 1 716 ? 10.008 -32.504 -40.201 1.00 72.06 716 ARG A CA 1
ATOM 5310 C C . ARG A 1 716 ? 10.912 -32.354 -38.979 1.00 72.06 716 ARG A C 1
ATOM 5312 O O . ARG A 1 716 ? 11.702 -31.415 -38.911 1.00 72.06 716 ARG A O 1
ATOM 5319 N N . ASP A 1 717 ? 10.912 -33.323 -38.062 1.00 71.44 717 ASP A N 1
ATOM 5320 C CA . ASP A 1 717 ? 11.835 -33.311 -36.921 1.00 71.44 717 ASP A CA 1
ATOM 5321 C C . ASP A 1 717 ? 13.297 -33.536 -37.325 1.00 71.44 717 ASP A C 1
ATOM 5323 O O . ASP A 1 717 ? 14.203 -33.148 -36.582 1.00 71.44 717 ASP A O 1
ATOM 5327 N N . ALA A 1 718 ? 13.564 -34.184 -38.466 1.00 75.94 718 ALA A N 1
ATOM 5328 C CA . ALA A 1 718 ? 14.918 -34.289 -39.006 1.00 75.94 718 ALA A CA 1
ATOM 5329 C C . ALA A 1 718 ? 15.397 -32.938 -39.558 1.00 75.94 718 ALA A C 1
ATOM 5331 O O . ALA A 1 718 ? 16.538 -32.555 -39.285 1.00 75.94 718 ALA A O 1
ATOM 5332 N N . LEU A 1 719 ? 14.520 -32.185 -40.236 1.00 80.94 719 LEU A N 1
ATOM 5333 C CA . LEU A 1 719 ? 14.787 -30.810 -40.664 1.00 80.94 719 LEU A CA 1
ATOM 5334 C C . LEU A 1 719 ? 15.024 -29.885 -39.457 1.00 80.94 719 LEU A C 1
ATOM 5336 O O . LEU A 1 719 ? 16.063 -29.235 -39.386 1.00 80.94 719 LEU A O 1
ATOM 5340 N N . VAL A 1 720 ? 14.143 -29.899 -38.449 1.00 82.94 720 VAL A N 1
ATOM 5341 C CA . VAL A 1 720 ? 14.286 -29.102 -37.208 1.00 82.94 720 VAL A CA 1
ATOM 5342 C C . VAL A 1 720 ? 15.604 -29.412 -36.479 1.00 82.94 720 VAL A C 1
ATOM 5344 O O . VAL A 1 720 ? 16.304 -28.494 -36.043 1.00 82.94 720 VAL A O 1
ATOM 5347 N N . ARG A 1 721 ? 16.003 -30.694 -36.406 1.00 79.81 721 ARG A N 1
ATOM 5348 C CA . ARG A 1 721 ? 17.299 -31.113 -35.837 1.00 79.81 721 ARG A CA 1
ATOM 5349 C C . ARG A 1 721 ? 18.494 -30.613 -36.649 1.00 79.81 721 ARG A C 1
ATOM 5351 O O . ARG A 1 721 ? 19.479 -30.185 -36.051 1.00 79.81 721 ARG A O 1
ATOM 5358 N N . LYS A 1 722 ? 18.421 -30.635 -37.984 1.00 80.06 722 LYS A N 1
ATOM 5359 C CA . LYS A 1 722 ? 19.467 -30.082 -38.865 1.00 80.06 722 LYS A CA 1
ATOM 5360 C C . LYS A 1 722 ? 19.582 -28.559 -38.755 1.00 80.06 722 LYS A C 1
ATOM 5362 O O . LYS A 1 722 ? 20.693 -28.041 -38.805 1.00 80.06 722 LYS A O 1
ATOM 5367 N N . LEU A 1 723 ? 18.467 -27.860 -38.537 1.00 82.81 723 LEU A N 1
ATOM 5368 C CA . LEU A 1 723 ? 18.428 -26.413 -38.284 1.00 82.81 723 LEU A CA 1
ATOM 5369 C C . LEU A 1 723 ? 18.957 -26.019 -36.891 1.00 82.81 723 LEU A C 1
ATOM 5371 O O . LEU A 1 723 ? 19.066 -24.830 -36.592 1.00 82.81 723 LEU A O 1
ATOM 5375 N N . GLY A 1 724 ? 19.291 -26.992 -36.032 1.00 82.06 724 GLY A N 1
ATOM 5376 C CA . GLY A 1 724 ? 19.848 -26.751 -34.697 1.00 82.06 724 GLY A CA 1
ATOM 5377 C C . GLY A 1 724 ? 18.835 -26.221 -33.677 1.00 82.06 724 GLY A C 1
ATOM 5378 O O . GLY A 1 724 ? 19.229 -25.708 -32.628 1.00 82.06 724 GLY A O 1
ATOM 5379 N N . VAL A 1 725 ? 17.535 -26.340 -33.959 1.00 85.00 725 VAL A N 1
ATOM 5380 C CA . VAL A 1 725 ? 16.468 -25.824 -33.098 1.00 85.00 725 VAL A CA 1
ATOM 5381 C C . VAL A 1 725 ? 16.202 -26.799 -31.949 1.00 85.00 725 VAL A C 1
ATOM 5383 O O . VAL A 1 725 ? 15.796 -27.937 -32.161 1.00 85.00 725 VAL A O 1
ATOM 5386 N N . GLN A 1 726 ? 16.432 -26.339 -30.717 1.00 80.62 726 GLN A N 1
ATOM 5387 C CA . GLN A 1 726 ? 16.223 -27.123 -29.486 1.00 80.62 726 GLN A CA 1
ATOM 5388 C C . GLN A 1 726 ? 15.032 -26.632 -28.650 1.00 80.62 726 GLN A C 1
ATOM 5390 O O . GLN A 1 726 ? 14.538 -27.360 -27.795 1.00 80.62 726 GLN A O 1
ATOM 5395 N N . VAL A 1 727 ? 14.583 -25.397 -28.889 1.00 82.50 727 VAL A N 1
ATOM 5396 C CA . VAL A 1 727 ? 13.523 -24.717 -28.133 1.00 82.50 727 VAL A CA 1
ATOM 5397 C C . VAL A 1 727 ? 12.434 -24.278 -29.104 1.00 82.50 727 VAL A C 1
ATOM 5399 O O . VAL A 1 727 ? 12.744 -23.764 -30.176 1.00 82.50 727 VAL A O 1
ATOM 5402 N N . LEU A 1 728 ? 11.163 -24.435 -28.741 1.00 83.38 728 LEU A N 1
ATOM 5403 C CA . LEU A 1 728 ? 10.025 -24.064 -29.589 1.00 83.38 728 LEU A CA 1
ATOM 5404 C C . LEU A 1 728 ? 9.139 -23.014 -28.900 1.00 83.38 728 LEU A C 1
ATOM 5406 O O . LEU A 1 728 ? 8.733 -23.233 -27.760 1.00 83.38 728 LEU A O 1
ATOM 5410 N N . PRO A 1 729 ? 8.778 -21.899 -29.557 1.00 86.75 729 PRO A N 1
ATOM 5411 C CA . PRO A 1 729 ? 9.145 -21.532 -30.923 1.00 86.75 729 PRO A CA 1
ATOM 5412 C C . PRO A 1 729 ? 10.587 -21.009 -31.009 1.00 86.75 729 PRO A C 1
ATOM 5414 O O . PRO A 1 729 ? 11.118 -20.472 -30.034 1.00 86.75 729 PRO A O 1
ATOM 5417 N N . THR A 1 730 ? 11.200 -21.117 -32.187 1.00 87.75 730 THR A N 1
ATOM 5418 C CA . THR A 1 730 ? 12.473 -20.457 -32.525 1.00 87.75 730 THR A CA 1
ATOM 5419 C C . THR A 1 730 ? 12.322 -19.677 -33.826 1.00 87.75 730 THR A C 1
ATOM 5421 O O . THR A 1 730 ? 11.697 -20.147 -34.771 1.00 87.75 730 THR A O 1
ATOM 5424 N N . LEU A 1 731 ? 12.902 -18.479 -33.873 1.00 88.38 731 LEU A N 1
ATOM 5425 C CA . LEU A 1 731 ? 12.917 -17.609 -35.046 1.00 88.38 731 LEU A CA 1
ATOM 5426 C C . LEU A 1 731 ? 14.352 -17.476 -35.557 1.00 88.38 731 LEU A C 1
ATOM 5428 O O . LEU A 1 731 ? 15.230 -17.083 -34.792 1.00 88.38 731 LEU A O 1
ATOM 5432 N N . GLN A 1 732 ? 14.592 -17.761 -36.831 1.00 89.19 732 GLN A N 1
ATOM 5433 C CA . GLN A 1 732 ? 15.909 -17.695 -37.465 1.00 89.19 732 GLN A CA 1
ATOM 5434 C C . GLN A 1 732 ? 15.904 -16.732 -38.656 1.00 89.19 732 GLN A C 1
ATOM 5436 O O . GLN A 1 732 ? 14.924 -16.625 -39.388 1.00 89.19 732 GLN A O 1
ATOM 5441 N N . PHE A 1 733 ? 17.016 -16.029 -38.857 1.00 86.88 733 PHE A N 1
ATOM 5442 C CA . PHE A 1 733 ? 17.205 -15.070 -39.946 1.00 86.88 733 PHE A CA 1
ATOM 5443 C C . PHE A 1 733 ? 18.310 -15.565 -40.876 1.00 86.88 733 PHE A C 1
ATOM 5445 O O . PHE A 1 733 ? 19.443 -15.741 -40.433 1.00 86.88 733 PHE A O 1
ATOM 5452 N N . TYR A 1 734 ? 18.005 -15.743 -42.158 1.00 83.25 734 TYR A N 1
ATOM 5453 C CA . TYR A 1 734 ? 18.922 -16.241 -43.181 1.00 83.25 734 TYR A CA 1
ATOM 5454 C C . TYR A 1 734 ? 19.119 -15.231 -44.309 1.00 83.25 734 TYR A C 1
ATOM 5456 O O . TYR A 1 734 ? 18.185 -14.547 -44.719 1.00 83.25 734 TYR A O 1
ATOM 5464 N N . ARG A 1 735 ? 20.330 -15.172 -44.863 1.00 82.00 735 ARG A N 1
ATOM 5465 C CA . ARG A 1 735 ? 20.617 -14.444 -46.108 1.00 82.00 735 ARG A CA 1
ATOM 5466 C C . ARG A 1 735 ? 21.750 -15.133 -46.854 1.00 82.00 735 ARG A C 1
ATOM 5468 O O . ARG A 1 735 ? 22.734 -15.522 -46.222 1.00 82.00 735 ARG A O 1
ATOM 5475 N N . ASN A 1 736 ? 21.633 -15.288 -48.174 1.00 78.50 736 ASN A N 1
ATOM 5476 C CA . ASN A 1 736 ? 22.611 -16.022 -48.992 1.00 78.50 736 ASN A CA 1
ATOM 5477 C C . ASN A 1 736 ? 22.930 -17.423 -48.419 1.00 78.50 736 ASN A C 1
ATOM 5479 O O . ASN A 1 736 ? 24.093 -17.817 -48.320 1.00 78.50 736 ASN A O 1
ATOM 5483 N N . GLY A 1 737 ? 21.902 -18.127 -47.930 1.00 74.38 737 GLY A N 1
ATOM 5484 C CA . GLY A 1 737 ? 22.029 -19.457 -47.319 1.00 74.38 737 GLY A CA 1
ATOM 5485 C C . GLY A 1 737 ? 22.744 -19.509 -45.960 1.00 74.38 737 GLY A C 1
ATOM 5486 O O . GLY A 1 737 ? 22.972 -20.598 -45.440 1.00 74.38 737 GLY A O 1
ATOM 5487 N N . LYS A 1 738 ? 23.106 -18.369 -45.353 1.00 80.06 738 LYS A N 1
ATOM 5488 C CA . LYS A 1 738 ? 23.789 -18.314 -44.049 1.00 80.06 738 LYS A CA 1
ATOM 5489 C C . LYS A 1 738 ? 22.858 -17.823 -42.947 1.00 80.06 738 LYS A C 1
ATOM 5491 O O . LYS A 1 738 ? 22.180 -16.812 -43.124 1.00 80.06 738 LYS A O 1
ATOM 5496 N N . LEU A 1 739 ? 22.887 -18.506 -41.802 1.00 83.00 739 LEU A N 1
ATOM 5497 C CA . LEU A 1 739 ? 22.209 -18.073 -40.580 1.00 83.00 739 LEU A CA 1
ATOM 5498 C C . LEU A 1 739 ? 22.906 -16.825 -40.018 1.00 83.00 739 LEU A C 1
ATOM 5500 O O . LEU A 1 739 ? 24.104 -16.848 -39.736 1.00 83.00 739 LEU A O 1
ATOM 5504 N N . LEU A 1 740 ? 22.149 -15.743 -39.866 1.00 80.69 740 LEU A N 1
ATOM 5505 C CA . LEU A 1 740 ? 22.607 -14.462 -39.329 1.00 80.69 740 LEU A CA 1
ATOM 5506 C C . LEU A 1 740 ? 22.313 -14.335 -37.834 1.00 80.69 740 LEU A C 1
ATOM 5508 O O . LEU A 1 740 ? 23.138 -13.821 -37.080 1.00 80.69 740 LEU A O 1
ATOM 5512 N N . TRP A 1 741 ? 21.127 -14.777 -37.415 1.00 81.81 741 TRP A N 1
ATOM 5513 C CA . TRP A 1 741 ? 20.655 -14.634 -36.042 1.00 81.81 741 TRP A CA 1
ATOM 5514 C C . TRP A 1 741 ? 19.559 -15.637 -35.712 1.00 81.81 741 TRP A C 1
ATOM 5516 O O . TRP A 1 741 ? 18.778 -16.016 -36.586 1.00 81.81 741 TRP A O 1
ATOM 5526 N N . GLU A 1 742 ? 19.470 -16.009 -34.437 1.00 83.75 742 GLU A N 1
ATOM 5527 C CA . GLU A 1 742 ? 18.402 -16.848 -33.910 1.00 83.75 742 GLU A CA 1
ATOM 5528 C C . GLU A 1 742 ? 17.830 -16.289 -32.601 1.00 83.75 742 GLU A C 1
ATOM 5530 O O . GLU A 1 742 ? 18.541 -15.737 -31.761 1.00 83.75 742 GLU A O 1
ATOM 5535 N N . HIS A 1 743 ? 16.522 -16.443 -32.422 1.00 81.94 743 HIS A N 1
ATOM 5536 C CA . HIS A 1 743 ? 15.793 -16.087 -31.214 1.00 81.94 743 HIS A CA 1
ATOM 5537 C C . HIS A 1 743 ? 15.075 -17.320 -30.671 1.00 81.94 743 HIS A C 1
ATOM 5539 O O . HIS A 1 743 ? 14.203 -17.867 -31.345 1.00 81.94 743 HIS A O 1
ATOM 5545 N N . LYS A 1 744 ? 15.425 -17.741 -29.453 1.00 84.75 744 LYS A N 1
ATOM 5546 C CA . LYS A 1 744 ? 14.898 -18.958 -28.823 1.00 84.75 744 LYS A CA 1
ATOM 5547 C C . LYS A 1 744 ? 13.799 -18.621 -27.825 1.00 84.75 744 LYS A C 1
ATOM 5549 O O . LYS A 1 744 ? 14.020 -17.839 -26.903 1.00 84.75 744 LYS A O 1
ATOM 5554 N N . GLY A 1 745 ? 12.645 -19.260 -27.979 1.00 82.56 745 GLY A N 1
ATOM 5555 C CA . GLY A 1 745 ? 11.513 -19.122 -27.074 1.00 82.56 745 GLY A CA 1
ATOM 5556 C C . GLY A 1 745 ? 10.758 -17.797 -27.202 1.00 82.56 745 GLY A C 1
ATOM 5557 O O . GLY A 1 745 ? 11.189 -16.830 -27.827 1.00 82.56 745 GLY A O 1
ATOM 5558 N N . VAL A 1 746 ? 9.581 -17.746 -26.584 1.00 79.69 746 VAL A N 1
ATOM 5559 C CA . VAL A 1 746 ? 8.608 -16.662 -26.791 1.00 79.69 746 VAL A CA 1
ATOM 5560 C C . VAL A 1 746 ? 8.939 -15.363 -26.034 1.00 79.69 746 VAL A C 1
ATOM 5562 O O . VAL A 1 746 ? 8.360 -14.316 -26.318 1.00 79.69 746 VAL A O 1
ATOM 5565 N N . GLY A 1 747 ? 9.860 -15.399 -25.061 1.00 67.69 747 GLY A N 1
ATOM 5566 C CA . GLY A 1 747 ? 10.050 -14.350 -24.047 1.00 67.69 747 GLY A CA 1
ATOM 5567 C C . GLY A 1 747 ? 10.382 -12.944 -24.569 1.00 67.69 747 GLY A C 1
ATOM 5568 O O . GLY A 1 747 ? 10.147 -11.969 -23.854 1.00 67.69 747 GLY A O 1
ATOM 5569 N N . GLN A 1 748 ? 10.898 -12.818 -25.796 1.00 67.50 748 GLN A N 1
ATOM 5570 C CA . GLN A 1 748 ? 11.205 -11.541 -26.460 1.00 67.50 748 GLN A CA 1
ATOM 5571 C C . GLN A 1 748 ? 10.951 -11.586 -27.983 1.00 67.50 748 GLN A C 1
ATOM 5573 O O . GLN A 1 748 ? 11.403 -10.707 -28.722 1.00 67.50 748 GLN A O 1
ATOM 5578 N N . MET A 1 749 ? 10.207 -12.589 -28.458 1.00 73.88 749 MET A N 1
ATOM 5579 C CA . MET A 1 749 ? 10.103 -12.896 -29.885 1.00 73.88 749 MET A CA 1
ATOM 5580 C C . MET A 1 749 ? 9.274 -11.856 -30.656 1.00 73.88 749 MET A C 1
ATOM 5582 O O . MET A 1 749 ? 9.644 -11.495 -31.769 1.00 73.88 749 MET A O 1
ATOM 5586 N N . GLU A 1 750 ? 8.226 -11.283 -30.047 1.00 66.94 750 GLU A N 1
ATOM 5587 C CA . GLU A 1 750 ? 7.395 -10.236 -30.676 1.00 66.94 750 GLU A CA 1
ATOM 5588 C C . GLU A 1 750 ? 8.206 -8.993 -31.086 1.00 66.94 750 GLU A C 1
ATOM 5590 O O . GLU A 1 750 ? 8.004 -8.448 -32.170 1.00 66.94 750 GLU A O 1
ATOM 5595 N N . ALA A 1 751 ? 9.140 -8.552 -30.237 1.00 65.38 751 ALA A N 1
ATOM 5596 C CA . ALA A 1 751 ? 10.042 -7.444 -30.555 1.00 65.38 751 ALA A CA 1
ATOM 5597 C C . ALA A 1 751 ? 11.150 -7.887 -31.528 1.00 65.38 751 ALA A C 1
ATOM 5599 O O . ALA A 1 751 ? 11.477 -7.161 -32.467 1.00 65.38 751 ALA A O 1
ATOM 5600 N N . GLY A 1 752 ? 11.666 -9.110 -31.353 1.00 67.38 752 GLY A N 1
ATOM 5601 C CA . GLY A 1 752 ? 12.749 -9.672 -32.160 1.00 67.38 752 GLY A CA 1
ATOM 5602 C C . GLY A 1 752 ? 12.437 -9.792 -33.656 1.00 67.38 752 GLY A C 1
ATOM 5603 O O . GLY A 1 752 ? 13.336 -9.577 -34.466 1.00 67.38 752 GLY A O 1
ATOM 5604 N N . VAL A 1 753 ? 11.181 -10.064 -34.040 1.00 75.56 753 VAL A N 1
ATOM 5605 C CA . VAL A 1 753 ? 10.765 -10.126 -35.459 1.00 75.56 753 VAL A CA 1
ATOM 5606 C C . VAL A 1 753 ? 10.987 -8.778 -36.150 1.00 75.56 753 VAL A C 1
ATOM 5608 O O . VAL A 1 753 ? 11.650 -8.709 -37.183 1.00 75.56 753 VAL A O 1
ATOM 5611 N N . GLY A 1 754 ? 10.461 -7.694 -35.573 1.00 73.19 754 GLY A N 1
ATOM 5612 C CA . GLY A 1 754 ? 10.556 -6.358 -36.168 1.00 73.19 754 GLY A CA 1
ATOM 5613 C C . GLY A 1 754 ? 11.973 -5.783 -36.124 1.00 73.19 754 GLY A C 1
ATOM 5614 O O . GLY A 1 754 ? 12.424 -5.174 -37.094 1.00 73.19 754 GLY A O 1
ATOM 5615 N N . GLU A 1 755 ? 12.692 -6.000 -35.020 1.00 78.12 755 GLU A N 1
ATOM 5616 C CA . GLU A 1 755 ? 14.079 -5.551 -34.852 1.00 78.12 755 GLU A CA 1
ATOM 5617 C C . GLU A 1 755 ? 15.029 -6.268 -35.824 1.00 78.12 755 GLU A C 1
ATOM 5619 O O . GLU A 1 755 ? 15.838 -5.616 -36.482 1.00 78.12 755 GLU A O 1
ATOM 5624 N N . GLY A 1 756 ? 14.892 -7.591 -35.972 1.00 74.44 756 GLY A N 1
ATOM 5625 C CA . GLY A 1 756 ? 15.708 -8.394 -36.884 1.00 74.44 756 GLY A CA 1
ATOM 5626 C C . GLY A 1 756 ? 15.438 -8.086 -38.357 1.00 74.44 756 GLY A C 1
ATOM 5627 O O . GLY A 1 756 ? 16.385 -7.903 -39.121 1.00 74.44 756 GLY A O 1
ATOM 5628 N N . VAL A 1 757 ? 14.168 -7.935 -38.754 1.00 78.62 757 VAL A N 1
ATOM 5629 C CA . VAL A 1 757 ? 13.808 -7.536 -40.128 1.00 78.62 757 VAL A CA 1
ATOM 5630 C C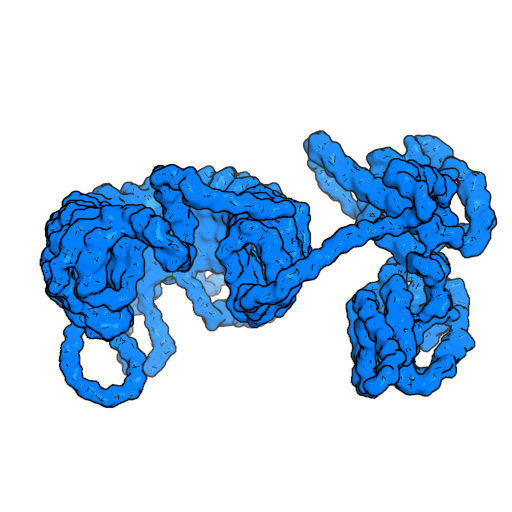 . VAL A 1 757 ? 14.382 -6.164 -40.474 1.00 78.62 757 VAL A C 1
ATOM 5632 O O . VAL A 1 757 ? 14.922 -5.996 -41.561 1.00 78.62 757 VAL A O 1
ATOM 5635 N N . MET A 1 758 ? 14.340 -5.207 -39.543 1.00 76.25 758 MET A N 1
ATOM 5636 C CA . MET A 1 758 ? 14.908 -3.875 -39.762 1.00 76.25 758 MET A CA 1
ATOM 5637 C C . MET A 1 758 ? 16.442 -3.872 -39.763 1.00 76.25 758 MET A C 1
ATOM 5639 O O . MET A 1 758 ? 17.046 -3.033 -40.422 1.00 76.25 758 MET A O 1
ATOM 5643 N N . TYR A 1 759 ? 17.085 -4.761 -39.001 1.00 77.56 759 TYR A N 1
ATOM 5644 C CA . TYR A 1 759 ? 18.543 -4.805 -38.884 1.00 77.56 759 TYR A CA 1
ATOM 5645 C C . TYR A 1 759 ? 19.225 -5.546 -40.041 1.00 77.56 759 TYR A C 1
ATOM 5647 O O . TYR A 1 759 ? 20.255 -5.079 -40.539 1.00 77.56 759 TYR A O 1
ATOM 5655 N N . TYR A 1 760 ? 18.666 -6.687 -40.456 1.00 75.75 760 TYR A N 1
ATOM 5656 C CA . TYR A 1 760 ? 19.223 -7.559 -41.499 1.00 75.75 760 TYR A CA 1
ATOM 5657 C C . TYR A 1 760 ? 18.583 -7.353 -42.875 1.00 75.75 760 TYR A C 1
ATOM 5659 O O . TYR A 1 760 ? 19.200 -7.675 -43.896 1.00 75.75 760 TYR A O 1
ATOM 5667 N N . GLY A 1 761 ? 17.358 -6.830 -42.903 1.00 61.44 761 GLY A N 1
ATOM 5668 C CA . GLY A 1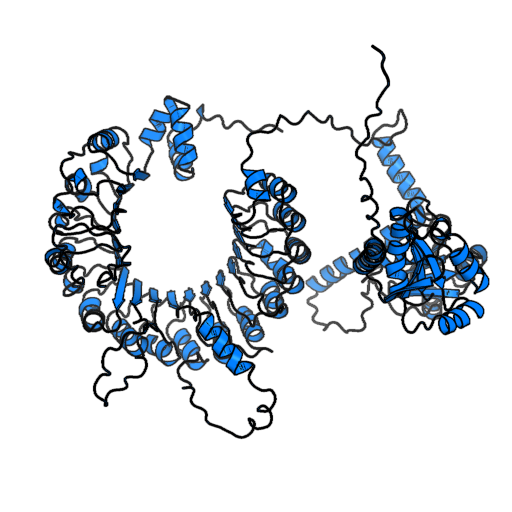 761 ? 16.622 -6.486 -44.110 1.00 61.44 761 GLY A CA 1
ATOM 5669 C C . GLY A 1 761 ? 16.677 -4.986 -44.365 1.00 61.44 761 GLY A C 1
ATOM 5670 O O . GLY A 1 761 ? 16.784 -4.180 -43.446 1.00 61.44 761 GLY A O 1
ATOM 5671 N N . ASP A 1 762 ? 16.578 -4.597 -45.631 1.00 60.94 762 ASP A N 1
ATOM 5672 C CA . ASP A 1 762 ? 16.516 -3.185 -46.021 1.00 60.94 762 ASP A CA 1
ATOM 5673 C C . ASP A 1 762 ? 15.063 -2.674 -46.103 1.00 60.94 762 ASP A C 1
ATOM 5675 O O . ASP A 1 762 ? 14.724 -1.809 -46.905 1.00 60.94 762 ASP A O 1
ATOM 5679 N N . ALA A 1 763 ? 14.176 -3.237 -45.274 1.00 56.19 763 ALA A N 1
ATOM 5680 C CA . ALA A 1 763 ? 12.745 -2.955 -45.265 1.00 56.19 763 ALA A CA 1
ATOM 5681 C C . ALA A 1 763 ? 12.286 -2.541 -43.858 1.00 56.19 763 ALA A C 1
ATOM 5683 O O . ALA A 1 763 ? 12.344 -3.323 -42.911 1.00 56.19 763 ALA A O 1
ATOM 5684 N N . GLY A 1 764 ? 11.820 -1.297 -43.718 1.00 53.94 764 GLY A N 1
ATOM 5685 C CA . GLY A 1 764 ? 11.247 -0.756 -42.484 1.00 53.94 764 GLY A CA 1
ATOM 5686 C C . GLY A 1 764 ? 9.747 -0.462 -42.596 1.00 53.94 764 GLY A C 1
ATOM 5687 O O . GLY A 1 764 ? 9.221 -0.197 -43.681 1.00 53.94 764 GLY A O 1
ATOM 5688 N N . ALA A 1 765 ? 9.053 -0.452 -41.453 1.00 47.22 765 ALA A N 1
ATOM 5689 C CA . ALA A 1 765 ? 7.629 -0.123 -41.375 1.00 47.22 765 ALA A CA 1
ATOM 5690 C C . ALA A 1 765 ? 7.322 1.244 -42.027 1.00 47.22 765 ALA A C 1
ATOM 5692 O O . ALA A 1 765 ? 7.939 2.264 -41.704 1.00 47.22 765 ALA A O 1
ATOM 5693 N N . GLY A 1 766 ? 6.353 1.267 -42.950 1.00 49.59 766 GLY A N 1
ATOM 5694 C CA . GLY A 1 766 ? 5.974 2.464 -43.713 1.00 49.59 766 GLY A CA 1
ATOM 5695 C C . GLY A 1 766 ? 6.771 2.713 -45.003 1.00 49.59 766 GLY A C 1
ATOM 5696 O O . GLY A 1 766 ? 6.722 3.832 -45.512 1.00 49.59 766 GLY A O 1
ATOM 5697 N N . GLY A 1 767 ? 7.488 1.710 -45.527 1.00 51.84 767 GLY A N 1
ATOM 5698 C CA . GLY A 1 767 ? 8.186 1.782 -46.821 1.00 51.84 767 GLY A CA 1
ATOM 5699 C C . GLY A 1 767 ? 9.511 2.552 -46.788 1.00 51.84 767 GLY A C 1
ATOM 5700 O O . GLY A 1 767 ? 9.953 3.057 -47.815 1.00 51.84 767 GLY A O 1
ATOM 5701 N N . VAL A 1 768 ? 10.125 2.692 -45.610 1.00 56.94 768 VAL A N 1
ATOM 5702 C CA . VAL A 1 768 ? 11.399 3.407 -45.432 1.00 56.94 768 VAL A CA 1
ATOM 5703 C C . VAL A 1 768 ? 12.538 2.396 -45.381 1.00 56.94 768 VAL A C 1
ATOM 5705 O O . VAL A 1 768 ? 12.543 1.534 -44.504 1.00 56.94 768 VAL A O 1
ATOM 5708 N N . GLN A 1 769 ? 13.505 2.524 -46.289 1.00 64.12 769 GLN A N 1
ATOM 5709 C CA . GLN A 1 769 ? 14.697 1.674 -46.323 1.00 64.12 769 GLN A CA 1
ATOM 5710 C C . GLN A 1 769 ? 15.772 2.233 -45.374 1.00 64.12 769 GLN A C 1
ATOM 5712 O O . GLN A 1 769 ? 16.150 3.400 -45.531 1.00 64.12 769 GLN A O 1
ATOM 5717 N N . PRO A 1 770 ? 16.259 1.473 -44.375 1.00 68.38 770 PRO A N 1
ATOM 5718 C CA . PRO A 1 770 ? 17.331 1.911 -43.479 1.00 68.38 770 PRO A CA 1
ATOM 5719 C C . PRO A 1 770 ? 18.577 2.429 -44.210 1.00 68.38 770 PRO A C 1
ATOM 5721 O O . PRO A 1 770 ? 19.133 3.447 -43.793 1.00 68.38 770 PRO A O 1
ATOM 5724 N N . SER A 1 771 ? 18.955 1.812 -45.334 1.00 64.75 771 SER A N 1
ATOM 5725 C CA . SER A 1 771 ? 20.096 2.225 -46.167 1.00 64.75 771 SER A CA 1
ATOM 5726 C C . SER A 1 771 ? 19.957 3.628 -46.776 1.00 64.75 771 SER A C 1
ATOM 5728 O O . SER A 1 771 ? 20.955 4.274 -47.095 1.00 64.75 771 SER A O 1
ATOM 5730 N N .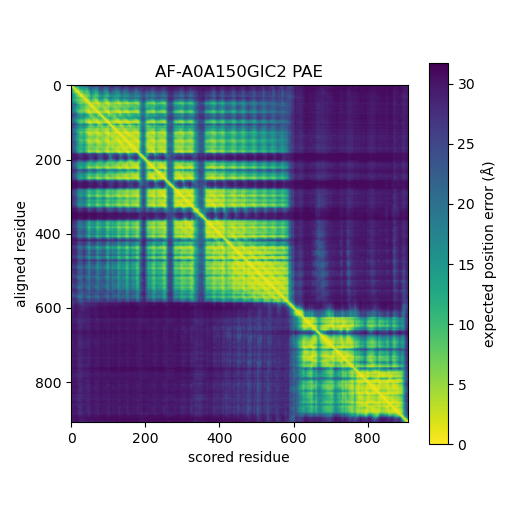 SER A 1 772 ? 18.725 4.139 -46.902 1.00 71.06 772 SER A N 1
ATOM 5731 C CA . SER A 1 772 ? 18.448 5.480 -47.437 1.00 71.06 772 SER A CA 1
ATOM 5732 C C . SER A 1 772 ? 18.690 6.609 -46.428 1.00 71.06 772 SER A C 1
ATOM 5734 O O . SER A 1 772 ? 18.812 7.770 -46.817 1.00 71.06 772 SER A O 1
ATOM 5736 N N . VAL A 1 773 ? 18.748 6.287 -45.130 1.00 76.12 773 VAL A N 1
ATOM 5737 C CA . VAL A 1 773 ? 18.856 7.267 -44.032 1.00 76.12 773 VAL A CA 1
ATOM 5738 C C . VAL A 1 773 ? 20.080 7.052 -43.139 1.00 76.12 773 VAL A C 1
ATOM 5740 O O . VAL A 1 773 ? 20.520 7.989 -42.473 1.00 76.12 773 VAL A O 1
ATOM 5743 N N . VAL A 1 774 ? 20.653 5.846 -43.145 1.00 84.81 774 VAL A N 1
ATOM 5744 C CA . VAL A 1 774 ? 21.892 5.493 -42.447 1.00 84.81 774 VAL A CA 1
ATOM 5745 C C . VAL A 1 774 ? 22.890 4.953 -43.471 1.00 84.81 774 VAL A C 1
ATOM 5747 O O . VAL A 1 774 ? 22.622 3.959 -44.137 1.00 84.81 774 VAL A O 1
ATOM 5750 N N . ALA A 1 775 ? 24.051 5.598 -43.594 1.00 87.19 775 ALA A N 1
ATOM 5751 C CA . ALA A 1 775 ? 25.078 5.195 -44.555 1.00 87.19 775 ALA A CA 1
ATOM 5752 C C . ALA A 1 775 ? 25.800 3.905 -44.122 1.00 87.19 775 ALA A C 1
ATOM 5754 O O . ALA A 1 775 ? 26.237 3.795 -42.980 1.00 87.19 775 ALA A O 1
ATOM 5755 N N . GLU A 1 776 ? 25.990 2.950 -45.034 1.00 87.38 776 GLU A N 1
ATOM 5756 C CA . GLU A 1 776 ? 26.708 1.695 -44.753 1.00 87.38 776 GLU A CA 1
ATOM 5757 C C . GLU A 1 776 ? 28.208 1.810 -45.054 1.00 87.38 776 GLU A C 1
ATOM 5759 O O . GLU A 1 776 ? 28.623 1.943 -46.216 1.00 87.38 776 GLU A O 1
ATOM 5764 N N . ILE A 1 777 ? 29.028 1.708 -44.006 1.00 90.25 777 ILE A N 1
ATOM 5765 C CA . ILE A 1 777 ? 30.490 1.751 -44.071 1.00 90.25 777 ILE A CA 1
ATOM 5766 C C . ILE A 1 777 ? 31.034 0.336 -44.240 1.00 90.25 777 ILE A C 1
ATOM 5768 O O . ILE A 1 777 ? 31.041 -0.461 -43.308 1.00 90.25 777 ILE A O 1
ATOM 5772 N N . THR A 1 778 ? 31.541 0.050 -45.436 1.00 87.00 778 THR A N 1
ATOM 5773 C CA . THR A 1 778 ? 32.062 -1.276 -45.805 1.00 87.00 778 THR A CA 1
ATOM 5774 C C . THR A 1 778 ? 33.580 -1.308 -45.985 1.00 87.00 778 THR A C 1
ATOM 5776 O O . THR A 1 778 ? 34.136 -2.379 -46.201 1.00 87.00 778 THR A O 1
ATOM 5779 N N . SER A 1 779 ? 34.250 -0.149 -45.950 1.00 89.69 779 SER A N 1
ATOM 5780 C CA . SER A 1 779 ? 35.703 -0.017 -46.109 1.00 89.69 779 SER A CA 1
ATOM 5781 C C . SER A 1 779 ? 36.211 1.319 -45.559 1.00 89.69 779 SER A C 1
ATOM 5783 O O . SER A 1 779 ? 35.442 2.261 -45.333 1.00 89.69 779 SER A O 1
ATOM 5785 N N . LYS A 1 780 ? 37.533 1.431 -45.369 1.00 87.06 780 LYS A N 1
ATOM 5786 C CA . LYS A 1 780 ? 38.179 2.657 -44.868 1.00 87.06 780 LYS A CA 1
ATOM 5787 C C . LYS A 1 780 ? 37.974 3.851 -45.802 1.00 87.06 780 LYS A C 1
ATOM 5789 O O . LYS A 1 780 ? 37.802 4.968 -45.324 1.00 87.06 780 LYS A O 1
ATOM 5794 N N . ALA A 1 781 ? 37.942 3.618 -47.115 1.00 87.50 781 ALA A N 1
ATOM 5795 C CA . ALA A 1 781 ? 37.666 4.658 -48.106 1.00 87.50 781 ALA A CA 1
ATOM 5796 C C . ALA A 1 781 ? 36.257 5.245 -47.930 1.00 87.50 781 ALA A C 1
ATOM 5798 O O . ALA A 1 781 ? 36.095 6.460 -47.924 1.00 87.50 781 ALA A O 1
ATOM 5799 N N . LYS A 1 782 ? 35.262 4.389 -47.680 1.00 88.94 782 LYS A N 1
ATOM 5800 C CA . LYS A 1 782 ? 33.864 4.790 -47.475 1.00 88.94 782 LYS A CA 1
ATOM 5801 C C . LYS A 1 782 ? 33.648 5.529 -46.153 1.00 88.94 782 LYS A C 1
ATOM 5803 O O . LYS A 1 782 ? 32.839 6.447 -46.073 1.00 88.94 782 LYS A O 1
ATOM 5808 N N . LEU A 1 783 ? 34.411 5.167 -45.116 1.00 89.44 783 LEU A N 1
ATOM 5809 C CA . LEU A 1 783 ? 34.448 5.933 -43.869 1.00 89.44 783 LEU A CA 1
ATOM 5810 C C . LEU A 1 783 ? 35.002 7.343 -44.109 1.00 89.44 783 LEU A C 1
ATOM 5812 O O . LEU A 1 783 ? 34.426 8.314 -43.631 1.00 89.44 783 LEU A O 1
ATOM 5816 N N . GLN A 1 784 ? 36.097 7.464 -44.864 1.00 88.81 784 GLN A N 1
ATOM 5817 C CA . GLN A 1 784 ? 36.666 8.768 -45.213 1.00 88.81 784 GLN A CA 1
ATOM 5818 C C . GLN A 1 784 ? 35.708 9.593 -46.078 1.00 88.81 784 GLN A C 1
ATOM 5820 O O . GLN A 1 784 ? 35.541 10.781 -45.825 1.00 88.81 784 GLN A O 1
ATOM 5825 N N . GLU A 1 785 ? 35.014 8.958 -47.023 1.00 90.06 785 GLU A N 1
ATOM 5826 C CA . GLU A 1 785 ? 33.957 9.585 -47.817 1.00 90.06 785 GLU A CA 1
ATOM 5827 C C . GLU A 1 785 ? 32.852 10.153 -46.913 1.00 90.06 785 GLU A C 1
ATOM 5829 O O . GLU A 1 785 ? 32.572 11.349 -46.980 1.00 90.06 785 GLU A O 1
ATOM 5834 N N . PHE A 1 786 ? 32.313 9.352 -45.985 1.00 89.25 786 PHE A N 1
ATOM 5835 C CA . PHE A 1 786 ? 31.294 9.793 -45.025 1.00 89.25 786 PHE A CA 1
ATOM 5836 C C . PHE A 1 786 ? 31.764 10.963 -44.152 1.00 89.25 786 PHE A C 1
ATOM 5838 O O . PHE A 1 786 ? 31.020 11.925 -43.952 1.00 89.25 786 PHE A O 1
ATOM 5845 N N . LEU A 1 787 ? 33.006 10.911 -43.662 1.00 87.50 787 LEU A N 1
ATOM 5846 C CA . LEU A 1 787 ? 33.594 11.984 -42.856 1.00 87.50 787 LEU A CA 1
ATOM 5847 C C . LEU A 1 787 ? 33.825 13.262 -43.676 1.00 87.50 787 LEU A C 1
ATOM 5849 O O . LEU A 1 787 ? 33.636 14.362 -43.158 1.00 87.50 787 LEU A O 1
ATOM 5853 N N . SER A 1 788 ? 34.169 13.130 -44.958 1.00 83.81 788 SER A N 1
ATOM 5854 C CA . SER A 1 788 ? 34.369 14.255 -45.878 1.00 83.81 788 SER A CA 1
ATOM 5855 C C . SER A 1 788 ? 33.070 14.838 -46.451 1.00 83.81 788 SER A C 1
ATOM 5857 O O . SER A 1 788 ? 33.070 15.976 -46.914 1.00 83.81 788 SER A O 1
ATOM 5859 N N . ALA A 1 789 ? 31.956 14.097 -46.380 1.00 80.69 789 ALA A N 1
ATOM 5860 C CA . ALA A 1 789 ? 30.669 14.482 -46.962 1.00 80.69 789 ALA A CA 1
ATOM 5861 C C . ALA A 1 789 ? 30.012 15.697 -46.281 1.00 80.69 789 ALA A C 1
ATOM 5863 O O . ALA A 1 789 ? 29.155 16.348 -46.876 1.00 80.69 789 ALA A O 1
ATOM 5864 N N . SER A 1 790 ? 30.407 16.023 -45.047 1.00 71.00 790 SER A N 1
ATOM 5865 C CA . SER A 1 790 ? 29.939 17.212 -44.334 1.00 71.00 790 SER A CA 1
ATOM 5866 C C . SER A 1 790 ? 31.099 17.910 -43.632 1.00 71.00 790 SER A C 1
ATOM 5868 O O . SER A 1 790 ? 31.581 17.462 -42.594 1.00 71.00 790 SER A O 1
ATOM 5870 N N . THR A 1 791 ? 31.521 19.051 -44.174 1.00 66.81 791 THR A N 1
ATOM 5871 C CA . THR A 1 791 ? 32.498 19.950 -43.538 1.00 66.81 791 THR A CA 1
ATOM 5872 C C . THR A 1 791 ? 31.846 20.986 -42.622 1.00 66.81 791 THR A C 1
ATOM 5874 O O . THR A 1 791 ? 32.561 21.757 -41.981 1.00 66.81 791 THR A O 1
ATOM 5877 N N . ASP A 1 792 ? 30.509 21.021 -42.552 1.00 77.06 792 ASP A N 1
ATOM 5878 C CA . ASP A 1 792 ? 29.772 21.944 -41.688 1.00 77.06 792 ASP A CA 1
ATOM 5879 C C . ASP A 1 792 ? 30.052 21.609 -40.212 1.00 77.06 792 ASP A C 1
ATOM 5881 O O . ASP A 1 792 ? 29.714 20.508 -39.760 1.00 77.06 792 ASP A O 1
ATOM 5885 N N . PRO A 1 793 ? 30.652 22.531 -39.434 1.00 72.62 793 PRO A N 1
ATOM 5886 C CA . PRO A 1 793 ? 30.911 22.308 -38.019 1.00 72.62 793 PRO A CA 1
ATOM 5887 C C . PRO A 1 793 ? 29.627 22.149 -37.202 1.00 72.62 793 PRO A C 1
ATOM 5889 O O . PRO A 1 793 ? 29.729 21.744 -36.049 1.00 72.62 793 PRO A O 1
ATOM 5892 N N . ASN A 1 794 ? 28.443 22.437 -37.751 1.00 79.75 794 ASN A N 1
ATOM 5893 C CA . ASN A 1 794 ? 27.162 22.328 -37.057 1.00 79.75 794 ASN A CA 1
ATOM 5894 C C . ASN A 1 794 ? 26.479 20.962 -37.199 1.00 79.75 794 ASN A C 1
ATOM 5896 O O . ASN A 1 794 ? 25.555 20.669 -36.440 1.00 79.75 794 ASN A O 1
ATOM 5900 N N . VAL A 1 795 ? 26.944 20.110 -38.116 1.00 84.50 795 VAL A N 1
ATOM 5901 C CA . VAL A 1 795 ? 26.366 18.782 -38.348 1.00 84.50 795 VAL A CA 1
ATOM 5902 C C . VAL A 1 795 ? 27.222 17.724 -37.660 1.00 84.50 795 VAL A C 1
ATOM 5904 O O . VAL A 1 795 ? 28.402 17.564 -37.964 1.00 84.50 795 VAL A O 1
ATOM 5907 N N . LEU A 1 796 ? 26.625 16.982 -36.726 1.00 90.06 796 LEU A N 1
ATOM 5908 C CA . LEU A 1 796 ? 27.306 15.892 -36.028 1.00 90.06 796 LEU A CA 1
ATOM 5909 C C . LEU A 1 796 ? 27.286 14.614 -36.879 1.00 90.06 796 LEU A C 1
ATOM 5911 O O . LEU A 1 796 ? 26.224 14.149 -37.278 1.00 90.06 796 LEU A O 1
ATOM 5915 N N . GLN A 1 797 ? 28.439 14.014 -37.138 1.00 92.44 797 GLN A N 1
ATOM 5916 C CA . GLN A 1 797 ? 28.540 12.720 -37.817 1.00 92.44 797 GLN A CA 1
ATOM 5917 C C . GLN A 1 797 ? 28.578 11.609 -36.763 1.00 92.44 797 GLN A C 1
ATOM 5919 O O . GLN A 1 797 ? 29.448 11.602 -35.897 1.00 92.44 797 GLN A O 1
ATOM 5924 N N . VAL A 1 798 ? 27.627 10.680 -36.802 1.00 93.56 798 VAL A N 1
ATOM 5925 C CA . VAL A 1 798 ? 27.476 9.603 -35.815 1.00 93.56 798 VAL A CA 1
ATOM 5926 C C . VAL A 1 798 ? 27.745 8.261 -36.487 1.00 93.56 798 VAL A C 1
ATOM 5928 O O . VAL A 1 798 ? 26.970 7.823 -37.335 1.00 93.56 798 VAL A O 1
ATOM 5931 N N . LEU A 1 799 ? 28.825 7.590 -36.094 1.00 94.31 799 LEU A N 1
ATOM 5932 C CA . LEU A 1 799 ? 29.159 6.245 -36.554 1.00 94.31 799 LEU A CA 1
ATOM 5933 C C . LEU A 1 799 ? 28.697 5.213 -35.520 1.00 94.31 799 LEU A C 1
ATOM 5935 O O . LEU A 1 799 ? 29.258 5.140 -34.430 1.00 94.31 799 LEU A O 1
ATOM 5939 N N . ASN A 1 800 ? 27.695 4.410 -35.868 1.00 94.94 800 ASN A N 1
ATOM 5940 C CA . ASN A 1 800 ? 27.259 3.241 -35.111 1.00 94.94 800 ASN A CA 1
ATOM 5941 C C . ASN A 1 800 ? 28.093 2.017 -35.514 1.00 94.94 800 ASN A C 1
ATOM 5943 O O . ASN A 1 800 ? 27.883 1.439 -36.582 1.00 94.94 800 ASN A O 1
ATOM 5947 N N . VAL A 1 801 ? 29.022 1.610 -34.657 1.00 93.56 801 VAL A N 1
ATOM 5948 C CA . VAL A 1 801 ? 29.807 0.388 -34.822 1.00 93.56 801 VAL A CA 1
ATOM 5949 C C . VAL A 1 801 ? 29.069 -0.776 -34.173 1.00 93.56 801 VAL A C 1
ATOM 5951 O O . VAL A 1 801 ? 28.782 -0.761 -32.977 1.00 93.56 801 VAL A O 1
ATOM 5954 N N . SER A 1 802 ? 28.750 -1.784 -34.973 1.00 91.38 802 SER A N 1
ATOM 5955 C CA . SER A 1 802 ? 27.919 -2.926 -34.603 1.00 91.38 802 SER A CA 1
ATOM 5956 C C . SER A 1 802 ? 28.503 -4.234 -35.151 1.00 91.38 802 SER A C 1
ATOM 5958 O O . SER A 1 802 ? 29.378 -4.214 -36.014 1.00 91.38 802 SER A O 1
ATOM 5960 N N . LEU A 1 803 ? 28.015 -5.377 -34.662 1.00 87.88 803 LEU A N 1
ATOM 5961 C CA . LEU A 1 803 ? 28.326 -6.705 -35.210 1.00 87.88 803 LEU A CA 1
ATOM 5962 C C . LEU A 1 803 ? 27.058 -7.389 -35.724 1.00 87.88 803 LEU A C 1
ATOM 5964 O O . LEU A 1 803 ? 25.956 -7.106 -35.245 1.00 87.88 803 LEU A O 1
ATOM 5968 N N . THR A 1 804 ? 27.206 -8.307 -36.675 1.00 79.62 804 THR A N 1
ATOM 5969 C CA . THR A 1 804 ? 26.084 -9.062 -37.242 1.00 79.62 804 THR A CA 1
ATOM 5970 C C . THR A 1 804 ? 25.468 -10.038 -36.247 1.00 79.62 804 THR A C 1
ATOM 5972 O O . THR A 1 804 ? 24.261 -10.225 -36.297 1.00 79.62 804 THR A O 1
ATOM 5975 N N . SER A 1 805 ? 26.231 -10.587 -35.301 1.00 75.19 805 SER A N 1
ATOM 5976 C CA . SER A 1 805 ? 25.746 -11.587 -34.333 1.00 75.19 805 SER A CA 1
ATOM 5977 C C . SER A 1 805 ? 25.479 -11.046 -32.919 1.00 75.19 805 SER A C 1
ATOM 5979 O O . SER A 1 805 ? 25.168 -11.809 -32.007 1.00 75.19 805 SER A O 1
ATOM 5981 N N . ALA A 1 806 ? 25.604 -9.734 -32.690 1.00 81.00 806 ALA A N 1
ATOM 5982 C CA . ALA A 1 806 ? 25.480 -9.156 -31.352 1.00 81.00 806 ALA A CA 1
ATOM 5983 C C . ALA A 1 806 ? 24.047 -8.682 -31.049 1.00 81.00 806 ALA A C 1
ATOM 5985 O O . ALA A 1 806 ? 23.608 -7.641 -31.538 1.00 81.00 806 ALA A O 1
ATOM 5986 N N . GLY A 1 807 ? 23.349 -9.382 -30.147 1.00 78.06 807 GLY A N 1
ATOM 5987 C CA . GLY A 1 807 ? 21.981 -9.049 -29.718 1.00 78.06 807 GLY A CA 1
ATOM 5988 C C . GLY A 1 807 ? 21.741 -7.576 -29.321 1.00 78.06 807 GLY A C 1
ATOM 5989 O O . GLY A 1 807 ? 20.754 -6.988 -29.769 1.00 78.06 807 GLY A O 1
ATOM 5990 N N . PRO A 1 808 ? 22.625 -6.924 -28.537 1.00 83.31 808 PRO A N 1
ATOM 5991 C CA . PRO A 1 808 ? 22.491 -5.500 -28.213 1.00 83.31 808 PRO A CA 1
ATOM 5992 C C . PRO A 1 808 ? 22.551 -4.561 -29.433 1.00 83.31 808 PRO A C 1
ATOM 5994 O O . PRO A 1 808 ? 21.932 -3.497 -29.410 1.00 83.31 808 PRO A O 1
ATOM 5997 N N . CYS A 1 809 ? 23.251 -4.951 -30.507 1.00 85.44 809 CYS A N 1
ATOM 5998 C CA . CYS A 1 809 ? 23.340 -4.171 -31.748 1.00 85.44 809 CYS A CA 1
ATOM 5999 C C . CYS A 1 809 ? 22.021 -4.201 -32.533 1.00 85.44 809 CYS A C 1
ATOM 6001 O O . CYS A 1 809 ? 21.573 -3.169 -33.032 1.00 85.44 809 CYS A O 1
ATOM 6003 N N . ILE A 1 810 ? 21.365 -5.365 -32.573 1.00 83.44 810 ILE A N 1
ATOM 6004 C CA . ILE A 1 810 ? 20.058 -5.554 -33.223 1.00 83.44 810 ILE A CA 1
ATOM 6005 C C . ILE A 1 810 ? 19.004 -4.672 -32.535 1.00 83.44 810 ILE A C 1
ATOM 6007 O O . ILE A 1 810 ? 18.278 -3.926 -33.191 1.00 83.44 810 ILE A O 1
ATOM 6011 N N . LYS A 1 811 ? 18.991 -4.678 -31.195 1.00 81.75 811 LYS A N 1
ATOM 6012 C CA . LYS A 1 811 ? 18.022 -3.936 -30.369 1.00 81.75 811 LYS A CA 1
ATOM 6013 C C . LYS A 1 811 ? 18.119 -2.416 -30.514 1.00 81.75 811 LYS A C 1
ATOM 6015 O O . LYS A 1 811 ? 17.108 -1.719 -30.454 1.00 81.75 811 LYS A O 1
ATOM 6020 N N . VAL A 1 812 ? 19.328 -1.872 -30.673 1.00 84.94 812 VAL A N 1
ATOM 6021 C CA . VAL A 1 812 ? 19.523 -0.412 -30.732 1.00 84.94 812 VAL A CA 1
ATOM 6022 C C . VAL A 1 812 ? 19.257 0.167 -32.125 1.00 84.94 812 VAL A C 1
ATOM 6024 O O . VAL A 1 812 ? 18.914 1.344 -32.248 1.00 84.94 812 VAL A O 1
ATOM 6027 N N . PHE A 1 813 ? 19.376 -0.628 -33.190 1.00 86.19 813 PHE A N 1
ATOM 6028 C CA . PHE A 1 813 ? 19.338 -0.119 -34.562 1.00 86.19 813 PHE A CA 1
ATOM 6029 C C . PHE A 1 813 ? 18.029 0.581 -34.971 1.00 86.19 813 PHE A C 1
ATOM 6031 O O . PHE A 1 813 ? 18.117 1.651 -35.581 1.00 86.19 813 PHE A O 1
ATOM 6038 N N . PRO A 1 814 ? 16.824 0.119 -34.578 1.00 82.44 814 PRO A N 1
ATOM 6039 C CA . PRO A 1 814 ? 15.596 0.871 -34.842 1.00 82.44 814 PRO A CA 1
ATOM 6040 C C . PRO A 1 814 ? 15.607 2.283 -34.248 1.00 82.44 814 PRO A C 1
ATOM 6042 O O . PRO A 1 814 ? 15.064 3.223 -34.835 1.00 82.44 814 PRO A O 1
ATOM 6045 N N . ALA A 1 815 ? 16.266 2.467 -33.098 1.00 83.25 815 ALA A N 1
ATOM 6046 C CA . ALA A 1 815 ? 16.453 3.789 -32.517 1.00 83.25 815 ALA A CA 1
ATOM 6047 C C . ALA A 1 815 ? 17.397 4.647 -33.370 1.00 83.25 815 ALA A C 1
ATOM 6049 O O . ALA A 1 815 ? 17.106 5.821 -33.578 1.00 83.25 815 ALA A O 1
ATOM 6050 N N . VAL A 1 816 ? 18.471 4.069 -33.916 1.00 86.50 816 VAL A N 1
ATOM 6051 C CA . VAL A 1 816 ? 19.405 4.760 -34.826 1.00 86.50 816 VAL A CA 1
ATOM 6052 C C . VAL A 1 816 ? 18.682 5.260 -36.078 1.00 86.50 816 VAL A C 1
ATOM 6054 O O . VAL A 1 816 ? 18.785 6.438 -36.418 1.00 86.50 816 VAL A O 1
ATOM 6057 N N . VAL A 1 817 ? 17.869 4.410 -36.711 1.00 83.94 817 VAL A N 1
ATOM 6058 C CA . VAL A 1 817 ? 17.062 4.786 -37.884 1.00 83.94 817 VAL A CA 1
ATOM 6059 C C . VAL A 1 817 ? 16.069 5.899 -37.530 1.00 83.94 817 VAL A C 1
ATOM 6061 O O . VAL A 1 817 ? 15.973 6.900 -38.243 1.00 83.94 817 VAL A O 1
ATOM 6064 N N . ALA A 1 818 ? 15.369 5.803 -36.397 1.00 79.81 818 ALA A N 1
ATOM 6065 C CA . ALA A 1 818 ? 14.447 6.852 -35.957 1.00 79.81 818 ALA A CA 1
ATOM 6066 C C . ALA A 1 818 ? 15.153 8.195 -35.667 1.00 79.81 818 ALA A C 1
ATOM 6068 O O . ALA A 1 818 ? 14.606 9.267 -35.959 1.00 79.81 818 ALA A O 1
ATOM 6069 N N . LEU A 1 819 ? 16.366 8.152 -35.109 1.00 83.94 819 LEU A N 1
ATOM 6070 C CA . LEU A 1 819 ? 17.167 9.339 -34.806 1.00 83.94 819 LEU A CA 1
ATOM 6071 C C . LEU A 1 819 ? 17.735 9.986 -36.066 1.00 83.94 819 LEU A C 1
ATOM 6073 O O . LEU A 1 819 ? 17.660 11.207 -36.174 1.00 83.94 819 LEU A O 1
ATOM 6077 N N . SER A 1 820 ? 18.180 9.199 -37.048 1.00 85.38 820 SER A N 1
ATOM 6078 C CA . SER A 1 820 ? 18.650 9.723 -38.340 1.00 85.38 820 SER A CA 1
ATOM 6079 C C . SER A 1 820 ? 17.615 10.613 -39.033 1.00 85.38 820 SER A C 1
ATOM 6081 O O . SER A 1 820 ? 17.952 11.655 -39.590 1.00 85.38 820 SER A O 1
ATOM 6083 N N . ARG A 1 821 ? 16.328 10.274 -38.893 1.00 82.38 821 ARG A N 1
ATOM 6084 C CA . ARG A 1 821 ? 15.211 11.077 -39.408 1.00 82.38 821 ARG A CA 1
ATOM 6085 C C . ARG A 1 821 ? 14.921 12.303 -38.552 1.00 82.38 821 ARG A C 1
ATOM 6087 O O . ARG A 1 821 ? 14.643 13.375 -39.075 1.00 82.38 821 ARG A O 1
ATOM 6094 N N . SER A 1 822 ? 14.951 12.138 -37.232 1.00 80.12 822 SER A N 1
ATOM 6095 C CA . SER A 1 822 ? 14.594 13.208 -36.289 1.00 80.12 822 SER A CA 1
ATOM 6096 C C . SER A 1 822 ? 15.655 14.311 -36.228 1.00 80.12 822 SER A C 1
ATOM 6098 O O . SER A 1 822 ? 15.333 15.455 -35.922 1.00 80.12 822 SER A O 1
ATOM 6100 N N . PHE A 1 823 ? 16.907 13.970 -36.535 1.00 81.00 823 PHE A N 1
ATOM 6101 C CA . PHE A 1 823 ? 18.055 14.874 -36.529 1.00 81.00 823 PHE A CA 1
ATOM 6102 C C . PHE A 1 823 ? 18.524 15.249 -37.943 1.00 81.00 823 PHE A C 1
ATOM 6104 O O . PHE A 1 823 ? 19.648 15.719 -38.104 1.00 81.00 823 PHE A O 1
ATOM 6111 N N . GLN A 1 824 ? 17.686 15.091 -38.973 1.00 79.94 824 GLN A N 1
ATOM 6112 C CA . GLN A 1 824 ? 18.044 15.474 -40.339 1.00 79.94 824 GLN A CA 1
ATOM 6113 C C . GLN A 1 824 ? 18.437 16.964 -40.401 1.00 79.94 824 GLN A C 1
ATOM 6115 O O . GLN A 1 824 ? 17.691 17.832 -39.953 1.00 79.94 824 GLN A O 1
ATOM 6120 N N . GLY A 1 825 ? 19.635 17.255 -40.919 1.00 76.00 825 GLY A N 1
ATOM 6121 C CA . GLY A 1 825 ? 20.222 18.605 -40.936 1.00 76.00 825 GLY A CA 1
ATOM 6122 C C . GLY A 1 825 ? 20.995 19.002 -39.668 1.00 76.00 825 GLY A C 1
ATOM 6123 O O . GLY A 1 825 ? 21.665 20.026 -39.674 1.00 76.00 825 GLY A O 1
ATOM 6124 N N . TYR A 1 826 ? 20.952 18.187 -38.610 1.00 82.81 826 TYR A N 1
ATOM 6125 C CA . TYR A 1 826 ? 21.669 18.400 -37.343 1.00 82.81 826 TYR A CA 1
ATOM 6126 C C . TYR A 1 826 ? 22.665 17.275 -37.030 1.00 82.81 826 TYR A C 1
ATOM 6128 O O . TYR A 1 826 ? 23.689 17.501 -36.380 1.00 82.81 826 TYR A O 1
ATOM 6136 N N . ALA A 1 827 ? 22.368 16.055 -37.473 1.00 87.75 827 ALA A N 1
ATOM 6137 C CA . ALA A 1 827 ? 23.264 14.918 -37.406 1.00 87.75 827 ALA A CA 1
ATOM 6138 C C . ALA A 1 827 ? 23.068 13.982 -38.606 1.00 87.75 827 ALA A C 1
ATOM 6140 O O . ALA A 1 827 ? 21.959 13.820 -39.116 1.00 87.75 827 ALA A O 1
ATOM 6141 N N . THR A 1 828 ? 24.155 13.353 -39.040 1.00 90.50 828 THR A N 1
ATOM 6142 C CA . THR A 1 828 ? 24.170 12.300 -40.063 1.00 90.50 828 THR A CA 1
ATOM 6143 C C . THR A 1 828 ? 24.624 10.999 -39.423 1.00 90.50 828 THR A C 1
ATOM 6145 O O . THR A 1 828 ? 25.449 11.012 -38.513 1.00 90.50 828 THR A O 1
ATOM 6148 N N . PHE A 1 829 ? 24.065 9.875 -39.863 1.00 92.81 829 PHE A N 1
ATOM 6149 C CA . PHE A 1 829 ? 24.299 8.579 -39.235 1.00 92.81 829 PHE A CA 1
ATOM 6150 C C . PHE A 1 829 ? 24.892 7.602 -40.240 1.00 92.81 829 PHE A C 1
ATOM 6152 O O . PHE A 1 829 ? 24.459 7.538 -41.391 1.00 92.81 829 PHE A O 1
ATOM 6159 N N . ALA A 1 830 ? 25.853 6.816 -39.776 1.00 92.06 830 ALA A N 1
ATOM 6160 C CA . ALA A 1 830 ? 26.438 5.714 -40.512 1.00 92.06 830 ALA A CA 1
ATOM 6161 C C . ALA A 1 830 ? 26.483 4.457 -39.639 1.00 92.06 830 ALA A C 1
ATOM 6163 O O . ALA A 1 830 ? 26.609 4.554 -38.418 1.00 92.06 830 ALA A O 1
ATOM 6164 N N . ARG A 1 831 ? 26.394 3.280 -40.255 1.00 93.50 831 ARG A N 1
ATOM 6165 C CA . ARG A 1 831 ? 26.584 1.977 -39.614 1.00 93.50 831 ARG A CA 1
ATOM 6166 C C . ARG A 1 831 ? 27.856 1.328 -40.152 1.00 93.50 831 ARG A C 1
ATOM 6168 O O . ARG A 1 831 ? 28.102 1.341 -41.353 1.00 93.50 831 ARG A O 1
ATOM 6175 N N . LEU A 1 832 ? 28.651 0.756 -39.254 1.00 92.56 832 LEU A N 1
ATOM 6176 C CA . LEU A 1 832 ? 29.775 -0.121 -39.569 1.00 92.56 832 LEU A CA 1
ATOM 6177 C C . LEU A 1 832 ? 29.492 -1.494 -38.959 1.00 92.56 832 LEU A C 1
ATOM 6179 O O . LEU A 1 832 ? 29.439 -1.616 -37.735 1.00 92.56 832 LEU A O 1
ATOM 6183 N N . LEU A 1 833 ? 29.332 -2.513 -39.802 1.00 88.50 833 LEU A N 1
ATOM 6184 C CA . LEU A 1 833 ? 29.260 -3.912 -39.378 1.00 88.50 833 LEU A CA 1
ATOM 6185 C C . LEU A 1 833 ? 30.672 -4.496 -39.353 1.00 88.50 833 LEU A C 1
ATOM 6187 O O . LEU A 1 833 ? 31.246 -4.822 -40.388 1.00 88.50 833 LEU A O 1
ATOM 6191 N N . GLY A 1 834 ? 31.260 -4.577 -38.164 1.00 85.12 834 GLY A N 1
ATOM 6192 C CA . GLY A 1 834 ? 32.687 -4.848 -38.001 1.00 85.12 834 GLY A CA 1
ATOM 6193 C C . GLY A 1 834 ? 33.137 -6.259 -38.397 1.00 85.12 834 GLY A C 1
ATOM 6194 O O . GLY A 1 834 ? 34.305 -6.474 -38.705 1.00 85.12 834 GLY A O 1
ATOM 6195 N N . ASP A 1 835 ? 32.221 -7.220 -38.447 1.00 85.19 835 ASP A N 1
ATOM 6196 C CA . ASP A 1 835 ? 32.455 -8.629 -38.773 1.00 85.19 835 ASP A CA 1
ATOM 6197 C C . ASP A 1 835 ? 32.109 -9.014 -40.222 1.00 85.19 835 ASP A C 1
ATOM 6199 O O . ASP A 1 835 ? 32.326 -10.169 -40.600 1.00 85.19 835 ASP A O 1
ATOM 6203 N N . GLN A 1 836 ? 31.638 -8.059 -41.033 1.00 78.75 836 GLN A N 1
ATOM 6204 C CA . GLN A 1 836 ? 31.104 -8.305 -42.375 1.00 78.75 836 GLN A CA 1
ATOM 6205 C C . GLN A 1 836 ? 32.163 -8.767 -43.392 1.00 78.75 836 GLN A C 1
ATOM 6207 O O . GLN A 1 836 ? 31.900 -9.687 -44.168 1.00 78.75 836 GLN A O 1
ATOM 6212 N N . ASN A 1 837 ? 33.349 -8.150 -43.419 1.00 83.00 837 ASN A N 1
ATOM 6213 C CA . ASN A 1 837 ? 34.446 -8.498 -44.330 1.00 83.00 837 ASN A CA 1
ATOM 6214 C C . ASN A 1 837 ? 35.836 -8.232 -43.692 1.00 83.00 837 ASN A C 1
ATOM 6216 O O . ASN A 1 837 ? 35.934 -7.860 -42.523 1.00 83.00 837 ASN A O 1
ATOM 6220 N N . GLY A 1 838 ? 36.928 -8.488 -44.428 1.00 79.62 838 GLY A N 1
ATOM 6221 C CA . GLY A 1 838 ? 38.299 -8.268 -43.934 1.00 79.62 838 GLY A CA 1
ATOM 6222 C C . GLY A 1 838 ? 38.581 -6.800 -43.593 1.00 79.62 838 GLY A C 1
ATOM 6223 O O . GLY A 1 838 ? 39.050 -6.498 -42.497 1.00 79.62 838 GLY A O 1
ATOM 6224 N N . ASP A 1 839 ? 38.180 -5.889 -44.478 1.00 83.31 839 ASP A N 1
ATOM 6225 C CA . ASP A 1 839 ? 38.384 -4.445 -44.330 1.00 83.31 839 ASP A CA 1
ATOM 6226 C C . ASP A 1 839 ? 37.641 -3.861 -43.116 1.00 83.31 839 ASP A C 1
ATOM 6228 O O . ASP A 1 839 ? 38.159 -2.980 -42.426 1.00 83.31 839 ASP A O 1
ATOM 6232 N N . THR A 1 840 ? 36.426 -4.338 -42.817 1.00 86.69 840 THR A N 1
ATOM 6233 C CA . THR A 1 840 ? 35.651 -3.896 -41.648 1.00 86.69 840 THR A CA 1
ATOM 6234 C C . THR A 1 840 ? 36.275 -4.380 -40.340 1.00 86.69 840 THR A C 1
ATOM 6236 O O . THR A 1 840 ? 36.221 -3.661 -39.341 1.00 86.69 840 THR A O 1
ATOM 6239 N N . ARG A 1 841 ? 36.925 -5.554 -40.343 1.00 86.38 841 ARG A N 1
ATOM 6240 C CA . ARG A 1 841 ? 37.658 -6.077 -39.176 1.00 86.38 841 ARG A CA 1
ATOM 6241 C C . ARG A 1 841 ? 38.933 -5.286 -38.910 1.00 86.38 841 ARG A C 1
ATOM 6243 O O . ARG A 1 841 ? 39.220 -4.966 -37.759 1.00 86.38 841 ARG A O 1
ATOM 6250 N N . GLU A 1 842 ? 39.664 -4.917 -39.957 1.00 86.19 842 GLU A N 1
ATOM 6251 C CA . GLU A 1 842 ? 40.812 -4.008 -39.837 1.00 86.19 842 GLU A CA 1
ATOM 6252 C C . GLU A 1 842 ? 40.377 -2.617 -39.354 1.00 86.19 842 GLU A C 1
ATOM 6254 O O . GLU A 1 842 ? 41.035 -2.003 -38.511 1.00 86.19 842 GLU A O 1
ATOM 6259 N N . LEU A 1 843 ? 39.220 -2.137 -39.820 1.00 86.62 843 LEU A N 1
ATOM 6260 C CA . LEU A 1 843 ? 38.620 -0.892 -39.346 1.00 86.62 843 LEU A CA 1
ATOM 6261 C C . LEU A 1 843 ? 38.314 -0.924 -37.845 1.00 86.62 843 LEU A C 1
ATOM 6263 O O . LEU A 1 843 ? 38.655 0.044 -37.166 1.00 86.62 843 LEU A O 1
ATOM 6267 N N . LEU A 1 844 ? 37.743 -2.015 -37.315 1.00 88.00 844 LEU A N 1
ATOM 6268 C CA . LEU A 1 844 ? 37.504 -2.170 -35.872 1.00 88.00 844 LEU A CA 1
ATOM 6269 C C . LEU A 1 844 ? 38.790 -1.999 -35.054 1.00 88.00 844 LEU A C 1
ATOM 6271 O O . LEU A 1 844 ? 38.785 -1.298 -34.040 1.00 88.00 844 LEU A O 1
ATOM 6275 N N . GLN A 1 845 ? 39.888 -2.605 -35.517 1.00 84.06 845 GLN A N 1
ATOM 6276 C CA . GLN A 1 845 ? 41.196 -2.494 -34.870 1.00 84.06 845 GLN A CA 1
ATOM 6277 C C . GLN A 1 845 ? 41.734 -1.063 -34.960 1.00 84.06 845 GLN A C 1
ATOM 6279 O O . GLN A 1 845 ? 42.163 -0.498 -33.957 1.00 84.06 845 GLN A O 1
ATOM 6284 N N . SER A 1 846 ? 41.644 -0.436 -36.137 1.00 85.50 846 SER A N 1
ATOM 6285 C CA . SER A 1 846 ? 42.114 0.940 -36.344 1.00 85.50 846 SER A CA 1
ATOM 6286 C C . SER A 1 846 ? 41.323 1.986 -35.548 1.00 85.50 846 SER A C 1
ATOM 6288 O O . SER A 1 846 ? 41.877 3.008 -35.151 1.00 85.50 846 SER A O 1
ATOM 6290 N N . LEU A 1 847 ? 40.037 1.723 -35.288 1.00 87.94 847 LEU A N 1
ATOM 6291 C CA . LEU A 1 847 ? 39.157 2.571 -34.483 1.00 87.94 847 LEU A CA 1
ATOM 6292 C C . LEU A 1 847 ? 39.239 2.249 -32.982 1.00 87.94 847 LEU A C 1
ATOM 6294 O O . LEU A 1 847 ? 38.611 2.951 -32.188 1.00 87.94 847 LEU A O 1
ATOM 6298 N N . ASN A 1 848 ? 40.023 1.241 -32.581 1.00 87.75 848 ASN A N 1
ATOM 6299 C CA . ASN A 1 848 ? 40.186 0.777 -31.202 1.00 87.75 848 ASN A CA 1
ATOM 6300 C C . ASN A 1 848 ? 38.842 0.441 -30.522 1.00 87.75 848 ASN A C 1
ATOM 6302 O O . ASN A 1 848 ? 38.501 0.984 -29.469 1.00 87.75 848 ASN A O 1
ATOM 6306 N N . ILE A 1 849 ? 38.033 -0.395 -31.179 1.00 90.50 849 ILE A N 1
ATOM 6307 C CA . ILE A 1 849 ? 36.724 -0.832 -30.677 1.00 90.50 849 ILE A CA 1
ATOM 6308 C C . ILE A 1 849 ? 36.900 -2.077 -29.809 1.00 90.50 849 ILE A C 1
ATOM 6310 O O . ILE A 1 849 ? 37.321 -3.120 -30.301 1.00 90.50 849 ILE A O 1
ATOM 6314 N N . VAL A 1 850 ? 36.553 -1.960 -28.526 1.00 84.81 850 VAL A N 1
ATOM 6315 C CA . VAL A 1 850 ? 36.627 -3.060 -27.546 1.00 84.81 850 VAL A CA 1
ATOM 6316 C C . VAL A 1 850 ? 35.255 -3.701 -27.313 1.00 84.81 850 VAL A C 1
ATOM 6318 O O . VAL A 1 850 ? 35.157 -4.912 -27.149 1.00 84.81 850 VAL A O 1
ATOM 6321 N N . GLU A 1 851 ? 34.187 -2.900 -27.347 1.00 85.62 851 GLU A N 1
ATOM 6322 C CA . GLU A 1 851 ? 32.813 -3.320 -27.047 1.00 85.62 851 GLU A CA 1
ATOM 6323 C C . GLU A 1 851 ? 31.842 -2.835 -28.136 1.00 85.62 851 GLU A C 1
ATOM 6325 O O . GLU A 1 851 ? 32.109 -1.855 -28.834 1.00 85.62 851 GLU A O 1
ATOM 6330 N N . VAL A 1 852 ? 30.703 -3.514 -28.300 1.00 86.94 852 VAL A N 1
ATOM 6331 C CA . VAL A 1 852 ? 29.653 -3.149 -29.269 1.00 86.94 852 VAL A CA 1
ATOM 6332 C C . VAL A 1 852 ? 28.251 -3.247 -28.642 1.00 86.94 852 VAL A C 1
ATOM 6334 O O . VAL A 1 852 ? 28.027 -4.124 -27.805 1.00 86.94 852 VAL A O 1
ATOM 6337 N N . PRO A 1 853 ? 27.275 -2.412 -29.053 1.00 92.38 853 PRO A N 1
ATOM 6338 C CA . PRO A 1 853 ? 27.399 -1.319 -30.017 1.00 92.38 853 PRO A CA 1
ATOM 6339 C C . PRO A 1 853 ? 28.161 -0.119 -29.436 1.00 92.38 853 PRO A C 1
ATOM 6341 O O . PRO A 1 853 ? 27.930 0.286 -28.294 1.00 92.38 853 PRO A O 1
ATOM 6344 N N . THR A 1 854 ? 29.050 0.455 -30.248 1.00 93.94 854 THR A N 1
ATOM 6345 C CA . THR A 1 854 ? 29.807 1.672 -29.919 1.00 93.94 854 THR A CA 1
ATOM 6346 C C . THR A 1 854 ? 29.454 2.778 -30.900 1.00 93.94 854 THR A C 1
ATOM 6348 O O . THR A 1 854 ? 29.573 2.616 -32.111 1.00 93.94 854 THR A O 1
ATOM 6351 N N . PHE A 1 855 ? 29.068 3.932 -30.375 1.00 95.19 855 PHE A N 1
ATOM 6352 C CA . PHE A 1 855 ? 28.806 5.145 -31.131 1.00 95.19 855 PHE A CA 1
ATOM 6353 C C . PHE A 1 855 ? 30.020 6.060 -31.057 1.00 95.19 855 PHE A C 1
ATOM 6355 O O . PHE A 1 855 ? 30.431 6.447 -29.963 1.00 95.19 855 PHE A O 1
ATOM 6362 N N . ILE A 1 856 ? 30.580 6.422 -32.209 1.00 93.38 856 ILE A N 1
ATOM 6363 C CA . ILE A 1 856 ? 31.645 7.421 -32.314 1.00 93.38 856 ILE A CA 1
ATOM 6364 C C . ILE A 1 856 ? 31.064 8.689 -32.932 1.00 93.38 856 ILE A C 1
ATOM 6366 O O . ILE A 1 856 ? 30.415 8.648 -33.979 1.00 93.38 856 ILE A O 1
ATOM 6370 N N . PHE A 1 857 ? 31.310 9.819 -32.281 1.00 93.62 857 PHE A N 1
ATOM 6371 C CA . PHE A 1 857 ? 30.863 11.130 -32.723 1.00 93.62 857 PHE A CA 1
ATOM 6372 C C . PHE A 1 857 ? 32.016 11.866 -33.399 1.00 93.62 857 PHE A C 1
ATOM 6374 O O . PHE A 1 857 ? 33.088 12.021 -32.813 1.00 93.62 857 PHE A O 1
ATOM 6381 N N . PHE A 1 858 ? 31.780 12.362 -34.609 1.00 90.12 858 PHE A N 1
ATOM 6382 C CA . PHE A 1 858 ? 32.724 13.151 -35.387 1.00 90.12 858 PHE A CA 1
ATOM 6383 C C . PHE A 1 858 ? 32.160 14.540 -35.688 1.00 90.12 858 PHE A C 1
ATOM 6385 O O . PHE A 1 858 ? 30.957 14.721 -35.891 1.00 90.12 858 PHE A O 1
ATOM 6392 N N . ARG A 1 859 ? 33.050 15.531 -35.738 1.00 87.50 859 ARG A N 1
ATOM 6393 C CA . ARG A 1 859 ? 32.751 16.897 -36.170 1.00 87.50 859 ARG A CA 1
ATOM 6394 C C . ARG A 1 859 ? 33.897 17.399 -37.034 1.00 87.50 859 ARG A C 1
ATOM 6396 O O . ARG A 1 859 ? 35.052 17.359 -36.609 1.00 87.50 859 ARG A O 1
ATOM 6403 N N . SER A 1 860 ? 33.587 17.830 -38.256 1.00 82.50 860 SER A N 1
ATOM 6404 C CA . SER A 1 860 ? 34.589 18.247 -39.251 1.00 82.50 860 SER A CA 1
ATOM 6405 C C . SER A 1 860 ? 35.727 17.220 -39.413 1.00 82.50 860 SER A C 1
ATOM 6407 O O . SER A 1 860 ? 36.904 17.580 -39.450 1.00 82.50 860 SER A O 1
ATOM 6409 N N . GLY A 1 861 ? 35.383 15.925 -39.427 1.00 79.94 861 GLY A N 1
ATOM 6410 C CA . GLY A 1 861 ? 36.338 14.819 -39.568 1.00 79.94 861 GLY A CA 1
ATOM 6411 C C . GLY A 1 861 ? 37.172 14.475 -38.324 1.00 79.94 861 GLY A C 1
ATOM 6412 O O . GLY A 1 861 ? 37.991 13.562 -38.390 1.00 79.94 861 GLY A O 1
ATOM 6413 N N . LYS A 1 862 ? 36.981 15.159 -37.186 1.00 85.75 862 LYS A N 1
ATOM 6414 C CA . LYS A 1 862 ? 37.661 14.855 -35.913 1.00 85.75 862 LYS A CA 1
ATOM 6415 C C . LYS A 1 862 ? 36.720 14.179 -34.927 1.00 85.75 862 LYS A C 1
ATOM 6417 O O . LYS A 1 862 ? 35.564 14.571 -34.813 1.00 85.75 862 LYS A O 1
ATOM 6422 N N . GLU A 1 863 ? 37.228 13.193 -34.197 1.00 90.75 863 GLU A N 1
ATOM 6423 C CA . GLU A 1 863 ? 36.487 12.528 -33.125 1.00 90.75 863 GLU A CA 1
ATOM 6424 C C . GLU A 1 863 ? 36.254 13.495 -31.949 1.00 90.75 863 GLU A C 1
ATOM 6426 O O . GLU A 1 863 ? 37.197 14.115 -31.458 1.00 90.75 863 GLU A O 1
ATOM 6431 N N . VAL A 1 864 ? 34.999 13.631 -31.509 1.00 89.31 864 VAL A N 1
ATOM 6432 C CA . VAL A 1 864 ? 34.579 14.512 -30.399 1.00 89.31 864 VAL A CA 1
ATOM 6433 C C . VAL A 1 864 ? 34.017 13.750 -29.194 1.00 89.31 864 VAL A C 1
ATOM 6435 O O . VAL A 1 864 ? 33.872 14.324 -28.117 1.00 89.31 864 VAL A O 1
ATOM 6438 N N . GLY A 1 865 ? 33.721 12.456 -29.339 1.00 88.50 865 GLY A N 1
ATOM 6439 C CA . GLY A 1 865 ? 33.295 11.616 -28.223 1.00 88.50 865 GLY A CA 1
ATOM 6440 C C . GLY A 1 865 ? 32.936 10.190 -28.629 1.00 88.50 865 GLY A C 1
ATOM 6441 O O . GLY A 1 865 ? 32.777 9.889 -29.814 1.00 88.50 865 GLY A O 1
ATOM 6442 N N . ARG A 1 866 ? 32.754 9.328 -27.623 1.00 92.56 866 ARG A N 1
ATOM 6443 C CA . ARG A 1 866 ? 32.306 7.938 -27.782 1.00 92.56 866 ARG A CA 1
ATOM 6444 C C . ARG A 1 866 ? 31.242 7.576 -26.754 1.00 92.56 866 ARG A C 1
ATOM 6446 O O . ARG A 1 866 ? 31.251 8.100 -25.643 1.00 92.56 866 ARG A O 1
ATOM 6453 N N . HIS A 1 867 ? 30.366 6.647 -27.108 1.00 92.50 867 HIS A N 1
ATOM 6454 C CA . HIS A 1 867 ? 29.392 6.056 -26.197 1.00 92.50 867 HIS A CA 1
ATOM 6455 C C . HIS A 1 867 ? 29.241 4.562 -26.476 1.00 92.50 867 HIS A C 1
ATOM 6457 O O . HIS A 1 867 ? 29.065 4.171 -27.625 1.00 92.50 867 HIS A O 1
ATOM 6463 N N . VAL A 1 868 ? 29.276 3.740 -25.429 1.00 90.75 868 VAL A N 1
ATOM 6464 C CA . VAL A 1 868 ? 29.050 2.293 -25.519 1.00 90.75 868 VAL A CA 1
ATOM 6465 C C . VAL A 1 868 ? 27.719 1.965 -24.855 1.00 90.75 868 VAL A C 1
ATOM 6467 O O . VAL A 1 868 ? 27.476 2.388 -23.724 1.00 90.75 868 VAL A O 1
ATOM 6470 N N . GLY A 1 869 ? 26.862 1.217 -25.551 1.00 86.00 869 GLY A N 1
ATOM 6471 C CA . GLY A 1 869 ? 25.587 0.754 -25.002 1.00 86.00 869 GLY A CA 1
ATOM 6472 C C . GLY A 1 869 ? 24.433 0.771 -26.001 1.00 86.00 869 GLY A C 1
ATOM 6473 O O . GLY A 1 869 ? 24.472 1.431 -27.032 1.00 86.00 869 GLY A O 1
ATOM 6474 N N . SER A 1 870 ? 23.368 0.031 -25.686 1.00 83.38 870 SER A N 1
ATOM 6475 C CA . SER A 1 870 ? 22.210 -0.177 -26.572 1.00 83.38 870 SER A CA 1
ATOM 6476 C C . SER A 1 870 ? 20.950 0.600 -26.153 1.00 83.38 870 SER A C 1
ATOM 6478 O O . SER A 1 870 ? 19.849 0.308 -26.619 1.00 83.38 870 SER A O 1
ATOM 6480 N N . SER A 1 871 ? 21.076 1.563 -25.235 1.00 84.62 871 SER A N 1
ATOM 6481 C CA . SER A 1 871 ? 19.955 2.335 -24.682 1.00 84.62 871 SER A CA 1
ATOM 6482 C C . SER A 1 871 ? 19.616 3.543 -25.555 1.00 84.62 871 SER A C 1
ATOM 6484 O O . SER A 1 871 ? 20.433 4.438 -25.766 1.00 84.62 871 SER A O 1
ATOM 6486 N N . ARG A 1 872 ? 18.363 3.615 -26.027 1.00 79.19 872 ARG A N 1
ATOM 6487 C CA . ARG A 1 872 ? 17.866 4.752 -26.824 1.00 79.19 872 ARG A CA 1
ATOM 6488 C C . ARG A 1 872 ? 17.958 6.081 -26.071 1.00 79.19 872 ARG A C 1
ATOM 6490 O O . ARG A 1 872 ? 18.258 7.100 -26.686 1.00 79.19 872 ARG A O 1
ATOM 6497 N N . GLY A 1 873 ? 17.635 6.079 -24.777 1.00 78.50 873 GLY A N 1
ATOM 6498 C CA . GLY A 1 873 ? 17.640 7.292 -23.955 1.00 78.50 873 GLY A CA 1
ATOM 6499 C C . GLY A 1 873 ? 19.047 7.860 -23.804 1.00 78.50 873 GLY A C 1
ATOM 6500 O O . GLY A 1 873 ? 19.249 9.056 -24.006 1.00 78.50 873 GLY A O 1
ATOM 6501 N N . ASP A 1 874 ? 20.016 6.982 -23.552 1.00 83.12 874 ASP A N 1
ATOM 6502 C CA . ASP A 1 874 ? 21.411 7.374 -23.352 1.00 83.12 874 ASP A CA 1
ATOM 6503 C C . ASP A 1 874 ? 22.033 7.876 -24.658 1.00 83.12 874 ASP A C 1
ATOM 6505 O O . ASP A 1 874 ? 22.661 8.934 -24.667 1.00 83.12 874 ASP A O 1
ATOM 6509 N N . LEU A 1 875 ? 21.752 7.211 -25.786 1.00 85.50 875 LEU A N 1
ATOM 6510 C CA . LEU A 1 875 ? 22.194 7.665 -27.106 1.00 85.50 875 LEU A CA 1
ATOM 6511 C C . LEU A 1 875 ? 21.662 9.067 -27.452 1.00 85.50 875 LEU A C 1
ATOM 6513 O O . LEU A 1 875 ? 22.413 9.909 -27.945 1.00 85.50 875 LEU A O 1
ATOM 6517 N N . ILE A 1 876 ? 20.382 9.344 -27.167 1.00 84.19 876 ILE A N 1
ATOM 6518 C CA . ILE A 1 876 ? 19.797 10.683 -27.354 1.00 84.19 876 ILE A CA 1
ATOM 6519 C C . ILE A 1 876 ? 20.516 11.704 -26.472 1.00 84.19 876 ILE A C 1
ATOM 6521 O O . ILE A 1 876 ? 20.897 12.767 -26.959 1.00 84.19 876 ILE A O 1
ATOM 6525 N N . GLY A 1 877 ? 20.719 11.381 -25.192 1.00 85.00 877 GLY A N 1
ATOM 6526 C CA . GLY A 1 877 ? 21.418 12.253 -24.250 1.00 85.00 877 GLY A CA 1
ATOM 6527 C C . GLY A 1 877 ? 22.825 12.617 -24.727 1.00 85.00 877 GLY A C 1
ATOM 6528 O O . GLY A 1 877 ? 23.187 13.791 -24.712 1.00 85.00 877 GLY A O 1
ATOM 6529 N N . GLN A 1 878 ? 23.577 11.640 -25.234 1.00 87.81 878 GLN A N 1
ATOM 6530 C CA . GLN A 1 878 ? 24.934 11.841 -25.749 1.00 87.81 878 GLN A CA 1
ATOM 6531 C C . GLN A 1 878 ? 24.959 12.736 -26.994 1.00 87.81 878 GLN A C 1
ATOM 6533 O O . GLN A 1 878 ? 25.751 13.674 -27.058 1.00 87.81 878 GLN A O 1
ATOM 6538 N N . ILE A 1 879 ? 24.054 12.528 -27.958 1.00 85.69 879 ILE A N 1
ATOM 6539 C CA . ILE A 1 879 ? 23.960 13.390 -29.152 1.00 85.69 879 ILE A CA 1
ATOM 6540 C C . ILE A 1 879 ? 23.643 14.837 -28.751 1.00 85.69 879 ILE A C 1
ATOM 6542 O O . ILE A 1 879 ? 24.276 15.775 -29.240 1.00 85.69 879 ILE A O 1
ATOM 6546 N N . LEU A 1 880 ? 22.694 15.025 -27.829 1.00 86.81 880 LEU A N 1
ATOM 6547 C CA . LEU A 1 880 ? 22.312 16.345 -27.328 1.00 86.81 880 LEU A CA 1
ATOM 6548 C C . LEU A 1 880 ? 23.451 17.029 -26.569 1.00 86.81 880 LEU A C 1
ATOM 6550 O O . LEU A 1 880 ? 23.679 18.222 -26.756 1.00 86.81 880 LEU A O 1
ATOM 6554 N N . GLN A 1 881 ? 24.198 16.279 -25.760 1.00 86.50 881 GLN A N 1
ATOM 6555 C CA . GLN A 1 881 ? 25.369 16.780 -25.045 1.00 86.50 881 GLN A CA 1
ATOM 6556 C C . GLN A 1 881 ? 26.447 17.282 -26.018 1.00 86.50 881 GLN A C 1
ATOM 6558 O O . GLN A 1 881 ? 26.979 18.378 -25.838 1.00 86.50 881 GLN A O 1
ATOM 6563 N N . GLN A 1 882 ? 26.717 16.527 -27.088 1.00 84.69 882 GLN A N 1
ATOM 6564 C CA . GLN A 1 882 ? 27.689 16.904 -28.120 1.00 84.69 882 GLN A CA 1
ATOM 6565 C C . GLN A 1 882 ? 27.249 18.129 -28.937 1.00 84.69 882 GLN A C 1
ATOM 6567 O O . GLN A 1 882 ? 28.093 18.895 -29.404 1.00 84.69 882 GLN A O 1
ATOM 6572 N N . GLN A 1 883 ? 25.942 18.343 -29.121 1.00 82.88 883 GLN A N 1
ATOM 6573 C CA . GLN A 1 883 ? 25.403 19.546 -29.770 1.00 82.88 883 GLN A CA 1
ATOM 6574 C C . GLN A 1 883 ? 25.436 20.773 -28.846 1.00 82.88 883 GLN A C 1
ATOM 6576 O O . GLN A 1 883 ? 25.875 21.846 -29.269 1.00 82.88 883 GLN A O 1
ATOM 6581 N N . ALA A 1 884 ? 25.061 20.603 -27.576 1.00 82.12 884 ALA A N 1
ATOM 6582 C CA . ALA A 1 884 ? 25.081 21.666 -26.573 1.00 82.12 884 ALA A CA 1
ATOM 6583 C C . ALA A 1 884 ? 26.499 22.204 -26.316 1.00 82.12 884 ALA A C 1
ATOM 6585 O O . ALA A 1 884 ? 26.666 23.407 -26.124 1.00 82.12 884 ALA A O 1
ATOM 6586 N N . ALA A 1 885 ? 27.523 21.346 -26.395 1.00 77.12 885 ALA A N 1
ATOM 6587 C CA . ALA A 1 885 ? 28.930 21.728 -26.247 1.00 77.12 885 ALA A CA 1
ATOM 6588 C C . ALA A 1 885 ? 29.411 22.782 -27.270 1.00 77.12 885 ALA A C 1
ATOM 6590 O O . ALA A 1 885 ? 30.415 23.447 -27.032 1.00 77.12 885 ALA A O 1
ATOM 6591 N N . VAL A 1 886 ? 28.692 22.962 -28.386 1.00 76.94 886 VAL A N 1
ATOM 6592 C CA . VAL A 1 886 ? 28.997 23.947 -29.444 1.00 76.94 886 VAL A CA 1
ATOM 6593 C C . VAL A 1 886 ? 27.893 25.018 -29.550 1.00 76.94 886 VAL A C 1
ATOM 6595 O O . VAL A 1 886 ? 27.842 25.788 -30.502 1.00 76.94 886 VAL A O 1
ATOM 6598 N N . GLY A 1 887 ? 26.988 25.092 -28.565 1.00 70.88 887 GLY A N 1
ATOM 6599 C CA . GLY A 1 887 ? 25.917 26.095 -28.518 1.00 70.88 887 GLY A CA 1
ATOM 6600 C C . GLY A 1 887 ? 24.770 25.859 -29.508 1.00 70.88 887 GLY A C 1
ATOM 6601 O O . GLY A 1 887 ? 23.992 26.776 -29.771 1.00 70.88 887 GLY A O 1
ATOM 6602 N N . LEU A 1 888 ? 24.640 24.647 -30.057 1.00 76.38 888 LEU A N 1
ATOM 6603 C CA . LEU A 1 888 ? 23.566 24.300 -30.986 1.00 76.38 888 LEU A CA 1
ATOM 6604 C C . LEU A 1 888 ? 22.323 23.857 -30.216 1.00 76.38 888 LEU A C 1
ATOM 6606 O O . LEU A 1 888 ? 22.378 22.973 -29.361 1.00 76.38 888 LEU A O 1
ATOM 6610 N N . SER A 1 889 ? 21.190 24.483 -30.528 1.00 61.78 889 SER A N 1
ATOM 6611 C CA . SER A 1 889 ? 19.896 24.105 -29.957 1.00 61.78 889 SER A CA 1
ATOM 6612 C C . SER A 1 889 ? 19.366 22.830 -30.623 1.00 61.78 889 SER A C 1
ATOM 6614 O O . SER A 1 889 ? 19.522 22.679 -31.838 1.00 61.78 889 SER A O 1
ATOM 6616 N N . PRO A 1 890 ? 18.722 21.925 -29.865 1.00 62.91 890 PRO A N 1
ATOM 6617 C CA . PRO A 1 890 ? 18.211 20.674 -30.411 1.00 62.91 890 PRO A CA 1
ATOM 6618 C C . PRO A 1 890 ? 17.114 20.897 -31.462 1.00 62.91 890 PRO A C 1
ATOM 6620 O O . PRO A 1 890 ? 16.388 21.896 -31.384 1.00 62.91 890 PRO A O 1
ATOM 6623 N N . PRO A 1 891 ? 16.933 19.956 -32.410 1.00 61.56 891 PRO A N 1
ATOM 6624 C CA . PRO A 1 891 ? 15.784 19.982 -33.306 1.00 61.56 891 PRO A CA 1
ATOM 6625 C C . PRO A 1 891 ? 14.481 19.964 -32.496 1.00 61.56 891 PRO A C 1
ATOM 6627 O O . PRO A 1 891 ? 14.372 19.293 -31.466 1.00 61.56 891 PRO A O 1
ATOM 6630 N N . ALA A 1 892 ? 13.473 20.711 -32.958 1.00 53.56 892 ALA A N 1
ATOM 6631 C CA . ALA A 1 892 ? 12.152 20.688 -32.339 1.00 53.56 892 ALA A CA 1
ATOM 6632 C C . ALA A 1 892 ? 11.600 19.247 -32.341 1.00 53.56 892 ALA A C 1
ATOM 6634 O O . ALA A 1 892 ? 11.769 18.538 -33.338 1.00 53.56 892 ALA A O 1
ATOM 6635 N N . PRO A 1 893 ? 10.930 18.793 -31.263 1.00 45.72 893 PRO A N 1
ATOM 6636 C CA . PRO A 1 893 ? 10.369 17.447 -31.217 1.00 45.72 893 PRO A CA 1
ATOM 6637 C C . PRO A 1 893 ? 9.427 17.225 -32.411 1.00 45.72 893 PRO A C 1
ATOM 6639 O O . PRO A 1 893 ? 8.725 18.165 -32.807 1.00 45.72 893 PRO A O 1
ATOM 6642 N N . PRO A 1 894 ? 9.389 16.010 -32.995 1.00 38.56 894 PRO A N 1
ATOM 6643 C CA . PRO A 1 894 ? 8.586 15.738 -34.178 1.00 38.56 894 PRO A CA 1
ATOM 6644 C C . PRO A 1 894 ? 7.135 16.141 -33.917 1.00 38.56 894 PRO A C 1
ATOM 6646 O O . PRO A 1 894 ? 6.499 15.684 -32.965 1.00 38.56 894 PRO A O 1
ATOM 6649 N N . VAL A 1 895 ? 6.625 17.044 -34.756 1.00 37.34 895 VAL A N 1
ATOM 6650 C CA . VAL A 1 895 ? 5.258 17.552 -34.672 1.00 37.34 895 VAL A CA 1
ATOM 6651 C C . VAL A 1 895 ? 4.305 16.374 -34.853 1.00 37.34 895 VAL A C 1
ATOM 6653 O O . VAL A 1 895 ? 4.081 15.904 -35.967 1.00 37.34 895 VAL A O 1
ATOM 6656 N N . THR A 1 896 ? 3.680 15.917 -33.772 1.00 35.53 896 THR A N 1
ATOM 6657 C CA . THR A 1 896 ? 2.461 15.114 -33.857 1.00 35.53 896 THR A CA 1
ATOM 6658 C C . THR A 1 896 ? 1.355 16.016 -34.402 1.00 35.53 896 THR A C 1
ATOM 6660 O O . THR A 1 896 ? 0.712 16.761 -33.670 1.00 35.53 896 THR A O 1
ATOM 6663 N N . ALA A 1 897 ? 1.219 16.030 -35.731 1.00 30.83 897 ALA A N 1
ATOM 6664 C CA . ALA A 1 897 ? 0.118 16.577 -36.523 1.00 30.83 897 ALA A CA 1
ATOM 6665 C C . ALA A 1 897 ? -0.758 17.655 -35.838 1.00 30.83 897 ALA A C 1
ATOM 6667 O O . ALA A 1 897 ? -1.970 17.491 -35.683 1.00 30.83 897 ALA A O 1
ATOM 6668 N N . LYS A 1 898 ? -0.189 18.822 -35.507 1.00 29.44 898 LYS A N 1
ATOM 6669 C CA . LYS A 1 898 ? -0.977 20.060 -35.457 1.00 29.44 898 LYS A CA 1
ATOM 6670 C C . LYS A 1 898 ? -1.088 20.575 -36.887 1.00 29.44 898 LYS A C 1
ATOM 6672 O O . LYS A 1 898 ? -0.134 21.119 -37.430 1.00 29.44 898 LYS A O 1
ATOM 6677 N N . ARG A 1 899 ? -2.266 20.388 -37.492 1.00 30.58 899 ARG A N 1
ATOM 6678 C CA . ARG A 1 899 ? -2.679 21.028 -38.752 1.00 30.58 899 ARG A CA 1
ATOM 6679 C C . ARG A 1 899 ? -2.327 22.519 -38.716 1.00 30.58 899 ARG A C 1
ATOM 6681 O O . ARG A 1 899 ? -2.974 23.287 -38.002 1.00 30.58 899 ARG A O 1
ATOM 6688 N N . SER A 1 900 ? -1.337 22.925 -39.502 1.00 28.89 900 SER A N 1
ATOM 6689 C CA . SER A 1 900 ? -1.092 24.326 -39.815 1.00 28.89 900 SER A CA 1
ATOM 6690 C C . SER A 1 900 ? -2.238 24.826 -40.698 1.00 28.89 900 SER A C 1
ATOM 6692 O O . SER A 1 900 ? -2.548 24.272 -41.753 1.00 28.89 900 SER A O 1
ATOM 6694 N N . ARG A 1 901 ? -2.936 25.868 -40.239 1.00 31.14 901 ARG A N 1
ATOM 6695 C CA . ARG A 1 901 ? -3.812 26.659 -41.105 1.00 31.14 901 ARG A CA 1
ATOM 6696 C C . ARG A 1 901 ? -2.908 27.439 -42.052 1.00 31.14 901 ARG A C 1
ATOM 6698 O O . ARG A 1 901 ? -2.145 28.288 -41.602 1.00 31.14 901 ARG A O 1
ATOM 6705 N N . ALA A 1 902 ? -3.012 27.142 -43.342 1.00 29.56 902 ALA A N 1
ATOM 6706 C CA . ALA A 1 902 ? -2.442 27.963 -44.394 1.00 29.56 902 ALA A CA 1
ATOM 6707 C C . ALA A 1 902 ? -2.956 29.405 -44.249 1.00 29.56 902 ALA A C 1
ATOM 6709 O O . ALA A 1 902 ? -4.164 29.652 -44.228 1.00 29.56 902 ALA A O 1
ATOM 6710 N N . VAL A 1 903 ? -2.023 30.346 -44.123 1.00 34.22 903 VAL A N 1
ATOM 6711 C CA . VAL A 1 903 ? -2.283 31.780 -44.230 1.00 34.22 903 VAL A CA 1
ATOM 6712 C C . VAL A 1 903 ? -2.561 32.068 -45.702 1.00 34.22 903 VAL A C 1
ATOM 6714 O O . VAL A 1 903 ? -1.651 32.172 -46.521 1.00 34.22 903 VAL A O 1
ATOM 6717 N N . GLY A 1 904 ? -3.844 32.146 -46.048 1.00 29.72 904 GLY A N 1
ATOM 6718 C CA . GLY A 1 904 ? -4.284 32.702 -47.317 1.00 29.72 904 GLY A CA 1
ATOM 6719 C C . GLY A 1 904 ? -4.052 34.208 -47.312 1.00 29.72 904 GLY A C 1
ATOM 6720 O O . GLY A 1 904 ? -4.641 34.928 -46.507 1.00 29.72 904 GLY A O 1
ATOM 6721 N N . ARG A 1 905 ? -3.204 34.683 -48.227 1.00 37.50 905 ARG A N 1
ATOM 6722 C CA . ARG A 1 905 ? -3.190 36.084 -48.656 1.00 37.50 905 ARG A CA 1
ATOM 6723 C C . ARG A 1 905 ? -4.594 36.459 -49.139 1.00 37.50 905 ARG A C 1
ATOM 6725 O O . ARG A 1 905 ? -5.090 35.875 -50.097 1.00 37.50 905 ARG A O 1
ATOM 6732 N N . GLY A 1 906 ? -5.190 37.463 -48.511 1.00 30.02 906 GLY A N 1
ATOM 6733 C CA . GLY A 1 906 ? -6.406 38.124 -48.967 1.00 30.02 906 GLY A CA 1
ATOM 6734 C C . GLY A 1 906 ? -6.258 39.623 -48.758 1.00 30.02 906 GLY A C 1
ATOM 6735 O O . GLY A 1 906 ? -6.258 40.091 -47.627 1.00 30.02 906 GLY A O 1
ATOM 6736 N N . ARG A 1 907 ? -6.083 40.347 -49.866 1.00 33.34 907 ARG A N 1
ATOM 6737 C CA . ARG A 1 907 ? -6.152 41.808 -49.969 1.00 33.34 907 ARG A CA 1
ATOM 6738 C C . ARG A 1 907 ? -7.436 42.343 -49.318 1.00 33.34 907 ARG A C 1
ATOM 6740 O O . ARG A 1 907 ? -8.519 41.961 -49.760 1.00 33.34 907 ARG A O 1
ATOM 6747 N N . LYS A 1 908 ? -7.307 43.284 -48.388 1.00 32.88 908 LYS A N 1
ATOM 6748 C CA . LYS A 1 908 ? -7.771 44.680 -48.491 1.00 32.88 908 LYS A CA 1
ATOM 6749 C C . LYS A 1 908 ? -7.323 45.448 -47.259 1.00 32.88 908 LYS A C 1
ATOM 6751 O O . LYS A 1 908 ? -7.466 44.884 -46.154 1.00 32.88 908 LYS A O 1
#

Sequence (908 aa):
MAHPSVDWAHIVDAGWDIVLASSAWPDIANARTTCKSWKRDVDRCLQRLHLRDPTPDSLGRLGSTFLCLSTVKITAVKEGIARLENVELKGAFGRLGALGLRSKVPGGAPLAVGQLQILRTAGPALTRLSLRACDVVSWKGLETCHRLVQLDVIHCRLSSEAALGFTSALASLSRLAALDVRCCGAAARRRAGSGAGGGNGQQPSAPLSLEGLGAGAPRLTSLRLVAPLSDVRLRRLLEVELRGMPNLLELELEVQGCRVSSGGHREHPPPAGQTQGPARELETIIPAVAAAAPLLTSLRIKGHSMLGDRDLEALAPLCHLRRLQLDLPPLDPDAQAHRLLQAFGGAAAAAAAATADGSDRHPSDVLTCAGVCALLRVAPQLEELSLAHAEWSPAGLRALGASTSLRQLRLHGVSDLPKEYTLCAFLHGLRSLPHLVELDLSDCTSLSDWGLALLGRRAASLAHLSVRGCGGGGLVSDVGVGALAPLMRRLKHLDLSFLDGLTDRGIARLMQSPAPALQTLSISYCERVTDAGVQAIAAACPALRHLSLDHCVGVGAAGASALRGARELRRVSAEGCPSILAALSGTPAARPKRCRATALAGGRPNETPQDQLERRRRESAEVETRVHLVDTEEEFVQVLEDAGDKLVVVEVQQEGVCQTGIDDPEPEIHWKLDAEKAREQQLAKCTAVKHVIQRTARECPDVSFVAIETDGSTERDALVRKLGVQVLPTLQFYRNGKLLWEHKGVGQMEAGVGEGVMYYGDAGAGGVQPSSVVAEITSKAKLQEFLSASTDPNVLQVLNVSLTSAGPCIKVFPAVVALSRSFQGYATFARLLGDQNGDTRELLQSLNIVEVPTFIFFRSGKEVGRHVGSSRGDLIGQILQQQAAVGLSPPAPPVTAKRSRAVGRGRK

InterPro domains:
  IPR006553 Leucine-rich repeat, cysteine-containing subtype [SM00367] (145-176)
  IPR006553 Leucine-rich repeat, cysteine-containing subtype [SM00367] (293-318)
  IPR006553 Leucine-rich repeat, cysteine-containing subtype [SM00367] (379-403)
  IPR006553 Leucine-rich repeat, cysteine-containing subtype [SM00367] (433-458)
  IPR006553 Leucine-rich repeat, cysteine-containing subtype [SM00367] (459-487)
  IPR006553 Leucine-rich repeat, cysteine-containing subtype [SM00367] (488-513)
  IPR006553 Leucine-rich repeat, cysteine-containing subtype [SM00367] (515-540)
  IPR006553 Leucine-rich repeat, cysteine-containing subtype [SM00367] (541-566)
  IPR032675 Leucine-rich repeat domain superfamily [G3DSA:3.80.10.10] (27-327)
  IPR032675 Leucine-rich repeat domain superfamily [G3DSA:3.80.10.10] (363-596)
  IPR036249 Thioredoxin-like superfamily [SSF52833] (686-747)
  IPR036249 Thioredoxin-like superfamily [SSF52833] (772-879)
  IPR044192 Thioredoxin-like protein CDSP32 [PTHR47578] (600-884)
  IPR057207 F-box/LRR-repeat protein 15-like, leucin rich repeat domain [PF25372] (368-566)

Radius of gyration: 38.16 Å; Cα contacts (8 Å, |Δi|>4): 1742; chains: 1; bounding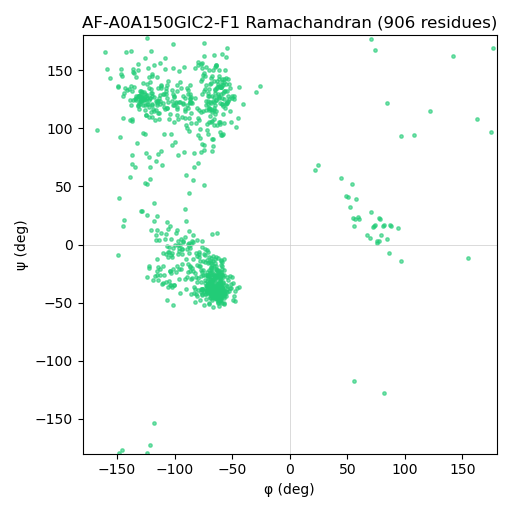 box: 84×84×100 Å

Foldseek 3Di:
DDDPPPPPVPDDLVNVLVVVVPDDPVVLVVQCVVDPVSVQSSQANPAEEEEEQDALVNQQVSQVRRQNHAEYAYEYEDAAPLNQLPHQHDHNLLQHAEYHYHYPDQVHDEDAPLSRNSCVRNQCNYQYYAYYQHAYEYLPSNLSNQNHQEYHAAQYFYDPHRLVCVLVSLLSRPRHAEYHYHHDQDDPPDPDPDDDDDDDDDHRGDDHQCPCNLVSHQNHQEYADEDELPDPRLLCCLQPNLLSNANHAYYHYEYDDDPPDPDDDDDDDDDPDDPPDQDQSLLRRLLSNLVRHLNYQEYAYEAGAFDFLVSLLSNLSNLNHAYDHDEYDDDDVVRVVVVVCVVPPDPPCPVVPPPDDDDDDPPGREYALNSLVSNCVRHLQHAYDHYELGHYDLRRLLSVLVRANYAEYAHHQHEDYDQDPRLVNSLVSLLSHQRHAYYHHANHCSDALSSLLSCLPRVANYAYYEHHNNQHPNRYALNSLLSNLNVLCRHQYYEPANNQRYALSSLLSSLVRANARHAEYEHANNQRYALSSLLSCLVRYQQYAYYEHALNQRYALSSLVSVVSRPNHNDYHHHNHPRNCVNVPDDDDDDPDPPDPPDPDPDDPPDDPVNVVVVVVVVVVVLVPQAAEDAAPVSVVVVQVVLAQFKEKEKEAEPLFFFAQDPDPDPDDDDPVVVVVVSVVRVVLVVVLVVLLSVVSVQFVSYRHYYYYDPPDPRSVVVCVVVVADAPTKMWMDGNRDTQEIDHGRNCNSVVSQLVCLPSPLTHGPGHGLCVQAPEDPAPVVVVVQLQVDQDQQEKEKEFEAASYDPLSSLQVVLQSVVSVQCPVRYGHYYQHQPPDPRSVVVCVVVVPDAPRKMFIDGSSDTDDIDHGNDSVVVVVVSCVSNVVVPHDGRDGPDPDPDDDDDDDDDD

Organism: Gonium pectorale (NCBI:txid33097)